Protein AF-0000000083231741 (afdb_homodimer)

pLDDT: mean 85.07, std 18.95, range [16.0, 98.44]

Radius of gyration: 37.2 Å; Cα contacts (8 Å, |Δi|>4): 1945; chains: 2; bounding box: 171×131×82 Å

Foldseek 3Di:
DPDDPDDPVVPPPPPPPPPPPVVPVVVPPPPPVDPPPDDPFLVVVLCVVVCVVQNPLLLVLQQQAEEEEPALAQLRLLLLLVSQSSNHQAYEHEAQDADDPQRCVFHPQDDPVRHRHQSQVSSQVSSQVNHSDPDRRYHGDNPDGQALCVVVPDPDCQCVLSHLEYEYELDFPRSLQNNLVSCLLNQHKYWYWADFPQKIKIWIAGAKAKFQAAPPDDLDDLCLQHDDDLVVVVLVVDDLVPDDPVQNLFPALSSLLSVLQVVLCVVVVNAAQPDPVSLVVSLCVLVVSDDDPPSCRSVVNNVCSVVSRDDAAQDPQLVVLCPDVCLVPPDLPPSQVSLLSVLQNVLLVPDPVSHAARLLDDDDTRHDPVNVVVSSVSSVVSNVVSLVVSVVSSVVVLVVVVPPPDDQPCRPSNDGGHHHDNDDDPVRSSSNSSRVSPMHMDRADGPPDDFDPCLVVVVVVCLDPPRPDCASLVVLLVVLQSVLCNVVVNWFAQQDPPCNVVSLVSSQVSSQVSQVVNVHRPPGDRPSSSVSSSSSNVSRSDDHNVSSNVSSVVVSVQSSCSSSSNHDHDHAMWMARSVVRDIDGGHD/DPDDPDDDDPPDPPPPPPPPCVVPVVVPPPPPVPPPPPPPFLVVVLCVVVCVVQNPLLVVLQQQAEEEEPALAQLRLLLLLVSQSSNHQAYEHEAQDADDPQRCVFHPQDDPVRHRHQSQVSSQVSSQVSHSDPDRRYHGDNPDGQALCVVVPDPDCQCVLSHLEYEYELDFPRSLQNNLVSCLLNQHKYWYWADFPQKIKIWIAGAKAKFQAAPPDDLDDLCLQHDDDLVVVVLVVDDLVPDDPVQNLFQALSSLLSVLQVVLCVVVVNAAQPDPVSLVVSLVVLVVSDDDPPSVRSVVNNVCSVVNRDDAAQDPQLVVLCVDVCLVPPDLPPSQVSLLSVLQNVLLVPDPVSHAARLLDDDDTRHDPVNVVVSSCSSVVSNVVSLVVSVVSSVVVLVVNVPCPDDQPCRPSNDGGHHHDNDDDPVRSSSNSNRVSPMHMDRADGPPDDFDPCLVVVVVVCLDPPRPDCASLVVLLVVLQSVLCNVVVNWFAQQDPPCNVVSLVSSQVSSQVSQVVNVHAPPGDRPSSSVSSSSSNVSRSDDHNVSSNVSSVVVSVQSSCSSSSNHDHDHAMWMARSVVRDIDGRHD

Nearest PDB structures (foldseek):
  3gzn-assembly2_C  TM=8.999E-01  e=4.628E-39  Homo sapiens
  3dbh-assembly4_E  TM=9.014E-01  e=8.195E-38  Homo sapiens
  3dbl-assembly4_A  TM=8.900E-01  e=4.191E-38  Homo sapiens
  1tt5-assembly2_C  TM=8.837E-01  e=3.954E-35  Homo sapiens
  1y8r-assembly2_D  TM=8.693E-01  e=4.645E-12  Homo sapiens

Structure (mmCIF, N/CA/C/O backbone):
data_AF-0000000083231741-model_v1
#
loop_
_entity.id
_entity.type
_entity.pdbx_description
1 polymer 'NEDD8-activating enzyme E1 regulatory subunit'
#
loop_
_atom_site.group_PDB
_atom_site.id
_atom_site.type_symbol
_atom_site.label_atom_id
_atom_site.label_alt_id
_atom_site.label_comp_id
_atom_site.label_asym_id
_atom_site.label_entity_id
_atom_site.label_seq_id
_atom_site.pdbx_PDB_ins_code
_atom_site.Cartn_x
_atom_site.Cartn_y
_atom_site.Cartn_z
_atom_site.occupancy
_atom_site.B_iso_or_equiv
_atom_site.auth_seq_id
_atom_site.auth_comp_id
_atom_site.auth_asym_id
_atom_site.auth_atom_id
_atom_site.pdbx_PDB_model_num
ATOM 1 N N . MET A 1 1 ? 86.312 63.281 3.197 1 19.62 1 MET A N 1
ATOM 2 C CA . MET A 1 1 ? 86.625 63.281 4.617 1 19.62 1 MET A CA 1
ATOM 3 C C . MET A 1 1 ? 85.562 62.531 5.434 1 19.62 1 MET A C 1
ATOM 5 O O . MET A 1 1 ? 84.438 63 5.582 1 19.62 1 MET A O 1
ATOM 9 N N . LYS A 1 2 ? 85.438 61.062 5.422 1 19.41 2 LYS A N 1
ATOM 10 C CA . LYS A 1 2 ? 84.188 60.312 5.047 1 19.41 2 LYS A CA 1
ATOM 11 C C . LYS A 1 2 ? 83.188 60.312 6.191 1 19.41 2 LYS A C 1
ATOM 13 O O . LYS A 1 2 ? 83.312 59.531 7.133 1 19.41 2 LYS A O 1
ATOM 18 N N . ARG A 1 3 ? 82.625 61.5 6.746 1 16 3 ARG A N 1
ATOM 19 C CA . ARG A 1 3 ? 82.438 61.906 8.141 1 16 3 ARG A CA 1
ATOM 20 C C . ARG A 1 3 ? 81.5 61 8.875 1 16 3 ARG A C 1
ATOM 22 O O . ARG A 1 3 ? 80.688 60.281 8.25 1 16 3 ARG A O 1
ATOM 29 N N . GLU A 1 4 ? 81.125 61.281 10.164 1 17.97 4 GLU A N 1
ATOM 30 C CA . GLU A 1 4 ? 81.062 60.812 11.555 1 17.97 4 GLU A CA 1
ATOM 31 C C . GLU A 1 4 ? 79.625 60.438 11.938 1 17.97 4 GLU A C 1
ATOM 33 O O . GLU A 1 4 ? 78.75 61.312 12.023 1 17.97 4 GLU A O 1
ATOM 38 N N . ALA A 1 5 ? 79.062 59.25 11.422 1 21.05 5 ALA A N 1
ATOM 39 C CA . ALA A 1 5 ? 77.75 58.719 10.984 1 21.05 5 ALA A CA 1
ATOM 40 C C . ALA A 1 5 ? 76.75 58.656 12.148 1 21.05 5 ALA A C 1
ATOM 42 O O . ALA A 1 5 ? 76.938 57.938 13.109 1 21.05 5 ALA A O 1
ATOM 43 N N . GLU A 1 6 ? 76.125 59.844 12.492 1 18.61 6 GLU A N 1
ATOM 44 C CA . GLU A 1 6 ? 75.562 60.344 13.719 1 18.61 6 GLU A CA 1
ATOM 45 C C . GLU A 1 6 ? 74.562 59.375 14.312 1 18.61 6 GLU A C 1
ATOM 47 O O . GLU A 1 6 ? 74 58.5 13.602 1 18.61 6 GLU A O 1
ATOM 52 N N . VAL A 1 7 ? 73.875 59.75 15.469 1 22.58 7 VAL A N 1
ATOM 53 C CA . VAL A 1 7 ? 73.625 59.281 16.844 1 22.58 7 VAL A CA 1
ATOM 54 C C . VAL A 1 7 ? 72.25 58.594 16.938 1 22.58 7 VAL A C 1
ATOM 56 O O . VAL A 1 7 ? 71.25 59.25 16.719 1 22.58 7 VAL A O 1
ATOM 59 N N . ASP A 1 8 ? 72.062 57.312 16.453 1 20.17 8 ASP A N 1
ATOM 60 C CA . ASP A 1 8 ? 71 56.5 15.953 1 20.17 8 ASP A CA 1
ATOM 61 C C . ASP A 1 8 ? 70 56.188 17.062 1 20.17 8 ASP A C 1
ATOM 63 O O . ASP A 1 8 ? 70 55.125 17.656 1 20.17 8 ASP A O 1
ATOM 67 N N . SER A 1 9 ? 69.812 57.312 17.984 1 19.77 9 SER A N 1
ATOM 68 C CA . SER A 1 9 ? 69.438 57.062 19.375 1 19.77 9 SER A CA 1
ATOM 69 C C . SER A 1 9 ? 68.062 56.406 19.438 1 19.77 9 SER A C 1
ATOM 71 O O . SER A 1 9 ? 67 57.062 19.203 1 19.77 9 SER A O 1
ATOM 73 N N . SER A 1 10 ? 67.875 55.25 18.938 1 21.23 10 SER A N 1
ATOM 74 C CA . SER A 1 10 ? 66.688 54.531 18.469 1 21.23 10 SER A CA 1
ATOM 75 C C . SER A 1 10 ? 65.75 54.219 19.609 1 21.23 10 SER A C 1
ATOM 77 O O . SER A 1 10 ? 66 53.281 20.406 1 21.23 10 SER A O 1
ATOM 79 N N . GLU A 1 11 ? 65.438 55.375 20.312 1 19.09 11 GLU A N 1
ATOM 80 C CA . GLU A 1 11 ? 64.812 55.312 21.625 1 19.09 11 GLU A CA 1
ATOM 81 C C . GLU A 1 11 ? 63.688 54.281 21.641 1 19.09 11 GLU A C 1
ATOM 83 O O . GLU A 1 11 ? 62.969 54.125 20.656 1 19.09 11 GLU A O 1
ATOM 88 N N . SER A 1 12 ? 63.875 53.438 22.562 1 20.92 12 SER A N 1
ATOM 89 C CA . SER A 1 12 ? 63.375 52.094 22.906 1 20.92 12 SER A CA 1
ATOM 90 C C . SER A 1 12 ? 61.875 52.125 23.234 1 20.92 12 SER A C 1
ATOM 92 O O . SER A 1 12 ? 61.469 52.719 24.234 1 20.92 12 SER A O 1
ATOM 94 N N . PRO A 1 13 ? 61.156 52.625 22.141 1 21.31 13 PRO A N 1
ATOM 95 C CA . PRO A 1 13 ? 59.812 53.062 22.453 1 21.31 13 PRO A CA 1
ATOM 96 C C . PRO A 1 13 ? 59.125 52.125 23.453 1 21.31 13 PRO A C 1
ATOM 98 O O . PRO A 1 13 ? 59.344 50.938 23.453 1 21.31 13 PRO A O 1
ATOM 101 N N . ASP A 1 14 ? 58.969 52.719 24.547 1 18.73 14 ASP A N 1
ATOM 102 C CA . ASP A 1 14 ? 58.438 52.25 25.828 1 18.73 14 ASP A CA 1
ATOM 103 C C . ASP A 1 14 ? 57.219 51.344 25.609 1 18.73 14 ASP A C 1
ATOM 105 O O . ASP A 1 14 ? 56.375 51.594 24.75 1 18.73 14 ASP A O 1
ATOM 109 N N . LYS A 1 15 ? 57.562 50.125 25.969 1 20.47 15 LYS A N 1
ATOM 110 C CA . LYS A 1 15 ? 56.781 48.906 25.938 1 20.47 15 LYS A CA 1
ATOM 111 C C . LYS A 1 15 ? 55.406 49.125 26.516 1 20.47 15 LYS A C 1
ATOM 113 O O . LYS A 1 15 ? 55.25 49.375 27.703 1 20.47 15 LYS A O 1
ATOM 118 N N . ILE A 1 16 ? 54.812 50.125 25.812 1 20.28 16 ILE A N 1
ATOM 119 C CA . ILE A 1 16 ? 53.562 50.469 26.484 1 20.28 16 ILE A CA 1
ATOM 120 C C . ILE A 1 16 ? 52.938 49.25 27.125 1 20.28 16 ILE A C 1
ATOM 122 O O . ILE A 1 16 ? 52.812 48.188 26.469 1 20.28 16 ILE A O 1
ATOM 126 N N . PRO A 1 17 ? 53 49.281 28.375 1 20.23 17 PRO A N 1
ATOM 127 C CA . PRO A 1 17 ? 52.656 48.156 29.234 1 20.23 17 PRO A CA 1
ATOM 128 C C . PRO A 1 17 ? 51.344 47.469 28.797 1 20.23 17 PRO A C 1
ATOM 130 O O . PRO A 1 17 ? 50.375 48.125 28.422 1 20.23 17 PRO A O 1
ATOM 133 N N . LYS A 1 18 ? 51.594 46.312 28.25 1 20.5 18 LYS A N 1
ATOM 134 C CA . LYS A 1 18 ? 50.562 45.469 27.672 1 20.5 18 LYS A CA 1
ATOM 135 C C . LYS A 1 18 ? 49.312 45.438 28.531 1 20.5 18 LYS A C 1
ATOM 137 O O . LYS A 1 18 ? 49.344 45 29.688 1 20.5 18 LYS A O 1
ATOM 142 N N . THR A 1 19 ? 48.75 46.562 28.578 1 19.41 19 THR A N 1
ATOM 143 C CA . THR A 1 19 ? 47.531 46.625 29.406 1 19.41 19 THR A CA 1
ATOM 144 C C . THR A 1 19 ? 46.844 45.281 29.469 1 19.41 19 THR A C 1
ATOM 146 O O . THR A 1 19 ? 46.688 44.594 28.453 1 19.41 19 THR A O 1
ATOM 149 N N . MET A 1 20 ? 46.875 44.688 30.594 1 21 20 MET A N 1
ATOM 150 C CA . MET A 1 20 ? 46.469 43.375 31.109 1 21 20 MET A CA 1
ATOM 151 C C . MET A 1 20 ? 45.062 43 30.656 1 21 20 MET A C 1
ATOM 153 O O . MET A 1 20 ? 44.094 43.562 31.141 1 21 20 MET A O 1
ATOM 157 N N . ALA A 1 21 ? 44.875 43.062 29.453 1 21.88 21 ALA A N 1
ATOM 158 C CA . ALA A 1 21 ? 43.625 42.844 28.734 1 21.88 21 ALA A CA 1
ATOM 159 C C . ALA A 1 21 ? 42.781 41.719 29.391 1 21.88 21 ALA A C 1
ATOM 161 O O . ALA A 1 21 ? 43.188 40.562 29.344 1 21.88 21 ALA A O 1
ATOM 162 N N . ASP A 1 22 ? 42.312 41.875 30.484 1 19.94 22 ASP A N 1
ATOM 163 C CA . ASP A 1 22 ? 41.594 40.969 31.391 1 19.94 22 ASP A CA 1
ATOM 164 C C . ASP A 1 22 ? 40.562 40.156 30.641 1 19.94 22 ASP A C 1
ATOM 166 O O . ASP A 1 22 ? 39.562 40.688 30.141 1 19.94 22 ASP A O 1
ATOM 170 N N . ASN A 1 23 ? 40.969 39.469 29.828 1 20.36 23 ASN A N 1
ATOM 171 C CA . ASN A 1 23 ? 40.281 38.719 28.766 1 20.36 23 ASN A CA 1
ATOM 172 C C . ASN A 1 23 ? 39.125 37.875 29.312 1 20.36 23 ASN A C 1
ATOM 174 O O . ASN A 1 23 ? 39.344 36.844 29.953 1 20.36 23 ASN A O 1
ATOM 178 N N . HIS A 1 24 ? 38.281 38.469 29.922 1 19.78 24 HIS A N 1
ATOM 179 C CA . HIS A 1 24 ? 37.125 37.781 30.516 1 19.78 24 HIS A CA 1
ATOM 180 C C . HIS A 1 24 ? 36.594 36.719 29.578 1 19.78 24 HIS A C 1
ATOM 182 O O . HIS A 1 24 ? 35.969 37.031 28.562 1 19.78 24 HIS A O 1
ATOM 188 N N . ARG A 1 25 ? 37.312 35.75 29.203 1 20.5 25 ARG A N 1
ATOM 189 C CA . ARG A 1 25 ? 37.031 34.531 28.5 1 20.5 25 ARG A CA 1
ATOM 190 C C . ARG A 1 25 ? 35.656 33.969 28.922 1 20.5 25 ARG A C 1
ATOM 192 O O . ARG A 1 25 ? 35.531 33.344 29.984 1 20.5 25 ARG A O 1
ATOM 199 N N . ALA A 1 26 ? 34.719 34.625 28.781 1 21.11 26 ALA A N 1
ATOM 200 C CA . ALA A 1 26 ? 33.375 34.188 29.125 1 21.11 26 ALA A CA 1
ATOM 201 C C . ALA A 1 26 ? 33.156 32.75 28.656 1 21.11 26 ALA A C 1
ATOM 203 O O . ALA A 1 26 ? 33.281 32.438 27.469 1 21.11 26 ALA A O 1
ATOM 204 N N . THR A 1 27 ? 33.531 31.812 29.375 1 21.64 27 THR A N 1
ATOM 205 C CA . THR A 1 27 ? 33.469 30.344 29.297 1 21.64 27 THR A CA 1
ATOM 206 C C . THR A 1 27 ? 32.125 29.891 28.703 1 21.64 27 THR A C 1
ATOM 208 O O . THR A 1 27 ? 31.078 30.031 29.328 1 21.64 27 THR A O 1
ATOM 211 N N . GLN A 1 28 ? 31.859 30.234 27.625 1 20.58 28 GLN A N 1
ATOM 212 C CA . GLN A 1 28 ? 30.578 29.891 27 1 20.58 28 GLN A CA 1
ATOM 213 C C . GLN A 1 28 ? 30.219 28.438 27.266 1 20.58 28 GLN A C 1
ATOM 215 O O . GLN A 1 28 ? 30.844 27.516 26.734 1 20.58 28 GLN A O 1
ATOM 220 N N . GLU A 1 29 ? 29.875 28.125 28.453 1 21.64 29 GLU A N 1
ATOM 221 C CA . GLU A 1 29 ? 29.422 26.844 28.984 1 21.64 29 GLU A CA 1
ATOM 222 C C . GLU A 1 29 ? 28.562 26.078 27.969 1 21.64 29 GLU A C 1
ATOM 224 O O . GLU A 1 29 ? 27.484 26.547 27.609 1 21.64 29 GLU A O 1
ATOM 229 N N . SER A 1 30 ? 29.062 25.625 27 1 23.11 30 SER A N 1
ATOM 230 C CA . SER A 1 30 ? 28.5 24.75 25.984 1 23.11 30 SER A CA 1
ATOM 231 C C . SER A 1 30 ? 27.469 23.797 26.562 1 23.11 30 SER A C 1
ATOM 233 O O . SER A 1 30 ? 27.766 23.062 27.516 1 23.11 30 SER A O 1
ATOM 235 N N . ALA A 1 31 ? 26.234 24.141 26.656 1 25.34 31 ALA A N 1
ATOM 236 C CA . ALA A 1 31 ? 25.188 23.391 27.344 1 25.34 31 ALA A CA 1
ATOM 237 C C . ALA A 1 31 ? 25.406 21.891 27.219 1 25.34 31 ALA A C 1
ATOM 239 O O . ALA A 1 31 ? 25.109 21.297 26.172 1 25.34 31 ALA A O 1
ATOM 240 N N . PHE A 1 32 ? 26.469 21.328 27.688 1 22.94 32 PHE A N 1
ATOM 241 C CA . PHE A 1 32 ? 26.703 19.953 28.109 1 22.94 32 PHE A CA 1
ATOM 242 C C . PHE A 1 32 ? 25.531 19.438 28.922 1 22.94 32 PHE A C 1
ATOM 244 O O . PHE A 1 32 ? 25.312 19.875 30.047 1 22.94 32 PHE A O 1
ATOM 251 N N . ILE A 1 33 ? 24.5 19.125 28.281 1 26.55 33 ILE A N 1
ATOM 252 C CA . ILE A 1 33 ? 23.484 18.547 29.141 1 26.55 33 ILE A CA 1
ATOM 253 C C . ILE A 1 33 ? 24.141 17.641 30.188 1 26.55 33 ILE A C 1
ATOM 255 O O . ILE A 1 33 ? 24.953 16.781 29.844 1 26.55 33 ILE A O 1
ATOM 259 N N . SER A 1 34 ? 24.391 18.062 31.219 1 25.33 34 SER A N 1
ATOM 260 C CA . SER A 1 34 ? 24.781 17.312 32.406 1 25.33 34 SER A CA 1
ATOM 261 C C . SER A 1 34 ? 24.188 15.914 32.406 1 25.33 34 SER A C 1
ATOM 263 O O . SER A 1 34 ? 23.047 15.719 31.984 1 25.33 34 SER A O 1
ATOM 265 N N . PRO A 1 35 ? 25.047 14.875 32.594 1 27.25 35 PRO A N 1
ATOM 266 C CA . PRO A 1 35 ? 24.875 13.438 32.781 1 27.25 35 PRO A CA 1
ATOM 267 C C . PRO A 1 35 ? 23.781 13.086 33.781 1 27.25 35 PRO A C 1
ATOM 269 O O . PRO A 1 35 ? 23.812 12.016 34.406 1 27.25 35 PRO A O 1
ATOM 272 N N . SER A 1 36 ? 23.094 14.055 34.25 1 28.91 36 SER A N 1
ATOM 273 C CA . SER A 1 36 ? 22.25 13.562 35.344 1 28.91 36 SER A CA 1
ATOM 274 C C . SER A 1 36 ? 21.625 12.219 34.969 1 28.91 36 SER A C 1
ATOM 276 O O . SER A 1 36 ? 21.297 11.977 33.812 1 28.91 36 SER A O 1
ATOM 278 N N . SER A 1 37 ? 21.797 11.172 35.75 1 29.36 37 SER A N 1
ATOM 279 C CA . SER A 1 37 ? 21.703 9.719 35.844 1 29.36 37 SER A CA 1
ATOM 280 C C . SER A 1 37 ? 20.422 9.188 35.219 1 29.36 37 SER A C 1
ATOM 282 O O . SER A 1 37 ? 20.234 7.977 35.125 1 29.36 37 SER A O 1
ATOM 284 N N . ALA A 1 38 ? 19.312 9.898 35.469 1 32.97 38 ALA A N 1
ATOM 285 C CA . ALA A 1 38 ? 18.094 9.156 35.156 1 32.97 38 ALA A CA 1
ATOM 286 C C . ALA A 1 38 ? 17.922 8.938 33.656 1 32.97 38 ALA A C 1
ATOM 288 O O . ALA A 1 38 ? 17.891 9.898 32.906 1 32.97 38 ALA A O 1
ATOM 289 N N . ARG A 1 39 ? 18.375 7.781 33 1 37.75 39 ARG A N 1
ATOM 290 C CA . ARG A 1 39 ? 18.297 7.082 31.719 1 37.75 39 ARG A CA 1
ATOM 291 C C . ARG A 1 39 ? 17 7.406 30.984 1 37.75 39 ARG A C 1
ATOM 293 O O . ARG A 1 39 ? 15.906 7.27 31.562 1 37.75 39 ARG A O 1
ATOM 300 N N . PRO A 1 40 ? 16.984 8.242 30.094 1 46.09 40 PRO A N 1
ATOM 301 C CA . PRO A 1 40 ? 15.672 8.531 29.5 1 46.09 40 PRO A CA 1
ATOM 302 C C . PRO A 1 40 ? 14.852 7.273 29.219 1 46.09 40 PRO A C 1
ATOM 304 O O . PRO A 1 40 ? 15.383 6.297 28.688 1 46.09 40 PRO A O 1
ATOM 307 N N . ASP A 1 41 ? 13.672 6.98 29.859 1 54.75 41 ASP A N 1
ATOM 308 C CA . ASP A 1 41 ? 12.664 5.93 29.797 1 54.75 41 ASP A CA 1
ATOM 309 C C . ASP A 1 41 ? 12.109 5.777 28.375 1 54.75 41 ASP A C 1
ATOM 311 O O . ASP A 1 41 ? 12.289 6.66 27.547 1 54.75 41 ASP A O 1
ATOM 315 N N . ARG A 1 42 ? 11.812 4.609 27.828 1 59.78 42 ARG A N 1
ATOM 316 C CA . ARG A 1 42 ? 11.195 4.184 26.562 1 59.78 42 ARG A CA 1
ATOM 317 C C . ARG A 1 42 ? 10.234 5.242 26.047 1 59.78 42 ARG A C 1
ATOM 319 O O . ARG A 1 42 ? 10.219 5.531 24.844 1 59.78 42 ARG A O 1
ATOM 326 N N . GLN A 1 43 ? 9.727 5.891 26.844 1 66.06 43 GLN A N 1
ATOM 327 C CA . GLN A 1 43 ? 8.703 6.875 26.516 1 66.06 43 GLN A CA 1
ATOM 328 C C . GLN A 1 43 ? 9.32 8.156 25.969 1 66.06 43 GLN A C 1
ATOM 330 O O . GLN A 1 43 ? 8.805 8.742 25.016 1 66.06 43 GLN A O 1
ATOM 335 N N . THR A 1 44 ? 10.492 8.445 26.406 1 65.56 44 THR A N 1
ATOM 336 C CA . THR A 1 44 ? 11.125 9.695 26.016 1 65.56 44 THR A CA 1
ATOM 337 C C . THR A 1 44 ? 11.633 9.609 24.578 1 65.56 44 THR A C 1
ATOM 339 O O . THR A 1 44 ? 11.484 10.555 23.812 1 65.56 44 THR A O 1
ATOM 342 N N . GLN A 1 45 ? 12.156 8.445 24.297 1 65.31 45 GLN A N 1
ATOM 343 C CA . GLN A 1 45 ? 12.703 8.297 22.938 1 65.31 45 GLN A CA 1
ATOM 344 C C . GLN A 1 45 ? 11.586 8.25 21.906 1 65.31 45 GLN A C 1
ATOM 346 O O . GLN A 1 45 ? 11.719 8.82 20.812 1 65.31 45 GLN A O 1
ATOM 351 N N . LEU A 1 46 ? 10.602 7.57 22.266 1 66.81 46 LEU A N 1
ATOM 352 C CA . LEU A 1 46 ? 9.43 7.539 21.391 1 66.81 46 LEU A CA 1
ATOM 353 C C . LEU A 1 46 ? 8.891 8.945 21.156 1 66.81 46 LEU A C 1
ATOM 355 O O . LEU A 1 46 ? 8.633 9.328 20.016 1 66.81 46 LEU A O 1
ATOM 359 N N . PHE A 1 47 ? 9.023 9.586 22.125 1 68.81 47 PHE A N 1
ATOM 360 C CA . PHE A 1 47 ? 8.445 10.922 22.094 1 68.81 47 PHE A CA 1
ATOM 361 C C . PHE A 1 47 ? 9.312 11.867 21.281 1 68.81 47 PHE A C 1
ATOM 363 O O . PHE A 1 47 ? 8.797 12.727 20.547 1 68.81 47 PHE A O 1
ATOM 370 N N . ASP A 1 48 ? 10.5 11.539 21.266 1 75.38 48 ASP A N 1
ATOM 371 C CA . ASP A 1 48 ? 11.383 12.422 20.5 1 75.38 48 ASP A CA 1
ATOM 372 C C . ASP A 1 48 ? 11.148 12.258 19 1 75.38 48 ASP A C 1
ATOM 374 O O . ASP A 1 48 ? 11.078 13.25 18.266 1 75.38 48 ASP A O 1
ATOM 378 N N . ARG A 1 49 ? 11.016 11.078 18.625 1 77.31 49 ARG A N 1
ATOM 379 C CA . ARG A 1 49 ? 10.781 10.812 17.219 1 77.31 49 ARG A CA 1
ATOM 380 C C . ARG A 1 49 ? 9.445 11.398 16.766 1 77.31 49 ARG A C 1
ATOM 382 O O . ARG A 1 49 ? 9.367 12.031 15.703 1 77.31 49 ARG A O 1
ATOM 389 N N . GLN A 1 50 ? 8.516 11.18 17.594 1 79.5 50 GLN A N 1
ATOM 390 C CA . GLN A 1 50 ? 7.168 11.609 17.25 1 79.5 50 GLN A CA 1
ATOM 391 C C . GLN A 1 50 ? 7.035 13.125 17.312 1 79.5 50 GLN A C 1
ATOM 393 O O . GLN A 1 50 ? 6.348 13.727 16.484 1 79.5 50 GLN A O 1
ATOM 398 N N . LEU A 1 51 ? 7.766 13.711 18.188 1 81.25 51 LEU A N 1
ATOM 399 C CA . LEU A 1 51 ? 7.758 15.164 18.328 1 81.25 51 LEU A CA 1
ATOM 400 C C . LEU A 1 51 ? 8.305 15.828 17.062 1 81.25 51 LEU A C 1
ATOM 402 O O . LEU A 1 51 ? 7.867 16.922 16.688 1 81.25 51 LEU A O 1
ATOM 406 N N . ARG A 1 52 ? 9.141 15.102 16.484 1 81.12 52 ARG A N 1
ATOM 407 C CA . ARG A 1 52 ? 9.703 15.625 15.25 1 81.12 52 ARG A CA 1
ATOM 408 C C . ARG A 1 52 ? 8.672 15.633 14.133 1 81.12 52 ARG A C 1
ATOM 410 O O . ARG A 1 52 ? 8.672 16.531 13.281 1 81.12 52 ARG A O 1
ATOM 417 N N . LEU A 1 53 ? 7.84 14.719 14.219 1 82.5 53 LEU A N 1
ATOM 418 C CA . LEU A 1 53 ? 6.93 14.531 13.094 1 82.5 53 LEU A CA 1
ATOM 419 C C . LEU A 1 53 ? 5.648 15.336 13.289 1 82.5 53 LEU A C 1
ATOM 421 O O . LEU A 1 53 ? 5.141 15.945 12.344 1 82.5 53 LEU A O 1
ATOM 425 N N . TRP A 1 54 ? 5.094 15.344 14.516 1 83.75 54 TRP A N 1
ATOM 426 C CA . TRP A 1 54 ? 3.826 16.047 14.68 1 83.75 54 TRP A CA 1
ATOM 427 C C . TRP A 1 54 ? 3.873 16.969 15.891 1 83.75 54 TRP A C 1
ATOM 429 O O . TRP A 1 54 ? 2.83 17.391 16.406 1 83.75 54 TRP A O 1
ATOM 439 N N . GLU A 1 55 ? 4.965 17.359 16.297 1 82.75 55 GLU A N 1
ATOM 440 C CA . GLU A 1 55 ? 5.199 18.422 17.266 1 82.75 55 GLU A CA 1
ATOM 441 C C . GLU A 1 55 ? 4.473 18.141 18.578 1 82.75 55 GLU A C 1
ATOM 443 O O . GLU A 1 55 ? 3.938 17.047 18.766 1 82.75 55 GLU A O 1
ATOM 448 N N . SER A 1 56 ? 4.566 19.016 19.5 1 83.81 56 SER A N 1
ATOM 449 C CA . SER A 1 56 ? 4.027 18.844 20.844 1 83.81 56 SER A CA 1
ATOM 450 C C . SER A 1 56 ? 2.502 18.797 20.828 1 83.81 56 SER A C 1
ATOM 452 O O . SER A 1 56 ? 1.89 18.062 21.609 1 83.81 56 SER A O 1
ATOM 454 N N . SER A 1 57 ? 1.958 19.562 19.922 1 84.44 57 SER A N 1
ATOM 455 C CA . SER A 1 57 ? 0.5 19.578 19.859 1 84.44 57 SER A CA 1
ATOM 456 C C . SER A 1 57 ? -0.049 18.234 19.406 1 84.44 57 SER A C 1
ATOM 458 O O . SER A 1 57 ? -1.01 17.719 19.984 1 84.44 57 SER A O 1
ATOM 460 N N . GLY A 1 58 ? 0.563 17.672 18.422 1 87.31 58 GLY A N 1
ATOM 461 C CA . GLY A 1 58 ? 0.156 16.359 17.953 1 87.31 58 GLY A CA 1
ATOM 462 C C . GLY A 1 58 ? 0.377 15.266 19 1 87.31 58 GLY A C 1
ATOM 463 O O . GLY A 1 58 ? -0.461 14.375 19.156 1 87.31 58 GLY A O 1
ATOM 464 N N . GLN A 1 59 ? 1.437 15.391 19.688 1 87 59 GLN A N 1
ATOM 465 C CA . GLN A 1 59 ? 1.766 14.391 20.703 1 87 59 GLN A CA 1
ATOM 466 C C . GLN A 1 59 ? 0.773 14.43 21.859 1 87 59 GLN A C 1
ATOM 468 O O . GLN A 1 59 ? 0.385 13.391 22.391 1 87 59 GLN A O 1
ATOM 473 N N . LYS A 1 60 ? 0.456 15.594 22.219 1 87.12 60 LYS A N 1
ATOM 474 C CA . LYS A 1 60 ? -0.525 15.742 23.297 1 87.12 60 LYS A CA 1
ATOM 475 C C . LYS A 1 60 ? -1.855 15.102 22.922 1 87.12 60 LYS A C 1
ATOM 477 O O . LYS A 1 60 ? -2.479 14.422 23.734 1 87.12 60 LYS A O 1
ATOM 482 N N . ARG A 1 61 ? -2.24 15.297 21.734 1 89.06 61 ARG A N 1
ATOM 483 C CA . ARG A 1 61 ? -3.48 14.688 21.25 1 89.06 61 ARG A CA 1
ATOM 484 C C . ARG A 1 61 ? -3.381 13.164 21.266 1 89.06 61 ARG A C 1
ATOM 486 O O . ARG A 1 61 ? -4.352 12.477 21.578 1 89.06 61 ARG A O 1
ATOM 493 N N . PHE A 1 62 ? -2.258 12.758 20.875 1 88.62 62 PHE A N 1
ATOM 494 C CA . PHE A 1 62 ? -2.039 11.312 20.859 1 88.62 62 PHE A CA 1
ATOM 495 C C . PHE A 1 62 ? -2.17 10.727 22.266 1 88.62 62 PHE A C 1
ATOM 497 O O . PHE A 1 62 ? -2.777 9.672 22.438 1 88.62 62 PHE A O 1
ATOM 504 N N . GLU A 1 63 ? -1.647 11.391 23.234 1 88.06 63 GLU A N 1
ATOM 505 C CA . GLU A 1 63 ? -1.651 10.93 24.609 1 88.06 63 GLU A CA 1
ATOM 506 C C . GLU A 1 63 ? -3.049 11.023 25.219 1 88.06 63 GLU A C 1
ATOM 508 O O . GLU A 1 63 ? -3.305 10.461 26.297 1 88.06 63 GLU A O 1
ATOM 513 N N . GLU A 1 64 ? -3.883 11.641 24.484 1 91.19 64 GLU A N 1
ATOM 514 C CA . GLU A 1 64 ? -5.262 11.742 24.953 1 91.19 64 GLU A CA 1
ATOM 515 C C . GLU A 1 64 ? -6.195 10.883 24.094 1 91.19 64 GLU A C 1
ATOM 517 O O . GLU A 1 64 ? -7.391 10.781 24.391 1 91.19 64 GLU A O 1
ATOM 522 N N . GLY A 1 65 ? -5.66 10.297 23.125 1 94.06 65 GLY A N 1
ATOM 523 C CA . GLY A 1 65 ? -6.469 9.562 22.172 1 94.06 65 GLY A CA 1
ATOM 524 C C . GLY A 1 65 ? -7.066 8.289 22.734 1 94.06 65 GLY A C 1
ATOM 525 O O . GLY A 1 65 ? -6.492 7.676 23.641 1 94.06 65 GLY A O 1
ATOM 526 N N . ALA A 1 66 ? -8.258 7.93 22.25 1 95.81 66 ALA A N 1
ATOM 527 C CA . ALA A 1 66 ? -8.953 6.703 22.625 1 95.81 66 ALA A CA 1
ATOM 528 C C . ALA A 1 66 ? -9.578 6.031 21.406 1 95.81 66 ALA A C 1
ATOM 530 O O . ALA A 1 66 ? -10.266 6.684 20.609 1 95.81 66 ALA A O 1
ATOM 531 N N . VAL A 1 67 ? -9.312 4.738 21.266 1 97.38 67 VAL A N 1
ATOM 532 C CA . VAL A 1 67 ? -9.82 4.008 20.109 1 97.38 67 VAL A CA 1
ATOM 533 C C . VAL A 1 67 ? -10.508 2.725 20.562 1 97.38 67 VAL A C 1
ATOM 535 O O . VAL A 1 67 ? -10.039 2.062 21.5 1 97.38 67 VAL A O 1
ATOM 538 N N . GLY A 1 68 ? -11.703 2.48 20.016 1 97.56 68 GLY A N 1
ATOM 539 C CA . GLY A 1 68 ? -12.352 1.19 20.188 1 97.56 68 GLY A CA 1
ATOM 540 C C . GLY A 1 68 ? -12.172 0.265 19 1 97.56 68 GLY A C 1
ATOM 541 O O . GLY A 1 68 ? -12.273 0.695 17.859 1 97.56 68 GLY A O 1
ATOM 542 N N . ILE A 1 69 ? -11.781 -1.021 19.297 1 98.12 69 ILE A N 1
ATOM 543 C CA . ILE A 1 69 ? -11.57 -1.986 18.219 1 98.12 69 ILE A CA 1
ATOM 544 C C . ILE A 1 69 ? -12.445 -3.215 18.453 1 98.12 69 ILE A C 1
ATOM 546 O O . ILE A 1 69 ? -12.438 -3.797 19.547 1 98.12 69 ILE A O 1
ATOM 550 N N . CYS A 1 70 ? -13.188 -3.598 17.484 1 95.75 70 CYS A N 1
ATOM 551 C CA . CYS A 1 70 ? -13.984 -4.82 17.469 1 95.75 70 CYS A CA 1
ATOM 552 C C . CYS A 1 70 ? -13.734 -5.625 16.203 1 95.75 70 CYS A C 1
ATOM 554 O O . CYS A 1 70 ? -13.859 -5.098 15.094 1 95.75 70 CYS A O 1
ATOM 556 N N . ASP A 1 71 ? -13.281 -7.012 16.203 1 89.5 71 ASP A N 1
ATOM 557 C CA . ASP A 1 71 ? -13.086 -7.887 17.359 1 89.5 71 ASP A CA 1
ATOM 558 C C . ASP A 1 71 ? -11.602 -8.031 17.688 1 89.5 71 ASP A C 1
ATOM 560 O O . ASP A 1 71 ? -10.797 -7.152 17.391 1 89.5 71 ASP A O 1
ATOM 564 N N . CYS A 1 72 ? -11.203 -9.109 18.391 1 92.69 72 CYS A N 1
ATOM 565 C CA . CYS A 1 72 ? -9.828 -9.328 18.812 1 92.69 72 CYS A CA 1
ATOM 566 C C . CYS A 1 72 ? -9.133 -10.336 17.906 1 92.69 72 CYS A C 1
ATOM 568 O O . CYS A 1 72 ? -8.492 -11.273 18.391 1 92.69 72 CYS A O 1
ATOM 570 N N . SER A 1 73 ? -9.266 -10.086 16.562 1 93.06 73 SER A N 1
ATOM 571 C CA . SER A 1 73 ? -8.57 -10.906 15.57 1 93.06 73 SER A CA 1
ATOM 572 C C . SER A 1 73 ? -7.09 -10.555 15.508 1 93.06 73 SER A C 1
ATOM 574 O O . SER A 1 73 ? -6.621 -9.68 16.234 1 93.06 73 SER A O 1
ATOM 576 N N . SER A 1 74 ? -6.355 -11.32 14.695 1 92.88 74 SER A N 1
ATOM 577 C CA . SER A 1 74 ? -4.938 -11.039 14.5 1 92.88 74 SER A CA 1
ATOM 578 C C . SER A 1 74 ? -4.727 -9.625 13.961 1 92.88 74 SER A C 1
ATOM 580 O O . SER A 1 74 ? -3.83 -8.914 14.414 1 92.88 74 SER A O 1
ATOM 582 N N . THR A 1 75 ? -5.555 -9.234 13.031 1 95.94 75 THR A N 1
ATOM 583 C CA . THR A 1 75 ? -5.477 -7.895 12.453 1 95.94 75 THR A CA 1
ATOM 584 C C . THR A 1 75 ? -5.762 -6.832 13.508 1 95.94 75 THR A C 1
ATOM 586 O O . THR A 1 75 ? -5.047 -5.832 13.602 1 95.94 75 THR A O 1
ATOM 589 N N . SER A 1 76 ? -6.742 -7.043 14.336 1 97.12 76 SER A N 1
ATOM 590 C CA . SER A 1 76 ? -7.078 -6.121 15.414 1 97.12 76 SER A CA 1
ATOM 591 C C . SER A 1 76 ? -5.906 -5.941 16.375 1 97.12 76 SER A C 1
ATOM 593 O O . SER A 1 76 ? -5.613 -4.82 16.797 1 97.12 76 SER A O 1
ATOM 595 N N . ALA A 1 77 ? -5.316 -7.051 16.656 1 94.75 77 ALA A N 1
ATOM 596 C CA . ALA A 1 77 ? -4.199 -7.031 17.594 1 94.75 77 ALA A CA 1
ATOM 597 C C . ALA A 1 77 ? -3.025 -6.234 17.047 1 94.75 77 ALA A C 1
ATOM 599 O O . ALA A 1 77 ? -2.332 -5.535 17.781 1 94.75 77 ALA A O 1
ATOM 600 N N . GLN A 1 78 ? -2.797 -6.371 15.766 1 95 78 GLN A N 1
ATOM 601 C CA . GLN A 1 78 ? -1.718 -5.617 15.141 1 95 78 GLN A CA 1
ATOM 602 C C . GLN A 1 78 ? -2.014 -4.117 15.156 1 95 78 GLN A C 1
ATOM 604 O O . GLN A 1 78 ? -1.107 -3.303 15.336 1 95 78 GLN A O 1
ATOM 609 N N . ILE A 1 79 ? -3.234 -3.713 14.922 1 97.12 79 ILE A N 1
ATOM 610 C CA . ILE A 1 79 ? -3.637 -2.314 15.016 1 97.12 79 ILE A CA 1
ATOM 611 C C . ILE A 1 79 ? -3.371 -1.796 16.422 1 97.12 79 ILE A C 1
ATOM 613 O O . ILE A 1 79 ? -2.711 -0.769 16.609 1 97.12 79 ILE A O 1
ATOM 617 N N . ALA A 1 80 ? -3.832 -2.568 17.391 1 96.19 80 ALA A N 1
ATOM 618 C CA . ALA A 1 80 ? -3.676 -2.18 18.781 1 96.19 80 ALA A CA 1
ATOM 619 C C . ALA A 1 80 ? -2.201 -2.074 19.156 1 96.19 80 ALA A C 1
ATOM 621 O O . ALA A 1 80 ? -1.793 -1.125 19.828 1 96.19 80 ALA A O 1
ATOM 622 N N . LYS A 1 81 ? -1.45 -3.076 18.734 1 92.38 81 LYS A N 1
ATOM 623 C CA . LYS A 1 81 ? -0.017 -3.098 19 1 92.38 81 LYS A CA 1
ATOM 624 C C . LYS A 1 81 ? 0.651 -1.807 18.547 1 92.38 81 LYS A C 1
ATOM 626 O O . LYS A 1 81 ? 1.408 -1.187 19.297 1 92.38 81 LYS A O 1
ATOM 631 N N . ASN A 1 82 ? 0.389 -1.411 17.375 1 93 82 ASN A N 1
ATOM 632 C CA . ASN A 1 82 ? 1.008 -0.218 16.797 1 93 82 ASN A CA 1
ATOM 633 C C . ASN A 1 82 ? 0.611 1.039 17.578 1 93 82 ASN A C 1
ATOM 635 O O . ASN A 1 82 ? 1.443 1.915 17.812 1 93 82 ASN A O 1
ATOM 639 N N . LEU A 1 83 ? -0.611 1.13 17.938 1 93.56 83 LEU A N 1
ATOM 640 C CA . LEU A 1 83 ? -1.099 2.307 18.656 1 93.56 83 LEU A CA 1
ATOM 641 C C . LEU A 1 83 ? -0.522 2.369 20.062 1 93.56 83 LEU A C 1
ATOM 643 O O . LEU A 1 83 ? -0.131 3.439 20.531 1 93.56 83 LEU A O 1
ATOM 647 N N . VAL A 1 84 ? -0.463 1.212 20.703 1 90.88 84 VAL A N 1
ATOM 648 C CA . VAL A 1 84 ? 0.091 1.138 22.047 1 90.88 84 VAL A CA 1
ATOM 649 C C . VAL A 1 84 ? 1.563 1.541 22.016 1 90.88 84 VAL A C 1
ATOM 651 O O . VAL A 1 84 ? 2.008 2.344 22.844 1 90.88 84 VAL A O 1
ATOM 654 N N . LEU A 1 85 ? 2.262 0.989 21.047 1 86.94 85 LEU A N 1
ATOM 655 C CA . LEU A 1 85 ? 3.684 1.289 20.938 1 86.94 85 LEU A CA 1
ATOM 656 C C . LEU A 1 85 ? 3.904 2.764 20.609 1 86.94 85 LEU A C 1
ATOM 658 O O . LEU A 1 85 ? 4.973 3.312 20.906 1 86.94 85 LEU A O 1
ATOM 662 N N . SER A 1 86 ? 2.908 3.383 20.016 1 87.88 86 SER A N 1
ATOM 663 C CA . SER A 1 86 ? 3.01 4.797 19.672 1 87.88 86 SER A CA 1
ATOM 664 C C . SER A 1 86 ? 2.576 5.68 20.844 1 87.88 86 SER A C 1
ATOM 666 O O . SER A 1 86 ? 2.646 6.906 20.766 1 87.88 86 SER A O 1
ATOM 668 N N . GLY A 1 87 ? 2.027 5.129 21.906 1 86 87 GLY A N 1
ATOM 669 C CA . GLY A 1 87 ? 1.769 5.863 23.141 1 86 87 GLY A CA 1
ATOM 670 C C . GLY A 1 87 ? 0.333 6.34 23.25 1 86 87 GLY A C 1
ATOM 671 O O . GLY A 1 87 ? 0.059 7.348 23.906 1 86 87 GLY A O 1
ATOM 672 N N . ILE A 1 88 ? -0.578 5.676 22.641 1 91 88 ILE A N 1
ATOM 673 C CA . ILE A 1 88 ? -1.979 6.066 22.75 1 91 88 ILE A CA 1
ATOM 674 C C . ILE A 1 88 ? -2.447 5.914 24.188 1 91 88 ILE A C 1
ATOM 676 O O . ILE A 1 88 ? -1.925 5.078 24.938 1 91 88 ILE A O 1
ATOM 680 N N . ARG A 1 89 ? -3.404 6.746 24.578 1 92.12 89 ARG A N 1
ATOM 681 C CA . ARG A 1 89 ? -3.912 6.703 25.938 1 92.12 89 ARG A CA 1
ATOM 682 C C . ARG A 1 89 ? -4.684 5.414 26.203 1 92.12 89 ARG A C 1
ATOM 684 O O . ARG A 1 89 ? -4.52 4.785 27.25 1 92.12 89 ARG A O 1
ATOM 691 N N . MET A 1 90 ? -5.531 5.125 25.203 1 94.62 90 MET A N 1
ATOM 692 C CA . MET A 1 90 ? -6.422 4.008 25.5 1 94.62 90 MET A CA 1
ATOM 693 C C . MET A 1 90 ? -6.859 3.295 24.234 1 94.62 90 MET A C 1
ATOM 695 O O . MET A 1 90 ? -7.152 3.939 23.219 1 94.62 90 MET A O 1
ATOM 699 N N . VAL A 1 91 ? -6.801 1.965 24.328 1 96.56 91 VAL A N 1
ATOM 700 C CA . VAL A 1 91 ? -7.426 1.091 23.344 1 96.56 91 VAL A CA 1
ATOM 701 C C . VAL A 1 91 ? -8.398 0.137 24.031 1 96.56 91 VAL A C 1
ATOM 703 O O . VAL A 1 91 ? -8.016 -0.588 24.953 1 96.56 91 VAL A O 1
ATOM 706 N N . GLU A 1 92 ? -9.641 0.216 23.688 1 96.5 92 GLU A N 1
ATOM 707 C CA . GLU A 1 92 ? -10.609 -0.74 24.219 1 96.5 92 GLU A CA 1
ATOM 708 C C . GLU A 1 92 ? -10.953 -1.805 23.172 1 96.5 92 GLU A C 1
ATOM 710 O O . GLU A 1 92 ? -11.375 -1.481 22.062 1 96.5 92 GLU A O 1
ATOM 715 N N . MET A 1 93 ? -10.766 -3.027 23.531 1 96.88 93 MET A N 1
ATOM 716 C CA . MET A 1 93 ? -11 -4.137 22.609 1 96.88 93 MET A CA 1
ATOM 717 C C . MET A 1 93 ? -12.281 -4.875 22.969 1 96.88 93 MET A C 1
ATOM 719 O O . MET A 1 93 ? -12.453 -5.32 24.109 1 96.88 93 MET A O 1
ATOM 723 N N . PHE A 1 94 ? -13.18 -5.023 22 1 96.62 94 PHE A N 1
ATOM 724 C CA . PHE A 1 94 ? -14.477 -5.664 22.203 1 96.62 94 PHE A CA 1
ATOM 725 C C . PHE A 1 94 ? -14.508 -7.031 21.531 1 96.62 94 PHE A C 1
ATOM 727 O O . PHE A 1 94 ? -14.227 -7.156 20.344 1 96.62 94 PHE A O 1
ATOM 734 N N . ASP A 1 95 ? -14.789 -8.055 22.25 1 96 95 ASP A N 1
ATOM 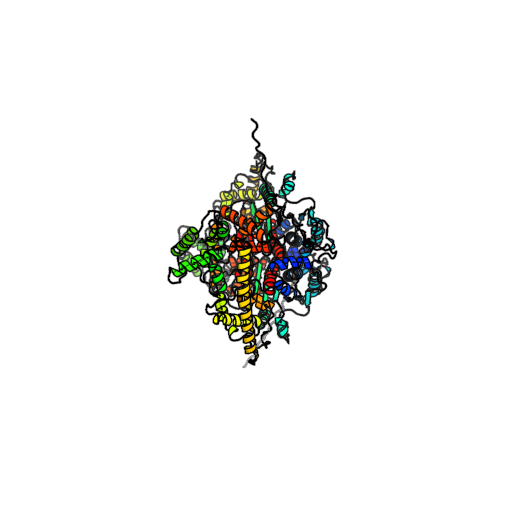735 C CA . ASP A 1 95 ? -14.883 -9.422 21.734 1 96 95 ASP A CA 1
ATOM 736 C C . ASP A 1 95 ? -15.57 -10.336 22.734 1 96 95 ASP A C 1
ATOM 738 O O . ASP A 1 95 ? -15.156 -10.422 23.891 1 96 95 ASP A O 1
ATOM 742 N N . LYS A 1 96 ? -16.562 -11.062 22.328 1 93.88 96 LYS A N 1
ATOM 743 C CA . LYS A 1 96 ? -17.281 -11.961 23.219 1 93.88 96 LYS A CA 1
ATOM 744 C C . LYS A 1 96 ? -16.781 -13.398 23.078 1 93.88 96 LYS A C 1
ATOM 746 O O . LYS A 1 96 ? -17.219 -14.289 23.812 1 93.88 96 LYS A O 1
ATOM 751 N N . GLY A 1 97 ? -15.906 -13.594 22.219 1 92.94 97 GLY A N 1
ATOM 752 C CA . GLY A 1 97 ? -15.5 -14.953 21.891 1 92.94 97 GLY A CA 1
ATOM 753 C C . GLY A 1 97 ? -14.43 -15.492 22.828 1 92.94 97 GLY A C 1
ATOM 754 O O . GLY A 1 97 ? -13.812 -14.734 23.578 1 92.94 97 GLY A O 1
ATOM 755 N N . LYS A 1 98 ? -14.312 -16.844 22.75 1 95.19 98 LYS A N 1
ATOM 756 C CA . LYS A 1 98 ? -13.242 -17.547 23.453 1 95.19 98 LYS A CA 1
ATOM 757 C C . LYS A 1 98 ? -12.102 -17.906 22.516 1 95.19 98 LYS A C 1
ATOM 759 O O . LYS A 1 98 ? -12.32 -18.094 21.312 1 95.19 98 LYS A O 1
ATOM 764 N N . VAL A 1 99 ? -10.945 -18 23.047 1 94.19 99 VAL A N 1
ATOM 765 C CA . VAL A 1 99 ? -9.773 -18.344 22.25 1 94.19 99 VAL A CA 1
ATOM 766 C C . VAL A 1 99 ? -9.898 -19.781 21.734 1 94.19 99 VAL A C 1
ATOM 768 O O . VAL A 1 99 ? -10.156 -20.703 22.5 1 94.19 99 VAL A O 1
ATOM 771 N N . ARG A 1 100 ? -9.805 -19.891 20.469 1 88.81 100 ARG A N 1
ATOM 772 C CA . ARG A 1 100 ? -9.797 -21.203 19.828 1 88.81 100 ARG A CA 1
ATOM 773 C C . ARG A 1 100 ? -8.398 -21.578 19.359 1 88.81 100 ARG A C 1
ATOM 775 O O . ARG A 1 100 ? -7.504 -20.719 19.297 1 88.81 100 ARG A O 1
ATOM 782 N N . GLN A 1 101 ? -8.234 -22.781 19 1 82.5 101 GLN A N 1
ATOM 783 C CA . GLN A 1 101 ? -6.938 -23.266 18.516 1 82.5 101 GLN A CA 1
ATOM 784 C C . GLN A 1 101 ? -6.527 -22.547 17.234 1 82.5 101 GLN A C 1
ATOM 786 O O . GLN A 1 101 ? -5.352 -22.234 17.047 1 82.5 101 GLN A O 1
ATOM 791 N N . SER A 1 102 ? -7.492 -22.266 16.469 1 78.38 102 SER A N 1
ATOM 792 C CA . SER A 1 102 ? -7.227 -21.609 15.195 1 78.38 102 SER A CA 1
ATOM 793 C C . SER A 1 102 ? -6.711 -20.188 15.414 1 78.38 102 SER A C 1
ATOM 795 O O . SER A 1 102 ? -5.949 -19.656 14.594 1 78.38 102 SER A O 1
ATOM 797 N N . ASP A 1 103 ? -7.055 -19.625 16.547 1 84.5 103 ASP A N 1
ATOM 798 C CA . ASP A 1 103 ? -6.602 -18.281 16.859 1 84.5 103 ASP A CA 1
ATOM 799 C C . ASP A 1 103 ? -5.117 -18.266 17.219 1 84.5 103 ASP A C 1
ATOM 801 O O . ASP A 1 103 ? -4.383 -17.359 16.797 1 84.5 103 ASP A O 1
ATOM 805 N N . ILE A 1 104 ? -4.801 -19.156 17.953 1 79.94 104 ILE A N 1
ATOM 806 C CA . ILE A 1 104 ? -3.439 -19.219 18.469 1 79.94 104 ILE A CA 1
ATOM 807 C C . ILE A 1 104 ? -2.453 -19.359 17.312 1 79.94 104 ILE A C 1
ATOM 809 O O . ILE A 1 104 ? -1.353 -18.812 17.344 1 79.94 104 ILE A O 1
ATOM 813 N N . GLY A 1 105 ? -2.832 -19.984 16.297 1 72.44 105 GLY A N 1
ATOM 814 C CA . GLY A 1 105 ? -1.947 -20.234 15.164 1 72.44 105 GLY A CA 1
ATOM 815 C C . GLY A 1 105 ? -1.623 -18.984 14.375 1 72.44 105 GLY A C 1
ATOM 816 O O . GLY A 1 105 ? -0.573 -18.891 13.734 1 72.44 105 GLY A O 1
ATOM 817 N N . ASN A 1 106 ? -2.418 -18.031 14.492 1 75.25 106 ASN A N 1
ATOM 818 C CA . ASN A 1 106 ? -2.199 -16.875 13.641 1 75.25 106 ASN A CA 1
ATOM 819 C C . ASN A 1 106 ? -2.152 -15.578 14.453 1 75.25 106 ASN A C 1
ATOM 821 O O . ASN A 1 106 ? -2.025 -14.492 13.891 1 75.25 106 ASN A O 1
ATOM 825 N N . HIS A 1 107 ? -2.254 -15.711 15.68 1 77.94 107 HIS A N 1
ATOM 826 C CA . HIS A 1 107 ? -2.375 -14.562 16.562 1 77.94 107 HIS A CA 1
ATOM 827 C C . HIS A 1 107 ? -1.152 -14.43 17.469 1 77.94 107 HIS A C 1
ATOM 829 O O . HIS A 1 107 ? -0.922 -15.281 18.344 1 77.94 107 HIS A O 1
ATOM 835 N N . PHE A 1 108 ? -0.462 -13.391 17.328 1 76.5 108 PHE A N 1
ATOM 836 C CA . PHE A 1 108 ? 0.796 -13.195 18.031 1 76.5 108 PHE A CA 1
ATOM 837 C C . PHE A 1 108 ? 0.55 -12.984 19.531 1 76.5 108 PHE A C 1
ATOM 839 O O . PHE A 1 108 ? 1.385 -13.352 20.359 1 76.5 108 PHE A O 1
ATOM 846 N N . PHE A 1 109 ? -0.581 -12.469 19.844 1 84.69 109 PHE A N 1
ATOM 847 C CA . PHE A 1 109 ? -0.825 -12.055 21.234 1 84.69 109 PHE A CA 1
ATOM 848 C C . PHE A 1 109 ? -1.728 -13.055 21.938 1 84.69 109 PHE A C 1
ATOM 850 O O . PHE A 1 109 ? -2.525 -12.672 22.797 1 84.69 109 PHE A O 1
ATOM 857 N N . LEU A 1 110 ? -1.722 -14.211 21.5 1 86.69 110 LEU A N 1
ATOM 858 C CA . LEU A 1 110 ? -2.338 -15.344 22.172 1 86.69 110 LEU A CA 1
ATOM 859 C C . LEU A 1 110 ? -1.345 -16.484 22.328 1 86.69 110 LEU A C 1
ATOM 861 O O . LEU A 1 110 ? -0.451 -16.656 21.5 1 86.69 110 LEU A O 1
ATOM 865 N N . GLU A 1 111 ? -1.497 -17.188 23.359 1 84.06 111 GLU A N 1
ATOM 866 C CA . GLU A 1 111 ? -0.633 -18.328 23.641 1 84.06 111 GLU A CA 1
ATOM 867 C C . GLU A 1 111 ? -1.454 -19.578 23.938 1 84.06 111 GLU A C 1
ATOM 869 O O . GLU A 1 111 ? -2.68 -19.5 24.062 1 84.06 111 GLU A O 1
ATOM 874 N N . GLN A 1 112 ? -0.736 -20.688 24.016 1 82.81 112 GLN A N 1
ATOM 875 C CA . GLN A 1 112 ? -1.422 -21.953 24.281 1 82.81 112 GLN A CA 1
ATOM 876 C C . GLN A 1 112 ? -2.193 -21.906 25.594 1 82.81 112 GLN A C 1
ATOM 878 O O . GLN A 1 112 ? -3.273 -22.484 25.703 1 82.81 112 GLN A O 1
ATOM 883 N N . ALA A 1 113 ? -1.695 -21.156 26.531 1 88.5 113 ALA A N 1
ATOM 884 C CA . ALA A 1 113 ? -2.346 -21.016 27.828 1 88.5 113 ALA A CA 1
ATOM 885 C C . ALA A 1 113 ? -3.633 -20.203 27.719 1 88.5 113 ALA A C 1
ATOM 887 O O . ALA A 1 113 ? -4.461 -20.219 28.625 1 88.5 113 ALA A O 1
ATOM 888 N N . SER A 1 114 ? -3.787 -19.547 26.609 1 92.12 114 SER A N 1
ATOM 889 C CA . SER A 1 114 ? -4.957 -18.719 26.391 1 92.12 114 SER A CA 1
ATOM 890 C C . SER A 1 114 ? -6.156 -19.531 25.938 1 92.12 114 SER A C 1
ATOM 892 O O . SER A 1 114 ? -7.289 -19.062 25.953 1 92.12 114 SER A O 1
ATOM 894 N N . LEU A 1 115 ? -5.969 -20.766 25.609 1 92.25 115 LEU A N 1
ATOM 895 C CA . LEU A 1 115 ? -7.004 -21.594 25.016 1 92.25 115 LEU A CA 1
ATOM 896 C C . LEU A 1 115 ? -8.227 -21.688 25.922 1 92.25 115 LEU A C 1
ATOM 898 O O . LEU A 1 115 ? -8.094 -21.953 27.125 1 92.25 115 LEU A O 1
ATOM 902 N N . GLY A 1 116 ? -9.367 -21.391 25.328 1 95.38 116 GLY A N 1
ATOM 903 C CA . GLY A 1 116 ? -10.617 -21.516 26.047 1 95.38 116 GLY A CA 1
ATOM 904 C C . GLY A 1 116 ? -10.961 -20.312 26.891 1 95.38 116 GLY A C 1
ATOM 905 O O . GLY A 1 116 ? -12.078 -20.188 27.391 1 95.38 116 GLY A O 1
ATOM 906 N N . LYS A 1 117 ? -10.062 -19.406 27.078 1 96.56 117 LYS A N 1
ATOM 907 C CA . LYS A 1 117 ? -10.289 -18.188 27.844 1 96.56 117 LYS A CA 1
ATOM 908 C C . LYS A 1 117 ? -10.852 -17.078 26.969 1 96.56 117 LYS A C 1
ATOM 910 O O . LYS A 1 117 ? -10.961 -17.234 25.75 1 96.56 117 LYS A O 1
ATOM 915 N N . SER A 1 118 ? -11.242 -16 27.672 1 96.5 118 SER A N 1
ATOM 916 C CA . SER A 1 118 ? -11.758 -14.859 26.922 1 96.5 118 SER A CA 1
ATOM 917 C C . SER A 1 118 ? -10.703 -14.281 26 1 96.5 118 SER A C 1
ATOM 919 O O . SER A 1 118 ? -9.617 -13.906 26.438 1 96.5 118 SER A O 1
ATOM 921 N N . ARG A 1 119 ? -11.07 -14.188 24.734 1 95.56 119 ARG A N 1
ATOM 922 C CA . ARG A 1 119 ? -10.117 -13.688 23.75 1 95.56 119 ARG A CA 1
ATOM 923 C C . ARG A 1 119 ? -9.781 -12.227 24 1 95.56 119 ARG A C 1
ATOM 925 O O . ARG A 1 119 ? -8.625 -11.82 23.891 1 95.56 119 ARG A O 1
ATOM 932 N N . ALA A 1 120 ? -10.797 -11.43 24.391 1 96.06 120 ALA A N 1
ATOM 933 C CA . ALA A 1 120 ? -10.578 -10.016 24.688 1 96.06 120 ALA A CA 1
ATOM 934 C C . ALA A 1 120 ? -9.617 -9.828 25.859 1 96.06 120 ALA A C 1
ATOM 936 O O . ALA A 1 120 ? -8.719 -8.992 25.797 1 96.06 120 ALA A O 1
ATOM 937 N N . VAL A 1 121 ? -9.781 -10.617 26.844 1 96.06 121 VAL A N 1
ATOM 938 C CA . VAL A 1 121 ? -8.984 -10.484 28.062 1 96.06 121 VAL A CA 1
ATOM 939 C C . VAL A 1 121 ? -7.551 -10.922 27.797 1 96.06 121 VAL A C 1
ATOM 941 O O . VAL A 1 121 ? -6.602 -10.219 28.156 1 96.06 121 VAL A O 1
ATOM 944 N N . GLU A 1 122 ? -7.43 -12.047 27.125 1 94.5 122 GLU A N 1
ATOM 945 C CA . GLU A 1 122 ? -6.098 -12.586 26.859 1 94.5 122 GLU A CA 1
ATOM 946 C C . GLU A 1 122 ? -5.324 -11.688 25.906 1 94.5 122 GLU A C 1
ATOM 948 O O . GLU A 1 122 ? -4.141 -11.414 26.125 1 94.5 122 GLU A O 1
ATOM 953 N N . CYS A 1 123 ? -5.992 -11.273 24.906 1 92.88 123 CYS A N 1
ATOM 954 C CA . CYS A 1 123 ? -5.367 -10.391 23.938 1 92.88 123 CYS A CA 1
ATOM 955 C C . CYS A 1 123 ? -4.926 -9.086 24.578 1 92.88 123 CYS A C 1
ATOM 957 O O . CYS A 1 123 ? -3.799 -8.633 24.375 1 92.88 123 CYS A O 1
ATOM 959 N N . SER A 1 124 ? -5.758 -8.492 25.359 1 93.12 124 SER A N 1
ATOM 960 C CA . SER A 1 124 ? -5.48 -7.211 26 1 93.12 124 SER A CA 1
ATOM 961 C C . SER A 1 124 ? -4.34 -7.332 27.016 1 93.12 124 SER A C 1
ATOM 963 O O . SER A 1 124 ? -3.527 -6.414 27.141 1 93.12 124 SER A O 1
ATOM 965 N N . ARG A 1 125 ? -4.328 -8.398 27.703 1 90.19 125 ARG A N 1
ATOM 966 C CA . ARG A 1 125 ? -3.279 -8.633 28.688 1 90.19 125 ARG A CA 1
ATOM 967 C C . ARG A 1 125 ? -1.902 -8.625 28.031 1 90.19 125 ARG A C 1
ATOM 969 O O . ARG A 1 125 ? -1.001 -7.914 28.484 1 90.19 125 ARG A O 1
ATOM 976 N N . LEU A 1 126 ? -1.776 -9.336 26.969 1 85.31 126 LEU A N 1
ATOM 977 C CA . LEU A 1 126 ? -0.486 -9.469 26.312 1 85.31 126 LEU A CA 1
ATOM 978 C C . LEU A 1 126 ? -0.114 -8.188 25.578 1 85.31 126 LEU A C 1
ATOM 980 O O . LEU A 1 126 ? 1.059 -7.805 25.531 1 85.31 126 LEU A O 1
ATOM 984 N N . LEU A 1 127 ? -1.07 -7.531 25.047 1 88.19 127 LEU A N 1
ATOM 985 C CA . LEU A 1 127 ? -0.831 -6.242 24.422 1 88.19 127 LEU A CA 1
ATOM 986 C C . LEU A 1 127 ? -0.386 -5.203 25.438 1 88.19 127 LEU A C 1
ATOM 988 O O . LEU A 1 127 ? 0.474 -4.367 25.156 1 88.19 127 LEU A O 1
ATOM 992 N N . GLY A 1 128 ? -0.962 -5.258 26.594 1 85.06 128 GLY A N 1
ATOM 993 C CA . GLY A 1 128 ? -0.646 -4.32 27.656 1 85.06 128 GLY A CA 1
ATOM 994 C C . GLY A 1 128 ? 0.8 -4.398 28.109 1 85.06 128 GLY A C 1
ATOM 995 O O . GLY A 1 128 ? 1.355 -3.414 28.594 1 85.06 128 GLY A O 1
ATOM 996 N N . GLU A 1 129 ? 1.39 -5.508 27.891 1 77.31 129 GLU A N 1
ATOM 997 C CA . GLU A 1 129 ? 2.775 -5.711 28.297 1 77.31 129 GLU A CA 1
ATOM 998 C C . GLU A 1 129 ? 3.732 -4.887 27.438 1 77.31 129 GLU A C 1
ATOM 1000 O O . GLU A 1 129 ? 4.883 -4.668 27.812 1 77.31 129 GLU A O 1
ATOM 1005 N N . LEU A 1 130 ? 3.211 -4.406 26.406 1 75.94 130 LEU A N 1
ATOM 1006 C CA . LEU A 1 130 ? 4.039 -3.635 25.484 1 75.94 130 LEU A CA 1
ATOM 1007 C C . LEU A 1 130 ? 4.199 -2.197 25.969 1 75.94 130 LEU A C 1
ATOM 1009 O O . LEU A 1 130 ? 5.09 -1.479 25.5 1 75.94 130 LEU A O 1
ATOM 1013 N N . SER A 1 131 ? 3.336 -1.803 26.812 1 75.19 131 SER A N 1
ATOM 1014 C CA . SER A 1 131 ? 3.314 -0.402 27.219 1 75.19 131 SER A CA 1
ATOM 1015 C C . SER A 1 131 ? 4.418 -0.101 28.234 1 75.19 131 SER A C 1
ATOM 1017 O O . SER A 1 131 ? 4.758 -0.947 29.062 1 75.19 131 SER A O 1
ATOM 1019 N N . THR A 1 132 ? 4.984 1.022 28 1 66.81 132 THR A N 1
ATOM 1020 C CA . THR A 1 132 ? 5.992 1.498 28.953 1 66.81 132 THR A CA 1
ATOM 1021 C C . THR A 1 132 ? 5.348 2.332 30.047 1 66.81 132 THR A C 1
ATOM 1023 O O . THR A 1 132 ? 6.016 2.717 31.016 1 66.81 132 THR A O 1
ATOM 1026 N N . SER A 1 133 ? 4.145 2.518 29.844 1 67.81 133 SER A N 1
ATOM 1027 C CA . SER A 1 133 ? 3.432 3.34 30.812 1 67.81 133 SER A CA 1
ATOM 1028 C C . SER A 1 133 ? 3.102 2.547 32.062 1 67.81 133 SER A C 1
ATOM 1030 O O . SER A 1 133 ? 3.047 1.315 32.031 1 67.81 133 SER A O 1
ATOM 1032 N N . LYS A 1 134 ? 3.027 3.264 33.094 1 70.06 134 LYS A N 1
ATOM 1033 C CA . LYS A 1 134 ? 2.643 2.67 34.375 1 70.06 134 LYS A CA 1
ATOM 1034 C C . LYS A 1 134 ? 1.245 2.061 34.312 1 70.06 134 LYS A C 1
ATOM 1036 O O . LYS A 1 134 ? 0.944 1.096 35 1 70.06 134 LYS A O 1
ATOM 1041 N N . TYR A 1 135 ? 0.5 2.629 33.375 1 79.38 135 TYR A N 1
ATOM 1042 C CA . TYR A 1 135 ? -0.865 2.137 33.219 1 79.38 135 TYR A CA 1
ATOM 1043 C C . TYR A 1 135 ? -1.021 1.325 31.953 1 79.38 135 TYR A C 1
ATOM 1045 O O . TYR A 1 135 ? -0.413 1.646 30.922 1 79.38 135 TYR A O 1
ATOM 1053 N N . ASN A 1 136 ? -1.801 0.25 32.031 1 84.69 136 ASN A N 1
ATOM 1054 C CA . ASN A 1 136 ? -2.145 -0.524 30.828 1 84.69 136 ASN A CA 1
ATOM 1055 C C . ASN A 1 136 ? -3.135 0.223 29.938 1 84.69 136 ASN A C 1
ATOM 1057 O O . ASN A 1 136 ? -4.285 0.439 30.328 1 84.69 136 ASN A O 1
ATOM 1061 N N . PRO A 1 137 ? -2.725 0.564 28.781 1 91 137 PRO A N 1
ATOM 1062 C CA . PRO A 1 137 ? -3.615 1.337 27.906 1 91 137 PRO A CA 1
ATOM 1063 C C . PRO A 1 137 ? -4.664 0.469 27.219 1 91 137 PRO A C 1
ATOM 1065 O O . PRO A 1 137 ? -5.582 0.994 26.578 1 91 137 PRO A O 1
ATOM 1068 N N . VAL A 1 138 ? -4.559 -0.81 27.344 1 94.19 138 VAL A N 1
ATOM 1069 C CA . VAL A 1 138 ? -5.457 -1.697 26.609 1 94.19 138 VAL A CA 1
ATOM 1070 C C . VAL A 1 138 ? -6.508 -2.268 27.562 1 94.19 138 VAL A C 1
ATOM 1072 O O . VAL A 1 138 ? -6.168 -2.934 28.547 1 94.19 138 VAL A O 1
ATOM 1075 N N . HIS A 1 139 ? -7.754 -2.041 27.266 1 95.25 139 HIS A N 1
ATOM 1076 C CA . HIS A 1 139 ? -8.875 -2.502 28.078 1 95.25 139 HIS A CA 1
ATOM 1077 C C . HIS A 1 139 ? -9.711 -3.535 27.344 1 95.25 139 HIS A C 1
ATOM 1079 O O . HIS A 1 139 ? -9.93 -3.41 26.125 1 95.25 139 HIS A O 1
ATOM 1085 N N . ALA A 1 140 ? -10.094 -4.547 28.109 1 96.06 140 ALA A N 1
ATOM 1086 C CA . ALA A 1 140 ? -10.883 -5.625 27.516 1 96.06 140 ALA A CA 1
ATOM 1087 C C . ALA A 1 140 ? -12.367 -5.457 27.828 1 96.06 140 ALA A C 1
ATOM 1089 O O . ALA A 1 140 ? -12.727 -5.098 28.953 1 96.06 140 ALA A O 1
ATOM 1090 N N . ASN A 1 141 ? -13.133 -5.57 26.844 1 94.56 141 ASN A N 1
ATOM 1091 C CA . ASN A 1 141 ? -14.578 -5.738 26.969 1 94.56 141 ASN A CA 1
ATOM 1092 C C . ASN A 1 141 ? -15.047 -7.066 26.375 1 94.56 141 ASN A C 1
ATOM 1094 O O . ASN A 1 141 ? -15.156 -7.203 25.156 1 94.56 141 ASN A O 1
ATOM 1098 N N . ASP A 1 142 ? -15.359 -7.996 27.234 1 94.56 142 ASP A N 1
ATOM 1099 C CA . ASP A 1 142 ? -15.688 -9.336 26.766 1 94.56 142 ASP A CA 1
ATOM 1100 C C . ASP A 1 142 ? -17.188 -9.602 26.859 1 94.56 142 ASP A C 1
ATOM 1102 O O . ASP A 1 142 ? -17.625 -10.75 26.781 1 94.56 142 ASP A O 1
ATOM 1106 N N . ASP A 1 143 ? -17.938 -8.594 27.016 1 91.38 143 ASP A N 1
ATOM 1107 C CA . ASP A 1 143 ? -19.375 -8.766 27.172 1 91.38 143 ASP A CA 1
ATOM 1108 C C . ASP A 1 143 ? -20.141 -8.164 26 1 91.38 143 ASP A C 1
ATOM 11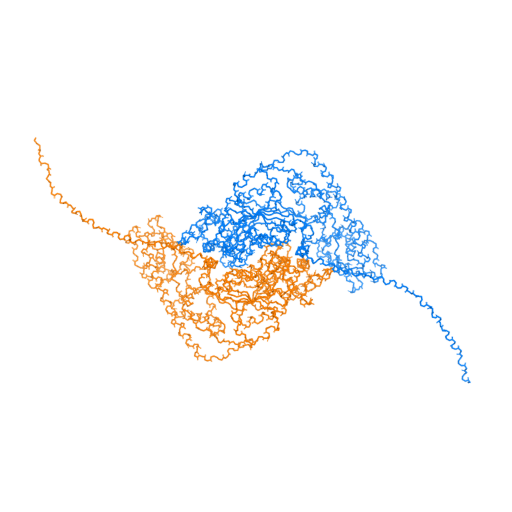10 O O . ASP A 1 143 ? -21.344 -8.375 25.859 1 91.38 143 ASP A O 1
ATOM 1114 N N . GLU A 1 144 ? -19.391 -7.418 25.219 1 90.31 144 GLU A N 1
ATOM 1115 C CA . GLU A 1 144 ? -20.078 -6.695 24.156 1 90.31 144 GLU A CA 1
ATOM 1116 C C . GLU A 1 144 ? -19.312 -6.762 22.844 1 90.31 144 GLU A C 1
ATOM 1118 O O . GLU A 1 144 ? -18.125 -7.098 22.828 1 90.31 144 GLU A O 1
ATOM 1123 N N . ILE A 1 145 ? -20.062 -6.586 21.734 1 90.12 145 ILE A N 1
ATOM 1124 C CA . ILE A 1 145 ? -19.5 -6.332 20.406 1 90.12 145 ILE A CA 1
ATOM 1125 C C . ILE A 1 145 ? -20.234 -5.16 19.766 1 90.12 145 ILE A C 1
ATOM 1127 O O . ILE A 1 145 ? -21.328 -4.773 20.219 1 90.12 145 ILE A O 1
ATOM 1131 N N . TYR A 1 146 ? -19.656 -4.574 18.734 1 90.38 146 TYR A N 1
ATOM 1132 C CA . TYR A 1 146 ? -20.266 -3.449 18.031 1 90.38 146 TYR A CA 1
ATOM 1133 C C . TYR A 1 146 ? -21.438 -3.914 17.172 1 90.38 146 TYR A C 1
ATOM 1135 O O . TYR A 1 146 ? -21.344 -3.943 15.945 1 90.38 146 TYR A O 1
ATOM 1143 N N . ASP A 1 147 ? -22.484 -4.277 17.75 1 89.75 147 ASP A N 1
ATOM 1144 C CA . ASP A 1 147 ? -23.719 -4.617 17.047 1 89.75 147 ASP A CA 1
ATOM 1145 C C . ASP A 1 147 ? -24.844 -3.666 17.422 1 89.75 147 ASP A C 1
ATOM 1147 O O . ASP A 1 147 ? -24.625 -2.68 18.125 1 89.75 147 ASP A O 1
ATOM 1151 N N . SER A 1 148 ? -25.984 -3.893 16.828 1 87.62 148 SER A N 1
ATOM 1152 C CA . SER A 1 148 ? -27.109 -3.006 17.062 1 87.62 148 SER A CA 1
ATOM 1153 C C . SER A 1 148 ? -27.484 -2.965 18.531 1 87.62 148 SER A C 1
ATOM 1155 O O . SER A 1 148 ? -27.859 -1.914 19.062 1 87.62 148 SER A O 1
ATOM 1157 N N . GLU A 1 149 ? -27.344 -4.082 19.172 1 87.56 149 GLU A N 1
ATOM 1158 C CA . GLU A 1 149 ? -27.688 -4.156 20.578 1 87.56 149 GLU A CA 1
ATOM 1159 C C . GLU A 1 149 ? -26.766 -3.279 21.422 1 87.56 149 GLU A C 1
ATOM 1161 O O . GLU A 1 149 ? -27.203 -2.611 22.359 1 87.56 149 GLU A O 1
ATOM 1166 N N . HIS A 1 150 ? -25.516 -3.311 21.125 1 89.31 150 HIS A N 1
ATOM 1167 C CA . HIS A 1 150 ? -24.531 -2.469 21.797 1 89.31 150 HIS A CA 1
ATOM 1168 C C . HIS A 1 150 ? -24.875 -0.991 21.641 1 89.31 150 HIS A C 1
ATOM 1170 O O . HIS A 1 150 ? -24.953 -0.26 22.625 1 89.31 150 HIS A O 1
ATOM 1176 N N . TRP A 1 151 ? -25.172 -0.572 20.531 1 89.12 151 TRP A N 1
ATOM 1177 C CA . TRP A 1 151 ? -25.359 0.844 20.219 1 89.12 151 TRP A CA 1
ATOM 1178 C C . TRP A 1 151 ? -26.719 1.334 20.75 1 89.12 151 TRP A C 1
ATOM 1180 O O . TRP A 1 151 ? -26.812 2.447 21.266 1 89.12 151 TRP A O 1
ATOM 1190 N N . ASP A 1 152 ? -27.719 0.481 20.609 1 83.62 152 ASP A N 1
ATOM 1191 C CA . ASP A 1 152 ? -29.047 0.828 21.094 1 83.62 152 ASP A CA 1
ATOM 1192 C C . ASP A 1 152 ? -29.078 0.885 22.625 1 83.62 152 ASP A C 1
ATOM 1194 O O . ASP A 1 152 ? -29.938 1.546 23.219 1 83.62 152 ASP A O 1
ATOM 1198 N N . GLY A 1 153 ? -28.141 0.226 23.141 1 80.5 153 GLY A N 1
ATOM 1199 C CA . GLY A 1 153 ? -28.109 0.135 24.578 1 80.5 153 GLY A CA 1
ATOM 1200 C C . GLY A 1 153 ? -27.422 1.312 25.25 1 80.5 153 GLY A C 1
ATOM 1201 O O . GLY A 1 153 ? -27.484 1.472 26.469 1 80.5 153 GLY A O 1
ATOM 1202 N N . ILE A 1 154 ? -26.828 2.09 24.469 1 80.19 154 ILE A N 1
ATOM 1203 C CA . ILE A 1 154 ? -26.125 3.246 25.031 1 80.19 154 ILE A CA 1
ATOM 1204 C C . ILE A 1 154 ? -27.141 4.305 25.453 1 80.19 154 ILE A C 1
ATOM 1206 O O . ILE A 1 154 ? -27.969 4.738 24.641 1 80.19 154 ILE A O 1
ATOM 1210 N N . GLU A 1 155 ? -27.109 4.605 26.672 1 75 155 GLU A N 1
ATOM 1211 C CA . GLU A 1 155 ? -28.078 5.562 27.219 1 75 155 GLU A CA 1
ATOM 1212 C C . GLU A 1 155 ? -27.609 7 27 1 75 155 GLU A C 1
ATOM 1214 O O . GLU A 1 155 ? -28.422 7.887 26.734 1 75 155 GLU A O 1
ATOM 1219 N N . ASP A 1 156 ? -26.312 7.141 27.188 1 75.38 156 ASP A N 1
ATOM 1220 C CA . ASP A 1 156 ? -25.703 8.469 27.047 1 75.38 156 ASP A CA 1
ATOM 1221 C C . ASP A 1 156 ? -24.578 8.453 26.016 1 75.38 156 ASP A C 1
ATOM 1223 O O . ASP A 1 156 ? -23.484 7.945 26.297 1 75.38 156 ASP A O 1
ATOM 1227 N N . TYR A 1 157 ? -24.891 9.148 24.922 1 76.12 157 TYR A N 1
ATOM 1228 C CA . TYR A 1 157 ? -23.969 9.094 23.797 1 76.12 157 TYR A CA 1
ATOM 1229 C C . TYR A 1 157 ? -22.938 10.219 23.875 1 76.12 157 TYR A C 1
ATOM 1231 O O . TYR A 1 157 ? -22.078 10.344 23 1 76.12 157 TYR A O 1
ATOM 1239 N N . SER A 1 158 ? -22.984 10.992 24.938 1 72.81 158 SER A N 1
ATOM 1240 C CA . SER A 1 158 ? -22.078 12.133 25.062 1 72.81 158 SER A CA 1
ATOM 1241 C C . SER A 1 158 ? -20.625 11.68 25.094 1 72.81 158 SER A C 1
ATOM 1243 O O . SER A 1 158 ? -19.734 12.391 24.625 1 72.81 158 SER A O 1
ATOM 1245 N N . GLY A 1 159 ? -20.391 10.477 25.578 1 79.88 159 GLY A N 1
ATOM 1246 C CA . GLY A 1 159 ? -19.047 9.961 25.688 1 79.88 159 GLY A CA 1
ATOM 1247 C C . GLY A 1 159 ? -18.453 9.547 24.344 1 79.88 159 GLY A C 1
ATOM 1248 O O . GLY A 1 159 ? -17.234 9.391 24.219 1 79.88 159 GLY A O 1
ATOM 1249 N N . LEU A 1 160 ? -19.297 9.508 23.359 1 82.62 160 LEU A N 1
ATOM 1250 C CA . LEU A 1 160 ? -18.828 9.062 22.062 1 82.62 160 LEU A CA 1
ATOM 1251 C C . LEU A 1 160 ? -17.906 10.102 21.422 1 82.62 160 LEU A C 1
ATOM 1253 O O . LEU A 1 160 ? -16.984 9.758 20.688 1 82.62 160 LEU A O 1
ATOM 1257 N N . ALA A 1 161 ? -18.203 11.305 21.781 1 77 161 ALA A N 1
ATOM 1258 C CA . ALA A 1 161 ? -17.453 12.406 21.188 1 77 161 ALA A CA 1
ATOM 1259 C C . ALA A 1 161 ? -15.984 12.367 21.641 1 77 161 ALA A C 1
ATOM 1261 O O . ALA A 1 161 ? -15.117 12.961 20.984 1 77 161 ALA A O 1
ATOM 1262 N N . GLU A 1 162 ? -15.727 11.594 22.625 1 84.12 162 GLU A N 1
ATOM 1263 C CA . GLU A 1 162 ? -14.375 11.555 23.188 1 84.12 162 GLU A CA 1
ATOM 1264 C C . GLU A 1 162 ? -13.523 10.508 22.469 1 84.12 162 GLU A C 1
ATOM 1266 O O . GLU A 1 162 ? -12.297 10.516 22.594 1 84.12 162 GLU A O 1
ATOM 1271 N N . TRP A 1 163 ? -14.172 9.719 21.703 1 92.12 163 TRP A N 1
ATOM 1272 C CA . TRP A 1 163 ? -13.43 8.672 21 1 92.12 163 TRP A CA 1
ATOM 1273 C C . TRP A 1 163 ? -12.781 9.219 19.734 1 92.12 163 TRP A C 1
ATOM 1275 O O . TRP A 1 163 ? -13.367 10.039 19.031 1 92.12 163 TRP A O 1
ATOM 1285 N N . THR A 1 164 ? -11.562 8.758 19.531 1 94.44 164 THR A N 1
ATOM 1286 C CA . THR A 1 164 ? -10.844 9.117 18.312 1 94.44 164 THR A CA 1
ATOM 1287 C C . THR A 1 164 ? -11.422 8.383 17.109 1 94.44 164 THR A C 1
ATOM 1289 O O . THR A 1 164 ? -11.547 8.961 16.031 1 94.44 164 THR A O 1
ATOM 1292 N N . ALA A 1 165 ? -11.703 7.141 17.328 1 96.88 165 ALA A N 1
ATOM 1293 C CA . ALA A 1 165 ? -12.234 6.324 16.234 1 96.88 165 ALA A CA 1
ATOM 1294 C C . ALA A 1 165 ? -12.789 5 16.766 1 96.88 165 ALA A C 1
ATOM 1296 O O . ALA A 1 165 ? -12.359 4.516 17.812 1 96.88 165 ALA A O 1
ATOM 1297 N N . LYS A 1 166 ? -13.797 4.559 16.141 1 97.75 166 LYS A N 1
ATOM 1298 C CA . LYS A 1 166 ? -14.281 3.193 16.312 1 97.75 166 LYS A CA 1
ATOM 1299 C C . LYS A 1 166 ? -13.898 2.312 15.133 1 97.75 166 LYS A C 1
ATOM 1301 O O . LYS A 1 166 ? -14.148 2.668 13.977 1 97.75 166 LYS A O 1
ATOM 1306 N N . ILE A 1 167 ? -13.289 1.133 15.414 1 98.38 167 ILE A N 1
ATOM 1307 C CA . ILE A 1 167 ? -12.75 0.284 14.352 1 98.38 167 ILE A CA 1
ATOM 1308 C C . ILE A 1 167 ? -13.469 -1.065 14.367 1 98.38 167 ILE A C 1
ATOM 1310 O O . ILE A 1 167 ? -13.508 -1.746 15.391 1 98.38 167 ILE A O 1
ATOM 1314 N N . CYS A 1 168 ? -14.047 -1.41 13.266 1 98 168 CYS A N 1
ATOM 1315 C CA . CYS A 1 168 ? -14.633 -2.729 13.055 1 98 168 CYS A CA 1
ATOM 1316 C C . CYS A 1 168 ? -13.727 -3.594 12.188 1 98 168 CYS A C 1
ATOM 1318 O O . CYS A 1 168 ? -13.383 -3.211 11.062 1 98 168 CYS A O 1
ATOM 1320 N N . VAL A 1 169 ? -13.375 -4.73 12.703 1 97.81 169 VAL A N 1
ATOM 1321 C CA . VAL A 1 169 ? -12.516 -5.633 11.945 1 97.81 169 VAL A CA 1
ATOM 1322 C C . VAL A 1 169 ? -13.25 -6.945 11.68 1 97.81 169 VAL A C 1
ATOM 1324 O O . VAL A 1 169 ? -13.648 -7.641 12.609 1 97.81 169 VAL A O 1
ATOM 1327 N N . ARG A 1 170 ? -13.461 -7.254 10.406 1 95.75 170 ARG A N 1
ATOM 1328 C CA . ARG A 1 170 ? -14.039 -8.508 9.938 1 95.75 170 ARG A CA 1
ATOM 1329 C C . ARG A 1 170 ? -15.43 -8.727 10.523 1 95.75 170 ARG A C 1
ATOM 1331 O O . ARG A 1 170 ? -15.797 -9.852 10.875 1 95.75 170 ARG A O 1
ATOM 1338 N N . MET A 1 171 ? -16.141 -7.625 10.695 1 95.81 171 MET A N 1
ATOM 1339 C CA . MET A 1 171 ? -17.5 -7.707 11.234 1 95.81 171 MET A CA 1
ATOM 1340 C C . MET A 1 171 ? -18.516 -7.891 10.117 1 95.81 171 MET A C 1
ATOM 1342 O O . MET A 1 171 ? -18.203 -7.668 8.945 1 95.81 171 MET A O 1
ATOM 1346 N N . LEU A 1 172 ? -19.672 -8.336 10.484 1 95.5 172 LEU A N 1
ATOM 1347 C CA . LEU A 1 172 ? -20.75 -8.531 9.516 1 95.5 172 LEU A CA 1
ATOM 1348 C C . LEU A 1 172 ? -21.328 -7.191 9.062 1 95.5 172 LEU A C 1
ATOM 1350 O O . LEU A 1 172 ? -21.219 -6.195 9.789 1 95.5 172 LEU A O 1
ATOM 1354 N N . HIS A 1 173 ? -21.891 -7.203 7.945 1 94 173 HIS A N 1
ATOM 1355 C CA . HIS A 1 173 ? -22.391 -5.996 7.293 1 94 173 HIS A CA 1
ATOM 1356 C C . HIS A 1 173 ? -23.328 -5.227 8.211 1 94 173 HIS A C 1
ATOM 1358 O O . HIS A 1 173 ? -23.219 -4.008 8.359 1 94 173 HIS A O 1
ATOM 1364 N N . ASP A 1 174 ? -24.234 -5.91 8.828 1 92.81 174 ASP A N 1
ATOM 1365 C CA . ASP A 1 174 ? -25.234 -5.262 9.664 1 92.81 174 ASP A CA 1
ATOM 1366 C C . ASP A 1 174 ? -24.594 -4.59 10.875 1 92.81 174 ASP A C 1
ATOM 1368 O O . ASP A 1 174 ? -25.016 -3.51 11.289 1 92.81 174 ASP A O 1
ATOM 1372 N N . ASP A 1 175 ? -23.641 -5.246 11.406 1 94.19 175 ASP A N 1
ATOM 1373 C CA . ASP A 1 175 ? -22.922 -4.684 12.539 1 94.19 175 ASP A CA 1
ATOM 1374 C C . ASP A 1 175 ? -22.109 -3.461 12.125 1 94.19 175 ASP A C 1
ATOM 1376 O O . ASP A 1 175 ? -22.078 -2.457 12.844 1 94.19 175 ASP A O 1
ATOM 1380 N N . GLU A 1 176 ? -21.453 -3.564 11.016 1 94.62 176 GLU A N 1
ATOM 1381 C CA . GLU A 1 176 ? -20.688 -2.436 10.484 1 94.62 176 GLU A CA 1
ATOM 1382 C C . GLU A 1 176 ? -21.609 -1.248 10.188 1 94.62 176 GLU A C 1
ATOM 1384 O O . GLU A 1 176 ? -21.25 -0.101 10.461 1 94.62 176 GLU A O 1
ATOM 1389 N N . GLN A 1 177 ? -22.75 -1.533 9.648 1 93.19 177 GLN A N 1
ATOM 1390 C CA . GLN A 1 177 ? -23.719 -0.485 9.336 1 93.19 177 GLN A CA 1
ATOM 1391 C C . GLN A 1 177 ? -24.203 0.218 10.602 1 93.19 177 GLN A C 1
ATOM 1393 O O . GLN A 1 177 ? -24.328 1.443 10.625 1 93.19 177 GLN A O 1
ATOM 1398 N N . ALA A 1 178 ? -24.484 -0.542 11.586 1 93.19 178 ALA A N 1
ATOM 1399 C CA . ALA A 1 178 ? -24.922 0.037 12.859 1 93.19 178 ALA A CA 1
ATOM 1400 C C . ALA A 1 178 ? -23.844 0.956 13.438 1 93.19 178 ALA A C 1
ATOM 1402 O O . ALA A 1 178 ? -24.141 2.086 13.836 1 93.19 178 ALA A O 1
ATOM 1403 N N . THR A 1 179 ? -22.625 0.436 13.469 1 94.62 179 THR A N 1
ATOM 1404 C CA . THR A 1 179 ? -21.516 1.224 13.984 1 94.62 179 THR A CA 1
ATOM 1405 C C . THR A 1 179 ? -21.328 2.502 13.172 1 94.62 179 THR A C 1
ATOM 1407 O O . THR A 1 179 ? -21.141 3.582 13.734 1 94.62 179 THR A O 1
ATOM 1410 N N . SER A 1 180 ? -21.422 2.338 11.875 1 94.44 180 SER A N 1
ATOM 1411 C CA . SER A 1 180 ? -21.234 3.471 10.977 1 94.44 180 SER A CA 1
ATOM 1412 C C . SER A 1 180 ? -22.297 4.535 11.203 1 94.44 180 SER A C 1
ATOM 1414 O O . SER A 1 180 ? -22.016 5.73 11.18 1 94.44 180 SER A O 1
ATOM 1416 N N . ARG A 1 181 ? -23.5 4.145 11.398 1 92 181 ARG A N 1
ATOM 1417 C CA . ARG A 1 181 ? -24.609 5.066 11.594 1 92 181 ARG A CA 1
ATOM 1418 C C . ARG A 1 181 ? -24.422 5.887 12.867 1 92 181 ARG A C 1
ATOM 1420 O O . ARG A 1 181 ? -24.547 7.113 12.844 1 92 181 ARG A O 1
ATOM 1427 N N . TYR A 1 182 ? -24.141 5.234 13.891 1 91.31 182 TYR A N 1
ATOM 1428 C CA . TYR A 1 182 ? -23.984 5.938 15.164 1 91.31 182 TYR A CA 1
ATOM 1429 C C . TYR A 1 182 ? -22.75 6.832 15.141 1 91.31 182 TYR A C 1
ATOM 1431 O O . TYR A 1 182 ? -22.781 7.957 15.648 1 91.31 182 TYR A O 1
ATOM 1439 N N . CYS A 1 183 ? -21.703 6.289 14.625 1 94 183 CYS A N 1
ATOM 1440 C CA . CYS A 1 183 ? -20.5 7.102 14.516 1 94 183 CYS A CA 1
ATOM 1441 C C . CYS A 1 183 ? -20.75 8.352 13.68 1 94 183 CYS A C 1
ATOM 1443 O O . CYS A 1 183 ? -20.25 9.43 13.992 1 94 183 CYS A O 1
ATOM 1445 N N . TRP A 1 184 ? -21.531 8.203 12.617 1 92.5 184 TRP A N 1
ATOM 1446 C CA . TRP A 1 184 ? -21.906 9.344 11.781 1 92.5 184 TRP A CA 1
ATOM 1447 C C . TRP A 1 184 ? -22.719 10.359 12.578 1 92.5 184 TRP A C 1
ATOM 1449 O O . TRP A 1 184 ? -22.453 11.555 12.523 1 92.5 184 TRP A O 1
ATOM 1459 N N . ASP A 1 185 ? -23.641 9.859 13.32 1 90.5 185 ASP A N 1
ATOM 1460 C CA . ASP A 1 185 ? -24.562 10.719 14.055 1 90.5 185 ASP A CA 1
ATOM 1461 C C . ASP A 1 185 ? -23.844 11.5 15.156 1 90.5 185 ASP A C 1
ATOM 1463 O O . ASP A 1 185 ? -24.281 12.578 15.547 1 90.5 185 ASP A O 1
ATOM 1467 N N . PHE A 1 186 ? -22.75 11.055 15.586 1 90.75 186 PHE A N 1
ATOM 1468 C CA . PHE A 1 186 ? -22.062 11.711 16.703 1 90.75 186 PHE A CA 1
ATOM 1469 C C . PHE A 1 186 ? -20.688 12.188 16.281 1 90.75 186 PHE A C 1
ATOM 1471 O O . PHE A 1 186 ? -19.844 12.492 17.125 1 90.75 186 PHE A O 1
ATOM 1478 N N . ASN A 1 187 ? -20.406 12.227 15.016 1 92.38 187 ASN A N 1
ATOM 1479 C CA . ASN A 1 187 ? -19.188 12.758 14.406 1 92.38 187 ASN A CA 1
ATOM 1480 C C . ASN A 1 187 ? -17.938 12.062 14.945 1 92.38 187 ASN A C 1
ATOM 1482 O O . ASN A 1 187 ? -17 12.727 15.375 1 92.38 187 ASN A O 1
ATOM 1486 N N . VAL A 1 188 ? -18.031 10.742 15.023 1 94.94 188 VAL A N 1
ATOM 1487 C CA . VAL A 1 188 ? -16.891 9.906 15.375 1 94.94 188 VAL A CA 1
ATOM 1488 C C . VAL A 1 188 ? -16.422 9.133 14.141 1 94.94 188 VAL A C 1
ATOM 1490 O O . VAL A 1 188 ? -17.219 8.461 13.484 1 94.94 188 VAL A O 1
ATOM 1493 N N . PRO A 1 189 ? -15.141 9.25 13.82 1 96.81 189 PRO A N 1
ATOM 1494 C CA . PRO A 1 189 ? -14.648 8.469 12.68 1 96.81 189 PRO A CA 1
ATOM 1495 C C . PRO A 1 189 ? -14.82 6.965 12.883 1 96.81 189 PRO A C 1
ATOM 1497 O O . PRO A 1 189 ? -14.625 6.461 13.992 1 96.81 189 PRO A O 1
ATOM 1500 N N . ALA A 1 190 ? -15.219 6.281 11.867 1 97.12 190 ALA A N 1
ATOM 1501 C CA . ALA A 1 190 ? -15.328 4.828 11.867 1 97.12 190 ALA A CA 1
ATOM 1502 C C . ALA A 1 190 ? -14.422 4.207 10.805 1 97.12 190 ALA A C 1
ATOM 1504 O O . ALA A 1 190 ? -14.336 4.719 9.688 1 97.12 190 ALA A O 1
ATOM 1505 N N . ILE A 1 191 ? -13.688 3.211 11.172 1 97.75 191 ILE A N 1
ATOM 1506 C CA . ILE A 1 191 ? -12.844 2.482 10.227 1 97.75 191 ILE A CA 1
ATOM 1507 C C . ILE A 1 191 ? -13.32 1.036 10.117 1 97.75 191 ILE A C 1
ATOM 1509 O O . ILE A 1 191 ? -13.32 0.302 11.109 1 97.75 191 ILE A O 1
ATOM 1513 N N . LEU A 1 192 ? -13.734 0.645 8.969 1 97.69 192 LEU A N 1
ATOM 1514 C CA . LEU A 1 192 ? -14.211 -0.711 8.711 1 97.69 192 LEU A CA 1
ATOM 1515 C C . LEU A 1 192 ? -13.172 -1.506 7.922 1 97.69 192 LEU A C 1
ATOM 1517 O O . LEU A 1 192 ? -12.828 -1.136 6.797 1 97.69 192 LEU A O 1
ATOM 1521 N N . VAL A 1 193 ? -12.742 -2.641 8.5 1 98.19 193 VAL A N 1
ATOM 1522 C CA . VAL A 1 193 ? -11.633 -3.396 7.934 1 98.19 193 VAL A CA 1
ATOM 1523 C C . VAL A 1 193 ? -12.086 -4.82 7.609 1 98.19 193 VAL A C 1
ATOM 1525 O O . VAL A 1 193 ? -12.641 -5.512 8.469 1 98.19 193 VAL A O 1
ATOM 1528 N N . GLN A 1 194 ? -11.883 -5.223 6.395 1 97.75 194 GLN A N 1
ATOM 1529 C CA . GLN A 1 194 ? -12.102 -6.602 5.969 1 97.75 194 GLN A CA 1
ATOM 1530 C C . GLN A 1 194 ? -10.828 -7.207 5.387 1 97.75 194 GLN A C 1
ATOM 1532 O O . GLN A 1 194 ? -10.102 -6.547 4.645 1 97.75 194 GLN A O 1
ATOM 1537 N N . THR A 1 195 ? -10.539 -8.422 5.789 1 96.62 195 THR A N 1
ATOM 1538 C CA . THR A 1 195 ? -9.398 -9.156 5.242 1 96.62 195 THR A CA 1
ATOM 1539 C C . THR A 1 195 ? -9.836 -10.531 4.742 1 96.62 195 THR A C 1
ATOM 1541 O O . THR A 1 195 ? -10.781 -11.117 5.273 1 96.62 195 THR A O 1
ATOM 1544 N N . CYS A 1 196 ? -9.195 -11.039 3.752 1 96.19 196 CYS A N 1
ATOM 1545 C CA . CYS A 1 196 ? -9.422 -12.367 3.199 1 96.19 196 CYS A CA 1
ATOM 1546 C C . CYS A 1 196 ? -8.195 -12.859 2.439 1 96.19 196 CYS A C 1
ATOM 1548 O O . CYS A 1 196 ? -8.039 -12.562 1.253 1 96.19 196 CYS A O 1
ATOM 1550 N N . GLY A 1 197 ? -7.418 -13.656 3.15 1 93.69 197 GLY A N 1
ATOM 1551 C CA . GLY A 1 197 ? -6.188 -14.109 2.525 1 93.69 197 GLY A CA 1
ATOM 1552 C C . GLY A 1 197 ? -5.191 -12.992 2.283 1 93.69 197 GLY A C 1
ATOM 1553 O O . GLY A 1 197 ? -4.789 -12.297 3.221 1 93.69 197 GLY A O 1
ATOM 1554 N N . LEU A 1 198 ? -4.938 -12.719 1.012 1 94.44 198 LEU A N 1
ATOM 1555 C CA . LEU A 1 198 ? -3.881 -11.789 0.64 1 94.44 198 LEU A CA 1
ATOM 1556 C C . LEU A 1 198 ? -4.457 -10.414 0.308 1 94.44 198 LEU A C 1
ATOM 1558 O O . LEU A 1 198 ? -3.738 -9.531 -0.163 1 94.44 198 LEU A O 1
ATOM 1562 N N . VAL A 1 199 ? -5.746 -10.219 0.553 1 96.56 199 VAL A N 1
ATOM 1563 C CA . VAL A 1 199 ? -6.371 -8.961 0.169 1 96.56 199 VAL A CA 1
ATOM 1564 C C . VAL A 1 199 ? -7.09 -8.352 1.371 1 96.56 199 VAL A C 1
ATOM 1566 O O . VAL A 1 199 ? -7.461 -9.07 2.307 1 96.56 199 VAL A O 1
ATOM 1569 N N . ALA A 1 200 ? -7.223 -7.047 1.334 1 97.81 200 ALA A N 1
ATOM 1570 C CA . ALA A 1 200 ? -7.891 -6.352 2.43 1 97.81 200 ALA A CA 1
ATOM 1571 C C . ALA A 1 200 ? -8.641 -5.125 1.92 1 97.81 200 ALA A C 1
ATOM 1573 O O . ALA A 1 200 ? -8.312 -4.578 0.864 1 97.81 200 ALA A O 1
ATOM 1574 N N . SER A 1 201 ? -9.703 -4.781 2.568 1 97.56 201 SER A N 1
ATOM 1575 C CA . SER A 1 201 ? -10.492 -3.578 2.338 1 97.56 201 SER A CA 1
ATOM 1576 C C . SER A 1 201 ? -10.586 -2.729 3.602 1 97.56 201 SER A C 1
ATOM 1578 O O . SER A 1 201 ? -10.984 -3.225 4.66 1 97.56 201 SER A O 1
ATOM 1580 N N . ILE A 1 202 ? -10.172 -1.476 3.564 1 97.19 202 ILE A N 1
ATOM 1581 C CA . ILE A 1 202 ? -10.211 -0.542 4.684 1 97.19 202 ILE A CA 1
ATOM 1582 C C . ILE A 1 202 ? -11.062 0.672 4.312 1 97.19 202 ILE A C 1
ATOM 1584 O O . ILE A 1 202 ? -10.656 1.493 3.488 1 97.19 202 ILE A O 1
ATOM 1588 N N . ARG A 1 203 ? -12.156 0.839 4.934 1 95.69 203 ARG A N 1
ATOM 1589 C CA . ARG A 1 203 ? -13.039 1.978 4.691 1 95.69 203 ARG A CA 1
ATOM 1590 C C . ARG A 1 203 ? -13 2.959 5.859 1 95.69 203 ARG A C 1
ATOM 1592 O O . ARG A 1 203 ? -13.133 2.562 7.02 1 95.69 203 ARG A O 1
ATOM 1599 N N . LEU A 1 204 ? -12.758 4.156 5.559 1 95.69 204 LEU A N 1
ATOM 1600 C CA . LEU A 1 204 ? -12.773 5.215 6.562 1 95.69 204 LEU A CA 1
ATOM 1601 C C . LEU A 1 204 ? -13.992 6.117 6.387 1 95.69 204 LEU A C 1
ATOM 1603 O O . LEU A 1 204 ? -14.219 6.652 5.297 1 95.69 204 LEU A O 1
ATOM 1607 N N . GLN A 1 205 ? -14.812 6.23 7.414 1 95.81 205 GLN A N 1
ATOM 1608 C CA . GLN A 1 205 ? -15.953 7.133 7.426 1 95.81 205 GLN A CA 1
ATOM 1609 C C . GLN A 1 205 ? -15.703 8.328 8.352 1 95.81 205 GLN A C 1
ATOM 1611 O O . GLN A 1 205 ? -15.469 8.148 9.547 1 95.81 205 GLN A O 1
ATOM 1616 N N . ILE A 1 206 ? -15.734 9.438 7.754 1 95.12 206 ILE A N 1
ATOM 1617 C CA . ILE A 1 206 ? -15.617 10.703 8.469 1 95.12 206 ILE A CA 1
ATOM 1618 C C . ILE A 1 206 ? -16.766 11.625 8.086 1 95.12 206 ILE A C 1
ATOM 1620 O O . ILE A 1 206 ? -16.984 11.898 6.902 1 95.12 206 ILE A O 1
ATOM 1624 N N . ARG A 1 207 ? -17.516 12.023 9.039 1 93.62 207 ARG A N 1
ATOM 1625 C CA . ARG A 1 207 ? -18.516 13.039 8.734 1 93.62 207 ARG A CA 1
ATOM 1626 C C . ARG A 1 207 ? -17.859 14.375 8.406 1 93.62 207 ARG A C 1
ATOM 1628 O O . ARG A 1 207 ? -18.062 14.914 7.312 1 93.62 207 ARG A O 1
ATOM 1635 N N . GLU A 1 208 ? -17.109 14.812 9.352 1 94.44 208 GLU A N 1
ATOM 1636 C CA . GLU A 1 208 ? -16.359 16.047 9.172 1 94.44 208 GLU A CA 1
ATOM 1637 C C . GLU A 1 208 ? -15.133 16.078 10.086 1 94.44 208 GLU A C 1
ATOM 1639 O O . GLU A 1 208 ? -15.203 15.672 11.242 1 94.44 208 GLU A O 1
ATOM 1644 N N . LEU A 1 209 ? -14.008 16.406 9.555 1 94.94 209 LEU A N 1
ATOM 1645 C CA . LEU A 1 209 ? -12.758 16.562 10.305 1 94.94 209 LEU A CA 1
ATOM 1646 C C . LEU A 1 209 ? -12.062 17.859 9.953 1 94.94 209 LEU A C 1
ATOM 1648 O O . LEU A 1 209 ? -11.781 18.125 8.781 1 94.94 209 LEU A O 1
ATOM 1652 N N . SER A 1 210 ? -11.852 18.688 10.922 1 95 210 SER A N 1
ATOM 1653 C CA . SER A 1 210 ? -11.133 19.938 10.703 1 95 210 SER A CA 1
ATOM 1654 C C . SER A 1 210 ? -9.633 19.766 10.93 1 95 210 SER A C 1
ATOM 1656 O O . SER A 1 210 ? -9.219 19.047 11.844 1 95 210 SER A O 1
ATOM 1658 N N . VAL A 1 211 ? -8.805 20.312 10.117 1 92.88 211 VAL A N 1
ATOM 1659 C CA . VAL A 1 211 ? -7.348 20.266 10.227 1 92.88 211 VAL A CA 1
ATOM 1660 C C . VAL A 1 211 ? -6.789 21.688 10.195 1 92.88 211 VAL A C 1
ATOM 1662 O O . VAL A 1 211 ? -6.996 22.422 9.219 1 92.88 211 VAL A O 1
ATOM 1665 N N . ILE A 1 212 ? -6.098 22.078 11.234 1 91.75 212 ILE A N 1
ATOM 1666 C CA . ILE A 1 212 ? -5.551 23.422 11.328 1 91.75 212 ILE A CA 1
ATOM 1667 C C . ILE A 1 212 ? -4.102 23.422 10.852 1 91.75 212 ILE A C 1
ATOM 1669 O O . ILE A 1 212 ? -3.701 24.297 10.07 1 91.75 212 ILE A O 1
ATOM 1673 N N . GLN A 1 213 ? -3.387 22.406 11.312 1 85.75 213 GLN A N 1
ATOM 1674 C CA . GLN A 1 213 ? -1.969 22.312 10.984 1 85.75 213 GLN A CA 1
ATOM 1675 C C . GLN A 1 213 ? -1.711 21.234 9.938 1 85.75 213 GLN A C 1
ATOM 1677 O O . GLN A 1 213 ? -1.629 20.047 10.266 1 85.75 213 GLN A O 1
ATOM 1682 N N . THR A 1 214 ? -1.563 21.734 8.633 1 77.19 214 THR A N 1
ATOM 1683 C CA . THR A 1 214 ? -1.184 20.766 7.621 1 77.19 214 THR A CA 1
ATOM 1684 C C . THR A 1 214 ? 0.322 20.797 7.375 1 77.19 214 THR A C 1
ATOM 1686 O O . THR A 1 214 ? 0.89 21.859 7.117 1 77.19 214 THR A O 1
ATOM 1689 N N . HIS A 1 215 ? 1.192 20.094 7.812 1 64.44 215 HIS A N 1
ATOM 1690 C CA . HIS A 1 215 ? 2.65 20.125 7.77 1 64.44 215 HIS A CA 1
ATOM 1691 C C . HIS A 1 215 ? 3.158 20.234 6.336 1 64.44 215 HIS A C 1
ATOM 1693 O O . HIS A 1 215 ? 4.285 20.688 6.105 1 64.44 215 HIS A O 1
ATOM 1699 N N . SER A 1 216 ? 2.557 19.953 5.434 1 59.91 216 SER A N 1
ATOM 1700 C CA . SER A 1 216 ? 3.186 19.781 4.125 1 59.91 216 SER A CA 1
ATOM 1701 C C . SER A 1 216 ? 3.289 21.109 3.379 1 59.91 216 SER A C 1
ATOM 1703 O O . SER A 1 216 ? 3.938 21.188 2.334 1 59.91 216 SER A O 1
ATOM 1705 N N . LYS A 1 217 ? 2.996 22.156 4.129 1 65.19 217 LYS A N 1
ATOM 1706 C CA . LYS A 1 217 ? 2.99 23.344 3.273 1 65.19 217 LYS A CA 1
ATOM 1707 C C . LYS A 1 217 ? 3.787 24.469 3.904 1 65.19 217 LYS A C 1
ATOM 1709 O O . LYS A 1 217 ? 3.924 24.547 5.129 1 65.19 217 LYS A O 1
ATOM 1714 N N . SER A 1 218 ? 4.449 25.156 3.051 1 71.94 218 SER A N 1
ATOM 1715 C CA . SER A 1 218 ? 5.258 26.281 3.49 1 71.94 218 SER A CA 1
ATOM 1716 C C . SER A 1 218 ? 4.391 27.391 4.094 1 71.94 218 SER A C 1
ATOM 1718 O O . SER A 1 218 ? 3.346 27.734 3.545 1 71.94 218 SER A O 1
ATOM 1720 N N . LEU A 1 219 ? 4.824 27.859 5.254 1 80 219 LEU A N 1
ATOM 1721 C CA . LEU A 1 219 ? 4.125 28.938 5.938 1 80 219 LEU A CA 1
ATOM 1722 C C . LEU A 1 219 ? 4.656 30.297 5.496 1 80 219 LEU A C 1
ATOM 1724 O O . LEU A 1 219 ? 4.18 31.344 5.957 1 80 219 LEU A O 1
ATOM 1728 N N . VAL A 1 220 ? 5.551 30.297 4.543 1 84.69 220 VAL A N 1
ATOM 1729 C CA . VAL A 1 220 ? 6.223 31.531 4.148 1 84.69 220 VAL A CA 1
ATOM 1730 C C . VAL A 1 220 ? 5.27 32.406 3.334 1 84.69 220 VAL A C 1
ATOM 1732 O O . VAL A 1 220 ? 4.719 31.953 2.324 1 84.69 220 VAL A O 1
ATOM 1735 N N . ASP A 1 221 ? 5.039 33.594 3.83 1 90.69 221 ASP A N 1
ATOM 1736 C CA . ASP A 1 221 ? 4.27 34.625 3.17 1 90.69 221 ASP A CA 1
ATOM 1737 C C . ASP A 1 221 ? 5.016 35.969 3.201 1 90.69 221 ASP A C 1
ATOM 1739 O O . ASP A 1 221 ? 4.961 36.688 4.195 1 90.69 221 ASP A O 1
ATOM 1743 N N . LEU A 1 222 ? 5.617 36.344 2.086 1 93.56 222 LEU A N 1
ATOM 1744 C CA . LEU A 1 222 ? 6.535 37.5 2.076 1 93.56 222 LEU A CA 1
ATOM 1745 C C . LEU A 1 222 ? 5.824 38.75 1.615 1 93.56 222 LEU A C 1
ATOM 1747 O O . LEU A 1 222 ? 6.371 39.844 1.734 1 93.56 222 LEU A O 1
ATOM 1751 N N . ARG A 1 223 ? 4.605 38.688 1.14 1 94.75 223 ARG A N 1
ATOM 1752 C CA . ARG A 1 223 ? 3.832 39.812 0.671 1 94.75 223 ARG A CA 1
ATOM 1753 C C . ARG A 1 223 ? 4.633 40.656 -0.325 1 94.75 223 ARG A C 1
ATOM 1755 O O . ARG A 1 223 ? 4.707 41.875 -0.201 1 94.75 223 ARG A O 1
ATOM 1762 N N . LEU A 1 224 ? 5.141 39.938 -1.29 1 94.94 224 LEU A N 1
ATOM 1763 C CA . LEU A 1 224 ? 6.008 40.594 -2.262 1 94.94 224 LEU A CA 1
ATOM 1764 C C . LEU A 1 224 ? 5.203 41.531 -3.168 1 94.94 224 LEU A C 1
ATOM 1766 O O . LEU A 1 224 ? 5.645 42.625 -3.475 1 94.94 224 LEU A O 1
ATOM 1770 N N . ASP A 1 225 ? 4.043 41.125 -3.578 1 94.25 225 ASP A N 1
ATOM 1771 C CA . ASP A 1 225 ? 3.211 41.875 -4.516 1 94.25 225 ASP A CA 1
ATOM 1772 C C . ASP A 1 225 ? 2.428 42.969 -3.801 1 94.25 225 ASP A C 1
ATOM 1774 O O . ASP A 1 225 ? 2 43.938 -4.426 1 94.25 225 ASP A O 1
ATOM 1778 N N . CYS A 1 226 ? 2.23 42.781 -2.506 1 93.44 226 CYS A N 1
ATOM 1779 C CA . CYS A 1 226 ? 1.433 43.719 -1.729 1 93.44 226 CYS A CA 1
ATOM 1780 C C . CYS A 1 226 ? 2.045 43.938 -0.352 1 93.44 226 CYS A C 1
ATOM 1782 O O . CYS A 1 226 ? 1.429 43.625 0.667 1 93.44 226 CYS A O 1
ATOM 1784 N N . PRO A 1 227 ? 3.158 44.562 -0.359 1 95.44 227 PRO A N 1
ATOM 1785 C CA . PRO A 1 227 ? 3.818 44.812 0.928 1 95.44 227 PRO A CA 1
ATOM 1786 C C . PRO A 1 227 ? 2.982 45.656 1.871 1 95.44 227 PRO A C 1
ATOM 1788 O O . PRO A 1 227 ? 2.309 46.594 1.428 1 95.44 227 PRO A O 1
ATOM 1791 N N . PHE A 1 228 ? 2.973 45.406 3.16 1 94.81 228 PHE A N 1
ATOM 1792 C CA . PHE A 1 228 ? 2.297 46.219 4.156 1 94.81 228 PHE A CA 1
ATOM 1793 C C . PHE A 1 228 ? 3.129 47.469 4.496 1 94.81 228 PHE A C 1
ATOM 1795 O O . PHE A 1 228 ? 4.32 47.531 4.188 1 94.81 228 PHE A O 1
ATOM 1802 N N . PRO A 1 229 ? 2.604 48.406 5.125 1 94.5 229 PRO A N 1
ATOM 1803 C CA . PRO A 1 229 ? 3.209 49.719 5.258 1 94.5 229 PRO A CA 1
ATOM 1804 C C . PRO A 1 229 ? 4.602 49.688 5.883 1 94.5 229 PRO A C 1
ATOM 1806 O O . PRO A 1 229 ? 5.539 50.281 5.355 1 94.5 229 PRO A O 1
ATOM 1809 N N . SER A 1 230 ? 4.797 48.938 6.969 1 96.56 230 SER A N 1
ATOM 1810 C CA . SER A 1 230 ? 6.098 48.875 7.625 1 96.56 230 SER A CA 1
ATOM 1811 C C . SER A 1 230 ? 7.141 48.219 6.723 1 96.56 230 SER A C 1
ATOM 1813 O O . SER A 1 230 ? 8.32 48.594 6.762 1 96.56 230 SER A O 1
ATOM 1815 N N . LEU A 1 231 ? 6.695 47.281 5.91 1 97.06 231 LEU A N 1
ATOM 1816 C CA . LEU A 1 231 ? 7.605 46.625 4.977 1 97.06 231 LEU A CA 1
ATOM 1817 C C . LEU A 1 231 ? 8 47.594 3.848 1 97.06 231 LEU A C 1
ATOM 1819 O O . LEU A 1 231 ? 9.164 47.625 3.449 1 97.06 231 LEU A O 1
ATOM 1823 N N . LEU A 1 232 ? 7.062 48.312 3.406 1 96.19 232 LEU A N 1
ATOM 1824 C CA . LEU A 1 232 ? 7.328 49.281 2.348 1 96.19 232 LEU A CA 1
ATOM 1825 C C . LEU A 1 232 ? 8.273 50.375 2.838 1 96.19 232 LEU A C 1
ATOM 1827 O O . LEU A 1 232 ? 9.148 50.812 2.096 1 96.19 232 LEU A O 1
ATOM 1831 N N . GLU A 1 233 ? 8.055 50.781 4.051 1 96.88 233 GLU A N 1
ATOM 1832 C CA . GLU A 1 233 ? 8.953 51.75 4.652 1 96.88 233 GLU A CA 1
ATOM 1833 C C . GLU A 1 233 ? 10.375 51.219 4.734 1 96.88 233 GLU A C 1
ATOM 1835 O O . GLU A 1 233 ? 11.336 51.969 4.48 1 96.88 233 GLU A O 1
ATOM 1840 N N . TYR A 1 234 ? 10.453 50 5.086 1 96.75 234 TYR A N 1
ATOM 1841 C CA . TYR A 1 234 ? 11.758 49.344 5.172 1 96.75 234 TYR A CA 1
ATOM 1842 C C . TYR A 1 234 ? 12.414 49.281 3.799 1 96.75 234 TYR A C 1
ATOM 1844 O O . TYR A 1 234 ? 13.602 49.562 3.65 1 96.75 234 TYR A O 1
ATOM 1852 N N . VAL A 1 235 ? 11.672 48.906 2.799 1 96.75 235 VAL A N 1
ATOM 1853 C CA . VAL A 1 235 ? 12.18 48.812 1.435 1 96.75 235 VAL A CA 1
ATOM 1854 C C . VAL A 1 235 ? 12.656 50.188 0.956 1 96.75 235 VAL A C 1
ATOM 1856 O O . VAL A 1 235 ? 13.727 50.312 0.358 1 96.75 235 VAL A O 1
ATOM 1859 N N . ASN A 1 236 ? 11.961 51.156 1.292 1 95.38 236 ASN A N 1
ATOM 1860 C CA . ASN A 1 236 ? 12.266 52.5 0.845 1 95.38 236 ASN A CA 1
ATOM 1861 C C . ASN A 1 236 ? 13.477 53.094 1.567 1 95.38 236 ASN A C 1
ATOM 1863 O O . ASN A 1 236 ? 14.055 54.062 1.125 1 95.38 236 ASN A O 1
ATOM 1867 N N . SER A 1 237 ? 13.836 52.469 2.611 1 94.88 237 SER A N 1
ATOM 1868 C CA . SER A 1 237 ? 14.977 52.938 3.379 1 94.88 237 SER A CA 1
ATOM 1869 C C . SER A 1 237 ? 16.297 52.562 2.709 1 94.88 237 SER A C 1
ATOM 1871 O O . SER A 1 237 ? 17.344 53.094 3.043 1 94.88 237 SER A O 1
ATOM 1873 N N . PHE A 1 238 ? 16.203 51.719 1.752 1 94.56 238 PHE A N 1
ATOM 1874 C CA . PHE A 1 238 ? 17.406 51.281 1.058 1 94.56 238 PHE A CA 1
ATOM 1875 C C . PHE A 1 238 ? 17.688 52.156 -0.147 1 94.56 238 PHE A C 1
ATOM 1877 O O . PHE A 1 238 ? 16.891 52.219 -1.088 1 94.56 238 PHE A O 1
ATOM 1884 N N . GLU A 1 239 ? 18.797 52.875 -0.115 1 93 239 GLU A N 1
ATOM 1885 C CA . GLU A 1 239 ? 19.281 53.656 -1.253 1 93 239 GLU A CA 1
ATOM 1886 C C . GLU A 1 239 ? 20.422 52.938 -1.978 1 93 239 GLU A C 1
ATOM 1888 O O . GLU A 1 239 ? 21.578 53.281 -1.792 1 93 239 GLU A O 1
ATOM 1893 N N . MET A 1 240 ? 20 52.188 -2.848 1 90.56 240 MET A N 1
ATOM 1894 C CA . MET A 1 240 ? 20.953 51.281 -3.465 1 90.56 240 MET A CA 1
ATOM 1895 C C . MET A 1 240 ? 22.031 52.031 -4.242 1 90.56 240 MET A C 1
ATOM 1897 O O . MET A 1 240 ? 23.172 51.594 -4.324 1 90.56 240 MET A O 1
ATOM 1901 N N . ASP A 1 241 ? 21.641 53.188 -4.738 1 88.88 241 ASP A N 1
ATOM 1902 C CA . ASP A 1 241 ? 22.562 53.969 -5.539 1 88.88 241 ASP A CA 1
ATOM 1903 C C . ASP A 1 241 ? 23.688 54.562 -4.676 1 88.88 241 ASP A C 1
ATOM 1905 O O . ASP A 1 241 ? 24.766 54.844 -5.172 1 88.88 241 ASP A O 1
ATOM 1909 N N . LYS A 1 242 ? 23.469 54.688 -3.461 1 92.62 242 LYS A N 1
ATOM 1910 C CA . LYS A 1 242 ? 24.422 55.312 -2.562 1 92.62 242 LYS A CA 1
ATOM 1911 C C . LYS A 1 242 ? 25.203 54.281 -1.764 1 92.62 242 LYS A C 1
ATOM 1913 O O . LYS A 1 242 ? 26.125 54.625 -1.011 1 92.62 242 LYS A O 1
ATOM 1918 N N . MET A 1 243 ? 25 53.031 -2.018 1 92.19 243 MET A N 1
ATOM 1919 C CA . MET A 1 243 ? 25.609 51.969 -1.218 1 92.19 243 MET A CA 1
ATOM 1920 C C . MET A 1 243 ? 26.953 51.562 -1.804 1 92.19 243 MET A C 1
ATOM 1922 O O . MET A 1 243 ? 27.156 51.656 -3.014 1 92.19 243 MET A O 1
ATOM 1926 N N . ASP A 1 244 ? 27.781 51.188 -0.864 1 91.69 244 ASP A N 1
ATOM 1927 C CA . ASP A 1 244 ? 29.016 50.562 -1.352 1 91.69 244 ASP A CA 1
ATOM 1928 C C . ASP A 1 244 ? 28.781 49.125 -1.799 1 91.69 244 ASP A C 1
ATOM 1930 O O . ASP A 1 244 ? 27.656 48.625 -1.697 1 91.69 244 ASP A O 1
ATOM 1934 N N . SER A 1 245 ? 29.781 48.562 -2.322 1 89.56 245 SER A N 1
ATOM 1935 C CA . SER A 1 245 ? 29.656 47.219 -2.92 1 89.56 245 SER A CA 1
ATOM 1936 C C . SER A 1 245 ? 29.266 46.188 -1.877 1 89.56 245 SER A C 1
ATOM 1938 O O . SER A 1 245 ? 28.484 45.281 -2.166 1 89.56 245 SER A O 1
ATOM 1940 N N . HIS A 1 246 ? 29.812 46.344 -0.753 1 88.56 246 HIS A N 1
ATOM 1941 C CA . HIS A 1 246 ? 29.531 45.406 0.32 1 88.56 246 HIS A CA 1
ATOM 1942 C C . HIS A 1 246 ? 28.078 45.531 0.781 1 88.56 246 HIS A C 1
ATOM 1944 O O . HIS A 1 246 ? 27.375 44.531 0.91 1 88.56 246 HIS A O 1
ATOM 1950 N N . GLU A 1 247 ? 27.703 46.688 0.985 1 89.94 247 GLU A N 1
ATOM 1951 C CA . GLU A 1 247 ? 26.328 46.938 1.415 1 89.94 247 GLU A CA 1
ATOM 1952 C C . GLU A 1 247 ? 25.328 46.531 0.346 1 89.94 247 GLU A C 1
ATOM 1954 O O . GLU A 1 247 ? 24.266 45.969 0.662 1 89.94 247 GLU A O 1
ATOM 1959 N N . HIS A 1 248 ? 25.656 46.812 -0.833 1 93.88 248 HIS A N 1
ATOM 1960 C CA . HIS A 1 248 ? 24.797 46.5 -1.975 1 93.88 248 HIS A CA 1
ATOM 1961 C C . HIS A 1 248 ? 24.594 45 -2.117 1 93.88 248 HIS A C 1
ATOM 1963 O O . HIS A 1 248 ? 23.5 44.531 -2.455 1 93.88 248 HIS A O 1
ATOM 1969 N N . ALA A 1 249 ? 25.609 44.281 -1.79 1 91.69 249 ALA A N 1
ATOM 1970 C CA . ALA A 1 249 ? 25.578 42.812 -1.926 1 91.69 249 ALA A CA 1
ATOM 1971 C C . ALA A 1 249 ? 24.812 42.188 -0.782 1 91.69 249 ALA A C 1
ATOM 1973 O O . ALA A 1 249 ? 24.469 41 -0.846 1 91.69 249 ALA A O 1
ATOM 1974 N N . HIS A 1 250 ? 24.406 42.938 0.166 1 91.25 250 HIS A N 1
ATOM 1975 C CA . HIS A 1 250 ? 23.766 42.344 1.34 1 91.25 250 HIS A CA 1
ATOM 1976 C C . HIS A 1 250 ? 22.328 42.875 1.497 1 91.25 250 HIS A C 1
ATOM 1978 O O . HIS A 1 250 ? 21.688 42.625 2.512 1 91.25 250 HIS A O 1
ATOM 1984 N N . VAL A 1 251 ? 21.906 43.625 0.515 1 93.5 251 VAL A N 1
ATOM 1985 C CA . VAL A 1 251 ? 20.484 43.969 0.49 1 93.5 251 VAL A CA 1
ATOM 1986 C C . VAL A 1 251 ? 19.641 42.719 0.336 1 93.5 251 VAL A C 1
ATOM 1988 O O . VAL A 1 251 ? 19.859 41.938 -0.581 1 93.5 251 VAL A O 1
ATOM 1991 N N . PRO A 1 252 ? 18.688 42.469 1.273 1 94.31 252 PRO A N 1
ATOM 1992 C CA . PRO A 1 252 ? 17.875 41.25 1.172 1 94.31 252 PRO A CA 1
ATOM 1993 C C . PRO A 1 252 ? 17.109 41.156 -0.148 1 94.31 252 PRO A C 1
ATOM 1995 O O . PRO A 1 252 ? 16.609 42.156 -0.646 1 94.31 252 PRO A O 1
ATOM 1998 N N . ALA A 1 253 ? 17 40 -0.669 1 94.19 253 ALA A N 1
ATOM 1999 C CA . ALA A 1 253 ? 16.328 39.75 -1.94 1 94.19 253 ALA A CA 1
ATOM 2000 C C . ALA A 1 253 ? 14.891 40.281 -1.911 1 94.19 253 ALA A C 1
ATOM 2002 O O . ALA A 1 253 ? 14.375 40.75 -2.92 1 94.19 253 ALA A O 1
ATOM 2003 N N . VAL A 1 254 ? 14.258 40.188 -0.767 1 95.5 254 VAL A N 1
ATOM 2004 C CA . VAL A 1 254 ? 12.875 40.656 -0.584 1 95.5 254 VAL A CA 1
ATOM 2005 C C . VAL A 1 254 ? 12.781 42.156 -0.845 1 95.5 254 VAL A C 1
ATOM 2007 O O . VAL A 1 254 ? 11.836 42.625 -1.486 1 95.5 254 VAL A O 1
ATOM 2010 N N . VAL A 1 255 ? 13.758 42.875 -0.41 1 96.12 255 VAL A N 1
ATOM 2011 C CA . VAL A 1 255 ? 13.805 44.312 -0.608 1 96.12 255 VAL A CA 1
ATOM 2012 C C . VAL A 1 255 ? 14 44.625 -2.09 1 96.12 255 VAL A C 1
ATOM 2014 O O . VAL A 1 255 ? 13.328 45.5 -2.639 1 96.12 255 VAL A O 1
ATOM 2017 N N . ILE A 1 256 ? 14.867 43.844 -2.699 1 96.19 256 ILE A N 1
ATOM 2018 C CA . ILE A 1 256 ? 15.188 44.062 -4.105 1 96.19 256 ILE A CA 1
ATOM 2019 C C . ILE A 1 256 ? 13.938 43.812 -4.957 1 96.19 256 ILE A C 1
ATOM 2021 O O . ILE A 1 256 ? 13.578 44.688 -5.773 1 96.19 256 ILE A O 1
ATOM 2025 N N . ILE A 1 257 ? 13.297 42.75 -4.734 1 96.69 257 ILE A N 1
ATOM 2026 C CA . ILE A 1 257 ? 12.18 42.375 -5.586 1 96.69 257 ILE A CA 1
ATOM 2027 C C . ILE A 1 257 ? 11.016 43.344 -5.375 1 96.69 257 ILE A C 1
ATOM 2029 O O . ILE A 1 257 ? 10.359 43.75 -6.336 1 96.69 257 ILE A O 1
ATOM 2033 N N . ILE A 1 258 ? 10.719 43.75 -4.141 1 96.94 258 ILE A N 1
ATOM 2034 C CA . ILE A 1 258 ? 9.625 44.688 -3.867 1 96.94 258 ILE A CA 1
ATOM 2035 C C . ILE A 1 258 ? 9.922 46.031 -4.488 1 96.94 258 ILE A C 1
ATOM 2037 O O . ILE A 1 258 ? 9.047 46.656 -5.09 1 96.94 258 ILE A O 1
ATOM 2041 N N . HIS A 1 259 ? 11.164 46.469 -4.352 1 96.94 259 HIS A N 1
ATOM 2042 C CA . HIS A 1 259 ? 11.586 47.75 -4.898 1 96.94 259 HIS A CA 1
ATOM 2043 C C . HIS A 1 259 ? 11.336 47.812 -6.398 1 96.94 259 HIS A C 1
ATOM 2045 O O . HIS A 1 259 ? 10.703 48.75 -6.887 1 96.94 259 HIS A O 1
ATOM 2051 N N . PHE A 1 260 ? 11.766 46.844 -7.07 1 96.81 260 PHE A N 1
ATOM 2052 C CA . PHE A 1 260 ? 11.672 46.875 -8.523 1 96.81 260 PHE A CA 1
ATOM 2053 C C . PHE A 1 260 ? 10.25 46.562 -8.984 1 96.81 260 PHE A C 1
ATOM 2055 O O . PHE A 1 260 ? 9.812 47.031 -10.031 1 96.81 260 PHE A O 1
ATOM 2062 N N . LEU A 1 261 ? 9.539 45.781 -8.203 1 96.94 261 LEU A N 1
ATOM 2063 C CA . LEU A 1 261 ? 8.133 45.531 -8.516 1 96.94 261 LEU A CA 1
ATOM 2064 C C . LEU A 1 261 ? 7.316 46.812 -8.422 1 96.94 261 LEU A C 1
ATOM 2066 O O . LEU A 1 261 ? 6.426 47.062 -9.234 1 96.94 261 LEU A O 1
ATOM 2070 N N . GLU A 1 262 ? 7.617 47.594 -7.395 1 95.19 262 GLU A N 1
ATOM 2071 C CA . GLU A 1 262 ? 6.941 48.906 -7.246 1 95.19 262 GLU A CA 1
ATOM 2072 C C . GLU A 1 262 ? 7.266 49.812 -8.406 1 95.19 262 GLU A C 1
ATOM 2074 O O . GLU A 1 262 ? 6.398 50.562 -8.875 1 95.19 262 GLU A O 1
ATOM 2079 N N . ILE A 1 263 ? 8.508 49.781 -8.875 1 95.31 263 ILE A N 1
ATOM 2080 C CA . ILE A 1 263 ? 8.906 50.594 -10.031 1 95.31 263 ILE A CA 1
ATOM 2081 C C . ILE A 1 263 ? 8.148 50.125 -11.266 1 95.31 263 ILE A C 1
ATOM 2083 O O . ILE A 1 263 ? 7.645 50.938 -12.047 1 95.31 263 ILE A O 1
ATOM 2087 N N . PHE A 1 264 ? 8.109 48.906 -11.383 1 96.88 264 PHE A N 1
ATOM 2088 C CA . PHE A 1 264 ? 7.398 48.312 -12.523 1 96.88 264 PHE A CA 1
ATOM 2089 C C . PHE A 1 264 ? 5.934 48.75 -12.508 1 96.88 264 PHE A C 1
ATOM 2091 O O . PHE A 1 264 ? 5.398 49.188 -13.531 1 96.88 264 PHE A O 1
ATOM 2098 N N . LYS A 1 265 ? 5.27 48.562 -11.336 1 95.75 265 LYS A N 1
ATOM 2099 C CA . LYS A 1 265 ? 3.863 48.938 -11.195 1 95.75 265 LYS A CA 1
ATOM 2100 C C . LYS A 1 265 ? 3.635 50.406 -11.57 1 95.75 265 LYS A C 1
ATOM 2102 O O . LYS A 1 265 ? 2.633 50.719 -12.211 1 95.75 265 LYS A O 1
ATOM 2107 N N . SER A 1 266 ? 4.562 51.188 -11.156 1 95 266 SER A N 1
ATOM 2108 C CA . SER A 1 266 ? 4.438 52.625 -11.43 1 95 266 SER A CA 1
ATOM 2109 C C . SER A 1 266 ? 4.477 52.906 -12.93 1 95 266 SER A C 1
ATOM 2111 O O . SER A 1 266 ? 3.869 53.875 -13.406 1 95 266 SER A O 1
ATOM 2113 N N . LYS A 1 267 ? 5.109 52 -13.68 1 95 267 LYS A N 1
ATOM 2114 C CA . LYS A 1 267 ? 5.258 52.156 -15.125 1 95 267 LYS A CA 1
ATOM 2115 C C . LYS A 1 267 ? 4.148 51.438 -15.883 1 95 267 LYS A C 1
ATOM 2117 O O . LYS A 1 267 ? 3.938 51.688 -17.062 1 95 267 LYS A O 1
ATOM 2122 N N . HIS A 1 268 ? 3.449 50.656 -15.242 1 96 268 HIS A N 1
ATOM 2123 C CA . HIS A 1 268 ? 2.461 49.812 -15.914 1 96 268 HIS A CA 1
ATOM 2124 C C . HIS A 1 268 ? 1.089 49.938 -15.266 1 96 268 HIS A C 1
ATOM 2126 O O . HIS A 1 268 ? 0.414 48.938 -15.016 1 96 268 HIS A O 1
ATOM 2132 N N . ASP A 1 269 ? 0.62 51.094 -14.852 1 93.56 269 ASP A N 1
ATOM 2133 C CA . ASP A 1 269 ? -0.703 51.438 -14.352 1 93.56 269 ASP A CA 1
ATOM 2134 C C . ASP A 1 269 ? -1.025 50.688 -13.07 1 93.56 269 ASP A C 1
ATOM 2136 O O . ASP A 1 269 ? -2.158 50.219 -12.875 1 93.56 269 ASP A O 1
ATOM 2140 N N . GLY A 1 270 ? -0.033 50.344 -12.297 1 91.94 270 GLY A N 1
ATOM 2141 C CA . GLY A 1 270 ? -0.242 49.75 -10.992 1 91.94 270 GLY A CA 1
ATOM 2142 C C . GLY A 1 270 ? -0.47 48.25 -11.07 1 91.94 270 GLY A C 1
ATOM 2143 O O . GLY A 1 270 ? -0.781 47.594 -10.07 1 91.94 270 GLY A O 1
ATOM 2144 N N . LYS A 1 271 ? -0.234 47.656 -12.25 1 93.81 271 LYS A N 1
ATOM 2145 C CA . LYS A 1 271 ? -0.534 46.219 -12.453 1 93.81 271 LYS A CA 1
ATOM 2146 C C . LYS A 1 271 ? 0.713 45.375 -12.273 1 93.81 271 LYS A C 1
ATOM 2148 O O . LYS A 1 271 ? 1.832 45.844 -12.5 1 93.81 271 LYS A O 1
ATOM 2153 N N . LEU A 1 272 ? 0.515 44.156 -11.805 1 94.94 272 LEU A N 1
ATOM 2154 C CA . LEU A 1 272 ? 1.588 43.156 -11.727 1 94.94 272 LEU A CA 1
ATOM 2155 C C . LEU A 1 272 ? 1.958 42.656 -13.109 1 94.94 272 LEU A C 1
ATOM 2157 O O . LEU A 1 272 ? 1.147 42.719 -14.039 1 94.94 272 LEU A O 1
ATOM 2161 N N . PRO A 1 273 ? 3.152 42.156 -13.195 1 93.94 273 PRO A N 1
ATOM 2162 C CA . PRO A 1 273 ? 3.508 41.531 -14.477 1 93.94 273 PRO A CA 1
ATOM 2163 C C . PRO A 1 273 ? 2.59 40.375 -14.852 1 93.94 273 PRO A C 1
ATOM 2165 O O . PRO A 1 273 ? 2.385 39.469 -14.039 1 93.94 273 PRO A O 1
ATOM 2168 N N . GLN A 1 274 ? 1.834 40.188 -15.961 1 87.94 274 GLN A N 1
ATOM 2169 C CA . GLN A 1 274 ? 0.84 39.188 -16.344 1 87.94 274 GLN A CA 1
ATOM 2170 C C . GLN A 1 274 ? 1.412 38.188 -17.359 1 87.94 274 GLN A C 1
ATOM 2172 O O . GLN A 1 274 ? 0.903 37.094 -17.516 1 87.94 274 GLN A O 1
ATOM 2177 N N . GLY A 1 275 ? 2.523 38.438 -18.016 1 84.06 275 GLY A N 1
ATOM 2178 C CA . GLY A 1 275 ? 3.053 37.594 -19.062 1 84.06 275 GLY A CA 1
ATOM 2179 C C . GLY A 1 275 ? 4.562 37.438 -19 1 84.06 275 GLY A C 1
ATOM 2180 O O . GLY A 1 275 ? 5.223 38.062 -18.172 1 84.06 275 GLY A O 1
ATOM 2181 N N . SER A 1 276 ? 5.016 36.531 -19.828 1 87.44 276 SER A N 1
ATOM 2182 C CA . SER A 1 276 ? 6.445 36.219 -19.875 1 87.44 276 SER A CA 1
ATOM 2183 C C . SER A 1 276 ? 7.258 37.469 -20.219 1 87.44 276 SER A C 1
ATOM 2185 O O . SER A 1 276 ? 8.352 37.688 -19.688 1 87.44 276 SER A O 1
ATOM 2187 N N . ALA A 1 277 ? 6.719 38.25 -21.062 1 90.75 277 ALA A N 1
ATOM 2188 C CA . ALA A 1 277 ? 7.438 39.438 -21.5 1 90.75 277 ALA A CA 1
ATOM 2189 C C . ALA A 1 277 ? 7.594 40.438 -20.344 1 90.75 277 ALA A C 1
ATOM 2191 O O . ALA A 1 277 ? 8.672 41 -20.156 1 90.75 277 ALA A O 1
ATOM 2192 N N . GLU A 1 278 ? 6.527 40.688 -19.672 1 93.75 278 GLU A N 1
ATOM 2193 C CA . GLU A 1 278 ? 6.559 41.625 -18.547 1 93.75 278 GLU A CA 1
ATOM 2194 C C . GLU A 1 278 ? 7.418 41.094 -17.406 1 93.75 278 GLU A C 1
ATOM 2196 O O . GLU A 1 278 ? 8.109 41.875 -16.734 1 93.75 278 GLU A O 1
ATOM 2201 N N . ARG A 1 279 ? 7.383 39.844 -17.141 1 93.5 279 ARG A N 1
ATOM 2202 C CA . ARG A 1 279 ? 8.25 39.219 -16.141 1 93.5 279 ARG A CA 1
ATOM 2203 C C . ARG A 1 279 ? 9.719 39.375 -16.531 1 93.5 279 ARG A C 1
ATOM 2205 O O . ARG A 1 279 ? 10.578 39.594 -15.664 1 93.5 279 ARG A O 1
ATOM 2212 N N . ALA A 1 280 ? 9.953 39.219 -17.828 1 93.38 280 ALA A N 1
ATOM 2213 C CA . ALA A 1 280 ? 11.312 39.406 -18.344 1 93.38 280 ALA A CA 1
ATOM 2214 C C . ALA A 1 280 ? 11.773 40.844 -18.156 1 93.38 280 ALA A C 1
ATOM 2216 O O . ALA A 1 280 ? 12.945 41.094 -17.891 1 93.38 280 ALA A O 1
ATOM 2217 N N . GLU A 1 281 ? 10.875 41.719 -18.406 1 95.31 281 GLU A N 1
ATOM 2218 C CA . GLU A 1 281 ? 11.188 43.125 -18.172 1 95.31 281 GLU A CA 1
ATOM 2219 C C . GLU A 1 281 ? 11.594 43.375 -16.734 1 95.31 281 GLU A C 1
ATOM 2221 O O . GLU A 1 281 ? 12.594 44.062 -16.469 1 95.31 281 GLU A O 1
ATOM 2226 N N . LEU A 1 282 ? 10.836 42.844 -15.82 1 96.44 282 LEU A N 1
ATOM 2227 C CA . LEU A 1 282 ? 11.156 42.969 -14.398 1 96.44 282 LEU A CA 1
ATOM 2228 C C . LEU A 1 282 ? 12.523 42.344 -14.102 1 96.44 282 LEU A C 1
ATOM 2230 O O . LEU A 1 282 ? 13.312 42.906 -13.352 1 96.44 282 LEU A O 1
ATOM 2234 N N . LYS A 1 283 ? 12.75 41.188 -14.633 1 95.5 283 LYS A N 1
ATOM 2235 C CA . LYS A 1 283 ? 14.039 40.5 -14.469 1 95.5 283 LYS A CA 1
ATOM 2236 C C . LYS A 1 283 ? 15.188 41.375 -14.953 1 95.5 283 LYS A C 1
ATOM 2238 O O . LYS A 1 283 ? 16.219 41.5 -14.281 1 95.5 283 LYS A O 1
ATOM 2243 N N . GLN A 1 284 ? 15 42 -16.078 1 95.38 284 GLN A N 1
ATOM 2244 C CA . GLN A 1 284 ? 16.031 42.875 -16.641 1 95.38 284 GLN A CA 1
ATOM 2245 C C . GLN A 1 284 ? 16.266 44.062 -15.742 1 95.38 284 GLN A C 1
ATOM 2247 O O . GLN A 1 284 ? 17.406 44.531 -15.594 1 95.38 284 GLN A O 1
ATOM 2252 N N . MET A 1 285 ? 15.234 44.594 -15.203 1 95.88 285 MET A N 1
ATOM 2253 C CA . MET A 1 285 ? 15.352 45.719 -14.289 1 95.88 285 MET A CA 1
ATOM 2254 C C . MET A 1 285 ? 16.234 45.375 -13.094 1 95.88 285 MET A C 1
ATOM 2256 O O . MET A 1 285 ? 17.078 46.156 -12.688 1 95.88 285 MET A O 1
ATOM 2260 N N . ILE A 1 286 ? 16.031 44.188 -12.547 1 96.38 286 ILE A N 1
ATOM 2261 C CA . ILE A 1 286 ? 16.766 43.75 -11.367 1 96.38 286 ILE A CA 1
ATOM 2262 C C . ILE A 1 286 ? 18.219 43.469 -11.734 1 96.38 286 ILE A C 1
ATOM 2264 O O . ILE A 1 286 ? 19.141 43.906 -11.023 1 96.38 286 ILE A O 1
ATOM 2268 N N . LEU A 1 287 ? 18.438 42.875 -12.891 1 94.94 287 LEU A N 1
ATOM 2269 C CA . LEU A 1 287 ? 19.781 42.531 -13.305 1 94.94 287 LEU A CA 1
ATOM 2270 C C . LEU A 1 287 ? 20.594 43.75 -13.688 1 94.94 287 LEU A C 1
ATOM 2272 O O . LEU A 1 287 ? 21.812 43.781 -13.547 1 94.94 287 LEU A O 1
ATOM 2276 N N . ALA A 1 288 ? 19.938 44.719 -14.227 1 93.94 288 ALA A N 1
ATOM 2277 C CA . ALA A 1 288 ? 20.594 45.969 -14.594 1 93.94 288 ALA A CA 1
ATOM 2278 C C . ALA A 1 288 ? 21.188 46.656 -13.367 1 93.94 288 ALA A C 1
ATOM 2280 O O . ALA A 1 288 ? 22.141 47.438 -13.484 1 93.94 288 ALA A O 1
ATOM 2281 N N . GLU A 1 289 ? 20.578 46.406 -12.227 1 93.69 289 GLU A N 1
ATOM 2282 C CA . GLU A 1 289 ? 21.031 47 -10.977 1 93.69 289 GLU A CA 1
ATOM 2283 C C . GLU A 1 289 ? 22.188 46.188 -10.375 1 93.69 289 GLU A C 1
ATOM 2285 O O . GLU A 1 289 ? 22.922 46.688 -9.516 1 93.69 289 GLU A O 1
ATOM 2290 N N . LYS A 1 290 ? 22.281 44.938 -10.742 1 94.19 290 LYS A N 1
ATOM 2291 C CA . LYS A 1 290 ? 23.344 44.094 -10.258 1 94.19 290 LYS A CA 1
ATOM 2292 C C . LYS A 1 290 ? 24.719 44.625 -10.672 1 94.19 290 LYS A C 1
ATOM 2294 O O . LYS A 1 290 ? 24.953 44.906 -11.844 1 94.19 290 LYS A O 1
ATOM 2299 N N . ARG A 1 291 ? 25.688 44.812 -9.773 1 92.38 291 ARG A N 1
ATOM 2300 C CA . ARG A 1 291 ? 26.984 45.406 -10.039 1 92.38 291 ARG A CA 1
ATOM 2301 C C . ARG A 1 291 ? 28.047 44.344 -10.289 1 92.38 291 ARG A C 1
ATOM 2303 O O . ARG A 1 291 ? 29.016 44.594 -11.023 1 92.38 291 ARG A O 1
ATOM 2310 N N . GLY A 1 292 ? 27.938 43.25 -9.594 1 88.5 292 GLY A N 1
ATOM 2311 C CA . GLY A 1 292 ? 28.922 42.188 -9.742 1 88.5 292 GLY A CA 1
ATOM 2312 C C . GLY A 1 292 ? 28.312 40.812 -9.852 1 88.5 292 GLY A C 1
ATOM 2313 O O . GLY A 1 292 ? 27.188 40.594 -9.422 1 88.5 292 GLY A O 1
ATOM 2314 N N . ALA A 1 293 ? 29.141 39.938 -10.383 1 83.69 293 ALA A N 1
ATOM 2315 C CA . ALA A 1 293 ? 28.703 38.562 -10.609 1 83.69 293 ALA A CA 1
ATOM 2316 C C . ALA A 1 293 ? 28.5 37.812 -9.281 1 83.69 293 ALA A C 1
ATOM 2318 O O . ALA A 1 293 ? 27.688 36.906 -9.203 1 83.69 293 ALA A O 1
ATOM 2319 N N . ASP A 1 294 ? 29.078 38.312 -8.266 1 84.38 294 ASP A N 1
ATOM 2320 C CA . ASP A 1 294 ? 29.062 37.625 -6.992 1 84.38 294 ASP A CA 1
ATOM 2321 C C . ASP A 1 294 ? 27.891 38.062 -6.121 1 84.38 294 ASP A C 1
ATOM 2323 O O . ASP A 1 294 ? 27.719 37.594 -4.996 1 84.38 294 ASP A O 1
ATOM 2327 N N . GLU A 1 295 ? 27.109 38.938 -6.648 1 90.44 295 GLU A N 1
ATOM 2328 C CA . GLU A 1 295 ? 25.969 39.406 -5.879 1 90.44 295 GLU A CA 1
ATOM 2329 C C . GLU A 1 295 ? 24.797 38.438 -5.957 1 90.44 295 GLU A C 1
ATOM 2331 O O . GLU A 1 295 ? 23.812 38.688 -6.648 1 90.44 295 GLU A O 1
ATOM 2336 N N . ASP A 1 296 ? 24.844 37.469 -5.086 1 88.88 296 ASP A N 1
ATOM 2337 C CA . ASP A 1 296 ? 23.891 36.375 -5.059 1 88.88 296 ASP A CA 1
ATOM 2338 C C . ASP A 1 296 ? 22.5 36.844 -4.648 1 88.88 296 ASP A C 1
ATOM 2340 O O . ASP A 1 296 ? 21.5 36.188 -4.949 1 88.88 296 ASP A O 1
ATOM 2344 N N . ASN A 1 297 ? 22.453 38 -3.938 1 91.19 297 ASN A N 1
ATOM 2345 C CA . ASN A 1 297 ? 21.172 38.531 -3.5 1 91.19 297 ASN A CA 1
ATOM 2346 C C . ASN A 1 297 ? 20.297 38.906 -4.688 1 91.19 297 ASN A C 1
ATOM 2348 O O . ASN A 1 297 ? 19.078 38.781 -4.641 1 91.19 297 ASN A O 1
ATOM 2352 N N . PHE A 1 298 ? 20.891 39.312 -5.762 1 93.44 298 PHE A N 1
ATOM 2353 C CA . PHE A 1 298 ? 20.141 39.688 -6.953 1 93.44 298 PHE A CA 1
ATOM 2354 C C . PHE A 1 298 ? 19.672 38.438 -7.695 1 93.44 298 PHE A C 1
ATOM 2356 O O . PHE A 1 298 ? 18.562 38.406 -8.242 1 93.44 298 PHE A O 1
ATOM 2363 N N . ASP A 1 299 ? 20.5 37.469 -7.641 1 89.31 299 ASP A N 1
ATOM 2364 C CA . ASP A 1 299 ? 20.078 36.188 -8.219 1 89.31 299 ASP A CA 1
ATOM 2365 C C . ASP A 1 299 ? 18.906 35.594 -7.453 1 89.31 299 ASP A C 1
ATOM 2367 O O . ASP A 1 299 ? 17.984 35.031 -8.055 1 89.31 299 ASP A O 1
ATOM 2371 N N . GLU A 1 300 ? 18.969 35.719 -6.195 1 88.69 300 GLU A N 1
ATOM 2372 C CA . GLU A 1 300 ? 17.875 35.25 -5.348 1 88.69 300 GLU A CA 1
ATOM 2373 C C . GLU A 1 300 ? 16.594 36.031 -5.641 1 88.69 300 GLU A C 1
ATOM 2375 O O . GLU A 1 300 ? 15.508 35.438 -5.68 1 88.69 300 GLU A O 1
ATOM 2380 N N . ALA A 1 301 ? 16.734 37.312 -5.816 1 92.75 301 ALA A N 1
ATOM 2381 C CA . ALA A 1 301 ? 15.578 38.125 -6.137 1 92.75 301 ALA A CA 1
ATOM 2382 C C . ALA A 1 301 ? 14.953 37.719 -7.461 1 92.75 301 ALA A C 1
ATOM 2384 O O . ALA A 1 301 ? 13.727 37.688 -7.586 1 92.75 301 ALA A O 1
ATOM 2385 N N . VAL A 1 302 ? 15.805 37.406 -8.406 1 91.25 302 VAL A N 1
ATOM 2386 C CA . VAL A 1 302 ? 15.32 37 -9.711 1 91.25 302 VAL A CA 1
ATOM 2387 C C . VAL A 1 302 ? 14.547 35.688 -9.57 1 91.25 302 VAL A C 1
ATOM 2389 O O . VAL A 1 302 ? 13.523 35.5 -10.234 1 91.25 302 VAL A O 1
ATOM 2392 N N . SER A 1 303 ? 14.969 34.844 -8.688 1 83.19 303 SER A N 1
ATOM 2393 C CA . SER A 1 303 ? 14.312 33.562 -8.469 1 83.19 303 SER A CA 1
ATOM 2394 C C . SER A 1 303 ? 12.945 33.75 -7.824 1 83.19 303 SER A C 1
ATOM 2396 O O . SER A 1 303 ? 12.094 32.844 -7.898 1 83.19 303 SER A O 1
ATOM 2398 N N . MET A 1 304 ? 12.68 34.875 -7.254 1 87.81 304 MET A N 1
ATOM 2399 C CA . MET A 1 304 ? 11.43 35.156 -6.551 1 87.81 304 MET A CA 1
ATOM 2400 C C . MET A 1 304 ? 10.414 35.812 -7.477 1 87.81 304 MET A C 1
ATOM 2402 O O . MET A 1 304 ? 9.258 36 -7.098 1 87.81 304 MET A O 1
ATOM 2406 N N . ILE A 1 305 ? 10.828 36.125 -8.711 1 89.81 305 ILE A N 1
ATOM 2407 C CA . ILE A 1 305 ? 10.008 36.906 -9.625 1 89.81 305 ILE A CA 1
ATOM 2408 C C . ILE A 1 305 ? 8.672 36.188 -9.852 1 89.81 305 ILE A C 1
ATOM 2410 O O . ILE A 1 305 ? 7.613 36.812 -9.82 1 89.81 305 ILE A O 1
ATOM 2414 N N . TRP A 1 306 ? 8.734 34.938 -9.992 1 81.81 306 TRP A N 1
ATOM 2415 C CA . TRP A 1 306 ? 7.508 34.219 -10.25 1 81.81 306 TRP A CA 1
ATOM 2416 C C . TRP A 1 306 ? 6.516 34.375 -9.102 1 81.81 306 TRP A C 1
ATOM 2418 O O . TRP A 1 306 ? 5.332 34.625 -9.328 1 81.81 306 TRP A O 1
ATOM 2428 N N . LYS A 1 307 ? 6.988 34.125 -7.961 1 84.81 307 LYS A N 1
ATOM 2429 C CA . LYS A 1 307 ? 6.145 34.25 -6.773 1 84.81 307 LYS A CA 1
ATOM 2430 C C . LYS A 1 307 ? 5.637 35.688 -6.617 1 84.81 307 LYS A C 1
ATOM 2432 O O . LYS A 1 307 ? 4.484 35.906 -6.23 1 84.81 307 LYS A O 1
ATOM 2437 N N . ALA A 1 308 ? 6.48 36.625 -6.902 1 91.38 308 ALA A N 1
ATOM 2438 C CA . ALA A 1 308 ? 6.152 38.031 -6.754 1 91.38 308 ALA A CA 1
ATOM 2439 C C . ALA A 1 308 ? 5.078 38.469 -7.75 1 91.38 308 ALA A C 1
ATOM 2441 O O . ALA A 1 308 ? 4.328 39.406 -7.5 1 91.38 308 ALA A O 1
ATOM 2442 N N . CYS A 1 309 ? 5.039 37.719 -8.82 1 91.69 309 CYS A N 1
ATOM 2443 C CA . CYS A 1 309 ? 4.105 38.125 -9.875 1 91.69 309 CYS A CA 1
ATOM 2444 C C . CYS A 1 309 ? 2.738 37.469 -9.648 1 91.69 309 CYS A C 1
ATOM 2446 O O . CYS A 1 309 ? 1.783 37.781 -10.367 1 91.69 309 CYS A O 1
ATOM 2448 N N . GLN A 1 310 ? 2.59 36.656 -8.648 1 87.81 310 GLN A N 1
ATOM 2449 C CA . GLN A 1 310 ? 1.306 36.062 -8.289 1 87.81 310 GLN A CA 1
ATOM 2450 C C . GLN A 1 310 ? 0.579 36.938 -7.254 1 87.81 310 GLN A C 1
ATOM 2452 O O . GLN A 1 310 ? 1.128 37.219 -6.195 1 87.81 310 GLN A O 1
ATOM 2457 N N . PRO A 1 311 ? -0.577 37.312 -7.668 1 90.69 311 PRO A N 1
ATOM 2458 C CA . PRO A 1 311 ? -1.308 38.125 -6.699 1 90.69 311 PRO A CA 1
ATOM 2459 C C . PRO A 1 311 ? -1.624 37.375 -5.41 1 90.69 311 PRO A C 1
ATOM 2461 O O . PRO A 1 311 ? -1.968 36.188 -5.449 1 90.69 311 PRO A O 1
ATOM 2464 N N . THR A 1 312 ? -1.406 38.031 -4.289 1 91.75 312 THR A N 1
ATOM 2465 C CA . THR A 1 312 ? -1.76 37.469 -2.988 1 91.75 312 THR A CA 1
ATOM 2466 C C . THR A 1 312 ? -3.273 37.469 -2.789 1 91.75 312 THR A C 1
ATOM 2468 O O . THR A 1 312 ? -3.904 38.531 -2.844 1 91.75 312 THR A O 1
ATOM 2471 N N . LYS A 1 313 ? -3.887 36.312 -2.697 1 92.44 313 LYS A N 1
ATOM 2472 C CA . LYS A 1 313 ? -5.32 36.156 -2.471 1 92.44 313 LYS A CA 1
ATOM 2473 C C . LYS A 1 313 ? -5.594 35.062 -1.433 1 92.44 313 LYS A C 1
ATOM 2475 O O . LYS A 1 313 ? -4.703 34.281 -1.095 1 92.44 313 LYS A O 1
ATOM 2480 N N . VAL A 1 314 ? -6.777 35.188 -0.823 1 95 314 VAL A N 1
ATOM 2481 C CA . VAL A 1 314 ? -7.223 34.094 0.024 1 95 314 VAL A CA 1
ATOM 2482 C C . VAL A 1 314 ? -7.336 32.812 -0.806 1 95 314 VAL A C 1
ATOM 2484 O O . VAL A 1 314 ? -7.965 32.812 -1.866 1 95 314 VAL A O 1
ATOM 2487 N N . PRO A 1 315 ? -6.629 31.766 -0.42 1 92.75 315 PRO A N 1
ATOM 2488 C CA . PRO A 1 315 ? -6.758 30.516 -1.171 1 92.75 315 PRO A CA 1
ATOM 2489 C C . PRO A 1 315 ? -8.211 30.094 -1.368 1 92.75 315 PRO A C 1
ATOM 2491 O O . PRO A 1 315 ? -9.031 30.25 -0.467 1 92.75 315 PRO A O 1
ATOM 2494 N N . THR A 1 316 ? -8.477 29.484 -2.469 1 93.56 316 THR A N 1
ATOM 2495 C CA . THR A 1 316 ? -9.828 29.109 -2.854 1 93.56 316 THR A CA 1
ATOM 2496 C C . THR A 1 316 ? -10.445 28.172 -1.817 1 93.56 316 THR A C 1
ATOM 2498 O O . THR A 1 316 ? -11.617 28.312 -1.469 1 93.56 316 THR A O 1
ATOM 2501 N N . HIS A 1 317 ? -9.688 27.25 -1.302 1 92 317 HIS A N 1
ATOM 2502 C CA . HIS A 1 317 ? -10.219 26.281 -0.354 1 92 317 HIS A CA 1
ATOM 2503 C C . HIS A 1 317 ? -10.594 26.953 0.964 1 92 317 HIS A C 1
ATOM 2505 O O . HIS A 1 317 ? -11.5 26.484 1.665 1 92 317 HIS A O 1
ATOM 2511 N N . VAL A 1 318 ? -9.945 28.047 1.288 1 95.62 318 VAL A N 1
ATOM 2512 C CA . VAL A 1 318 ? -10.273 28.781 2.496 1 95.62 318 VAL A CA 1
ATOM 2513 C C . VAL A 1 318 ? -11.523 29.625 2.256 1 95.62 318 VAL A C 1
ATOM 2515 O O . VAL A 1 318 ? -12.391 29.734 3.131 1 95.62 318 VAL A O 1
ATOM 2518 N N . GLU A 1 319 ? -11.586 30.156 1.072 1 96.06 319 GLU A N 1
ATOM 2519 C CA . GLU A 1 319 ? -12.781 30.922 0.707 1 96.06 319 GLU A CA 1
ATOM 2520 C C . GLU A 1 319 ? -14.023 30.047 0.751 1 96.06 319 GLU A C 1
ATOM 2522 O O . GLU A 1 319 ? -15.102 30.5 1.152 1 96.06 319 GLU A O 1
ATOM 2527 N N . GLU A 1 320 ? -13.852 28.859 0.341 1 96.25 320 GLU A N 1
ATOM 2528 C CA . GLU A 1 320 ? -14.961 27.906 0.381 1 96.25 320 GLU A CA 1
ATOM 2529 C C . GLU A 1 320 ? -15.438 27.688 1.812 1 96.25 320 GLU A C 1
ATOM 2531 O O . GLU A 1 320 ? -16.641 27.516 2.051 1 96.25 320 GLU A O 1
ATOM 2536 N N . LEU A 1 321 ? -14.523 27.734 2.729 1 97.06 321 LEU A N 1
ATOM 2537 C CA . LEU A 1 321 ? -14.891 27.578 4.133 1 97.06 321 LEU A CA 1
ATOM 2538 C C . LEU A 1 321 ? -15.664 28.797 4.637 1 97.06 321 LEU A C 1
ATOM 2540 O O . LEU A 1 321 ? -16.562 28.656 5.461 1 97.06 321 LEU A O 1
ATOM 2544 N N . PHE A 1 322 ? -15.344 29.953 4.133 1 97.19 322 PHE A N 1
ATOM 2545 C CA . PHE A 1 322 ? -16.047 31.172 4.523 1 97.19 322 PHE A CA 1
ATOM 2546 C C . PHE A 1 322 ? -17.516 31.094 4.152 1 97.19 322 PHE A C 1
ATOM 2548 O O . PHE A 1 322 ? -18.359 31.688 4.828 1 97.19 322 PHE A O 1
ATOM 2555 N N . ASN A 1 323 ? -17.719 30.391 3.113 1 96.5 323 ASN A N 1
ATOM 2556 C CA . ASN A 1 323 ? -19.078 30.328 2.586 1 96.5 323 ASN A CA 1
ATOM 2557 C C . ASN A 1 323 ? -19.812 29.094 3.104 1 96.5 323 ASN A C 1
ATOM 2559 O O . ASN A 1 323 ? -20.953 28.844 2.701 1 96.5 323 ASN A O 1
ATOM 2563 N N . ASP A 1 324 ? -19.219 28.391 3.955 1 96.44 324 ASP A N 1
ATOM 2564 C CA . ASP A 1 324 ? -19.844 27.203 4.516 1 96.44 324 ASP A CA 1
ATOM 2565 C C . ASP A 1 324 ? -20.984 27.562 5.461 1 96.44 324 ASP A C 1
ATOM 2567 O O . ASP A 1 324 ? -20.891 28.516 6.219 1 96.44 324 ASP A O 1
ATOM 2571 N N . PRO A 1 325 ? -22.078 26.766 5.461 1 94.62 325 PRO A N 1
ATOM 2572 C CA . PRO A 1 325 ? -23.219 27.016 6.355 1 94.62 325 PRO A CA 1
ATOM 2573 C C . PRO A 1 325 ? -22.812 27.016 7.828 1 94.62 325 PRO A C 1
ATOM 2575 O O . PRO A 1 325 ? -23.469 27.656 8.648 1 94.62 325 PRO A O 1
ATOM 2578 N N . HIS A 1 326 ? -21.734 26.453 8.172 1 94.56 326 HIS A N 1
ATOM 2579 C CA . HIS A 1 326 ? -21.281 26.359 9.555 1 94.56 326 HIS A CA 1
ATOM 2580 C C . HIS A 1 326 ? -20.766 27.719 10.047 1 94.56 326 HIS A C 1
ATOM 2582 O O . HIS A 1 326 ? -20.641 27.938 11.25 1 94.56 326 HIS A O 1
ATOM 2588 N N . CYS A 1 327 ? -20.5 28.594 9.102 1 94.38 327 CYS A N 1
ATOM 2589 C CA . CYS A 1 327 ? -20.078 29.938 9.484 1 94.38 327 CYS A CA 1
ATOM 2590 C C . CYS A 1 327 ? -21.281 30.797 9.859 1 94.38 327 CYS A C 1
ATOM 2592 O O . CYS A 1 327 ? -21.125 31.844 10.5 1 94.38 327 CYS A O 1
ATOM 2594 N N . GLU A 1 328 ? -22.438 30.375 9.453 1 91.88 328 GLU A N 1
ATOM 2595 C CA . GLU A 1 328 ? -23.656 31.078 9.836 1 91.88 328 GLU A CA 1
ATOM 2596 C C . GLU A 1 328 ? -24.203 30.531 11.156 1 91.88 328 GLU A C 1
ATOM 2598 O O . GLU A 1 328 ? -24.562 31.312 12.055 1 91.88 328 GLU A O 1
ATOM 2603 N N . LYS A 1 329 ? -24.328 29.219 11.148 1 90.19 329 LYS A N 1
ATOM 2604 C CA . LYS A 1 329 ? -24.719 28.516 12.375 1 90.19 329 LYS A CA 1
ATOM 2605 C C . LYS A 1 329 ? -23.688 27.469 12.758 1 90.19 329 LYS A C 1
ATOM 2607 O O . LYS A 1 329 ? -23.5 26.484 12.039 1 90.19 329 LYS A O 1
ATOM 2612 N N . LEU A 1 330 ? -23.125 27.703 13.938 1 92 330 LEU A N 1
ATOM 2613 C CA . LEU A 1 330 ? -22.078 26.781 14.375 1 92 330 LEU A CA 1
ATOM 2614 C C . LEU A 1 330 ? -22.656 25.391 14.625 1 92 330 LEU A C 1
ATOM 2616 O O . LEU A 1 330 ? -23.703 25.25 15.242 1 92 330 LEU A O 1
ATOM 2620 N N . PRO A 1 331 ? -22.016 24.359 14.117 1 90.06 331 PRO A N 1
ATOM 2621 C CA . PRO A 1 331 ? -22.469 23 14.398 1 90.06 331 PRO A CA 1
ATOM 2622 C C . PRO A 1 331 ? -22.172 22.562 15.836 1 90.06 331 PRO A C 1
ATOM 2624 O O . PRO A 1 331 ? -21.375 23.203 16.531 1 90.06 331 PRO A O 1
ATOM 2627 N N . TRP A 1 332 ? -22.812 21.469 16.266 1 87.19 332 TRP A N 1
ATOM 2628 C CA . TRP A 1 332 ? -22.656 20.969 17.625 1 87.19 332 TRP A CA 1
ATOM 2629 C C . TRP A 1 332 ? -21.281 20.328 17.828 1 87.19 332 TRP A C 1
ATOM 2631 O O . TRP A 1 332 ? -20.828 20.156 18.953 1 87.19 332 TRP A O 1
ATOM 2641 N N . PHE A 1 333 ? -20.656 19.969 16.75 1 89.31 333 PHE A N 1
ATOM 2642 C CA . PHE A 1 333 ? -19.312 19.422 16.828 1 89.31 333 PHE A CA 1
ATOM 2643 C C . PHE A 1 333 ? -18.297 20.422 16.266 1 89.31 333 PHE A C 1
ATOM 2645 O O . PHE A 1 333 ? -18.641 21.25 15.43 1 89.31 333 PHE A O 1
ATOM 2652 N N . ASP A 1 334 ? -17.047 20.469 16.766 1 90.56 334 ASP A N 1
ATOM 2653 C CA . ASP A 1 334 ? -15.914 21.281 16.312 1 90.56 334 ASP A CA 1
ATOM 2654 C C . ASP A 1 334 ? -16.266 22.766 16.359 1 90.56 334 ASP A C 1
ATOM 2656 O O . ASP A 1 334 ? -15.938 23.516 15.438 1 90.56 334 ASP A O 1
ATOM 2660 N N . GLY A 1 335 ? -17 23.172 17.328 1 91.06 335 GLY A N 1
ATOM 2661 C CA . GLY A 1 335 ? -17.406 24.547 17.484 1 91.06 335 GLY A CA 1
ATOM 2662 C C . GLY A 1 335 ? -16.219 25.516 17.547 1 91.06 335 GLY A C 1
ATOM 2663 O O . GLY A 1 335 ? -16.297 26.609 17 1 91.06 335 GLY A O 1
ATOM 2664 N N . ARG A 1 336 ? -15.172 25.125 18.141 1 93.69 336 ARG A N 1
ATOM 2665 C CA . ARG A 1 336 ? -13.977 25.953 18.234 1 93.69 336 ARG A CA 1
ATOM 2666 C C . ARG A 1 336 ? -13.406 26.266 16.859 1 93.69 336 ARG A C 1
ATOM 2668 O O . ARG A 1 336 ? -13.055 27.406 16.578 1 93.69 336 ARG A O 1
ATOM 2675 N N . PHE A 1 337 ? -13.367 25.312 16.062 1 95.94 337 PHE A N 1
ATOM 2676 C CA . PHE A 1 337 ? -12.828 25.484 14.711 1 95.94 337 PHE A CA 1
ATOM 2677 C C . PHE A 1 337 ? -13.688 26.438 13.898 1 95.94 337 PHE A C 1
ATOM 2679 O O . PHE A 1 337 ? -13.172 27.359 13.258 1 95.94 337 PHE A O 1
ATOM 2686 N N . TRP A 1 338 ? -14.922 26.203 13.914 1 96.12 338 TRP A N 1
ATOM 2687 C CA . TRP A 1 338 ? -15.812 27 13.078 1 96.12 338 TRP A CA 1
ATOM 2688 C C . TRP A 1 338 ? -15.938 28.422 13.609 1 96.12 338 TRP A C 1
ATOM 2690 O O . TRP A 1 338 ? -16.125 29.359 12.836 1 96.12 338 TRP A O 1
ATOM 2700 N N . LEU A 1 339 ? -15.789 28.578 14.938 1 96.56 339 LEU A N 1
ATOM 2701 C CA . LEU A 1 339 ? -15.688 29.922 15.477 1 96.56 339 LEU A CA 1
ATOM 2702 C C . LEU A 1 339 ? -14.469 30.641 14.906 1 96.56 339 LEU A C 1
ATOM 2704 O O . LEU A 1 339 ? -14.547 31.828 14.547 1 96.56 339 LEU A O 1
ATOM 2708 N N . LEU A 1 340 ? -13.414 29.938 14.828 1 98 340 LEU A N 1
ATOM 2709 C CA . LEU A 1 340 ? -12.18 30.5 14.289 1 98 340 LEU A CA 1
ATOM 2710 C C . LEU A 1 340 ? -12.336 30.828 12.805 1 98 340 LEU A C 1
ATOM 2712 O O . LEU A 1 340 ? -11.883 31.875 12.336 1 98 340 LEU A O 1
ATOM 2716 N N . VAL A 1 341 ? -12.992 29.953 12.07 1 97.94 341 VAL A N 1
ATOM 2717 C CA . VAL A 1 341 ? -13.195 30.172 10.648 1 97.94 341 VAL A CA 1
ATOM 2718 C C . VAL A 1 341 ? -14.109 31.375 10.445 1 97.94 341 VAL A C 1
ATOM 2720 O O . VAL A 1 341 ? -13.844 32.219 9.586 1 97.94 341 VAL A O 1
ATOM 2723 N N . LYS A 1 342 ? -15.148 31.453 11.195 1 97.38 342 LYS A N 1
ATOM 2724 C CA . LYS A 1 342 ? -16.047 32.594 11.148 1 97.38 342 LYS A CA 1
ATOM 2725 C C . LYS A 1 342 ? -15.305 33.906 11.461 1 97.38 342 LYS A C 1
ATOM 2727 O O . LYS A 1 342 ? -15.523 34.906 10.805 1 97.38 342 LYS A O 1
ATOM 2732 N N . SER A 1 343 ? -14.477 33.812 12.461 1 98 343 SER A N 1
ATOM 2733 C CA . SER A 1 343 ? -13.672 34.969 12.836 1 98 343 SER A CA 1
ATOM 2734 C C . SER A 1 343 ? -12.711 35.344 11.719 1 98 343 SER A C 1
ATOM 2736 O O . SER A 1 343 ? -12.477 36.531 11.477 1 98 343 SER A O 1
ATOM 2738 N N . LEU A 1 344 ? -12.133 34.375 11.117 1 98.44 344 LEU A N 1
ATOM 2739 C CA . LEU A 1 344 ? -11.211 34.625 10.016 1 98.44 344 LEU A CA 1
ATOM 2740 C C . LEU A 1 344 ? -11.93 35.312 8.852 1 98.44 344 LEU A C 1
ATOM 2742 O O . LEU A 1 344 ? -11.375 36.219 8.219 1 98.44 344 LEU A O 1
ATOM 2746 N N . ARG A 1 345 ? -13.086 34.781 8.531 1 97.88 345 ARG A N 1
ATOM 2747 C CA . ARG A 1 345 ? -13.914 35.406 7.512 1 97.88 345 ARG A CA 1
ATOM 2748 C C . ARG A 1 345 ? -14.133 36.906 7.82 1 97.88 345 ARG A C 1
ATOM 2750 O O . ARG A 1 345 ? -14.016 37.75 6.934 1 97.88 345 ARG A O 1
ATOM 2757 N N . GLU A 1 346 ? -14.469 37.219 9.023 1 97.44 346 GLU A N 1
ATOM 2758 C CA . GLU A 1 346 ? -14.672 38.594 9.453 1 97.44 346 GLU A CA 1
ATOM 2759 C C . GLU A 1 346 ? -13.383 39.406 9.359 1 97.44 346 GLU A C 1
ATOM 2761 O O . GLU A 1 346 ? -13.406 40.562 8.977 1 97.44 346 GLU A O 1
ATOM 2766 N N . PHE A 1 347 ? -12.336 38.812 9.797 1 98.06 347 PHE A N 1
ATOM 2767 C CA . PHE A 1 347 ? -11.039 39.469 9.711 1 98.06 347 PHE A CA 1
ATOM 2768 C C . PHE A 1 347 ? -10.734 39.875 8.281 1 98.06 347 PHE A C 1
ATOM 2770 O O . PHE A 1 347 ? -10.336 41.031 8.039 1 98.06 347 PHE A O 1
ATOM 2777 N N . VAL A 1 348 ? -10.922 38.969 7.363 1 97.62 348 VAL A N 1
ATOM 2778 C CA . VAL A 1 348 ? -10.648 39.219 5.953 1 97.62 348 VAL A CA 1
ATOM 2779 C C . VAL A 1 348 ? -11.609 40.25 5.418 1 97.62 348 VAL A C 1
ATOM 2781 O O . VAL A 1 348 ? -11.219 41.125 4.605 1 97.62 348 VAL A O 1
ATOM 2784 N N . ALA A 1 349 ? -12.812 40.188 5.852 1 96 349 ALA A N 1
ATOM 2785 C CA . ALA A 1 349 ? -13.82 41.156 5.41 1 96 349 ALA A CA 1
ATOM 2786 C C . ALA A 1 349 ? -13.469 42.562 5.875 1 96 349 ALA A C 1
ATOM 2788 O O . ALA A 1 349 ? -13.742 43.562 5.176 1 96 349 ALA A O 1
ATOM 2789 N N . ARG A 1 350 ? -12.859 42.688 6.977 1 93.88 350 ARG A N 1
ATOM 2790 C CA . ARG A 1 350 ? -12.523 44 7.566 1 93.88 350 ARG A CA 1
ATOM 2791 C C . ARG A 1 350 ? -11.234 44.531 6.973 1 93.88 350 ARG A C 1
ATOM 2793 O O . ARG A 1 350 ? -10.992 45.75 7.027 1 93.88 350 ARG A O 1
ATOM 2800 N N . ASP A 1 351 ? -10.438 43.625 6.547 1 88.19 351 ASP A N 1
ATOM 2801 C CA . ASP A 1 351 ? -9.188 44.062 5.934 1 88.19 351 ASP A CA 1
ATOM 2802 C C . ASP A 1 351 ? -9.438 44.688 4.555 1 88.19 351 ASP A C 1
ATOM 2804 O O . ASP A 1 351 ? -10.047 44.062 3.691 1 88.19 351 ASP A O 1
ATOM 2808 N N . PRO A 1 352 ? -9.008 45.875 4.426 1 84.94 352 PRO A N 1
ATOM 2809 C CA . PRO A 1 352 ? -9.242 46.531 3.148 1 84.94 352 PRO A CA 1
ATOM 2810 C C . PRO A 1 352 ? -8.648 45.781 1.964 1 84.94 352 PRO A C 1
ATOM 2812 O O . PRO A 1 352 ? -9.156 45.875 0.845 1 84.94 352 PRO A O 1
ATOM 2815 N N . SER A 1 353 ? -7.645 45.062 2.182 1 86.62 353 SER A N 1
ATOM 2816 C CA . SER A 1 353 ? -6.977 44.344 1.099 1 86.62 353 SER A CA 1
ATOM 2817 C C . SER A 1 353 ? -7.418 42.875 1.051 1 86.62 353 SER A C 1
ATOM 2819 O O . SER A 1 353 ? -6.918 42.094 0.233 1 86.62 353 SER A O 1
ATOM 2821 N N . HIS A 1 354 ? -8.359 42.438 1.902 1 92.44 354 HIS A N 1
ATOM 2822 C CA . HIS A 1 354 ? -8.93 41.094 1.921 1 92.44 354 HIS A CA 1
ATOM 2823 C C . HIS A 1 354 ? -7.844 40.031 2.01 1 92.44 354 HIS A C 1
ATOM 2825 O O . HIS A 1 354 ? -7.789 39.125 1.177 1 92.44 354 HIS A O 1
ATOM 2831 N N . ARG A 1 355 ? -7.004 40.281 2.998 1 94.44 355 ARG A N 1
ATOM 2832 C CA . ARG A 1 355 ? -5.859 39.375 3.141 1 94.44 355 ARG A CA 1
ATOM 2833 C C . ARG A 1 355 ? -5.969 38.562 4.414 1 94.44 355 ARG A C 1
ATOM 2835 O O . ARG A 1 355 ? -6.625 38.969 5.375 1 94.44 355 ARG A O 1
ATOM 2842 N N . LEU A 1 356 ? -5.328 37.406 4.418 1 96.94 356 LEU A N 1
ATOM 2843 C CA . LEU A 1 356 ? -5.215 36.562 5.609 1 96.94 356 LEU A CA 1
ATOM 2844 C C . LEU A 1 356 ? -4.176 37.125 6.574 1 96.94 356 LEU A C 1
ATOM 2846 O O . LEU A 1 356 ? -3.328 37.938 6.176 1 96.94 356 LEU A O 1
ATOM 2850 N N . PRO A 1 357 ? -4.312 36.812 7.836 1 96.56 357 PRO A N 1
ATOM 2851 C CA . PRO A 1 357 ? -3.248 37.219 8.75 1 96.56 357 PRO A CA 1
ATOM 2852 C C . PRO A 1 357 ? -1.887 36.625 8.375 1 96.56 357 PRO A C 1
ATOM 2854 O O . PRO A 1 357 ? -1.814 35.531 7.805 1 96.56 357 PRO A O 1
ATOM 2857 N N . LEU A 1 358 ? -0.872 37.375 8.664 1 95.62 358 LEU A N 1
ATOM 2858 C CA . LEU A 1 358 ? 0.484 36.969 8.336 1 95.62 358 LEU A CA 1
ATOM 2859 C C . LEU A 1 358 ? 0.993 35.938 9.352 1 95.62 358 LEU A C 1
ATOM 2861 O O . LEU A 1 358 ? 0.76 36.062 10.547 1 95.62 358 LEU A O 1
ATOM 2865 N N . SER A 1 359 ? 1.675 34.938 8.836 1 92.44 359 SER A N 1
ATOM 2866 C CA . SER A 1 359 ? 2.234 33.906 9.719 1 92.44 359 SER A CA 1
ATOM 2867 C C . SER A 1 359 ? 3.463 34.406 10.453 1 92.44 359 SER A C 1
ATOM 2869 O O . SER A 1 359 ? 3.787 33.938 11.547 1 92.44 359 SER A O 1
ATOM 2871 N N . GLY A 1 360 ? 4.227 35.281 9.859 1 91.56 360 GLY A N 1
ATOM 2872 C CA . GLY A 1 360 ? 5.434 35.844 10.445 1 91.56 360 GLY A CA 1
ATOM 2873 C C . GLY A 1 360 ? 6.672 35 10.172 1 91.56 360 GLY A C 1
ATOM 2874 O O . GLY A 1 360 ? 7.773 35.375 10.594 1 91.56 360 GLY A O 1
ATOM 2875 N N . VAL A 1 361 ? 6.512 33.906 9.398 1 88.56 361 VAL A N 1
ATOM 2876 C CA . VAL A 1 361 ? 7.617 33 9.133 1 88.56 361 VAL A CA 1
ATOM 2877 C C . VAL A 1 361 ? 8.414 33.469 7.926 1 88.56 361 VAL A C 1
ATOM 2879 O O . VAL A 1 361 ? 7.836 33.844 6.906 1 88.56 361 VAL A O 1
ATOM 2882 N N . LEU A 1 362 ? 9.781 33.625 8.125 1 87.5 362 LEU A N 1
ATOM 2883 C CA . LEU A 1 362 ? 10.672 34 7.039 1 87.5 362 LEU A CA 1
ATOM 2884 C C . LEU A 1 362 ? 11.578 32.812 6.652 1 87.5 362 LEU A C 1
ATOM 2886 O O . LEU A 1 362 ? 12.047 32.094 7.52 1 87.5 362 LEU A O 1
ATOM 2890 N N . PRO A 1 363 ? 11.711 32.625 5.395 1 80.75 363 PRO A N 1
ATOM 2891 C CA . PRO A 1 363 ? 12.695 31.625 4.98 1 80.75 363 PRO A CA 1
ATOM 2892 C C . PRO A 1 363 ? 14.133 32.094 5.188 1 80.75 363 PRO A C 1
ATOM 2894 O O . PRO A 1 363 ? 14.367 33.281 5.477 1 80.75 363 PRO A O 1
ATOM 2897 N N . ASP A 1 364 ? 15.039 31.172 5.016 1 73.5 364 ASP A N 1
ATOM 2898 C CA . ASP A 1 364 ? 16.438 31.547 4.973 1 73.5 364 ASP A CA 1
ATOM 2899 C C . ASP A 1 364 ? 16.75 32.344 3.703 1 73.5 364 ASP A C 1
ATOM 2901 O O . ASP A 1 364 ? 16.234 32.031 2.629 1 73.5 364 ASP A O 1
ATOM 2905 N N . MET A 1 365 ? 17.453 33.406 3.932 1 76.94 365 MET A N 1
ATOM 2906 C CA . MET A 1 365 ? 17.75 34.281 2.797 1 76.94 365 MET A CA 1
ATOM 2907 C C . MET A 1 365 ? 19.203 34.75 2.863 1 76.94 365 MET A C 1
ATOM 2909 O O . MET A 1 365 ? 19.781 34.844 3.943 1 76.94 365 MET A O 1
ATOM 2913 N N . LYS A 1 366 ? 19.719 34.938 1.769 1 76.75 366 LYS A N 1
ATOM 2914 C CA . LYS A 1 366 ? 21.062 35.5 1.667 1 76.75 366 LYS A CA 1
ATOM 2915 C C . LYS A 1 366 ? 21.062 37 2.041 1 76.75 366 LYS A C 1
ATOM 2917 O O . LYS A 1 366 ? 20.688 37.844 1.234 1 76.75 366 LYS A O 1
ATOM 2922 N N . SER A 1 367 ? 21.406 37.344 3.195 1 80.88 367 SER A N 1
ATOM 2923 C CA . SER A 1 367 ? 21.484 38.719 3.717 1 80.88 367 SER A CA 1
ATOM 2924 C C . SER A 1 367 ? 22.406 38.781 4.938 1 80.88 367 SER A C 1
ATOM 2926 O O . SER A 1 367 ? 22.797 37.75 5.484 1 80.88 367 SER A O 1
ATOM 2928 N N . ASP A 1 368 ? 22.781 39.969 5.266 1 84.94 368 ASP A N 1
ATOM 2929 C CA . ASP A 1 368 ? 23.562 4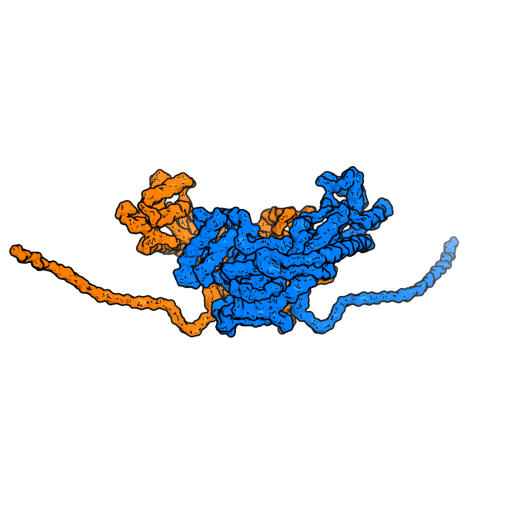0.062 6.492 1 84.94 368 ASP A CA 1
ATOM 2930 C C . ASP A 1 368 ? 22.672 39.938 7.727 1 84.94 368 ASP A C 1
ATOM 2932 O O . ASP A 1 368 ? 21.453 40.062 7.629 1 84.94 368 ASP A O 1
ATOM 2936 N N . THR A 1 369 ? 23.266 39.688 8.797 1 87 369 THR A N 1
ATOM 2937 C CA . THR A 1 369 ? 22.562 39.406 10.047 1 87 369 THR A CA 1
ATOM 2938 C C . THR A 1 369 ? 21.688 40.562 10.453 1 87 369 THR A C 1
ATOM 2940 O O . THR A 1 369 ? 20.547 40.375 10.891 1 87 369 THR A O 1
ATOM 2943 N N . LYS A 1 370 ? 22.281 41.781 10.203 1 90.62 370 LYS A N 1
ATOM 2944 C CA . LYS A 1 370 ? 21.547 42.969 10.609 1 90.62 370 LYS A CA 1
ATOM 2945 C C . LYS A 1 370 ? 20.266 43.125 9.812 1 90.62 370 LYS A C 1
ATOM 2947 O O . LYS A 1 370 ? 19.188 43.312 10.383 1 90.62 370 LYS A O 1
ATOM 2952 N N . ASN A 1 371 ? 20.375 43.094 8.562 1 92 371 ASN A N 1
ATOM 2953 C CA . ASN A 1 371 ? 19.203 43.219 7.695 1 92 371 ASN A CA 1
ATOM 2954 C C . ASN A 1 371 ? 18.203 42.094 7.898 1 92 371 ASN A C 1
ATOM 2956 O O . ASN A 1 371 ? 17 42.312 7.871 1 92 371 ASN A O 1
ATOM 2960 N N . TYR A 1 372 ? 18.719 40.938 8.109 1 91.19 372 TYR A N 1
ATOM 2961 C CA . TYR A 1 372 ? 17.844 39.781 8.312 1 91.19 372 TYR A CA 1
ATOM 2962 C C . TYR A 1 372 ? 17.016 39.938 9.586 1 91.19 372 TYR A C 1
ATOM 2964 O O . TYR A 1 372 ? 15.812 39.688 9.594 1 91.19 372 TYR A O 1
ATOM 2972 N N . ILE A 1 373 ? 17.672 40.281 10.633 1 93.12 373 ILE A N 1
ATOM 2973 C CA . ILE A 1 373 ? 17.016 40.438 11.93 1 93.12 373 ILE A CA 1
ATOM 2974 C C . ILE A 1 373 ? 15.945 41.531 11.836 1 93.12 373 ILE A C 1
ATOM 2976 O O . ILE A 1 373 ? 14.859 41.406 12.391 1 93.12 373 ILE A O 1
ATOM 2980 N N . LYS A 1 374 ? 16.328 42.594 11.172 1 94.5 374 LYS A N 1
ATOM 2981 C CA . LYS A 1 374 ? 15.375 43.688 11 1 94.5 374 LYS A CA 1
ATOM 2982 C C . LYS A 1 374 ? 14.148 43.25 10.219 1 94.5 374 LYS A C 1
ATOM 2984 O O . LYS A 1 374 ? 13.016 43.562 10.578 1 94.5 374 LYS A O 1
ATOM 2989 N N . MET A 1 375 ? 14.375 42.594 9.172 1 94.56 375 MET A N 1
ATOM 2990 C CA . MET A 1 375 ? 13.273 42.062 8.367 1 94.56 375 MET A CA 1
ATOM 2991 C C . MET A 1 375 ? 12.414 41.094 9.195 1 94.56 375 MET A C 1
ATOM 2993 O O . MET A 1 375 ? 11.18 41.156 9.133 1 94.56 375 MET A O 1
ATOM 2997 N N . GLN A 1 376 ? 13.031 40.25 9.945 1 94.19 376 GLN A N 1
ATOM 2998 C CA . GLN A 1 376 ? 12.336 39.312 10.812 1 94.19 376 GLN A CA 1
ATOM 2999 C C . GLN A 1 376 ? 11.438 40.031 11.805 1 94.19 376 GLN A C 1
ATOM 3001 O O . GLN A 1 376 ? 10.305 39.625 12.047 1 94.19 376 GLN A O 1
ATOM 3006 N N . ALA A 1 377 ? 12.023 41.094 12.336 1 95.81 377 ALA A N 1
ATOM 3007 C CA . ALA A 1 377 ? 11.273 41.875 13.305 1 95.81 377 ALA A CA 1
ATOM 3008 C C . ALA A 1 377 ? 10.039 42.531 12.672 1 95.81 377 ALA A C 1
ATOM 3010 O O . ALA A 1 377 ? 8.984 42.594 13.297 1 95.81 377 ALA A O 1
ATOM 3011 N N . ILE A 1 378 ? 10.211 42.969 11.469 1 96.81 378 ILE A N 1
ATOM 3012 C CA . ILE A 1 378 ? 9.117 43.625 10.758 1 96.81 378 ILE A CA 1
ATOM 3013 C C . ILE A 1 378 ? 7.992 42.625 10.516 1 96.81 378 ILE A C 1
ATOM 3015 O O . ILE A 1 378 ? 6.824 42.938 10.773 1 96.81 378 ILE A O 1
ATOM 3019 N N . TYR A 1 379 ? 8.281 41.5 10.055 1 96.62 379 TYR A N 1
ATOM 3020 C CA . TYR A 1 379 ? 7.277 40.469 9.781 1 96.62 379 TYR A CA 1
ATOM 3021 C C . TYR A 1 379 ? 6.648 39.969 11.078 1 96.62 379 TYR A C 1
ATOM 3023 O O . TYR A 1 379 ? 5.438 39.75 11.141 1 96.62 379 TYR A O 1
ATOM 3031 N N . ARG A 1 380 ? 7.445 39.781 12.07 1 96.19 380 ARG A N 1
ATOM 3032 C CA . ARG A 1 380 ? 6.949 39.312 13.367 1 96.19 380 ARG A CA 1
ATOM 3033 C C . ARG A 1 380 ? 5.98 40.344 13.969 1 96.19 380 ARG A C 1
ATOM 3035 O O . ARG A 1 380 ? 4.973 39.938 14.57 1 96.19 380 ARG A O 1
ATOM 3042 N N . GLN A 1 381 ? 6.438 41.562 13.836 1 96.75 381 GLN A N 1
ATOM 3043 C CA . GLN A 1 381 ? 5.582 42.625 14.367 1 96.75 381 GLN A CA 1
ATOM 3044 C C . GLN A 1 381 ? 4.238 42.656 13.648 1 96.75 381 GLN A C 1
ATOM 3046 O O . GLN A 1 381 ? 3.188 42.781 14.281 1 96.75 381 GLN A O 1
ATOM 3051 N N . LYS A 1 382 ? 4.258 42.594 12.359 1 96.75 382 LYS A N 1
ATOM 3052 C CA . LYS A 1 382 ? 3.014 42.594 11.602 1 96.75 382 LYS A CA 1
ATOM 3053 C C . LYS A 1 382 ? 2.166 41.375 11.961 1 96.75 382 LYS A C 1
ATOM 3055 O O . LYS A 1 382 ? 0.945 41.469 12.094 1 96.75 382 LYS A O 1
ATOM 3060 N N . ALA A 1 383 ? 2.729 40.219 12.117 1 97.06 383 ALA A N 1
ATOM 3061 C CA . ALA A 1 383 ? 2.027 39 12.523 1 97.06 383 ALA A CA 1
ATOM 3062 C C . ALA A 1 383 ? 1.373 39.188 13.891 1 97.06 383 ALA A C 1
ATOM 3064 O O . ALA A 1 383 ? 0.248 38.719 14.109 1 97.06 383 ALA A O 1
ATOM 3065 N N . ALA A 1 384 ? 2.148 39.812 14.773 1 97.31 384 ALA A N 1
ATOM 3066 C CA . ALA A 1 384 ? 1.629 40.062 16.125 1 97.31 384 ALA A CA 1
ATOM 3067 C C . ALA A 1 384 ? 0.422 41 16.078 1 97.31 384 ALA A C 1
ATOM 3069 O O . ALA A 1 384 ? -0.539 40.812 16.828 1 97.31 384 ALA A O 1
ATOM 3070 N N . GLU A 1 385 ? 0.543 42 15.266 1 96.81 385 GLU A N 1
ATOM 3071 C CA . GLU A 1 385 ? -0.572 42.938 15.094 1 96.81 385 GLU A CA 1
ATOM 3072 C C . GLU A 1 385 ? -1.802 42.219 14.539 1 96.81 385 GLU A C 1
ATOM 3074 O O . GLU A 1 385 ? -2.92 42.438 15 1 96.81 385 GLU A O 1
ATOM 3079 N N . ASP A 1 386 ? -1.621 41.438 13.562 1 97.12 386 ASP A N 1
ATOM 3080 C CA . ASP A 1 386 ? -2.715 40.688 12.969 1 97.12 386 ASP A CA 1
ATOM 3081 C C . ASP A 1 386 ? -3.336 39.719 13.992 1 97.12 386 ASP A C 1
ATOM 3083 O O . ASP A 1 386 ? -4.559 39.562 14.039 1 97.12 386 ASP A O 1
ATOM 3087 N N . LEU A 1 387 ? -2.49 39.031 14.758 1 97.88 387 LEU A N 1
ATOM 3088 C CA . LEU A 1 387 ? -2.959 38.094 15.789 1 97.88 387 LEU A CA 1
ATOM 3089 C C . LEU A 1 387 ? -3.814 38.844 16.812 1 97.88 387 LEU A C 1
ATOM 3091 O O . LEU A 1 387 ? -4.855 38.344 17.234 1 97.88 387 LEU A O 1
ATOM 3095 N N . LYS A 1 388 ? -3.314 40 17.219 1 97.19 388 LYS A N 1
ATOM 3096 C CA . LYS A 1 388 ? -4.066 40.812 18.172 1 97.19 388 LYS A CA 1
ATOM 3097 C C . LYS A 1 388 ? -5.438 41.188 17.625 1 97.19 388 LYS A C 1
ATOM 3099 O O . LYS A 1 388 ? -6.449 41.062 18.312 1 97.19 388 LYS A O 1
ATOM 3104 N N . ALA A 1 389 ? -5.445 41.688 16.391 1 96.88 389 ALA A N 1
ATOM 3105 C CA . ALA A 1 389 ? -6.703 42.062 15.742 1 96.88 389 ALA A CA 1
ATOM 3106 C C . ALA A 1 389 ? -7.629 40.844 15.633 1 96.88 389 ALA A C 1
ATOM 3108 O O . ALA A 1 389 ? -8.844 40.969 15.836 1 96.88 389 ALA A O 1
ATOM 3109 N N . PHE A 1 390 ? -7.098 39.719 15.312 1 97.81 390 PHE A N 1
ATOM 3110 C CA . PHE A 1 390 ? -7.875 38.5 15.172 1 97.81 390 PHE A CA 1
ATOM 3111 C C . PHE A 1 390 ? -8.484 38.094 16.5 1 97.81 390 PHE A C 1
ATOM 3113 O O . PHE A 1 390 ? -9.656 37.719 16.562 1 97.81 390 PHE A O 1
ATOM 3120 N N . LYS A 1 391 ? -7.734 38.125 17.547 1 97.44 391 LYS A N 1
ATOM 3121 C CA . LYS A 1 391 ? -8.211 37.75 18.875 1 97.44 391 LYS A CA 1
ATOM 3122 C C . LYS A 1 391 ? -9.383 38.656 19.297 1 97.44 391 LYS A C 1
ATOM 3124 O O . LYS A 1 391 ? -10.328 38.188 19.938 1 97.44 391 LYS A O 1
ATOM 3129 N N . GLU A 1 392 ? -9.266 39.875 18.969 1 96.88 392 GLU A N 1
ATOM 3130 C CA . GLU A 1 392 ? -10.359 40.781 19.266 1 96.88 392 GLU A CA 1
ATOM 3131 C C . GLU A 1 392 ? -11.641 40.375 18.547 1 96.88 392 GLU A C 1
ATOM 3133 O O . GLU A 1 392 ? -12.727 40.406 19.125 1 96.88 392 GLU A O 1
ATOM 3138 N N . ILE A 1 393 ? -11.492 40.062 17.375 1 97.25 393 ILE A N 1
ATOM 3139 C CA . ILE A 1 393 ? -12.641 39.625 16.578 1 97.25 393 ILE A CA 1
ATOM 3140 C C . ILE A 1 393 ? -13.227 38.344 17.156 1 97.25 393 ILE A C 1
ATOM 3142 O O . ILE A 1 393 ? -14.453 38.219 17.266 1 97.25 393 ILE A O 1
ATOM 3146 N N . VAL A 1 394 ? -12.383 37.344 17.5 1 97.25 394 VAL A N 1
ATOM 3147 C CA . VAL A 1 394 ? -12.828 36.094 18.094 1 97.25 394 VAL A CA 1
ATOM 3148 C C . VAL A 1 394 ? -13.656 36.375 19.344 1 97.25 394 VAL A C 1
ATOM 3150 O O . VAL A 1 394 ? -14.727 35.781 19.531 1 97.25 394 VAL A O 1
ATOM 3153 N N . ASN A 1 395 ? -13.133 37.281 20.172 1 95.06 395 ASN A N 1
ATOM 3154 C CA . ASN A 1 395 ? -13.828 37.625 21.406 1 95.06 395 ASN A CA 1
ATOM 3155 C C . ASN A 1 395 ? -15.18 38.25 21.141 1 95.06 395 ASN A C 1
ATOM 3157 O O . ASN A 1 395 ? -16.172 37.938 21.812 1 95.06 395 ASN A O 1
ATOM 3161 N N . GLN A 1 396 ? -15.211 39.094 20.234 1 94.69 396 GLN A N 1
ATOM 3162 C CA . GLN A 1 396 ? -16.453 39.75 19.875 1 94.69 396 GLN A CA 1
ATOM 3163 C C . GLN A 1 396 ? -17.484 38.75 19.359 1 94.69 396 GLN A C 1
ATOM 3165 O O . GLN A 1 396 ? -18.656 38.812 19.766 1 94.69 396 GLN A O 1
ATOM 3170 N N . LEU A 1 397 ? -17.078 37.906 18.516 1 94.12 397 LEU A N 1
ATOM 3171 C CA . LEU A 1 397 ? -18 36.969 17.906 1 94.12 397 LEU A CA 1
ATOM 3172 C C . LEU A 1 397 ? -18.438 35.906 18.922 1 94.12 397 LEU A C 1
ATOM 3174 O O . LEU A 1 397 ? -19.594 35.5 18.906 1 94.12 397 LEU A O 1
ATOM 3178 N N . ALA A 1 398 ? -17.531 35.438 19.719 1 92.31 398 ALA A N 1
ATOM 3179 C CA . ALA A 1 398 ? -17.875 34.438 20.75 1 92.31 398 ALA A CA 1
ATOM 3180 C C . ALA A 1 398 ? -18.938 35 21.688 1 92.31 398 ALA A C 1
ATOM 3182 O O . ALA A 1 398 ? -19.859 34.25 22.078 1 92.31 398 ALA A O 1
ATOM 3183 N N . GLU A 1 399 ? -18.859 36.219 22.016 1 88.88 399 GLU A N 1
ATOM 3184 C CA . GLU A 1 399 ? -19.828 36.875 22.891 1 88.88 399 GLU A CA 1
ATOM 3185 C C . GLU A 1 399 ? -21.188 37 22.219 1 88.88 399 GLU A C 1
ATOM 3187 O O . GLU A 1 399 ? -22.234 36.812 22.859 1 88.88 399 GLU A O 1
ATOM 3192 N N . SER A 1 400 ? -21.156 37.25 21.031 1 88.19 400 SER A N 1
ATOM 3193 C CA . SER A 1 400 ? -22.406 37.438 20.281 1 88.19 400 SER A CA 1
ATOM 3194 C C . SER A 1 400 ? -23.141 36.094 20.125 1 88.19 400 SER A C 1
ATOM 3196 O O . SER A 1 400 ? -24.375 36.094 20.078 1 88.19 400 SER A O 1
ATOM 3198 N N . ILE A 1 401 ? -22.516 35 19.969 1 85.38 401 ILE A N 1
ATOM 3199 C CA . ILE A 1 401 ? -23.125 33.688 19.75 1 85.38 401 ILE A CA 1
ATOM 3200 C C . ILE A 1 401 ? -23.703 33.156 21.062 1 85.38 401 ILE A C 1
ATOM 3202 O O . ILE A 1 401 ? -24.766 32.531 21.062 1 85.38 401 ILE A O 1
ATOM 3206 N N . GLU A 1 402 ? -23.016 33.25 22.109 1 69.88 402 GLU A N 1
ATOM 3207 C CA . GLU A 1 402 ? -23.469 32.781 23.422 1 69.88 402 GLU A CA 1
ATOM 3208 C C . GLU A 1 402 ? -24.797 33.438 23.797 1 69.88 402 GLU A C 1
ATOM 3210 O O . GLU A 1 402 ? -25.641 32.812 24.469 1 69.88 402 GLU A O 1
ATOM 3215 N N . ASP A 1 403 ? -25 34.562 23.406 1 60.03 403 ASP A N 1
ATOM 3216 C CA . ASP A 1 403 ? -26.188 35.344 23.734 1 60.03 403 ASP A CA 1
ATOM 3217 C C . ASP A 1 403 ? -27.422 34.812 23.016 1 60.03 403 ASP A C 1
ATOM 3219 O O . ASP A 1 403 ? -28.562 35.156 23.391 1 60.03 403 ASP A O 1
ATOM 3223 N N . VAL A 1 404 ? -27.219 34.188 21.969 1 58.03 404 VAL A N 1
ATOM 3224 C CA . VAL A 1 404 ? -28.375 33.688 21.234 1 58.03 404 VAL A CA 1
ATOM 3225 C C . VAL A 1 404 ? -28.75 32.312 21.75 1 58.03 404 VAL A C 1
ATOM 3227 O O . VAL A 1 404 ? -27.922 31.422 21.828 1 58.03 404 VAL A O 1
ATOM 3230 N N . ASP A 1 405 ? -29.578 32.281 22.859 1 52.41 405 ASP A N 1
ATOM 3231 C CA . ASP A 1 405 ? -30.156 31.109 23.516 1 52.41 405 ASP A CA 1
ATOM 3232 C C . ASP A 1 405 ? -30.562 30.047 22.469 1 52.41 405 ASP A C 1
ATOM 3234 O O . ASP A 1 405 ? -31.609 30.172 21.828 1 52.41 405 ASP A O 1
ATOM 3238 N N . ASP A 1 406 ? -29.656 29.609 21.688 1 50.59 406 ASP A N 1
ATOM 3239 C CA . ASP A 1 406 ? -30.016 28.781 20.547 1 50.59 406 ASP A CA 1
ATOM 3240 C C . ASP A 1 406 ? -30.812 27.547 21 1 50.59 406 ASP A C 1
ATOM 3242 O O . ASP A 1 406 ? -30.547 26.984 22.047 1 50.59 406 ASP A O 1
ATOM 3246 N N . ASP A 1 407 ? -31.984 27.484 20.438 1 50.38 407 ASP A N 1
ATOM 3247 C CA . ASP A 1 407 ? -32.875 26.328 20.312 1 50.38 407 ASP A CA 1
ATOM 3248 C C . ASP A 1 407 ? -32.062 25.031 20.156 1 50.38 407 ASP A C 1
ATOM 3250 O O . ASP A 1 407 ? -30.953 25.047 19.656 1 50.38 407 ASP A O 1
ATOM 3254 N N . GLU A 1 408 ? -32.438 24.078 20.938 1 51.25 408 GLU A N 1
ATOM 3255 C CA . GLU A 1 408 ? -31.938 22.703 20.906 1 51.25 408 GLU A CA 1
ATOM 3256 C C . GLU A 1 408 ? -31.531 22.297 19.5 1 51.25 408 GLU A C 1
ATOM 3258 O O . GLU A 1 408 ? -32.344 22.312 18.578 1 51.25 408 GLU A O 1
ATOM 3263 N N . PRO A 1 409 ? -30.25 22.453 19.156 1 51.81 409 PRO A N 1
ATOM 3264 C CA . PRO A 1 409 ? -29.891 22.031 17.797 1 51.81 409 PRO A CA 1
ATOM 3265 C C . PRO A 1 409 ? -30.516 20.703 17.406 1 51.81 409 PRO A C 1
ATOM 3267 O O . PRO A 1 409 ? -30.406 19.719 18.125 1 51.81 409 PRO A O 1
ATOM 3270 N N . GLN A 1 410 ? -31.719 20.734 16.812 1 50.19 410 GLN A N 1
ATOM 3271 C CA . GLN A 1 410 ? -32.312 19.516 16.281 1 50.19 410 GLN A CA 1
ATOM 3272 C C . GLN A 1 410 ? -31.391 18.812 15.305 1 50.19 410 GLN A C 1
ATOM 3274 O O . GLN A 1 410 ? -30.984 19.406 14.297 1 50.19 410 GLN A O 1
ATOM 3279 N N . SER A 1 411 ? -30.531 17.906 15.82 1 59.75 411 SER A N 1
ATOM 3280 C CA . SER A 1 411 ? -29.734 17.109 14.898 1 59.75 411 SER A CA 1
ATOM 3281 C C . SER A 1 411 ? -30.625 16.312 13.953 1 59.75 411 SER A C 1
ATOM 3283 O O . SER A 1 411 ? -31.766 15.984 14.297 1 59.75 411 SER A O 1
ATOM 3285 N N . GLU A 1 412 ? -30.297 16.219 12.734 1 63.44 412 GLU A N 1
ATOM 3286 C CA . GLU A 1 412 ? -30.969 15.406 11.734 1 63.44 412 GLU A CA 1
ATOM 3287 C C . GLU A 1 412 ? -31.156 13.969 12.227 1 63.44 412 GLU A C 1
ATOM 3289 O O . GLU A 1 412 ? -32.062 13.273 11.805 1 63.44 412 GLU A O 1
ATOM 3294 N N . SER A 1 413 ? -30.359 13.602 13.266 1 67 413 SER A N 1
ATOM 3295 C CA . SER A 1 413 ? -30.344 12.203 13.68 1 67 413 SER A CA 1
ATOM 3296 C C . SER A 1 413 ? -31.359 11.938 14.789 1 67 413 SER A C 1
ATOM 3298 O O . SER A 1 413 ? -31.625 10.781 15.133 1 67 413 SER A O 1
ATOM 3300 N N . GLY A 1 414 ? -31.969 12.922 15.305 1 72.5 414 GLY A N 1
ATOM 3301 C CA . GLY A 1 414 ? -32.938 12.758 16.391 1 72.5 414 GLY A CA 1
ATOM 3302 C C . GLY A 1 414 ? -32.281 12.625 17.75 1 72.5 414 GLY A C 1
ATOM 3303 O O . GLY A 1 414 ? -32.969 12.539 18.766 1 72.5 414 GLY A O 1
ATOM 3304 N N . HIS A 1 415 ? -30.938 12.672 17.766 1 80.12 415 HIS A N 1
ATOM 3305 C CA . HIS A 1 415 ? -30.219 12.578 19.031 1 80.12 415 HIS A CA 1
ATOM 3306 C C . HIS A 1 415 ? -29.938 13.961 19.609 1 80.12 415 HIS A C 1
ATOM 3308 O O . HIS A 1 415 ? -29.844 14.945 18.859 1 80.12 415 HIS A O 1
ATOM 3314 N N . TYR A 1 416 ? -29.938 13.969 20.859 1 79.5 416 TYR A N 1
ATOM 3315 C CA . TYR A 1 416 ? -29.5 15.195 21.516 1 79.5 416 TYR A CA 1
ATOM 3316 C C . TYR A 1 416 ? -27.984 15.367 21.406 1 79.5 416 TYR A C 1
ATOM 3318 O O . TYR A 1 416 ? -27.234 14.406 21.562 1 79.5 416 TYR A O 1
ATOM 3326 N N . HIS A 1 417 ? -27.625 16.656 21.125 1 83.19 417 HIS A N 1
ATOM 3327 C CA . HIS A 1 417 ? -26.203 16.984 21.125 1 83.19 417 HIS A CA 1
ATOM 3328 C C . HIS A 1 417 ? -25.906 18.188 22.016 1 83.19 417 HIS A C 1
ATOM 3330 O O . HIS A 1 417 ? -26.719 19.109 22.109 1 83.19 417 HIS A O 1
ATOM 3336 N N . ASP A 1 418 ? -24.781 18.125 22.656 1 79.62 418 ASP A N 1
ATOM 3337 C CA . ASP A 1 418 ? -24.328 19.281 23.422 1 79.62 418 ASP A CA 1
ATOM 3338 C C . ASP A 1 418 ? -24.047 20.484 22.5 1 79.62 418 ASP A C 1
ATOM 3340 O O . ASP A 1 418 ? -23.734 20.297 21.328 1 79.62 418 ASP A O 1
ATOM 3344 N N . PRO A 1 419 ? -24.344 21.656 23.031 1 83.31 419 PRO A N 1
ATOM 3345 C CA . PRO A 1 419 ? -23.984 22.828 22.234 1 83.31 419 PRO A CA 1
ATOM 3346 C C . PRO A 1 419 ? -22.5 22.875 21.891 1 83.31 419 PRO A C 1
ATOM 3348 O O . PRO A 1 419 ? -21.688 22.25 22.562 1 83.31 419 PRO A O 1
ATOM 3351 N N . PRO A 1 420 ? -22.188 23.609 20.891 1 86.38 420 PRO A N 1
ATOM 3352 C CA . PRO A 1 420 ? -20.781 23.672 20.484 1 86.38 420 PRO A CA 1
ATOM 3353 C C . PRO A 1 420 ? -19.891 24.266 21.578 1 86.38 420 PRO A C 1
ATOM 3355 O O . PRO A 1 420 ? -20.297 25.219 22.266 1 86.38 420 PRO A O 1
ATOM 3358 N N . GLN A 1 421 ? -18.75 23.703 21.688 1 86.06 421 GLN A N 1
ATOM 3359 C CA . GLN A 1 421 ? -17.734 24.25 22.594 1 86.06 421 GLN A CA 1
ATOM 3360 C C . GLN A 1 421 ? -17.047 25.469 21.969 1 86.06 421 GLN A C 1
ATOM 3362 O O . GLN A 1 421 ? -16.562 25.391 20.844 1 86.06 421 GLN A O 1
ATOM 3367 N N . LEU A 1 422 ? -17.031 26.578 22.719 1 89.69 422 LEU A N 1
ATOM 3368 C CA . LEU A 1 422 ? -16.484 27.797 22.156 1 89.69 422 LEU A CA 1
ATOM 3369 C C . LEU A 1 422 ? -15.281 28.281 22.953 1 89.69 422 LEU A C 1
ATOM 3371 O O . LEU A 1 422 ? -14.719 29.344 22.656 1 89.69 422 LEU A O 1
ATOM 3375 N N . ASP A 1 423 ? -14.883 27.438 23.938 1 88.94 423 ASP A N 1
ATOM 3376 C CA . ASP A 1 423 ? -13.727 27.812 24.75 1 88.94 423 ASP A CA 1
ATOM 3377 C C . ASP A 1 423 ? -12.43 27.578 23.984 1 88.94 423 ASP A C 1
ATOM 3379 O O . ASP A 1 423 ? -12.07 26.438 23.672 1 88.94 423 ASP A O 1
ATOM 3383 N N . LEU A 1 424 ? -11.781 28.656 23.656 1 91.81 424 LEU A N 1
ATOM 3384 C CA . LEU A 1 424 ? -10.547 28.578 22.891 1 91.81 424 LEU A CA 1
ATOM 3385 C C . LEU A 1 424 ? -9.328 28.766 23.781 1 91.81 424 LEU A C 1
ATOM 3387 O O . LEU A 1 424 ? -9.359 29.594 24.703 1 91.81 424 LEU A O 1
ATOM 3391 N N . TYR A 1 425 ? -8.344 27.906 23.562 1 88.56 425 TYR A N 1
ATOM 3392 C CA . TYR A 1 425 ? -7.051 28.141 24.203 1 88.56 425 TYR A CA 1
ATOM 3393 C C . TYR A 1 425 ? -6.164 29.016 23.328 1 88.56 425 TYR A C 1
ATOM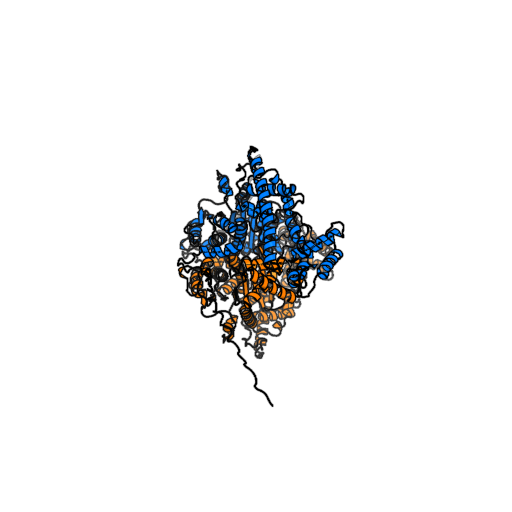 3395 O O . TYR A 1 425 ? -6.262 28.984 22.094 1 88.56 425 TYR A O 1
ATOM 3403 N N . SER A 1 426 ? -5.34 29.812 23.969 1 90.62 426 SER A N 1
ATOM 3404 C CA . SER A 1 426 ? -4.5 30.797 23.281 1 90.62 426 SER A CA 1
ATOM 3405 C C . SER A 1 426 ? -3.635 30.125 22.219 1 90.62 426 SER A C 1
ATOM 3407 O O . SER A 1 426 ? -3.453 30.672 21.125 1 90.62 426 SER A O 1
ATOM 3409 N N . GLU A 1 427 ? -3.158 29 22.578 1 89.88 427 GLU A N 1
ATOM 3410 C CA . GLU A 1 427 ? -2.277 28.297 21.656 1 89.88 427 GLU A CA 1
ATOM 3411 C C . GLU A 1 427 ? -3.02 27.891 20.391 1 89.88 427 GLU A C 1
ATOM 3413 O O . GLU A 1 427 ? -2.445 27.891 19.297 1 89.88 427 GLU A O 1
ATOM 3418 N N . MET A 1 428 ? -4.258 27.547 20.547 1 91.25 428 MET A N 1
ATOM 3419 C CA . MET A 1 428 ? -5.059 27.141 19.391 1 91.25 428 MET A CA 1
ATOM 3420 C C . MET A 1 428 ? -5.277 28.312 18.438 1 91.25 428 MET A C 1
ATOM 3422 O O . MET A 1 428 ? -5.191 28.156 17.219 1 91.25 428 MET A O 1
ATOM 3426 N N . VAL A 1 429 ? -5.527 29.484 19 1 95.81 429 VAL A N 1
ATOM 3427 C CA . VAL A 1 429 ? -5.766 30.672 18.203 1 95.81 429 VAL A CA 1
ATOM 3428 C C . VAL A 1 429 ? -4.496 31.062 17.438 1 95.81 429 VAL A C 1
ATOM 3430 O O . VAL A 1 429 ? -4.543 31.375 16.25 1 95.81 429 VAL A O 1
ATOM 3433 N N . GLU A 1 430 ? -3.428 31 18.156 1 94.81 430 GLU A N 1
ATOM 3434 C CA . GLU A 1 430 ? -2.148 31.359 17.547 1 94.81 430 GLU A CA 1
ATOM 3435 C C . GLU A 1 430 ? -1.795 30.391 16.422 1 94.81 430 GLU A C 1
ATOM 3437 O O . GLU A 1 430 ? -1.365 30.828 15.344 1 94.81 430 GLU A O 1
ATOM 3442 N N . THR A 1 431 ? -2.02 29.109 16.703 1 92.06 431 THR A N 1
ATOM 3443 C CA . THR A 1 431 ? -1.728 28.094 15.695 1 92.06 431 THR A CA 1
ATOM 3444 C C . THR A 1 431 ? -2.641 28.266 14.484 1 92.06 431 THR A C 1
ATOM 3446 O O . THR A 1 431 ? -2.205 28.094 13.344 1 92.06 431 THR A O 1
ATOM 3449 N N . PHE A 1 432 ? -3.863 28.594 14.734 1 95.56 432 PHE A N 1
ATOM 3450 C CA . PHE A 1 432 ? -4.832 28.781 13.664 1 95.56 432 PHE A CA 1
ATOM 3451 C C . PHE A 1 432 ? -4.434 29.953 12.766 1 95.56 432 PHE A C 1
ATOM 3453 O O . PHE A 1 432 ? -4.449 29.828 11.539 1 95.56 432 PHE A O 1
ATOM 3460 N N . VAL A 1 433 ? -4.043 31.031 13.359 1 96.5 433 VAL A N 1
ATOM 3461 C CA . VAL A 1 433 ? -3.682 32.219 12.609 1 96.5 433 VAL A CA 1
ATOM 3462 C C . VAL A 1 433 ? -2.426 31.953 11.781 1 96.5 433 VAL A C 1
ATOM 3464 O O . VAL A 1 433 ? -2.355 32.344 10.609 1 96.5 433 VAL A O 1
ATOM 3467 N N . LYS A 1 434 ? -1.545 31.312 12.422 1 92.88 434 LYS A N 1
ATOM 3468 C CA . LYS A 1 434 ? -0.283 31 11.758 1 92.88 434 LYS A CA 1
ATOM 3469 C C . LYS A 1 434 ? -0.511 30.094 10.539 1 92.88 434 LYS A C 1
ATOM 3471 O O . LYS A 1 434 ? 0.203 30.203 9.547 1 92.88 434 LYS A O 1
ATOM 3476 N N . ASN A 1 435 ? -1.552 29.219 10.594 1 93.06 435 ASN A N 1
ATOM 3477 C CA . ASN A 1 435 ? -1.8 28.25 9.547 1 93.06 435 ASN A CA 1
ATOM 3478 C C . ASN A 1 435 ? -3.049 28.594 8.742 1 93.06 435 ASN A C 1
ATOM 3480 O O . ASN A 1 435 ? -3.586 27.734 8.031 1 93.06 435 ASN A O 1
ATOM 3484 N N . SER A 1 436 ? -3.488 29.797 8.797 1 95.31 436 SER A N 1
ATOM 3485 C CA . SER A 1 436 ? -4.797 30.188 8.281 1 95.31 436 SER A CA 1
ATOM 3486 C C . SER A 1 436 ? -4.902 29.906 6.785 1 95.31 436 SER A C 1
ATOM 3488 O O . SER A 1 436 ? -5.992 29.625 6.273 1 95.31 436 SER A O 1
ATOM 3490 N N . ALA A 1 437 ? -3.754 29.891 6.09 1 93.12 437 ALA A N 1
ATOM 3491 C CA . ALA A 1 437 ? -3.775 29.688 4.645 1 93.12 437 ALA A CA 1
ATOM 3492 C C . ALA A 1 437 ? -3.906 28.203 4.309 1 93.12 437 ALA A C 1
ATOM 3494 O O . ALA A 1 437 ? -4.203 27.844 3.166 1 93.12 437 ALA A O 1
ATOM 3495 N N . HIS A 1 438 ? -3.773 27.344 5.289 1 91.62 438 HIS A N 1
ATOM 3496 C CA . HIS A 1 438 ? -3.656 25.906 4.992 1 91.62 438 HIS A CA 1
ATOM 3497 C C . HIS A 1 438 ? -4.707 25.109 5.746 1 91.62 438 HIS A C 1
ATOM 3499 O O . HIS A 1 438 ? -4.672 23.875 5.73 1 91.62 438 HIS A O 1
ATOM 3505 N N . ILE A 1 439 ? -5.605 25.766 6.426 1 94.31 439 ILE A N 1
ATOM 3506 C CA . ILE A 1 439 ? -6.641 25.047 7.164 1 94.31 439 ILE A CA 1
ATOM 3507 C C . ILE A 1 439 ? -7.512 24.25 6.191 1 94.31 439 ILE A C 1
ATOM 3509 O O . ILE A 1 439 ? -7.695 24.656 5.043 1 94.31 439 ILE A O 1
ATOM 3513 N N . ARG A 1 440 ? -7.973 23.062 6.664 1 92.81 440 ARG A N 1
ATOM 3514 C CA . ARG A 1 440 ? -8.773 22.188 5.816 1 92.81 440 ARG A CA 1
ATOM 3515 C C . ARG A 1 440 ? -9.922 21.562 6.602 1 92.81 440 ARG A C 1
ATOM 3517 O O . ARG A 1 440 ? -9.836 21.406 7.824 1 92.81 440 ARG A O 1
ATOM 3524 N N . VAL A 1 441 ? -11 21.375 5.906 1 95.44 441 VAL A N 1
ATOM 3525 C CA . VAL A 1 441 ? -12.086 20.531 6.398 1 95.44 441 VAL A CA 1
ATOM 3526 C C . VAL A 1 441 ? -12.273 19.328 5.473 1 95.44 441 VAL A C 1
ATOM 3528 O O . VAL A 1 441 ? -12.422 19.5 4.258 1 95.44 441 VAL A O 1
ATOM 3531 N N . ILE A 1 442 ? -12.18 18.188 6.094 1 93.19 442 ILE A N 1
ATOM 3532 C CA . ILE A 1 442 ? -12.344 16.953 5.336 1 93.19 442 ILE A CA 1
ATOM 3533 C C . ILE A 1 442 ? -13.734 16.375 5.602 1 93.19 442 ILE A C 1
ATOM 3535 O O . ILE A 1 442 ? -14.102 16.125 6.754 1 93.19 442 ILE A O 1
ATOM 3539 N N . ARG A 1 443 ? -14.461 16.234 4.57 1 93.75 443 ARG A N 1
ATOM 3540 C CA . ARG A 1 443 ? -15.781 15.617 4.68 1 93.75 443 ARG A CA 1
ATOM 3541 C C . ARG A 1 443 ? -15.859 14.328 3.865 1 93.75 443 ARG A C 1
ATOM 3543 O O . ARG A 1 443 ? -15.477 14.305 2.693 1 93.75 443 ARG A O 1
ATOM 3550 N N . GLY A 1 444 ? -16.203 13.266 4.59 1 91.56 444 GLY A N 1
ATOM 3551 C CA . GLY A 1 444 ? -16.406 11.992 3.916 1 91.56 444 GLY A CA 1
ATOM 3552 C C . GLY A 1 444 ? -17.859 11.719 3.578 1 91.56 444 GLY A C 1
ATOM 3553 O O . GLY A 1 444 ? -18.625 12.648 3.344 1 91.56 444 GLY A O 1
ATOM 3554 N N . ARG A 1 445 ? -18.141 10.422 3.381 1 89.94 445 ARG A N 1
ATOM 3555 C CA . ARG A 1 445 ? -19.5 10 3.068 1 89.94 445 ARG A CA 1
ATOM 3556 C C . ARG A 1 445 ? -19.969 8.891 4 1 89.94 445 ARG A C 1
ATOM 3558 O O . ARG A 1 445 ? -19.141 8.102 4.484 1 89.94 445 ARG A O 1
ATOM 3565 N N . ARG A 1 446 ? -21.188 8.953 4.152 1 88.81 446 ARG A N 1
ATOM 3566 C CA . ARG A 1 446 ? -21.781 7.941 5.02 1 88.81 446 ARG A CA 1
ATOM 3567 C C . ARG A 1 446 ? -21.719 6.562 4.367 1 88.81 446 ARG A C 1
ATOM 3569 O O . ARG A 1 446 ? -21.844 6.445 3.146 1 88.81 446 ARG A O 1
ATOM 3576 N N . TYR A 1 447 ? -21.531 5.617 5.223 1 84.62 447 TYR A N 1
ATOM 3577 C CA . TYR A 1 447 ? -21.547 4.23 4.762 1 84.62 447 TYR A CA 1
ATOM 3578 C C . TYR A 1 447 ? -22.844 3.922 4.008 1 84.62 447 TYR A C 1
ATOM 3580 O O . TYR A 1 447 ? -23.922 4.352 4.418 1 84.62 447 TYR A O 1
ATOM 3588 N N . GLY A 1 448 ? -22.734 3.283 2.912 1 75.69 448 GLY A N 1
ATOM 3589 C CA . GLY A 1 448 ? -23.906 2.941 2.109 1 75.69 448 GLY A CA 1
ATOM 3590 C C . GLY A 1 448 ? -24.156 3.924 0.984 1 75.69 448 GLY A C 1
ATOM 3591 O O . GLY A 1 448 ? -25.016 3.686 0.129 1 75.69 448 GLY A O 1
ATOM 3592 N N . SER A 1 449 ? -23.406 4.965 1.071 1 71.88 449 SER A N 1
ATOM 3593 C CA . SER A 1 449 ? -23.531 5.93 -0.013 1 71.88 449 SER A CA 1
ATOM 3594 C C . SER A 1 449 ? -22.969 5.379 -1.318 1 71.88 449 SER A C 1
ATOM 3596 O O . SER A 1 449 ? -22.172 4.445 -1.309 1 71.88 449 SER A O 1
ATOM 3598 N N . ASP A 1 450 ? -23.438 5.961 -2.287 1 64.75 450 ASP A N 1
ATOM 3599 C CA . ASP A 1 450 ? -23.047 5.52 -3.621 1 64.75 450 ASP A CA 1
ATOM 3600 C C . ASP A 1 450 ? -21.562 5.773 -3.867 1 64.75 450 ASP A C 1
ATOM 3602 O O . ASP A 1 450 ? -20.984 6.73 -3.336 1 64.75 450 ASP A O 1
ATOM 3606 N N . VAL A 1 451 ? -21.078 4.844 -4.562 1 70.38 451 VAL A N 1
ATOM 3607 C CA . VAL A 1 451 ? -19.703 5.02 -5.031 1 70.38 451 VAL A CA 1
ATOM 3608 C C . VAL A 1 451 ? -19.656 6.121 -6.086 1 70.38 451 VAL A C 1
ATOM 3610 O O . VAL A 1 451 ? -20.688 6.492 -6.652 1 70.38 451 VAL A O 1
ATOM 3613 N N . SER A 1 452 ? -18.484 6.512 -6.277 1 72.81 452 SER A N 1
ATOM 3614 C CA . SER A 1 452 ? -18.266 7.621 -7.199 1 72.81 452 SER A CA 1
ATOM 3615 C C . SER A 1 452 ? -18.734 7.27 -8.609 1 72.81 452 SER A C 1
ATOM 3617 O O . SER A 1 452 ? -18.828 6.094 -8.961 1 72.81 452 SER A O 1
ATOM 3619 N N . LYS A 1 453 ? -19.047 8.25 -9.25 1 73.19 453 LYS A N 1
ATOM 3620 C CA . LYS A 1 453 ? -19.5 8.117 -10.633 1 73.19 453 LYS A CA 1
ATOM 3621 C C . LYS A 1 453 ? -18.422 7.469 -11.5 1 73.19 453 LYS A C 1
ATOM 3623 O O . LYS A 1 453 ? -18.734 6.758 -12.453 1 73.19 453 LYS A O 1
ATOM 3628 N N . ASP A 1 454 ? -17.266 7.582 -10.992 1 84.81 454 ASP A N 1
ATOM 3629 C CA . ASP A 1 454 ? -16.156 7.086 -11.805 1 84.81 454 ASP A CA 1
ATOM 3630 C C . ASP A 1 454 ? -15.875 5.613 -11.516 1 84.81 454 ASP A C 1
ATOM 3632 O O . ASP A 1 454 ? -15.07 4.984 -12.203 1 84.81 454 ASP A O 1
ATOM 3636 N N . PHE A 1 455 ? -16.625 5.086 -10.68 1 88.94 455 PHE A N 1
ATOM 3637 C CA . PHE A 1 455 ? -16.375 3.709 -10.266 1 88.94 455 PHE A CA 1
ATOM 3638 C C . PHE A 1 455 ? -16.641 2.742 -11.414 1 88.94 455 PHE A C 1
ATOM 3640 O O . PHE A 1 455 ? -15.844 1.846 -11.68 1 88.94 455 PHE A O 1
ATOM 3647 N N . VAL A 1 456 ? -17.719 2.986 -12.078 1 87.31 456 VAL A N 1
ATOM 3648 C CA . VAL A 1 456 ? -18.141 2.104 -13.156 1 87.31 456 VAL A CA 1
ATOM 3649 C C . VAL A 1 456 ? -17.109 2.135 -14.281 1 87.31 456 VAL A C 1
ATOM 3651 O O . VAL A 1 456 ? -16.703 1.088 -14.797 1 87.31 456 VAL A O 1
ATOM 3654 N N . SER A 1 457 ? -16.703 3.295 -14.578 1 89.5 457 SER A N 1
ATOM 3655 C CA . SER A 1 457 ? -15.711 3.439 -15.633 1 89.5 457 SER A CA 1
ATOM 3656 C C . SER A 1 457 ? -14.383 2.803 -15.227 1 89.5 457 SER A C 1
ATOM 3658 O O . SER A 1 457 ? -13.711 2.184 -16.062 1 89.5 457 SER A O 1
ATOM 3660 N N . LYS A 1 458 ? -14.062 2.957 -14.031 1 89.88 458 LYS A N 1
ATOM 3661 C CA . LYS A 1 458 ? -12.828 2.361 -13.523 1 89.88 458 LYS A CA 1
ATOM 3662 C C . LYS A 1 458 ? -12.883 0.838 -13.609 1 89.88 458 LYS A C 1
ATOM 3664 O O . LYS A 1 458 ? -11.914 0.203 -14.023 1 89.88 458 LYS A O 1
ATOM 3669 N N . PHE A 1 459 ? -13.93 0.265 -13.227 1 91.88 459 PHE A N 1
ATOM 3670 C CA . PHE A 1 459 ? -14.086 -1.185 -13.258 1 91.88 459 PHE A CA 1
ATOM 3671 C C . PHE A 1 459 ? -14.039 -1.703 -14.695 1 91.88 459 PHE A C 1
ATOM 3673 O O . PHE A 1 459 ? -13.383 -2.711 -14.969 1 91.88 459 PHE A O 1
ATOM 3680 N N . GLN A 1 460 ? -14.711 -1.014 -15.555 1 87.12 460 GLN A N 1
ATOM 3681 C CA . GLN A 1 460 ? -14.727 -1.409 -16.953 1 87.12 460 GLN A CA 1
ATOM 3682 C C . GLN A 1 460 ? -13.32 -1.369 -17.547 1 87.12 460 GLN A C 1
ATOM 3684 O O . GLN A 1 460 ? -12.938 -2.264 -18.312 1 87.12 460 GLN A O 1
ATOM 3689 N N . ARG A 1 461 ? -12.625 -0.374 -17.188 1 88.81 461 ARG A N 1
ATOM 3690 C CA . ARG A 1 461 ? -11.242 -0.27 -17.641 1 88.81 461 ARG A CA 1
ATOM 3691 C C . ARG A 1 461 ? -10.398 -1.417 -17.109 1 88.81 461 ARG A C 1
ATOM 3693 O O . ARG A 1 461 ? -9.539 -1.948 -17.812 1 88.81 461 ARG A O 1
ATOM 3700 N N . GLU A 1 462 ? -10.617 -1.8 -15.891 1 89.94 462 GLU A N 1
ATOM 3701 C CA . GLU A 1 462 ? -9.867 -2.891 -15.273 1 89.94 462 GLU A CA 1
ATOM 3702 C C . GLU A 1 462 ? -10.141 -4.215 -15.984 1 89.94 462 GLU A C 1
ATOM 3704 O O . GLU A 1 462 ? -9.273 -5.098 -16 1 89.94 462 GLU A O 1
ATOM 3709 N N . CYS A 1 463 ? -11.312 -4.312 -16.516 1 85.38 463 CYS A N 1
ATOM 3710 C CA . CYS A 1 463 ? -11.703 -5.566 -17.141 1 85.38 463 CYS A CA 1
ATOM 3711 C C . CYS A 1 463 ? -11.164 -5.645 -18.562 1 85.38 463 CYS A C 1
ATOM 3713 O O . CYS A 1 463 ? -11.266 -6.688 -19.219 1 85.38 463 CYS A O 1
ATOM 3715 N N . GLU A 1 464 ? -10.648 -4.523 -19.016 1 80.94 464 GLU A N 1
ATOM 3716 C CA . GLU A 1 464 ? -10.023 -4.566 -20.328 1 80.94 464 GLU A CA 1
ATOM 3717 C C . GLU A 1 464 ? -8.82 -5.504 -20.344 1 80.94 464 GLU A C 1
ATOM 3719 O O . GLU A 1 464 ? -8.117 -5.633 -19.344 1 80.94 464 GLU A O 1
ATOM 3724 N N . PRO A 1 465 ? -8.703 -6.039 -21.547 1 73.62 465 PRO A N 1
ATOM 3725 C CA . PRO A 1 465 ? -7.57 -6.957 -21.672 1 73.62 465 PRO A CA 1
ATOM 3726 C C . PRO A 1 465 ? -6.234 -6.285 -21.344 1 73.62 465 PRO A C 1
ATOM 3728 O O . PRO A 1 465 ? -6.035 -5.113 -21.688 1 73.62 465 PRO A O 1
ATOM 3731 N N . GLU A 1 466 ? -5.348 -6.859 -20.656 1 74.56 466 GLU A N 1
ATOM 3732 C CA . GLU A 1 466 ? -3.969 -6.473 -20.375 1 74.56 466 GLU A CA 1
ATOM 3733 C C . GLU A 1 466 ? -3.896 -5.48 -19.219 1 74.56 466 GLU A C 1
ATOM 3735 O O . GLU A 1 466 ? -2.809 -5.129 -18.766 1 74.56 466 GLU A O 1
ATOM 3740 N N . ASN A 1 467 ? -5.148 -4.922 -18.859 1 84.56 467 ASN A N 1
ATOM 3741 C CA . ASN A 1 467 ? -5.113 -4.047 -17.703 1 84.56 467 ASN A CA 1
ATOM 3742 C C . ASN A 1 467 ? -4.852 -4.828 -16.422 1 84.56 467 ASN A C 1
ATOM 3744 O O . ASN A 1 467 ? -5.57 -5.781 -16.109 1 84.56 467 ASN A O 1
ATOM 3748 N N . GLU A 1 468 ? -3.951 -4.426 -15.695 1 82.94 468 GLU A N 1
ATOM 3749 C CA . GLU A 1 468 ? -3.529 -5.203 -14.539 1 82.94 468 GLU A CA 1
ATOM 3750 C C . GLU A 1 468 ? -4.105 -4.629 -13.242 1 82.94 468 GLU A C 1
ATOM 3752 O O . GLU A 1 468 ? -3.988 -5.238 -12.18 1 82.94 468 GLU A O 1
ATOM 3757 N N . GLU A 1 469 ? -4.77 -3.514 -13.328 1 88.62 469 GLU A N 1
ATOM 3758 C CA . GLU A 1 469 ? -5.344 -2.91 -12.125 1 88.62 469 GLU A CA 1
ATOM 3759 C C . GLU A 1 469 ? -6.5 -3.746 -11.586 1 88.62 469 GLU A C 1
ATOM 3761 O O . GLU A 1 469 ? -7.238 -4.367 -12.359 1 88.62 469 GLU A O 1
ATOM 3766 N N . THR A 1 470 ? -6.641 -3.779 -10.258 1 93.31 470 THR A N 1
ATOM 3767 C CA . THR A 1 470 ? -7.637 -4.68 -9.688 1 93.31 470 THR A CA 1
ATOM 3768 C C . THR A 1 470 ? -8.383 -3.998 -8.547 1 93.31 470 THR A C 1
ATOM 3770 O O . THR A 1 470 ? -9.078 -4.66 -7.77 1 93.31 470 THR A O 1
ATOM 3773 N N . THR A 1 471 ? -8.289 -2.705 -8.352 1 93.94 471 THR A N 1
ATOM 3774 C CA . THR A 1 471 ? -8.859 -2.012 -7.203 1 93.94 471 THR A CA 1
ATOM 3775 C C . THR A 1 471 ? -10.383 -2.135 -7.199 1 93.94 471 THR A C 1
ATOM 3777 O O . THR A 1 471 ? -10.969 -2.564 -6.207 1 93.94 471 THR A O 1
ATOM 3780 N N . ALA A 1 472 ? -11.023 -1.781 -8.305 1 94.62 472 ALA A N 1
ATOM 3781 C CA . ALA A 1 472 ? -12.484 -1.848 -8.398 1 94.62 472 ALA A CA 1
ATOM 3782 C C . ALA A 1 472 ? -12.969 -3.293 -8.359 1 94.62 472 ALA A C 1
ATOM 3784 O O . ALA A 1 472 ? -14.023 -3.58 -7.793 1 94.62 472 ALA A O 1
ATOM 3785 N N . THR A 1 473 ? -12.188 -4.176 -8.945 1 95.44 473 THR A N 1
ATOM 3786 C CA . THR A 1 473 ? -12.523 -5.598 -8.953 1 95.44 473 THR A CA 1
ATOM 3787 C C . THR A 1 473 ? -12.594 -6.145 -7.527 1 95.44 473 THR A C 1
ATOM 3789 O O . THR A 1 473 ? -13.578 -6.785 -7.152 1 95.44 473 THR A O 1
ATOM 3792 N N . TRP A 1 474 ? -11.602 -5.863 -6.762 1 97.19 474 TRP A N 1
ATOM 3793 C CA . TRP A 1 474 ? -11.57 -6.348 -5.387 1 97.19 474 TRP A CA 1
ATOM 3794 C C . TRP A 1 474 ? -12.641 -5.66 -4.539 1 97.19 474 TRP A C 1
ATOM 3796 O O . TRP A 1 474 ? -13.203 -6.266 -3.629 1 97.19 474 TRP A O 1
ATOM 3806 N N . TYR A 1 475 ? -12.891 -4.355 -4.812 1 96.06 475 TYR A N 1
ATOM 3807 C CA . TYR A 1 475 ? -13.961 -3.666 -4.105 1 96.06 475 TYR A CA 1
ATOM 3808 C C . TYR A 1 475 ? -15.281 -4.418 -4.258 1 96.06 475 TYR A C 1
ATOM 3810 O O . TYR A 1 475 ? -15.977 -4.676 -3.268 1 96.06 475 TYR A O 1
ATOM 3818 N N . LEU A 1 476 ? -15.57 -4.82 -5.488 1 95.81 476 LEU A N 1
ATOM 3819 C CA . LEU A 1 476 ? -16.797 -5.547 -5.77 1 95.81 476 LEU A CA 1
ATOM 3820 C C . LEU A 1 476 ? -16.781 -6.934 -5.129 1 95.81 476 LEU A C 1
ATOM 3822 O O . LEU A 1 476 ? -17.797 -7.414 -4.637 1 95.81 476 LEU A O 1
ATOM 3826 N N . ALA A 1 477 ? -15.641 -7.547 -5.215 1 97.62 477 ALA A N 1
ATOM 3827 C CA . ALA A 1 477 ? -15.5 -8.852 -4.582 1 97.62 477 ALA A CA 1
ATOM 3828 C C . ALA A 1 477 ? -15.789 -8.773 -3.084 1 97.62 477 ALA A C 1
ATOM 3830 O O . ALA A 1 477 ? -16.438 -9.664 -2.521 1 97.62 477 ALA A O 1
ATOM 3831 N N . PHE A 1 478 ? -15.336 -7.711 -2.418 1 97.25 478 PHE A N 1
ATOM 3832 C CA . PHE A 1 478 ? -15.578 -7.539 -0.99 1 97.25 478 PHE A CA 1
ATOM 3833 C C . PHE A 1 478 ? -17.047 -7.25 -0.72 1 97.25 478 PHE A C 1
ATOM 3835 O O . PHE A 1 478 ? -17.594 -7.66 0.308 1 97.25 478 PHE A O 1
ATOM 3842 N N . GLU A 1 479 ? -17.672 -6.508 -1.615 1 95.06 479 GLU A N 1
ATOM 3843 C CA . GLU A 1 479 ? -19.109 -6.32 -1.477 1 95.06 479 GLU A CA 1
ATOM 3844 C C . GLU A 1 479 ? -19.859 -7.656 -1.516 1 95.06 479 GLU A C 1
ATOM 3846 O O . GLU A 1 479 ? -20.766 -7.891 -0.715 1 95.06 479 GLU A O 1
ATOM 3851 N N . ALA A 1 480 ? -19.438 -8.414 -2.482 1 97.38 480 ALA A N 1
ATOM 3852 C CA . ALA A 1 480 ? -20.047 -9.734 -2.604 1 97.38 480 ALA A CA 1
ATOM 3853 C C . ALA A 1 480 ? -19.781 -10.586 -1.365 1 97.38 480 ALA A C 1
ATOM 3855 O O . ALA A 1 480 ? -20.672 -11.273 -0.865 1 97.38 480 ALA A O 1
ATOM 3856 N N . LEU A 1 481 ? -18.562 -10.57 -0.898 1 97.94 481 LEU A N 1
ATOM 3857 C CA . LEU A 1 481 ? -18.172 -11.328 0.288 1 97.94 481 LEU A CA 1
ATOM 3858 C C . LEU A 1 481 ? -19.016 -10.906 1.494 1 97.94 481 LEU A C 1
ATOM 3860 O O . LEU A 1 481 ? -19.469 -11.758 2.262 1 97.94 481 LEU A O 1
ATOM 3864 N N . SER A 1 482 ? -19.141 -9.602 1.662 1 96.19 482 SER A N 1
ATOM 3865 C CA . SER A 1 482 ? -19.938 -9.07 2.768 1 96.19 482 SER A CA 1
ATOM 3866 C C . SER A 1 482 ? -21.375 -9.594 2.725 1 96.19 482 SER A C 1
ATOM 3868 O O . SER A 1 482 ? -21.906 -10.023 3.746 1 96.19 482 SER A O 1
ATOM 3870 N N . ALA A 1 483 ? -21.953 -9.586 1.562 1 96.12 483 ALA A N 1
ATOM 3871 C CA . ALA A 1 483 ? -23.312 -10.086 1.387 1 96.12 483 ALA A CA 1
ATOM 3872 C C . ALA A 1 483 ? -23.375 -11.594 1.647 1 96.12 483 ALA A C 1
ATOM 3874 O O . ALA A 1 483 ? -24.328 -12.078 2.262 1 96.12 483 ALA A O 1
ATOM 3875 N N . TYR A 1 484 ? -22.422 -12.289 1.152 1 97.69 484 TYR A N 1
ATOM 3876 C CA . TYR A 1 484 ? -22.375 -13.734 1.376 1 97.69 484 TYR A CA 1
ATOM 3877 C C . TYR A 1 484 ? -22.359 -14.055 2.865 1 97.69 484 TYR A C 1
ATOM 3879 O O . TYR A 1 484 ? -23.125 -14.891 3.336 1 97.69 484 TYR A O 1
ATOM 3887 N N . ARG A 1 485 ? -21.516 -13.422 3.588 1 96.81 485 ARG A N 1
ATOM 3888 C CA . ARG A 1 485 ? -21.359 -13.703 5.012 1 96.81 485 ARG A CA 1
ATOM 3889 C C . ARG A 1 485 ? -22.641 -13.375 5.777 1 96.81 485 ARG A C 1
ATOM 3891 O O . ARG A 1 485 ? -23 -14.07 6.73 1 96.81 485 ARG A O 1
ATOM 3898 N N . THR A 1 486 ? -23.234 -12.352 5.348 1 95.06 486 THR A N 1
ATOM 3899 C CA . THR A 1 486 ? -24.5 -11.961 5.984 1 95.06 486 THR A CA 1
ATOM 3900 C C . THR A 1 486 ? -25.547 -13.07 5.832 1 95.06 486 THR A C 1
ATOM 3902 O O . THR A 1 486 ? -26.266 -13.367 6.777 1 95.06 486 THR A O 1
ATOM 3905 N N . THR A 1 487 ? -25.562 -13.695 4.699 1 95 487 THR A N 1
ATOM 3906 C CA . THR A 1 487 ? -26.594 -14.688 4.418 1 95 487 THR A CA 1
ATOM 3907 C C . THR A 1 487 ? -26.156 -16.078 4.875 1 95 487 THR A C 1
ATOM 3909 O O . THR A 1 487 ? -26.953 -17.016 4.887 1 95 487 THR A O 1
ATOM 3912 N N . HIS A 1 488 ? -24.969 -16.219 5.254 1 95.25 488 HIS A N 1
ATOM 3913 C CA . HIS A 1 488 ? -24.438 -17.516 5.672 1 95.25 488 HIS A CA 1
ATOM 3914 C C . HIS A 1 488 ? -23.938 -17.469 7.109 1 95.25 488 HIS A C 1
ATOM 3916 O O . HIS A 1 488 ? -22.891 -18.047 7.418 1 95.25 488 HIS A O 1
ATOM 3922 N N . GLN A 1 489 ? -24.578 -16.734 7.945 1 91.5 489 GLN A N 1
ATOM 3923 C CA . GLN A 1 489 ? -24.359 -16.672 9.383 1 91.5 489 GLN A CA 1
ATOM 3924 C C . GLN A 1 489 ? -22.906 -16.297 9.703 1 91.5 489 GLN A C 1
ATOM 3926 O O . GLN A 1 489 ? -22.297 -16.875 10.609 1 91.5 489 GLN A O 1
ATOM 3931 N N . GLY A 1 490 ? -22.312 -15.562 8.836 1 93.31 490 GLY A N 1
ATOM 3932 C CA . GLY A 1 490 ? -21 -15.008 9.125 1 93.31 490 GLY A CA 1
ATOM 3933 C C . GLY A 1 490 ? -19.859 -15.867 8.617 1 93.31 490 GLY A C 1
ATOM 3934 O O . GLY A 1 490 ? -18.688 -15.484 8.711 1 93.31 490 GLY A O 1
ATOM 3935 N N . GLU A 1 491 ? -20.172 -16.984 7.98 1 93.94 491 GLU A N 1
ATOM 3936 C CA . GLU A 1 491 ? -19.141 -17.891 7.477 1 93.94 491 GLU A CA 1
ATOM 3937 C C . GLU A 1 491 ? -18.531 -17.359 6.191 1 93.94 491 GLU A C 1
ATOM 3939 O O . GLU A 1 491 ? -19.203 -16.703 5.395 1 93.94 491 GLU A O 1
ATOM 3944 N N . TYR A 1 492 ? -17.281 -17.656 6.082 1 95.44 492 TYR A N 1
ATOM 3945 C CA . TYR A 1 492 ? -16.594 -17.312 4.832 1 95.44 492 TYR A CA 1
ATOM 3946 C C . TYR A 1 492 ? -16.812 -18.406 3.785 1 95.44 492 TYR A C 1
ATOM 3948 O O . TYR A 1 492 ? -16.922 -19.594 4.121 1 95.44 492 TYR A O 1
ATOM 3956 N N . PRO A 1 493 ? -16.922 -17.984 2.553 1 96.69 493 PRO A N 1
ATOM 3957 C CA . PRO A 1 493 ? -16.969 -19.031 1.519 1 96.69 493 PRO A CA 1
ATOM 3958 C C . PRO A 1 493 ? -15.711 -19.891 1.477 1 96.69 493 PRO A C 1
ATOM 3960 O O . PRO A 1 493 ? -14.602 -19.375 1.616 1 96.69 493 PRO A O 1
ATOM 3963 N N . GLY A 1 494 ? -15.914 -21.141 1.363 1 92.75 494 GLY A N 1
ATOM 3964 C CA . GLY A 1 494 ? -14.797 -22.062 1.266 1 92.75 494 GLY A CA 1
ATOM 3965 C C . GLY A 1 494 ? -14.375 -22.641 2.605 1 92.75 494 GLY A C 1
ATOM 3966 O O . GLY A 1 494 ? -13.484 -23.484 2.672 1 92.75 494 GLY A O 1
ATOM 3967 N N . ILE A 1 495 ? -15.031 -22.203 3.652 1 89.25 495 ILE A N 1
ATOM 3968 C CA . ILE A 1 495 ? -14.586 -22.594 4.98 1 89.25 495 ILE A CA 1
ATOM 3969 C C . ILE A 1 495 ? -14.922 -24.062 5.227 1 89.25 495 ILE A C 1
ATOM 3971 O O . ILE A 1 495 ? -14.211 -24.75 5.961 1 89.25 495 ILE A O 1
ATOM 3975 N N . ARG A 1 496 ? -15.992 -24.578 4.633 1 87.75 496 ARG A N 1
ATOM 3976 C CA . ARG A 1 496 ? -16.375 -25.984 4.773 1 87.75 496 ARG A CA 1
ATOM 3977 C C . ARG A 1 496 ? -15.773 -26.844 3.664 1 87.75 496 ARG A C 1
ATOM 3979 O O . ARG A 1 496 ? -16.062 -26.625 2.484 1 87.75 496 ARG A O 1
ATOM 3986 N N . LYS A 1 497 ? -15.023 -27.766 4.105 1 83.5 497 LYS A N 1
ATOM 3987 C CA . LYS A 1 497 ? -14.344 -28.625 3.15 1 83.5 497 LYS A CA 1
ATOM 3988 C C . LYS A 1 497 ? -15.344 -29.375 2.27 1 83.5 497 LYS A C 1
ATOM 3990 O O . LYS A 1 497 ? -16.359 -29.875 2.758 1 83.5 497 LYS A O 1
ATOM 3995 N N . GLY A 1 498 ? -15.148 -29.391 1.007 1 83.31 498 GLY A N 1
ATOM 3996 C CA . GLY A 1 498 ? -15.984 -30.125 0.065 1 83.31 498 GLY A CA 1
ATOM 3997 C C . GLY A 1 498 ? -17.078 -29.266 -0.536 1 83.31 498 GLY A C 1
ATOM 3998 O O . GLY A 1 498 ? -17.766 -29.703 -1.47 1 83.31 498 GLY A O 1
ATOM 3999 N N . GLN A 1 499 ? -17.234 -28.062 0.015 1 87.94 499 GLN A N 1
ATOM 4000 C CA . GLN A 1 499 ? -18.312 -27.203 -0.477 1 87.94 499 GLN A CA 1
ATOM 4001 C C . GLN A 1 499 ? -17.75 -26.016 -1.243 1 87.94 499 GLN A C 1
ATOM 4003 O O . GLN A 1 499 ? -18.453 -25 -1.425 1 87.94 499 GLN A O 1
ATOM 4008 N N . GLU A 1 500 ? -16.484 -26.016 -1.66 1 89.25 500 GLU A N 1
ATOM 4009 C CA . GLU A 1 500 ? -15.828 -24.859 -2.281 1 89.25 500 GLU A CA 1
ATOM 4010 C C . GLU A 1 500 ? -16.5 -24.484 -3.596 1 89.25 500 GLU A C 1
ATOM 4012 O O . GLU A 1 500 ? -16.734 -23.297 -3.861 1 89.25 500 GLU A O 1
ATOM 4017 N N . GLU A 1 501 ? -16.922 -25.5 -4.336 1 85.56 501 GLU A N 1
ATOM 4018 C CA . GLU A 1 501 ? -17.531 -25.234 -5.633 1 85.56 501 GLU A CA 1
ATOM 4019 C C . GLU A 1 501 ? -18.906 -24.594 -5.469 1 85.56 501 GLU A C 1
ATOM 4021 O O . GLU A 1 501 ? -19.25 -23.656 -6.195 1 85.56 501 GLU A O 1
ATOM 4026 N N . GLU A 1 502 ? -19.625 -25.188 -4.594 1 90.06 502 GLU A N 1
ATOM 4027 C CA . GLU A 1 502 ? -20.953 -24.641 -4.324 1 90.06 502 GLU A CA 1
ATOM 4028 C C . GLU A 1 502 ? -20.844 -23.203 -3.797 1 90.06 502 GLU A C 1
ATOM 4030 O O . GLU A 1 502 ? -21.625 -22.344 -4.188 1 90.06 502 GLU A O 1
ATOM 4035 N N . ASP A 1 503 ? -19.938 -22.922 -2.889 1 95.31 503 ASP A N 1
ATOM 4036 C CA . ASP A 1 503 ? -19.719 -21.594 -2.336 1 95.31 503 ASP A CA 1
ATOM 4037 C C . ASP A 1 503 ? -19.312 -20.609 -3.428 1 95.31 503 ASP A C 1
ATOM 4039 O O . ASP A 1 503 ? -19.719 -19.453 -3.406 1 95.31 503 ASP A O 1
ATOM 4043 N N . GLU A 1 504 ? -18.453 -21.094 -4.332 1 93.25 504 GLU A N 1
ATOM 4044 C CA . GLU A 1 504 ? -18.031 -20.234 -5.434 1 93.25 504 GLU A CA 1
ATOM 4045 C C . GLU A 1 504 ? -19.219 -19.812 -6.305 1 93.25 504 GLU A C 1
ATOM 4047 O O . GLU A 1 504 ? -19.312 -18.656 -6.711 1 93.25 504 GLU A O 1
ATOM 4052 N N . ARG A 1 505 ? -20.078 -20.781 -6.625 1 90.75 505 ARG A N 1
ATOM 4053 C CA . ARG A 1 505 ? -21.266 -20.484 -7.426 1 90.75 505 ARG A CA 1
ATOM 4054 C C . ARG A 1 505 ? -22.156 -19.469 -6.727 1 90.75 505 ARG A C 1
ATOM 4056 O O . ARG A 1 505 ? -22.656 -18.531 -7.355 1 90.75 505 ARG A O 1
ATOM 4063 N N . LYS A 1 506 ? -22.359 -19.688 -5.484 1 95.38 506 LYS A N 1
ATOM 4064 C CA . LYS A 1 506 ? -23.203 -18.781 -4.711 1 95.38 506 LYS A CA 1
ATOM 4065 C C . LYS A 1 506 ? -22.578 -17.375 -4.664 1 95.38 506 LYS A C 1
ATOM 4067 O O . LYS A 1 506 ? -23.281 -16.375 -4.863 1 95.38 506 LYS A O 1
ATOM 4072 N N . LEU A 1 507 ? -21.281 -17.328 -4.367 1 97.06 507 LEU A N 1
ATOM 4073 C CA . LEU A 1 507 ? -20.578 -16.047 -4.305 1 97.06 507 LEU A CA 1
ATOM 4074 C C . LEU A 1 507 ? -20.641 -15.336 -5.648 1 97.06 507 LEU A C 1
ATOM 4076 O O . LEU A 1 507 ? -20.812 -14.117 -5.703 1 97.06 507 LEU A O 1
ATOM 4080 N N . SER A 1 508 ? -20.484 -16.047 -6.719 1 94.62 508 SER A N 1
ATOM 4081 C CA . SER A 1 508 ? -20.547 -15.492 -8.062 1 94.62 508 SER A CA 1
ATOM 4082 C C . SER A 1 508 ? -21.922 -14.914 -8.359 1 94.62 508 SER A C 1
ATOM 4084 O O . SER A 1 508 ? -22.047 -13.859 -8.984 1 94.62 508 SER A O 1
ATOM 4086 N N . SER A 1 509 ? -22.906 -15.648 -7.941 1 93.94 509 SER A N 1
ATOM 4087 C CA . SER A 1 509 ? -24.281 -15.164 -8.125 1 93.94 509 SER A CA 1
ATOM 4088 C C . SER A 1 509 ? -24.5 -13.859 -7.379 1 93.94 509 SER A C 1
ATOM 4090 O O . SER A 1 509 ? -25.141 -12.938 -7.906 1 93.94 509 SER A O 1
ATOM 4092 N N . ILE A 1 510 ? -24.016 -13.789 -6.219 1 96.62 510 ILE A N 1
ATOM 4093 C CA . ILE A 1 510 ? -24.125 -12.578 -5.418 1 96.62 510 ILE A CA 1
ATOM 4094 C C . ILE A 1 510 ? -23.375 -11.438 -6.09 1 96.62 510 ILE A C 1
ATOM 4096 O O . ILE A 1 510 ? -23.875 -10.312 -6.168 1 96.62 510 ILE A O 1
ATOM 4100 N N . ALA A 1 511 ? -22.188 -11.742 -6.535 1 96.31 511 ALA A N 1
ATOM 4101 C CA . ALA A 1 511 ? -21.391 -10.734 -7.23 1 96.31 511 ALA A CA 1
ATOM 4102 C C . ALA A 1 511 ? -22.109 -10.211 -8.469 1 96.31 511 ALA A C 1
ATOM 4104 O O . ALA A 1 511 ? -22.062 -9.023 -8.766 1 96.31 511 ALA A O 1
ATOM 4105 N N . HIS A 1 512 ? -22.766 -11.125 -9.117 1 93.5 512 HIS A N 1
ATOM 4106 C CA . HIS A 1 512 ? -23.531 -10.734 -10.297 1 93.5 512 HIS A CA 1
ATOM 4107 C C . HIS A 1 512 ? -24.656 -9.773 -9.93 1 93.5 512 HIS A C 1
ATOM 4109 O O . HIS A 1 512 ? -24.891 -8.797 -10.648 1 93.5 512 HIS A O 1
ATOM 4115 N N . ALA A 1 513 ? -25.297 -10.062 -8.906 1 93.5 513 ALA A N 1
ATOM 4116 C CA . ALA A 1 513 ? -26.359 -9.18 -8.43 1 93.5 513 ALA A CA 1
ATOM 4117 C C . ALA A 1 513 ? -25.812 -7.797 -8.086 1 93.5 513 ALA A C 1
ATOM 4119 O O . ALA A 1 513 ? -26.453 -6.781 -8.367 1 93.5 513 ALA A O 1
ATOM 4120 N N . LYS A 1 514 ? -24.641 -7.742 -7.434 1 92.56 514 LYS A N 1
ATOM 4121 C CA . LYS A 1 514 ? -24.016 -6.477 -7.082 1 92.56 514 LYS A CA 1
ATOM 4122 C C . LYS A 1 514 ? -23.609 -5.691 -8.328 1 92.56 514 LYS A C 1
ATOM 4124 O O . LYS A 1 514 ? -23.75 -4.465 -8.367 1 92.56 514 LYS A O 1
ATOM 4129 N N . LEU A 1 515 ? -23.125 -6.383 -9.289 1 91.75 515 LEU A N 1
ATOM 4130 C CA . LEU A 1 515 ? -22.781 -5.758 -10.562 1 91.75 515 LEU A CA 1
ATOM 4131 C C . LEU A 1 515 ? -24 -5.102 -11.195 1 91.75 515 LEU A C 1
ATOM 4133 O O . LEU A 1 515 ? -23.922 -3.969 -11.672 1 91.75 515 LEU A O 1
ATOM 4137 N N . LYS A 1 516 ? -25.047 -5.777 -11.188 1 89.31 516 LYS A N 1
ATOM 4138 C CA . LYS A 1 516 ? -26.297 -5.25 -11.742 1 89.31 516 LYS A CA 1
ATOM 4139 C C . LYS A 1 516 ? -26.75 -4.004 -10.992 1 89.31 516 LYS A C 1
ATOM 4141 O O . LYS A 1 516 ? -27.234 -3.051 -11.602 1 89.31 516 LYS A O 1
ATOM 4146 N N . ALA A 1 517 ? -26.578 -4.043 -9.734 1 88.69 517 ALA A N 1
ATOM 4147 C CA . ALA A 1 517 ? -26.969 -2.91 -8.898 1 88.69 517 ALA A CA 1
ATOM 4148 C C . ALA A 1 517 ? -26.156 -1.669 -9.25 1 88.69 517 ALA A C 1
ATOM 4150 O O . ALA A 1 517 ? -26.641 -0.542 -9.109 1 88.69 517 ALA A O 1
ATOM 4151 N N . HIS A 1 518 ? -24.938 -1.866 -9.711 1 88.75 518 HIS A N 1
ATOM 4152 C CA . HIS A 1 518 ? -24.078 -0.75 -10.109 1 88.75 518 HIS A CA 1
ATOM 4153 C C . HIS A 1 518 ? -24.297 -0.393 -11.578 1 88.75 518 HIS A C 1
ATOM 4155 O O . HIS A 1 518 ? -23.578 0.451 -12.125 1 88.75 518 HIS A O 1
ATOM 4161 N N . GLY A 1 519 ? -25.203 -1.058 -12.172 1 83.38 519 GLY A N 1
ATOM 4162 C CA . GLY A 1 519 ? -25.5 -0.796 -13.57 1 83.38 519 GLY A CA 1
ATOM 4163 C C . GLY A 1 519 ? -24.578 -1.54 -14.523 1 83.38 519 GLY A C 1
ATOM 4164 O O . GLY A 1 519 ? -24.422 -1.139 -15.68 1 83.38 519 GLY A O 1
ATOM 4165 N N . LEU A 1 520 ? -23.969 -2.469 -13.867 1 80.5 520 LEU A N 1
ATOM 4166 C CA . LEU A 1 520 ? -23.078 -3.318 -14.633 1 80.5 520 LEU A CA 1
ATOM 4167 C C . LEU A 1 520 ? -23.609 -4.746 -14.719 1 80.5 520 LEU A C 1
ATOM 4169 O O . LEU A 1 520 ? -24.656 -5.055 -14.141 1 80.5 520 LEU A O 1
ATOM 4173 N N . GLY A 1 521 ? -23.219 -5.82 -15.664 1 66.12 521 GLY A N 1
ATOM 4174 C CA . GLY A 1 521 ? -23.438 -7.25 -15.492 1 66.12 521 GLY A CA 1
ATOM 4175 C C . GLY A 1 521 ? -24.312 -7.859 -16.562 1 66.12 521 GLY A C 1
ATOM 4176 O O . GLY A 1 521 ? -24.812 -8.977 -16.406 1 66.12 521 GLY A O 1
ATOM 4177 N N . GLU A 1 522 ? -24.688 -6.996 -17.406 1 64.56 522 GLU A N 1
ATOM 4178 C CA . GLU A 1 522 ? -25.531 -7.555 -18.453 1 64.56 522 GLU A CA 1
ATOM 4179 C C . GLU A 1 522 ? -24.906 -8.797 -19.062 1 64.56 522 GLU A C 1
ATOM 4181 O O . GLU A 1 522 ? -25.594 -9.781 -19.344 1 64.56 522 GLU A O 1
ATOM 4186 N N . ALA A 1 523 ? -23.625 -8.789 -19.109 1 64.75 523 ALA A N 1
ATOM 4187 C CA . ALA A 1 523 ? -22.922 -9.891 -19.766 1 64.75 523 ALA A CA 1
ATOM 4188 C C . ALA A 1 523 ? -22.438 -10.922 -18.75 1 64.75 523 ALA A C 1
ATOM 4190 O O . ALA A 1 523 ? -21.625 -11.797 -19.078 1 64.75 523 ALA A O 1
ATOM 4191 N N . GLY A 1 524 ? -22.875 -10.891 -17.5 1 79.62 524 GLY A N 1
ATOM 4192 C CA . GLY A 1 524 ? -22.406 -11.836 -16.5 1 79.62 524 GLY A CA 1
ATOM 4193 C C . GLY A 1 524 ? -21.234 -11.32 -15.68 1 79.62 524 GLY A C 1
ATOM 4194 O O . GLY A 1 524 ? -20.969 -10.117 -15.672 1 79.62 524 GLY A O 1
ATOM 4195 N N . VAL A 1 525 ? -20.672 -12.234 -14.938 1 87.5 525 VAL A N 1
ATOM 4196 C CA . VAL A 1 525 ? -19.531 -11.859 -14.109 1 87.5 525 VAL A CA 1
ATOM 4197 C C . VAL A 1 525 ? -18.25 -11.898 -14.945 1 87.5 525 VAL A C 1
ATOM 4199 O O . VAL A 1 525 ? -17.875 -12.945 -15.469 1 87.5 525 VAL A O 1
ATOM 4202 N N . PRO A 1 526 ? -17.625 -10.719 -15.086 1 85.06 526 PRO A N 1
ATOM 4203 C CA . PRO A 1 526 ? -16.391 -10.703 -15.859 1 85.06 526 PRO A CA 1
ATOM 4204 C C . PRO A 1 526 ? -15.328 -11.648 -15.289 1 85.06 526 PRO A C 1
ATOM 4206 O O . PRO A 1 526 ? -15.305 -11.906 -14.086 1 85.06 526 PRO A O 1
ATOM 4209 N N . GLU A 1 527 ? -14.453 -12.172 -16.125 1 83.62 527 GLU A N 1
ATOM 4210 C CA . GLU A 1 527 ? -13.453 -13.172 -15.766 1 83.62 527 GLU A CA 1
ATOM 4211 C C . GLU A 1 527 ? -12.57 -12.695 -14.625 1 83.62 527 GLU A C 1
ATOM 4213 O O . GLU A 1 527 ? -12.25 -13.461 -13.719 1 83.62 527 GLU A O 1
ATOM 4218 N N . LYS A 1 528 ? -12.172 -11.477 -14.734 1 87.75 528 LYS A N 1
ATOM 4219 C CA . LYS A 1 528 ? -11.297 -10.922 -13.711 1 87.75 528 LYS A CA 1
ATOM 4220 C C . LYS A 1 528 ? -11.961 -10.961 -12.336 1 87.75 528 LYS A C 1
ATOM 4222 O O . LYS A 1 528 ? -11.312 -11.281 -11.336 1 87.75 528 LYS A O 1
ATOM 4227 N N . LEU A 1 529 ? -13.188 -10.578 -12.297 1 93.5 529 LEU A N 1
ATOM 4228 C CA . LEU A 1 529 ? -13.93 -10.641 -11.039 1 93.5 529 LEU A CA 1
ATOM 4229 C C . LEU A 1 529 ? -14.141 -12.086 -10.602 1 93.5 529 LEU A C 1
ATOM 4231 O O . LEU A 1 529 ? -14.039 -12.391 -9.414 1 93.5 529 LEU A O 1
ATOM 4235 N N . GLN A 1 530 ? -14.367 -12.977 -11.516 1 90 530 GLN A N 1
ATOM 4236 C CA . GLN A 1 530 ? -14.539 -14.391 -11.195 1 90 530 GLN A CA 1
ATOM 4237 C C . GLN A 1 530 ? -13.281 -14.961 -10.562 1 90 530 GLN A C 1
ATOM 4239 O O . GLN A 1 530 ? -13.359 -15.766 -9.625 1 90 530 GLN A O 1
ATOM 4244 N N . GLN A 1 531 ? -12.219 -14.57 -11.055 1 89.12 531 GLN A N 1
ATOM 4245 C CA . GLN A 1 531 ? -10.953 -15.023 -10.5 1 89.12 531 GLN A CA 1
ATOM 4246 C C . GLN A 1 531 ? -10.766 -14.523 -9.07 1 89.12 531 GLN A C 1
ATOM 4248 O O . GLN A 1 531 ? -10.273 -15.258 -8.211 1 89.12 531 GLN A O 1
ATOM 4253 N N . ALA A 1 532 ? -11.125 -13.281 -8.891 1 94.06 532 ALA A N 1
ATOM 4254 C CA . ALA A 1 532 ? -11.039 -12.719 -7.551 1 94.06 532 ALA A CA 1
ATOM 4255 C C . ALA A 1 532 ? -11.93 -13.484 -6.57 1 94.06 532 ALA A C 1
ATOM 4257 O O . ALA A 1 532 ? -11.516 -13.773 -5.445 1 94.06 532 ALA A O 1
ATOM 4258 N N . LEU A 1 533 ? -13.094 -13.844 -7.012 1 96 533 LEU A N 1
ATOM 4259 C CA . LEU A 1 533 ? -14.031 -14.578 -6.168 1 96 533 LEU A CA 1
ATOM 4260 C C . LEU A 1 533 ? -13.492 -15.977 -5.852 1 96 533 LEU A C 1
ATOM 4262 O O . LEU A 1 533 ? -13.633 -16.453 -4.723 1 96 533 LEU A O 1
ATOM 4266 N N . LYS A 1 534 ? -12.906 -16.562 -6.785 1 91.88 534 LYS A N 1
ATOM 4267 C CA . LYS A 1 534 ? -12.312 -17.875 -6.582 1 91.88 534 LYS A CA 1
ATOM 4268 C C . LYS A 1 534 ? -11.211 -17.828 -5.527 1 91.88 534 LYS A C 1
ATOM 4270 O O . LYS A 1 534 ? -11.094 -18.734 -4.703 1 91.88 534 LYS A O 1
ATOM 4275 N N . GLU A 1 535 ? -10.453 -16.766 -5.613 1 92 535 GLU A N 1
ATOM 4276 C CA . GLU A 1 535 ? -9.383 -16.594 -4.633 1 92 535 GLU A CA 1
ATOM 4277 C C . GLU A 1 535 ? -9.953 -16.375 -3.232 1 92 535 GLU A C 1
ATOM 4279 O O . GLU A 1 535 ? -9.359 -16.828 -2.246 1 92 535 GLU A O 1
ATOM 4284 N N . MET A 1 536 ? -11.055 -15.703 -3.148 1 95.19 536 MET A N 1
ATOM 4285 C CA . MET A 1 536 ? -11.68 -15.508 -1.845 1 95.19 536 MET A CA 1
ATOM 4286 C C . MET A 1 536 ? -12.164 -16.844 -1.271 1 95.19 536 MET A C 1
ATOM 4288 O O . MET A 1 536 ? -12.023 -17.094 -0.074 1 95.19 536 MET A O 1
ATOM 4292 N N . VAL A 1 537 ? -12.688 -17.656 -2.15 1 94.12 537 VAL A N 1
ATOM 4293 C CA . VAL A 1 537 ? -13.148 -18.969 -1.713 1 94.12 537 VAL A CA 1
ATOM 4294 C C . VAL A 1 537 ? -11.953 -19.812 -1.277 1 94.12 537 VAL A C 1
ATOM 4296 O O . VAL A 1 537 ? -12.008 -20.484 -0.247 1 94.12 537 VAL A O 1
ATOM 4299 N N . ARG A 1 538 ? -10.969 -19.703 -2.059 1 90.44 538 ARG A N 1
ATOM 4300 C CA . ARG A 1 538 ? -9.758 -20.469 -1.759 1 90.44 538 ARG A CA 1
ATOM 4301 C C . ARG A 1 538 ? -9.172 -20.047 -0.414 1 90.44 538 ARG A C 1
ATOM 4303 O O . ARG A 1 538 ? -8.688 -20.891 0.344 1 90.44 538 ARG A O 1
ATOM 4310 N N . SER A 1 539 ? -9.211 -18.797 -0.112 1 91.81 539 SER A N 1
ATOM 4311 C CA . SER A 1 539 ? -8.648 -18.266 1.122 1 91.81 539 SER A CA 1
ATOM 4312 C C . SER A 1 539 ? -9.508 -18.609 2.326 1 91.81 539 SER A C 1
ATOM 4314 O O . SER A 1 539 ? -9.016 -18.672 3.455 1 91.81 539 SER A O 1
ATOM 4316 N N . ALA A 1 540 ? -10.789 -18.766 2.113 1 92.56 540 ALA A N 1
ATOM 4317 C CA . ALA A 1 540 ? -11.75 -19.141 3.15 1 92.56 540 ALA A CA 1
ATOM 4318 C C . ALA A 1 540 ? -11.617 -18.234 4.375 1 92.56 540 ALA A C 1
ATOM 4320 O O . ALA A 1 540 ? -11.641 -18.719 5.512 1 92.56 540 ALA A O 1
ATOM 4321 N N . GLY A 1 541 ? -11.281 -16.938 4.145 1 91.88 541 GLY A N 1
ATOM 4322 C CA . GLY A 1 541 ? -11.227 -15.969 5.234 1 91.88 541 GLY A CA 1
ATOM 4323 C C . GLY A 1 541 ? -9.945 -16.047 6.035 1 91.88 541 GLY A C 1
ATOM 4324 O O . GLY A 1 541 ? -9.859 -15.492 7.133 1 91.88 541 GLY A O 1
ATOM 4325 N N . SER A 1 542 ? -8.961 -16.688 5.535 1 90.38 542 SER A N 1
ATOM 4326 C CA . SER A 1 542 ? -7.699 -16.844 6.254 1 90.38 542 SER A CA 1
ATOM 4327 C C . SER A 1 542 ? -7.047 -15.492 6.531 1 90.38 542 SER A C 1
ATOM 4329 O O . SER A 1 542 ? -7.082 -14.594 5.691 1 90.38 542 SER A O 1
ATOM 4331 N N . GLU A 1 543 ? -6.488 -15.391 7.785 1 89.75 543 GLU A N 1
ATOM 4332 C CA . GLU A 1 543 ? -5.641 -14.258 8.156 1 89.75 543 GLU A CA 1
ATOM 4333 C C . GLU A 1 543 ? -4.172 -14.664 8.203 1 89.75 543 GLU A C 1
ATOM 4335 O O . GLU A 1 543 ? -3.783 -15.531 8.984 1 89.75 543 GLU A O 1
ATOM 4340 N N . LEU A 1 544 ? -3.42 -14.039 7.418 1 90.94 544 LEU A N 1
ATOM 4341 C CA . LEU A 1 544 ? -1.99 -14.32 7.379 1 90.94 544 LEU A CA 1
ATOM 4342 C C . LEU A 1 544 ? -1.209 -13.289 8.18 1 90.94 544 LEU A C 1
ATOM 4344 O O . LEU A 1 544 ? -1.543 -12.102 8.156 1 90.94 544 LEU A O 1
ATOM 4348 N N . PRO A 1 545 ? -0.176 -13.734 8.867 1 89.56 545 PRO A N 1
ATOM 4349 C CA . PRO A 1 545 ? 0.556 -12.828 9.75 1 89.56 545 PRO A CA 1
ATOM 4350 C C . PRO A 1 545 ? 1.056 -11.578 9.031 1 89.56 545 PRO A C 1
ATOM 4352 O O . PRO A 1 545 ? 0.925 -10.469 9.547 1 89.56 545 PRO A O 1
ATOM 4355 N N . HIS A 1 546 ? 1.632 -11.766 7.875 1 92.12 546 HIS A N 1
ATOM 4356 C CA . HIS A 1 546 ? 2.225 -10.617 7.191 1 92.12 546 HIS A CA 1
ATOM 4357 C C . HIS A 1 546 ? 1.149 -9.672 6.672 1 92.12 546 HIS A C 1
ATOM 4359 O O . HIS A 1 546 ? 1.368 -8.461 6.598 1 92.12 546 HIS A O 1
ATOM 4365 N N . ILE A 1 547 ? -0.015 -10.188 6.297 1 94.31 547 ILE A N 1
ATOM 4366 C CA . ILE A 1 547 ? -1.113 -9.328 5.855 1 94.31 547 ILE A CA 1
ATOM 4367 C C . ILE A 1 547 ? -1.709 -8.594 7.055 1 94.31 547 ILE A C 1
ATOM 4369 O O . ILE A 1 547 ? -2.035 -7.41 6.965 1 94.31 547 ILE A O 1
ATOM 4373 N N . SER A 1 548 ? -1.838 -9.32 8.195 1 95 548 SER A N 1
ATOM 4374 C CA . SER A 1 548 ? -2.303 -8.688 9.422 1 95 548 SER A CA 1
ATOM 4375 C C . SER A 1 548 ? -1.385 -7.543 9.836 1 95 548 SER A C 1
ATOM 4377 O O . SER A 1 548 ? -1.855 -6.48 10.242 1 95 548 SER A O 1
ATOM 4379 N N . SER A 1 549 ? -0.12 -7.797 9.727 1 94.44 549 SER A N 1
ATOM 4380 C CA . SER A 1 549 ? 0.872 -6.777 10.055 1 94.44 549 SER A CA 1
ATOM 4381 C C . SER A 1 549 ? 0.74 -5.562 9.141 1 94.44 549 SER A C 1
ATOM 4383 O O . SER A 1 549 ? 0.748 -4.426 9.609 1 94.44 549 SER A O 1
ATOM 4385 N N . LEU A 1 550 ? 0.652 -5.848 7.887 1 95.69 550 LEU A N 1
ATOM 4386 C CA . LEU A 1 550 ? 0.541 -4.801 6.875 1 95.69 550 LEU A CA 1
ATOM 4387 C C . LEU A 1 550 ? -0.724 -3.975 7.086 1 95.69 550 LEU A C 1
ATOM 4389 O O . LEU A 1 550 ? -0.665 -2.744 7.145 1 95.69 550 LEU A O 1
ATOM 4393 N N . VAL A 1 551 ? -1.861 -4.613 7.215 1 97.06 551 VAL A N 1
ATOM 4394 C CA . VAL A 1 551 ? -3.146 -3.949 7.395 1 97.06 551 VAL A CA 1
ATOM 4395 C C . VAL A 1 551 ? -3.156 -3.191 8.719 1 97.06 551 VAL A C 1
ATOM 4397 O O . VAL A 1 551 ? -3.68 -2.078 8.805 1 97.06 551 VAL A O 1
ATOM 4400 N N . GLY A 1 552 ? -2.578 -3.826 9.75 1 97 552 GLY A N 1
ATOM 4401 C CA . GLY A 1 552 ? -2.436 -3.135 11.023 1 97 552 GLY A CA 1
ATOM 4402 C C . GLY A 1 552 ? -1.699 -1.814 10.906 1 97 552 GLY A C 1
ATOM 4403 O O . GLY A 1 552 ? -2.078 -0.828 11.539 1 97 552 GLY A O 1
ATOM 4404 N N . GLY A 1 553 ? -0.659 -1.868 10.141 1 96.06 553 GLY A N 1
ATOM 4405 C CA . GLY A 1 553 ? 0.088 -0.642 9.914 1 96.06 553 GLY A CA 1
ATOM 4406 C C . GLY A 1 553 ? -0.708 0.412 9.164 1 96.06 553 GLY A C 1
ATOM 4407 O O . GLY A 1 553 ? -0.675 1.591 9.523 1 96.06 553 GLY A O 1
ATOM 4408 N N . LEU A 1 554 ? -1.405 0.028 8.109 1 96.44 554 LEU A N 1
ATOM 4409 C CA . LEU A 1 554 ? -2.195 0.952 7.305 1 96.44 554 LEU A CA 1
ATOM 4410 C C . LEU A 1 554 ? -3.287 1.608 8.141 1 96.44 554 LEU A C 1
ATOM 4412 O O . LEU A 1 554 ? -3.471 2.826 8.086 1 96.44 554 LEU A O 1
ATOM 4416 N N . VAL A 1 555 ? -3.99 0.832 8.898 1 97.75 555 VAL A N 1
ATOM 4417 C CA . VAL A 1 555 ? -5.094 1.336 9.711 1 97.75 555 VAL A CA 1
ATOM 4418 C C . VAL A 1 555 ? -4.555 2.258 10.805 1 97.75 555 VAL A C 1
ATOM 4420 O O . VAL A 1 555 ? -5.121 3.32 11.062 1 97.75 555 VAL A O 1
ATOM 4423 N N . SER A 1 556 ? -3.479 1.851 11.438 1 97.12 556 SER A N 1
ATOM 4424 C CA . SER A 1 556 ? -2.871 2.682 12.469 1 97.12 556 SER A CA 1
ATOM 4425 C C . SER A 1 556 ? -2.445 4.035 11.914 1 97.12 556 SER A C 1
ATOM 4427 O O . SER A 1 556 ? -2.562 5.059 12.594 1 97.12 556 SER A O 1
ATOM 4429 N N . GLN A 1 557 ? -1.91 3.975 10.727 1 95.31 557 GLN A N 1
ATOM 4430 C CA . GLN A 1 557 ? -1.528 5.23 10.086 1 95.31 557 GLN A CA 1
ATOM 4431 C C . GLN A 1 557 ? -2.725 6.168 9.961 1 95.31 557 GLN A C 1
ATOM 4433 O O . GLN A 1 557 ? -2.609 7.371 10.211 1 95.31 557 GLN A O 1
ATOM 4438 N N . GLU A 1 558 ? -3.857 5.676 9.547 1 96.25 558 GLU A N 1
ATOM 4439 C CA . GLU A 1 558 ? -5.059 6.496 9.422 1 96.25 558 GLU A CA 1
ATOM 4440 C C . GLU A 1 558 ? -5.527 7 10.781 1 96.25 558 GLU A C 1
ATOM 4442 O O . GLU A 1 558 ? -5.984 8.141 10.906 1 96.25 558 GLU A O 1
ATOM 4447 N N . VAL A 1 559 ? -5.398 6.195 11.805 1 97.06 559 VAL A N 1
ATOM 4448 C CA . VAL A 1 559 ? -5.766 6.609 13.156 1 97.06 559 VAL A CA 1
ATOM 4449 C C . VAL A 1 559 ? -4.855 7.746 13.617 1 97.06 559 VAL A C 1
ATOM 4451 O O . VAL A 1 559 ? -5.316 8.703 14.242 1 97.06 559 VAL A O 1
ATOM 4454 N N . ILE A 1 560 ? -3.611 7.605 13.312 1 94.12 560 ILE A N 1
ATOM 4455 C CA . ILE A 1 560 ? -2.645 8.625 13.711 1 94.12 560 ILE A CA 1
ATOM 4456 C C . ILE A 1 560 ? -2.992 9.953 13.039 1 94.12 560 ILE A C 1
ATOM 4458 O O . ILE A 1 560 ? -2.926 11.008 13.672 1 94.12 560 ILE A O 1
ATOM 4462 N N . LYS A 1 561 ? -3.361 9.883 11.805 1 93.44 561 LYS A N 1
ATOM 4463 C CA . LYS A 1 561 ? -3.793 11.102 11.109 1 93.44 561 LYS A CA 1
ATOM 4464 C C . LYS A 1 561 ? -5.02 11.711 11.789 1 93.44 561 LYS A C 1
ATOM 4466 O O . LYS A 1 561 ? -5.098 12.93 11.953 1 93.44 561 LYS A O 1
ATOM 4471 N N . LEU A 1 562 ? -5.918 10.883 12.188 1 95.06 562 LEU A N 1
ATOM 4472 C CA . LEU A 1 562 ? -7.148 11.336 12.836 1 95.06 562 LEU A CA 1
ATOM 4473 C C . LEU A 1 562 ? -6.852 11.945 14.203 1 95.06 562 LEU A C 1
ATOM 4475 O O . LEU A 1 562 ? -7.465 12.945 14.586 1 95.06 562 LEU A O 1
ATOM 4479 N N . ILE A 1 563 ? -5.91 11.359 14.867 1 94.31 563 ILE A N 1
ATOM 4480 C CA . ILE A 1 563 ? -5.625 11.758 16.25 1 94.31 563 ILE A CA 1
ATOM 4481 C C . ILE A 1 563 ? -4.844 13.078 16.25 1 94.31 563 ILE A C 1
ATOM 4483 O O . ILE A 1 563 ? -5.133 13.977 17.031 1 94.31 563 ILE A O 1
ATOM 4487 N N . THR A 1 564 ? -3.879 13.148 15.383 1 91.44 564 THR A N 1
ATOM 4488 C CA . THR A 1 564 ? -3.004 14.312 15.406 1 91.44 564 THR A CA 1
ATOM 4489 C C . THR A 1 564 ? -3.678 15.508 14.727 1 91.44 564 THR A C 1
ATOM 4491 O O . THR A 1 564 ? -3.408 16.656 15.07 1 91.44 564 THR A O 1
ATOM 4494 N N . ARG A 1 565 ? -4.531 15.25 13.742 1 90.62 565 ARG A N 1
ATOM 4495 C CA . ARG A 1 565 ? -5.207 16.266 12.945 1 90.62 565 ARG A CA 1
ATOM 4496 C C . ARG A 1 565 ? -4.199 17.188 12.258 1 90.62 565 ARG A C 1
ATOM 4498 O O . ARG A 1 565 ? -4.348 18.406 12.281 1 90.62 565 ARG A O 1
ATOM 4505 N N . GLN A 1 566 ? -3.188 16.578 11.812 1 89.44 566 GLN A N 1
ATOM 4506 C CA . GLN A 1 566 ? -2.131 17.344 11.156 1 89.44 566 GLN A CA 1
ATOM 4507 C C . GLN A 1 566 ? -1.871 16.828 9.75 1 89.44 566 GLN A C 1
ATOM 4509 O O . GLN A 1 566 ? -1.037 17.375 9.023 1 89.44 566 GLN A O 1
ATOM 4514 N N . TYR A 1 567 ? -2.547 15.75 9.484 1 88.88 567 TYR A N 1
ATOM 4515 C CA . TYR A 1 567 ? -2.453 15.102 8.18 1 88.88 567 TYR A CA 1
ATOM 4516 C C . TYR A 1 567 ? -3.836 14.906 7.574 1 88.88 567 TYR A C 1
ATOM 4518 O O . TYR A 1 567 ? -4.844 14.961 8.281 1 88.88 567 TYR A O 1
ATOM 4526 N N . ILE A 1 568 ? -3.834 14.758 6.32 1 88.75 568 ILE A N 1
ATOM 4527 C CA . ILE A 1 568 ? -5.109 14.531 5.648 1 88.75 568 ILE A CA 1
ATOM 4528 C C . ILE A 1 568 ? -5.387 13.031 5.562 1 88.75 568 ILE A C 1
ATOM 4530 O O . ILE A 1 568 ? -4.648 12.289 4.91 1 88.75 568 ILE A O 1
ATOM 4534 N N . PRO A 1 569 ? -6.418 12.555 6.227 1 93 569 PRO A N 1
ATOM 4535 C CA . PRO A 1 569 ? -6.766 11.133 6.137 1 93 569 PRO A CA 1
ATOM 4536 C C . PRO A 1 569 ? -7.281 10.742 4.754 1 93 569 PRO A C 1
ATOM 4538 O O . PRO A 1 569 ? -7.66 11.609 3.963 1 93 569 PRO A O 1
ATOM 4541 N N . MET A 1 570 ? -7.215 9.43 4.5 1 90.31 570 MET A N 1
ATOM 4542 C CA . MET A 1 570 ? -7.781 8.945 3.244 1 90.31 570 MET A CA 1
ATOM 4543 C C . MET A 1 570 ? -9.289 9.156 3.213 1 90.31 570 MET A C 1
ATOM 4545 O O . MET A 1 570 ? -9.93 9.266 4.262 1 90.31 570 MET A O 1
ATOM 4549 N N . ASN A 1 571 ? -9.805 9.359 2.061 1 88.88 571 ASN A N 1
ATOM 4550 C CA . ASN A 1 571 ? -11.242 9.555 1.878 1 88.88 571 ASN A CA 1
ATOM 4551 C C . ASN A 1 571 ? -11.828 8.523 0.919 1 88.88 571 ASN A C 1
ATOM 4553 O O . ASN A 1 571 ? -11.812 8.719 -0.298 1 88.88 571 ASN A O 1
ATOM 4557 N N . GLY A 1 572 ? -12.297 7.48 1.427 1 90.62 572 GLY A N 1
ATOM 4558 C CA . GLY A 1 572 ? -12.844 6.387 0.642 1 90.62 572 GLY A CA 1
ATOM 4559 C C . GLY A 1 572 ? -12.461 5.02 1.185 1 90.62 572 GLY A C 1
ATOM 4560 O O . GLY A 1 572 ? -12.297 4.852 2.395 1 90.62 572 GLY A O 1
ATOM 4561 N N . THR A 1 573 ? -12.492 4.074 0.296 1 93.81 573 THR A N 1
ATOM 4562 C CA . THR A 1 573 ? -12.133 2.707 0.661 1 93.81 573 THR A CA 1
ATOM 4563 C C . THR A 1 573 ? -10.797 2.316 0.042 1 93.81 573 THR A C 1
ATOM 4565 O O . THR A 1 573 ? -10.641 2.34 -1.18 1 93.81 573 THR A O 1
ATOM 4568 N N . CYS A 1 574 ? -9.898 2.014 0.876 1 95 574 CYS A N 1
ATOM 4569 C CA . CYS A 1 574 ? -8.586 1.559 0.431 1 95 574 CYS A CA 1
ATOM 4570 C C . CYS A 1 574 ? -8.57 0.046 0.245 1 95 574 CYS A C 1
ATOM 4572 O O . CYS A 1 574 ? -8.914 -0.701 1.162 1 95 574 CYS A O 1
ATOM 4574 N N . ILE A 1 575 ? -8.172 -0.388 -0.957 1 96.25 575 ILE A N 1
ATOM 4575 C CA . ILE A 1 575 ? -8.031 -1.809 -1.26 1 96.25 575 ILE A CA 1
ATOM 4576 C C . ILE A 1 575 ? -6.547 -2.176 -1.324 1 96.25 575 ILE A C 1
ATOM 4578 O O . ILE A 1 575 ? -5.766 -1.504 -1.998 1 96.25 575 ILE A O 1
ATOM 4582 N N . TYR A 1 576 ? -6.25 -3.168 -0.6 1 95.5 576 TYR A N 1
ATOM 4583 C CA . TYR A 1 576 ? -4.922 -3.752 -0.738 1 95.5 576 TYR A CA 1
ATOM 4584 C C . TYR A 1 576 ? -4.984 -5.09 -1.467 1 95.5 576 TYR A C 1
ATOM 4586 O O . TYR A 1 576 ? -5.742 -5.98 -1.078 1 95.5 576 TYR A O 1
ATOM 4594 N N . ASP A 1 577 ? -4.145 -5.199 -2.475 1 94.88 577 ASP A N 1
ATOM 4595 C CA . ASP A 1 577 ? -4.008 -6.422 -3.258 1 94.88 577 ASP A CA 1
ATOM 4596 C C . ASP A 1 577 ? -2.621 -7.039 -3.072 1 94.88 577 ASP A C 1
ATOM 4598 O O . ASP A 1 577 ? -1.649 -6.586 -3.682 1 94.88 577 ASP A O 1
ATOM 4602 N N . GLY A 1 578 ? -2.594 -8.062 -2.264 1 91.69 578 GLY A N 1
ATOM 4603 C CA . GLY A 1 578 ? -1.322 -8.703 -1.97 1 91.69 578 GLY A CA 1
ATOM 4604 C C . GLY A 1 578 ? -0.771 -9.508 -3.135 1 91.69 578 GLY A C 1
ATOM 4605 O O . GLY A 1 578 ? 0.412 -9.852 -3.154 1 91.69 578 GLY A O 1
ATOM 4606 N N . TYR A 1 579 ? -1.613 -9.859 -4.062 1 88.56 579 TYR A N 1
ATOM 4607 C CA . TYR A 1 579 ? -1.137 -10.57 -5.246 1 88.56 579 TYR A CA 1
ATOM 4608 C C . TYR A 1 579 ? -0.253 -9.664 -6.102 1 88.56 579 TYR A C 1
ATOM 4610 O O . TYR A 1 579 ? 0.756 -10.117 -6.652 1 88.56 579 TYR A O 1
ATOM 4618 N N . ARG A 1 580 ? -0.609 -8.398 -6.098 1 84.94 580 ARG A N 1
ATOM 4619 C CA . ARG A 1 580 ? 0.119 -7.438 -6.918 1 84.94 580 ARG A CA 1
ATOM 4620 C C . ARG A 1 580 ? 0.943 -6.492 -6.051 1 84.94 580 ARG A C 1
ATOM 4622 O O . ARG A 1 580 ? 1.681 -5.648 -6.566 1 84.94 580 ARG A O 1
ATOM 4629 N N . SER A 1 581 ? 0.8 -6.641 -4.789 1 83.62 581 SER A N 1
ATOM 4630 C CA . SER A 1 581 ? 1.441 -5.73 -3.844 1 83.62 581 SER A CA 1
ATOM 4631 C C . SER A 1 581 ? 1.11 -4.277 -4.164 1 83.62 581 SER A C 1
ATOM 4633 O O . SER A 1 581 ? 2.008 -3.439 -4.277 1 83.62 581 SER A O 1
ATOM 4635 N N . ALA A 1 582 ? -0.155 -4.047 -4.32 1 85.44 582 ALA A N 1
ATOM 4636 C CA . ALA A 1 582 ? -0.618 -2.717 -4.707 1 85.44 582 ALA A CA 1
ATOM 4637 C C . ALA A 1 582 ? -1.78 -2.264 -3.828 1 85.44 582 ALA A C 1
ATOM 4639 O O . ALA A 1 582 ? -2.508 -3.092 -3.275 1 85.44 582 ALA A O 1
ATOM 4640 N N . THR A 1 583 ? -1.843 -0.978 -3.709 1 88.06 583 THR A N 1
ATOM 4641 C CA . THR A 1 583 ? -2.982 -0.37 -3.033 1 88.06 583 THR A CA 1
ATOM 4642 C C . THR A 1 583 ? -3.736 0.562 -3.977 1 88.06 583 THR A C 1
ATOM 4644 O O . THR A 1 583 ? -3.164 1.071 -4.941 1 88.06 583 THR A O 1
ATOM 4647 N N . GLY A 1 584 ? -5.027 0.661 -3.783 1 89.44 584 GLY A N 1
ATOM 4648 C CA . GLY A 1 584 ? -5.871 1.614 -4.484 1 89.44 584 GLY A CA 1
ATOM 4649 C C . GLY A 1 584 ? -7.031 2.113 -3.646 1 89.44 584 GLY A C 1
ATOM 4650 O O . GLY A 1 584 ? -7.469 1.434 -2.717 1 89.44 584 GLY A O 1
ATOM 4651 N N . ILE A 1 585 ? -7.449 3.354 -3.957 1 88.94 585 ILE A N 1
ATOM 4652 C CA . ILE A 1 585 ? -8.555 3.939 -3.203 1 88.94 585 ILE A CA 1
ATOM 4653 C C . ILE A 1 585 ? -9.773 4.09 -4.105 1 88.94 585 ILE A C 1
ATOM 4655 O O . ILE A 1 585 ? -9.664 4.555 -5.242 1 88.94 585 ILE A O 1
ATOM 4659 N N . VAL A 1 586 ? -10.875 3.549 -3.701 1 89.94 586 VAL A N 1
ATOM 4660 C CA . VAL A 1 586 ? -12.172 3.842 -4.309 1 89.94 586 VAL A CA 1
ATOM 4661 C C . VAL A 1 586 ? -12.828 5.02 -3.59 1 89.94 586 VAL A C 1
ATOM 4663 O O . VAL A 1 586 ? -13.266 4.883 -2.445 1 89.94 586 VAL A O 1
ATOM 4666 N N . GLU A 1 587 ? -12.867 6.09 -4.293 1 83.44 587 GLU A N 1
ATOM 4667 C CA . GLU A 1 587 ? -13.383 7.312 -3.686 1 83.44 587 GLU A CA 1
ATOM 4668 C C . GLU A 1 587 ? -14.914 7.312 -3.668 1 83.44 587 GLU A C 1
ATOM 4670 O O . GLU A 1 587 ? -15.547 6.582 -4.43 1 83.44 587 GLU A O 1
ATOM 4675 N N . TYR A 1 588 ? -15.391 8.086 -2.852 1 76.06 588 TYR A N 1
ATOM 4676 C CA . TYR A 1 588 ? -16.844 8.219 -2.736 1 76.06 588 TYR A CA 1
ATOM 4677 C C . TYR A 1 588 ? -17.391 9.172 -3.793 1 76.06 588 TYR A C 1
ATOM 4679 O O . TYR A 1 588 ? -16.688 10.102 -4.219 1 76.06 588 TYR A O 1
ATOM 4687 N N . MET B 1 1 ? -84.875 -63.438 -13.773 1 17.38 1 MET B N 1
ATOM 4688 C CA . MET B 1 1 ? -83.938 -64.5 -13.391 1 17.38 1 MET B CA 1
ATOM 4689 C C . MET B 1 1 ? -82.5 -64.062 -13.648 1 17.38 1 MET B C 1
ATOM 4691 O O . MET B 1 1 ? -82.188 -63.406 -14.633 1 17.38 1 MET B O 1
ATOM 4695 N N . LYS B 1 2 ? -81.438 -64.125 -12.438 1 18.59 2 LYS B N 1
ATOM 4696 C CA . LYS B 1 2 ? -80.375 -63.875 -11.492 1 18.59 2 LYS B CA 1
ATOM 4697 C C . LYS B 1 2 ? -79 -64.375 -12.047 1 18.59 2 LYS B C 1
ATOM 4699 O O . LYS B 1 2 ? -78.562 -65.438 -11.75 1 18.59 2 LYS B O 1
ATOM 4704 N N . ARG B 1 3 ? -78.812 -64.062 -13.438 1 20.2 3 ARG B N 1
ATOM 4705 C CA . ARG B 1 3 ? -77.938 -64.875 -14.273 1 20.2 3 ARG B CA 1
ATOM 4706 C C . ARG B 1 3 ? -76.5 -64.75 -13.867 1 20.2 3 ARG B C 1
ATOM 4708 O O . ARG B 1 3 ? -76.062 -6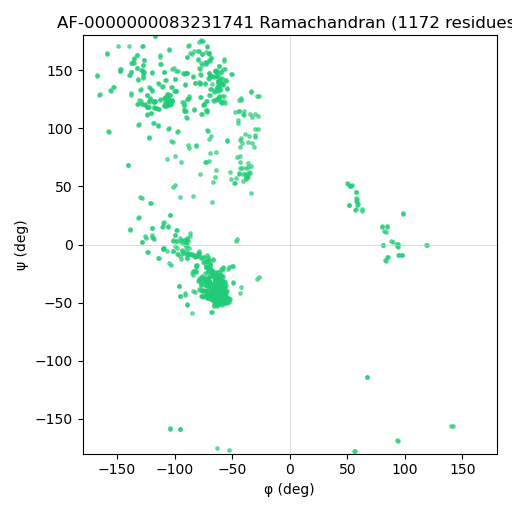3.656 -13.492 1 20.2 3 ARG B O 1
ATOM 4715 N N . GLU B 1 4 ? -75.562 -65.75 -13.766 1 19.81 4 GLU B N 1
ATOM 4716 C CA . GLU B 1 4 ? -74.5 -66.438 -13.039 1 19.81 4 GLU B CA 1
ATOM 4717 C C . GLU B 1 4 ? -73.125 -65.938 -13.445 1 19.81 4 GLU B C 1
ATOM 4719 O O . GLU B 1 4 ? -72.688 -66.188 -14.578 1 19.81 4 GLU B O 1
ATOM 4724 N N . ALA B 1 5 ? -72.625 -64.5 -13.039 1 22.86 5 ALA B N 1
ATOM 4725 C CA . ALA B 1 5 ? -71.75 -63.375 -13.375 1 22.86 5 ALA B CA 1
ATOM 4726 C C . ALA B 1 5 ? -70.25 -63.781 -13.391 1 22.86 5 ALA B C 1
ATOM 4728 O O . ALA B 1 5 ? -69.438 -63 -13.812 1 22.86 5 ALA B O 1
ATOM 4729 N N . GLU B 1 6 ? -69.438 -64.938 -12.516 1 18.12 6 GLU B N 1
ATOM 4730 C CA . GLU B 1 6 ? -68.5 -64.875 -11.414 1 18.12 6 GLU B CA 1
ATOM 4731 C C . GLU B 1 6 ? -67.062 -65.125 -11.883 1 18.12 6 GLU B C 1
ATOM 4733 O O . GLU B 1 6 ? -66.125 -65 -11.117 1 18.12 6 GLU B O 1
ATOM 4738 N N . VAL B 1 7 ? -66.688 -65.688 -13.047 1 19.28 7 VAL B N 1
ATOM 4739 C CA . VAL B 1 7 ? -65.812 -66.812 -12.867 1 19.28 7 VAL B CA 1
ATOM 4740 C C . VAL B 1 7 ? -64.375 -66.312 -12.734 1 19.28 7 VAL B C 1
ATOM 4742 O O . VAL B 1 7 ? -63.625 -66.812 -11.883 1 19.28 7 VAL B O 1
ATOM 4745 N N . ASP B 1 8 ? -63.812 -65.562 -13.766 1 19.47 8 ASP B N 1
ATOM 4746 C CA . ASP B 1 8 ? -62.688 -66.125 -14.492 1 19.47 8 ASP B CA 1
ATOM 4747 C C . ASP B 1 8 ? -61.375 -65.875 -13.734 1 19.47 8 ASP B C 1
ATOM 4749 O O . ASP B 1 8 ? -61.281 -65 -12.898 1 19.47 8 ASP B O 1
ATOM 4753 N N . SER B 1 9 ? -60.156 -66.562 -14.062 1 20.31 9 SER B N 1
ATOM 4754 C CA . SER B 1 9 ? -59.031 -67.375 -13.625 1 20.31 9 SER B CA 1
ATOM 4755 C C . SER B 1 9 ? -57.812 -66.5 -13.305 1 20.31 9 SER B C 1
ATOM 4757 O O . SER B 1 9 ? -56.656 -67 -13.414 1 20.31 9 SER B O 1
ATOM 4759 N N . SER B 1 10 ? -57.969 -65.25 -12.602 1 21.25 10 SER B N 1
ATOM 4760 C CA . SER B 1 10 ? -57.156 -64.062 -12.695 1 21.25 10 SER B CA 1
ATOM 4761 C C . SER B 1 10 ? -55.781 -64.25 -12.07 1 21.25 10 SER B C 1
ATOM 4763 O O . SER B 1 10 ? -55.656 -64.375 -10.844 1 21.25 10 SER B O 1
ATOM 4765 N N . GLU B 1 11 ? -54.938 -65.125 -12.914 1 21.2 11 GLU B N 1
ATOM 4766 C CA . GLU B 1 11 ? -53.688 -65.812 -12.516 1 21.2 11 GLU B CA 1
ATOM 4767 C C . GLU B 1 11 ? -52.75 -64.812 -11.781 1 21.2 11 GLU B C 1
ATOM 4769 O O . GLU B 1 11 ? -52.562 -63.688 -12.203 1 21.2 11 GLU B O 1
ATOM 4774 N N . SER B 1 12 ? -52.594 -65.125 -10.594 1 21.17 12 SER B N 1
ATOM 4775 C CA . SER B 1 12 ? -52.219 -64.375 -9.406 1 21.17 12 SER B CA 1
ATOM 4776 C C . SER B 1 12 ? -50.75 -63.938 -9.492 1 21.17 12 SER B C 1
ATOM 4778 O O . SER B 1 12 ? -49.844 -64.75 -9.68 1 21.17 12 SER B O 1
ATOM 4780 N N . PRO B 1 13 ? -50.562 -62.812 -10.312 1 23.17 13 PRO B N 1
ATOM 4781 C CA . PRO B 1 13 ? -49.25 -62.344 -10.773 1 23.17 13 PRO B CA 1
ATOM 4782 C C . PRO B 1 13 ? -48.188 -62.406 -9.68 1 23.17 13 PRO B C 1
ATOM 4784 O O . PRO B 1 13 ? -48.375 -61.875 -8.586 1 23.17 13 PRO B O 1
ATOM 4787 N N . ASP B 1 14 ? -47.656 -63.594 -9.688 1 19.48 14 ASP B N 1
ATOM 4788 C CA . ASP B 1 14 ? -46.781 -64.125 -8.664 1 19.48 14 ASP B CA 1
ATOM 4789 C C . ASP B 1 14 ? -45.812 -63.031 -8.172 1 19.48 14 ASP B C 1
ATOM 4791 O O . ASP B 1 14 ? -45.344 -62.219 -8.961 1 19.48 14 ASP B O 1
ATOM 4795 N N . LYS B 1 15 ? -46.031 -62.75 -6.938 1 21.23 15 LYS B N 1
ATOM 4796 C CA . LYS B 1 15 ? -45.469 -61.719 -6.074 1 21.23 15 LYS B CA 1
ATOM 4797 C C . LYS B 1 15 ? -43.938 -61.75 -6.105 1 21.23 15 LYS B C 1
ATOM 4799 O O . LYS B 1 15 ? -43.312 -62.719 -5.672 1 21.23 15 LYS B O 1
ATOM 4804 N N . ILE B 1 16 ? -43.5 -61.5 -7.332 1 20.88 16 ILE B N 1
ATOM 4805 C CA . ILE B 1 16 ? -42.094 -61.75 -7.48 1 20.88 16 ILE B CA 1
ATOM 4806 C C . ILE B 1 16 ? -41.375 -61.406 -6.176 1 20.88 16 ILE B C 1
ATOM 4808 O O . ILE B 1 16 ? -41.594 -60.375 -5.578 1 20.88 16 ILE B O 1
ATOM 4812 N N . PRO B 1 17 ? -40.906 -62.438 -5.609 1 20.5 17 PRO B N 1
ATOM 4813 C CA . PRO B 1 17 ? -40.375 -62.438 -4.242 1 20.5 17 PRO B CA 1
ATOM 4814 C C . PRO B 1 17 ? -39.469 -61.281 -3.951 1 20.5 17 PRO B C 1
ATOM 4816 O O . PRO B 1 17 ? -38.656 -60.875 -4.805 1 20.5 17 PRO B O 1
ATOM 4819 N N . LYS B 1 18 ? -40.031 -60.344 -3.203 1 21.05 18 LYS B N 1
ATOM 4820 C CA . LYS B 1 18 ? -39.375 -59.094 -2.893 1 21.05 18 LYS B CA 1
ATOM 4821 C C . LYS B 1 18 ? -37.906 -59.312 -2.506 1 21.05 18 LYS B C 1
ATOM 4823 O O . LYS B 1 18 ? -37.625 -59.875 -1.449 1 21.05 18 LYS B O 1
ATOM 4828 N N . THR B 1 19 ? -37.25 -59.844 -3.424 1 19.44 19 THR B N 1
ATOM 4829 C CA . THR B 1 19 ? -35.844 -60.219 -3.143 1 19.44 19 THR B CA 1
ATOM 4830 C C . THR B 1 19 ? -35.25 -59.25 -2.111 1 19.44 19 THR B C 1
ATOM 4832 O O . THR B 1 19 ? -35.469 -58.062 -2.166 1 19.44 19 THR B O 1
ATOM 4835 N N . MET B 1 20 ? -35 -59.75 -1.004 1 21.02 20 MET B N 1
ATOM 4836 C CA . MET B 1 20 ? -34.531 -59.312 0.311 1 21.02 20 MET B CA 1
ATOM 4837 C C . MET B 1 20 ? -33.375 -58.312 0.184 1 21.02 20 MET B C 1
ATOM 4839 O O . MET B 1 20 ? -32.312 -58.656 -0.282 1 21.02 20 MET B O 1
ATOM 4843 N N . ALA B 1 21 ? -33.719 -57.25 -0.328 1 20.72 21 ALA B N 1
ATOM 4844 C CA . ALA B 1 21 ? -32.781 -56.188 -0.704 1 20.72 21 ALA B CA 1
ATOM 4845 C C . ALA B 1 21 ? -31.688 -56 0.343 1 20.72 21 ALA B C 1
ATOM 4847 O O . ALA B 1 21 ? -31.953 -55.531 1.454 1 20.72 21 ALA B O 1
ATOM 4848 N N . ASP B 1 22 ? -31.016 -57 0.66 1 19.64 22 ASP B N 1
ATOM 4849 C CA . ASP B 1 22 ? -30 -57.062 1.7 1 19.64 22 ASP B CA 1
ATOM 4850 C C . ASP B 1 22 ? -29.188 -55.781 1.743 1 19.64 22 ASP B C 1
ATOM 4852 O O . ASP B 1 22 ? -28.422 -55.5 0.826 1 19.64 22 ASP B O 1
ATOM 4856 N N . ASN B 1 23 ? -29.875 -54.875 1.921 1 20.34 23 ASN B N 1
ATOM 4857 C CA . ASN B 1 23 ? -29.484 -53.469 1.715 1 20.34 23 ASN B CA 1
ATOM 4858 C C . ASN B 1 23 ? -28.156 -53.156 2.375 1 20.34 23 ASN B C 1
ATOM 4860 O O . ASN B 1 23 ? -28.062 -53.031 3.6 1 20.34 23 ASN B O 1
ATOM 4864 N N . HIS B 1 24 ? -27.25 -53.906 2.066 1 19.38 24 HIS B N 1
ATOM 4865 C CA . HIS B 1 24 ? -25.922 -53.75 2.664 1 19.38 24 HIS B CA 1
ATOM 4866 C C . HIS B 1 24 ? -25.578 -52.281 2.865 1 19.38 24 HIS B C 1
ATOM 4868 O O . HIS B 1 24 ? -25.297 -51.562 1.9 1 19.38 24 HIS B O 1
ATOM 4874 N N . ARG B 1 25 ? -26.312 -51.625 3.594 1 20.48 25 ARG B N 1
ATOM 4875 C CA . ARG B 1 25 ? -26.094 -50.281 4.094 1 20.48 25 ARG B CA 1
ATOM 4876 C C . ARG B 1 25 ? -24.609 -50 4.355 1 20.48 25 ARG B C 1
ATOM 4878 O O . ARG B 1 25 ? -24.078 -50.406 5.395 1 20.48 25 ARG B O 1
ATOM 4885 N N . ALA B 1 26 ? -23.891 -50.344 3.566 1 19.67 26 ALA B N 1
ATOM 4886 C CA . ALA B 1 26 ? -22.453 -50.094 3.768 1 19.67 26 ALA B CA 1
ATOM 4887 C C . ALA B 1 26 ? -22.234 -48.75 4.465 1 19.67 26 ALA B C 1
ATOM 4889 O O . ALA B 1 26 ? -22.703 -47.719 3.998 1 19.67 26 ALA B O 1
ATOM 4890 N N . THR B 1 27 ? -22.25 -48.781 5.672 1 21.36 27 THR B N 1
ATOM 4891 C CA . THR B 1 27 ? -22.109 -47.75 6.691 1 21.36 27 THR B CA 1
ATOM 4892 C C . THR B 1 27 ? -21.078 -46.688 6.266 1 21.36 27 THR B C 1
ATOM 4894 O O . THR B 1 27 ? -19.891 -46.969 6.168 1 21.36 27 THR B O 1
ATOM 4897 N N . GLN B 1 28 ? -21.281 -46.125 5.301 1 20.52 28 GLN B N 1
ATOM 4898 C CA . GLN B 1 28 ? -20.359 -45.094 4.785 1 20.52 28 GLN B CA 1
ATOM 4899 C C . GLN B 1 28 ? -19.781 -44.281 5.918 1 20.52 28 GLN B C 1
ATOM 4901 O O . GLN B 1 28 ? -20.469 -43.469 6.535 1 20.52 28 GLN B O 1
ATOM 4906 N N . GLU B 1 29 ? -19.031 -44.875 6.723 1 21.59 29 GLU B N 1
ATOM 4907 C CA . GLU B 1 29 ? -18.281 -44.312 7.84 1 21.59 29 GLU B CA 1
ATOM 4908 C C . GLU B 1 29 ? -17.812 -42.906 7.535 1 21.59 29 GLU B C 1
ATOM 4910 O O . GLU B 1 29 ? -17.016 -42.688 6.621 1 21.59 29 GLU B O 1
ATOM 4915 N N . SER B 1 30 ? -18.594 -42.062 7.438 1 23.14 30 SER B N 1
ATOM 4916 C CA . SER B 1 30 ? -18.422 -40.625 7.301 1 23.14 30 SER B CA 1
ATOM 4917 C C . SER B 1 30 ? -17.156 -40.156 8.023 1 23.14 30 SER B C 1
ATOM 4919 O O . SER B 1 30 ? -17 -40.375 9.227 1 23.14 30 SER B O 1
ATOM 4921 N N . ALA B 1 31 ? -16.047 -40.219 7.453 1 24.62 31 ALA B N 1
ATOM 4922 C CA . ALA B 1 31 ? -14.742 -40 8.078 1 24.62 31 ALA B CA 1
ATOM 4923 C C . ALA B 1 31 ? -14.836 -38.906 9.156 1 24.62 31 ALA B C 1
ATOM 4925 O O . ALA B 1 31 ? -14.875 -37.719 8.844 1 24.62 31 ALA B O 1
ATOM 4926 N N . PHE B 1 32 ? -15.57 -39.094 10.148 1 22.69 32 PHE B N 1
ATOM 4927 C CA . PHE B 1 32 ? -15.477 -38.469 11.469 1 22.69 32 PHE B CA 1
ATOM 4928 C C . PHE B 1 32 ? -14.039 -38.469 11.969 1 22.69 32 PHE B C 1
ATOM 4930 O O . PHE B 1 32 ? -13.492 -39.531 12.297 1 22.69 32 PHE B O 1
ATOM 4937 N N . ILE B 1 33 ? -13.273 -37.656 11.453 1 26.22 33 ILE B N 1
ATOM 4938 C CA . ILE B 1 33 ? -11.953 -37.688 12.078 1 26.22 33 ILE B CA 1
ATOM 4939 C C . ILE B 1 33 ? -12.102 -37.969 13.57 1 26.22 33 ILE B C 1
ATOM 4941 O O . ILE B 1 33 ? -12.883 -37.312 14.258 1 26.22 33 ILE B O 1
ATOM 4945 N N . SER B 1 34 ? -12.047 -39.062 13.977 1 25.03 34 SER B N 1
ATOM 4946 C CA . SER B 1 34 ? -11.898 -39.5 15.359 1 25.03 34 SER B CA 1
ATOM 4947 C C . SER B 1 34 ? -11.172 -38.438 16.203 1 25.03 34 SER B C 1
ATOM 4949 O O . SER B 1 34 ? -10.25 -37.781 15.711 1 25.03 34 SER B O 1
ATOM 4951 N N . PRO B 1 35 ? -11.797 -38.062 17.359 1 27.22 35 PRO B N 1
ATOM 4952 C CA . PRO B 1 35 ? -11.383 -37.188 18.453 1 27.22 35 PRO B CA 1
ATOM 4953 C C . PRO B 1 35 ? -9.961 -37.469 18.938 1 27.22 35 PRO B C 1
ATOM 4955 O O . PRO B 1 35 ? -9.633 -37.219 20.094 1 27.22 35 PRO B O 1
ATOM 4958 N N . SER B 1 36 ? -9.281 -38.375 18.297 1 28.12 36 SER B N 1
ATOM 4959 C CA . SER B 1 36 ? -8.039 -38.656 19 1 28.12 36 SER B CA 1
ATOM 4960 C C . SER B 1 36 ? -7.375 -37.375 19.516 1 28.12 36 SER B C 1
ATOM 4962 O O . SER B 1 36 ? -7.477 -36.344 18.891 1 28.12 36 SER B O 1
ATOM 4964 N N . SER B 1 37 ? -7.043 -37.25 20.797 1 28.97 37 SER B N 1
ATOM 4965 C CA . SER B 1 37 ? -6.633 -36.312 21.844 1 28.97 37 SER B CA 1
ATOM 4966 C C . SER B 1 37 ? -5.605 -35.312 21.328 1 28.97 37 SER B C 1
ATOM 4968 O O . SER B 1 37 ? -5.184 -34.438 22.062 1 28.97 37 SER B O 1
ATOM 4970 N N . ALA B 1 38 ? -4.734 -35.812 20.453 1 33.5 38 ALA B N 1
ATOM 4971 C CA . ALA B 1 38 ? -3.582 -34.938 20.266 1 33.5 38 ALA B CA 1
ATOM 4972 C C . ALA B 1 38 ? -3.975 -33.656 19.516 1 33.5 38 ALA B C 1
ATOM 4974 O O . ALA B 1 38 ? -4.48 -33.75 18.391 1 33.5 38 ALA B O 1
ATOM 4975 N N . ARG B 1 39 ? -4.391 -32.469 20.141 1 36.5 39 ARG B N 1
ATOM 4976 C CA . ARG B 1 39 ? -4.699 -31.062 19.891 1 36.5 39 ARG B CA 1
ATOM 4977 C C . ARG B 1 39 ? -3.865 -30.531 18.734 1 36.5 39 ARG B C 1
ATOM 4979 O O . ARG B 1 39 ? -2.637 -30.641 18.734 1 36.5 39 ARG B O 1
ATOM 4986 N N . PRO B 1 40 ? -4.402 -30.453 17.594 1 44.38 40 PRO B N 1
ATOM 4987 C CA . PRO B 1 40 ? -3.504 -29.969 16.531 1 44.38 40 PRO B CA 1
ATOM 4988 C C . PRO B 1 40 ? -2.664 -28.781 16.969 1 44.38 40 PRO B C 1
ATOM 4990 O O . PRO B 1 40 ? -3.191 -27.828 17.562 1 44.38 40 PRO B O 1
ATOM 4993 N N . ASP B 1 41 ? -1.297 -28.828 17.078 1 54.62 41 ASP B N 1
ATOM 4994 C CA . ASP B 1 41 ? -0.23 -27.875 17.406 1 54.62 41 ASP B CA 1
ATOM 4995 C C . ASP B 1 41 ? -0.277 -26.656 16.484 1 54.62 41 ASP B C 1
ATOM 4997 O O . ASP B 1 41 ? -0.935 -26.672 15.445 1 54.62 41 ASP B O 1
ATOM 5001 N N . ARG B 1 42 ? -0.045 -25.406 16.891 1 60.12 42 ARG B N 1
ATOM 5002 C CA . ARG B 1 42 ? 0.083 -24.109 16.234 1 60.12 42 ARG B CA 1
ATOM 5003 C C . ARG B 1 42 ? 0.552 -24.266 14.789 1 60.12 42 ARG B C 1
ATOM 5005 O O . ARG B 1 42 ? 0.035 -23.609 13.883 1 60.12 42 ARG B O 1
ATOM 5012 N N . GLN B 1 43 ? 1.19 -25.203 14.586 1 65.94 43 GLN B N 1
ATOM 5013 C CA . GLN B 1 43 ? 1.811 -25.438 13.289 1 65.94 43 GLN B CA 1
ATOM 5014 C C . GLN B 1 43 ? 0.805 -26 12.289 1 65.94 43 GLN B C 1
ATOM 5016 O O . GLN B 1 43 ? 0.792 -25.625 11.125 1 65.94 43 GLN B O 1
ATOM 5021 N N . THR B 1 44 ? -0.128 -26.734 12.797 1 65.69 44 THR B N 1
ATOM 5022 C CA . THR B 1 44 ? -1.084 -27.391 11.922 1 65.69 44 THR B CA 1
ATOM 5023 C C . THR B 1 44 ? -2.096 -26.391 11.367 1 65.69 44 THR B C 1
ATOM 5025 O O . THR B 1 44 ? -2.441 -26.438 10.188 1 65.69 44 THR B O 1
ATOM 5028 N N . GLN B 1 45 ? -2.475 -25.516 12.25 1 65.31 45 GLN B N 1
ATOM 5029 C CA . GLN B 1 45 ? -3.469 -24.531 11.812 1 65.31 45 GLN B CA 1
ATOM 5030 C C . GLN B 1 45 ? -2.869 -23.547 10.812 1 65.31 45 GLN B C 1
ATOM 5032 O O . GLN B 1 45 ? -3.521 -23.172 9.836 1 65.31 45 GLN B O 1
ATOM 5037 N N . LEU B 1 46 ? -1.718 -23.156 11.125 1 66.88 46 LEU B N 1
ATOM 5038 C CA . LEU B 1 46 ? -1 -22.297 10.195 1 66.88 46 LEU B CA 1
ATOM 5039 C C . LEU B 1 46 ? -0.868 -22.969 8.828 1 66.88 46 LEU B C 1
ATOM 5041 O O . LEU B 1 46 ? -1.154 -22.344 7.801 1 66.88 46 LEU B O 1
ATOM 5045 N N . PHE B 1 47 ? -0.718 -24.125 8.969 1 68.38 47 PHE B N 1
ATOM 5046 C CA . PHE B 1 47 ? -0.451 -24.891 7.75 1 68.38 47 PHE B CA 1
ATOM 5047 C C . PHE B 1 47 ? -1.729 -25.078 6.941 1 68.38 47 PHE B C 1
ATOM 5049 O O . PHE B 1 47 ? -1.704 -25.031 5.711 1 68.38 47 PHE B O 1
ATOM 5056 N N . ASP B 1 48 ? -2.744 -25.078 7.645 1 75.25 48 ASP B N 1
ATOM 5057 C CA . ASP B 1 48 ? -3.998 -25.266 6.922 1 75.25 48 ASP B CA 1
ATOM 5058 C C . ASP B 1 48 ? -4.352 -24.031 6.098 1 75.25 48 ASP B C 1
ATOM 5060 O O . ASP B 1 48 ? -4.758 -24.141 4.938 1 75.25 48 ASP B O 1
ATOM 5064 N N . ARG B 1 49 ? -4.164 -22.953 6.695 1 77.19 49 ARG B N 1
ATOM 5065 C CA . ARG B 1 49 ? -4.465 -21.703 5.996 1 77.19 49 ARG B CA 1
ATOM 5066 C C . ARG B 1 49 ? -3.549 -21.531 4.789 1 77.19 49 ARG B C 1
ATOM 5068 O O . ARG B 1 49 ? -4.008 -21.156 3.705 1 77.19 49 ARG B O 1
ATOM 5075 N N . GLN B 1 50 ? -2.35 -21.812 5.043 1 79.75 50 GLN B N 1
ATOM 5076 C CA . GLN B 1 50 ? -1.347 -21.594 4.004 1 79.75 50 GLN B CA 1
ATOM 5077 C C . GLN B 1 50 ? -1.479 -22.625 2.887 1 79.75 50 GLN B C 1
ATOM 5079 O O . GLN B 1 50 ? -1.295 -22.312 1.712 1 79.75 50 GLN B O 1
ATOM 5084 N N . LEU B 1 51 ? -1.894 -23.781 3.262 1 81.19 51 LEU B N 1
ATOM 5085 C CA . LEU B 1 51 ? -2.096 -24.844 2.281 1 81.19 51 LEU B CA 1
ATOM 5086 C C . LEU B 1 51 ? -3.209 -24.484 1.306 1 81.19 51 LEU B C 1
ATOM 5088 O O . LEU B 1 51 ? -3.158 -24.859 0.131 1 81.19 51 LEU B O 1
ATOM 5092 N N . ARG B 1 52 ? -4.059 -23.734 1.84 1 81.12 52 ARG B N 1
ATOM 5093 C CA . ARG B 1 52 ? -5.152 -23.297 0.984 1 81.12 52 ARG B CA 1
ATOM 5094 C C . ARG B 1 52 ? -4.664 -22.312 -0.069 1 81.12 52 ARG B C 1
ATOM 5096 O O . ARG B 1 52 ? -5.168 -22.281 -1.192 1 81.12 52 ARG B O 1
ATOM 5103 N N . LEU B 1 53 ? -3.703 -21.609 0.311 1 82.5 53 LEU B N 1
ATOM 5104 C CA . LEU B 1 53 ? -3.295 -20.5 -0.554 1 82.5 53 LEU B CA 1
ATOM 5105 C C . LEU B 1 53 ? -2.219 -20.953 -1.535 1 82.5 53 LEU B C 1
ATOM 5107 O O . LEU B 1 53 ? -2.252 -20.578 -2.711 1 82.5 53 LEU B O 1
ATOM 5111 N N . TRP B 1 54 ? -1.227 -21.734 -1.058 1 83.62 54 TRP B N 1
ATOM 5112 C CA . TRP B 1 54 ? -0.151 -22.094 -1.976 1 83.62 54 TRP B CA 1
ATOM 5113 C C . TRP B 1 54 ? 0.112 -23.594 -1.944 1 83.62 54 TRP B C 1
ATOM 5115 O O . TRP B 1 54 ? 1.18 -24.047 -2.357 1 83.62 54 TRP B O 1
ATOM 5125 N N . GLU B 1 55 ? -0.784 -24.344 -1.572 1 82.75 55 GLU B N 1
ATOM 5126 C CA . GLU B 1 55 ? -0.802 -25.797 -1.692 1 82.75 55 GLU B CA 1
ATOM 5127 C C . GLU B 1 55 ? 0.424 -26.422 -1.03 1 82.75 55 GLU B C 1
ATOM 5129 O O . GLU B 1 55 ? 1.179 -25.734 -0.339 1 82.75 55 GLU B O 1
ATOM 5134 N N . SER B 1 56 ? 0.537 -27.703 -1.111 1 83.88 56 SER B N 1
ATOM 5135 C CA . SER B 1 56 ? 1.584 -28.469 -0.435 1 83.88 56 SER B CA 1
ATOM 5136 C C . SER B 1 56 ? 2.959 -28.141 -1.01 1 83.88 56 SER B C 1
ATOM 5138 O O . SER B 1 56 ? 3.947 -28.094 -0.275 1 83.88 56 SER B O 1
ATOM 5140 N N . SER B 1 57 ? 2.959 -27.891 -2.291 1 84.62 57 SER B N 1
ATOM 5141 C CA . SER B 1 57 ? 4.242 -27.578 -2.92 1 84.62 57 SER B CA 1
ATOM 5142 C C . SER B 1 57 ? 4.805 -26.25 -2.412 1 84.62 57 SER B C 1
ATOM 5144 O O . SER B 1 57 ? 5.992 -26.156 -2.094 1 84.62 57 SER B O 1
ATOM 5146 N N . GLY B 1 58 ? 3.961 -25.281 -2.328 1 87.44 58 GLY B N 1
ATOM 5147 C CA . GLY B 1 58 ? 4.387 -24 -1.796 1 87.44 58 GLY B CA 1
ATOM 5148 C C . GLY B 1 58 ? 4.793 -24.062 -0.335 1 87.44 58 GLY B C 1
ATOM 5149 O O . GLY B 1 58 ? 5.773 -23.438 0.069 1 87.44 58 GLY B O 1
ATOM 5150 N N . GLN B 1 59 ? 4.098 -24.844 0.39 1 87.12 59 GLN B N 1
ATOM 5151 C CA . GLN B 1 59 ? 4.383 -24.969 1.815 1 87.12 59 GLN B CA 1
ATOM 5152 C C . GLN B 1 59 ? 5.723 -25.656 2.049 1 87.12 59 GLN B C 1
ATOM 5154 O O . GLN B 1 59 ? 6.473 -25.281 2.953 1 87.12 59 GLN B O 1
ATOM 5159 N N . LYS B 1 60 ? 5.941 -26.625 1.289 1 87.31 60 LYS B N 1
ATOM 5160 C CA . LYS B 1 60 ? 7.219 -27.328 1.397 1 87.31 60 LYS B CA 1
ATOM 5161 C C . LYS B 1 60 ? 8.391 -26.391 1.129 1 87.31 60 LYS B C 1
ATOM 5163 O O . LYS B 1 60 ? 9.391 -26.422 1.839 1 87.31 60 LYS B O 1
ATOM 5168 N N . ARG B 1 61 ? 8.227 -25.594 0.157 1 89.31 61 ARG B N 1
ATOM 5169 C CA . ARG B 1 61 ? 9.266 -24.625 -0.156 1 89.31 61 ARG B CA 1
ATOM 5170 C C . ARG B 1 61 ? 9.453 -23.625 0.989 1 89.31 61 ARG B C 1
ATOM 5172 O O . ARG B 1 61 ? 10.578 -23.219 1.283 1 89.31 61 ARG B O 1
ATOM 5179 N N . PHE B 1 62 ? 8.367 -23.281 1.518 1 88.75 62 PHE B N 1
ATOM 5180 C CA . PHE B 1 62 ? 8.422 -22.359 2.637 1 88.75 62 PHE B CA 1
ATOM 5181 C C . PHE B 1 62 ? 9.195 -22.953 3.805 1 88.75 62 PHE B C 1
ATOM 5183 O O . PHE B 1 62 ? 10.008 -22.266 4.438 1 88.75 62 PHE B O 1
ATOM 5190 N N . GLU B 1 63 ? 8.992 -24.172 4.082 1 88.25 63 GLU B N 1
ATOM 5191 C CA . GLU B 1 63 ? 9.625 -24.891 5.191 1 88.25 63 GLU B CA 1
ATOM 5192 C C . GLU B 1 63 ? 11.109 -25.125 4.922 1 88.25 63 GLU B C 1
ATOM 5194 O O . GLU B 1 63 ? 11.859 -25.469 5.828 1 88.25 63 GLU B O 1
ATOM 5199 N N . GLU B 1 64 ? 11.453 -24.859 3.727 1 91.31 64 GLU B N 1
ATOM 5200 C CA . GLU B 1 64 ? 12.859 -25 3.375 1 91.31 64 GLU B CA 1
ATOM 5201 C C . GLU B 1 64 ? 13.523 -23.656 3.143 1 91.31 64 GLU B C 1
ATOM 5203 O O . GLU B 1 64 ? 14.734 -23.578 2.914 1 91.31 64 GLU B O 1
ATOM 5208 N N . GLY B 1 65 ? 12.766 -22.656 3.232 1 94.12 65 GLY B N 1
ATOM 5209 C CA . GLY B 1 65 ? 13.242 -21.328 2.902 1 94.12 65 GLY B CA 1
ATOM 5210 C C . GLY B 1 65 ? 14.242 -20.781 3.91 1 94.12 65 GLY B C 1
ATOM 5211 O O . GLY B 1 65 ? 14.195 -21.141 5.09 1 94.12 65 GLY B O 1
ATOM 5212 N N . ALA B 1 66 ? 15.195 -19.969 3.414 1 95.88 66 ALA B N 1
ATOM 5213 C CA . ALA B 1 66 ? 16.203 -19.297 4.238 1 95.88 66 ALA B CA 1
ATOM 5214 C C . ALA B 1 66 ? 16.406 -17.859 3.791 1 95.88 66 ALA B C 1
ATOM 5216 O O . ALA B 1 66 ? 16.578 -17.594 2.602 1 95.88 66 ALA B O 1
ATOM 5217 N N . VAL B 1 67 ? 16.328 -16.953 4.766 1 97.5 67 VAL B N 1
ATOM 5218 C CA . VAL B 1 67 ? 16.469 -15.539 4.441 1 97.5 67 VAL B CA 1
ATOM 5219 C C . VAL B 1 67 ? 17.5 -14.891 5.359 1 97.5 67 VAL B C 1
ATOM 5221 O O . VAL B 1 67 ? 17.562 -15.203 6.551 1 97.5 67 VAL B O 1
ATOM 5224 N N . GLY B 1 68 ? 18.406 -14.109 4.754 1 97.62 68 GLY B N 1
ATOM 5225 C CA . GLY B 1 68 ? 19.297 -13.266 5.531 1 97.62 68 GLY B CA 1
ATOM 5226 C C . GLY B 1 68 ? 18.828 -11.82 5.605 1 97.62 68 GLY B C 1
ATOM 5227 O O . GLY B 1 68 ? 18.391 -11.25 4.605 1 97.62 68 GLY B O 1
ATOM 5228 N N . ILE B 1 69 ? 18.828 -11.25 6.863 1 98.19 69 ILE B N 1
ATOM 5229 C CA . ILE B 1 69 ? 18.391 -9.867 7.039 1 98.19 69 ILE B CA 1
ATOM 5230 C C . ILE B 1 69 ? 19.5 -9.062 7.715 1 98.19 69 ILE B C 1
ATOM 5232 O O . ILE B 1 69 ? 20.031 -9.469 8.75 1 98.19 69 ILE B O 1
ATOM 5236 N N . CYS B 1 70 ? 19.859 -7.945 7.152 1 95.94 70 CYS B N 1
ATOM 5237 C CA . CYS B 1 70 ? 20.812 -6.988 7.723 1 95.94 70 CYS B CA 1
ATOM 5238 C C . CYS B 1 70 ? 20.234 -5.574 7.68 1 95.94 70 CYS B C 1
ATOM 5240 O O . CYS B 1 70 ? 19.812 -5.102 6.625 1 95.94 70 CYS B O 1
ATOM 5242 N N . ASP B 1 71 ? 20.094 -4.719 8.875 1 89.75 71 ASP B N 1
ATOM 5243 C CA . ASP B 1 71 ? 20.531 -5.035 10.227 1 89.75 71 ASP B CA 1
ATOM 5244 C C . ASP B 1 71 ? 19.344 -5.426 11.102 1 89.75 71 ASP B C 1
ATOM 5246 O O . ASP B 1 71 ? 18.312 -5.875 10.594 1 89.75 71 ASP B O 1
ATOM 5250 N N . CYS B 1 72 ? 19.469 -5.328 12.445 1 92.75 72 CYS B N 1
ATOM 5251 C CA . CYS B 1 72 ? 18.422 -5.73 13.375 1 92.75 72 CYS B CA 1
ATOM 5252 C C . CYS B 1 72 ? 17.625 -4.523 13.859 1 92.75 72 CYS B C 1
ATOM 5254 O O . CYS B 1 72 ? 17.422 -4.355 15.062 1 92.75 72 CYS B O 1
ATOM 5256 N N . SER B 1 73 ? 17.156 -3.719 12.859 1 93.12 73 SER B N 1
ATOM 5257 C CA . SER B 1 73 ? 16.297 -2.58 13.172 1 93.12 73 SER B CA 1
ATOM 5258 C C . SER B 1 73 ? 14.867 -3.031 13.469 1 93.12 73 SER B C 1
ATOM 5260 O O . SER B 1 73 ? 14.57 -4.227 13.43 1 93.12 73 SER B O 1
ATOM 5262 N N . SER B 1 74 ? 14.023 -2.062 13.859 1 92.88 74 SER B N 1
ATOM 5263 C CA . SER B 1 74 ? 12.617 -2.359 14.094 1 92.88 74 SER B CA 1
ATOM 5264 C C . SER B 1 74 ? 11.953 -2.947 12.859 1 92.88 74 SER B C 1
ATOM 5266 O O . SER B 1 74 ? 11.195 -3.914 12.945 1 92.88 74 SER B O 1
ATOM 5268 N N . THR B 1 75 ? 12.258 -2.393 11.719 1 96 75 THR B N 1
ATOM 5269 C CA . THR B 1 75 ? 11.719 -2.877 10.453 1 96 75 THR B CA 1
ATOM 5270 C C . THR B 1 75 ? 12.195 -4.297 10.164 1 96 75 THR B C 1
ATOM 5272 O O . THR B 1 75 ? 11.406 -5.156 9.773 1 96 75 THR B O 1
ATOM 5275 N N . SER B 1 76 ? 13.445 -4.566 10.391 1 97.12 76 SER B N 1
ATOM 5276 C CA . SER B 1 76 ? 14 -5.902 10.203 1 97.12 76 SER B CA 1
ATOM 5277 C C . SER B 1 76 ? 13.289 -6.93 11.078 1 97.12 76 SER B C 1
ATOM 5279 O O . SER B 1 76 ? 12.992 -8.039 10.625 1 97.12 76 SER B O 1
ATOM 5281 N N . ALA B 1 77 ? 13.07 -6.508 12.281 1 94.81 77 ALA B N 1
ATOM 5282 C CA . ALA B 1 77 ? 12.438 -7.41 13.234 1 94.81 77 ALA B CA 1
ATOM 5283 C C . ALA B 1 77 ? 11.008 -7.746 12.805 1 94.81 77 ALA B C 1
ATOM 5285 O O . ALA B 1 77 ? 10.555 -8.875 12.992 1 94.81 77 ALA B O 1
ATOM 5286 N N . GLN B 1 78 ? 10.336 -6.773 12.273 1 95 78 GLN B N 1
ATOM 5287 C CA . GLN B 1 78 ? 8.977 -7.02 11.797 1 95 78 GLN B CA 1
ATOM 5288 C C . GLN B 1 78 ? 8.977 -7.969 10.602 1 95 78 GLN B C 1
ATOM 5290 O O . GLN B 1 78 ? 8.086 -8.812 10.477 1 95 78 GLN B O 1
ATOM 5295 N N . ILE B 1 79 ? 9.906 -7.844 9.695 1 97.19 79 ILE B N 1
ATOM 5296 C CA . ILE B 1 79 ? 10.047 -8.766 8.578 1 97.19 79 ILE B CA 1
ATOM 5297 C C . ILE B 1 79 ? 10.273 -10.188 9.102 1 97.19 79 ILE B C 1
ATOM 5299 O O . ILE B 1 79 ? 9.562 -11.117 8.727 1 97.19 79 ILE B O 1
ATOM 5303 N N . ALA B 1 80 ? 11.219 -10.281 10.023 1 96.25 80 ALA B N 1
ATOM 5304 C CA . ALA B 1 80 ? 11.555 -11.578 10.594 1 96.25 80 ALA B CA 1
ATOM 5305 C C . ALA B 1 80 ? 10.359 -12.188 11.32 1 96.25 80 ALA B C 1
ATOM 5307 O O . ALA B 1 80 ? 10.086 -13.383 11.172 1 96.25 80 ALA B O 1
ATOM 5308 N N . LYS B 1 81 ? 9.688 -11.352 12.102 1 92.44 81 LYS B N 1
ATOM 5309 C CA . LYS B 1 81 ? 8.508 -11.805 12.836 1 92.44 81 LYS B CA 1
ATOM 5310 C C . LYS B 1 81 ? 7.488 -12.445 11.898 1 92.44 81 LYS B C 1
ATOM 5312 O O . LYS B 1 81 ? 6.992 -13.539 12.172 1 92.44 81 LYS B O 1
ATOM 5317 N N . ASN B 1 82 ? 7.191 -11.82 10.844 1 93.12 82 ASN B N 1
ATOM 5318 C CA . ASN B 1 82 ? 6.191 -12.312 9.906 1 93.12 82 ASN B CA 1
ATOM 5319 C C . ASN B 1 82 ? 6.621 -13.633 9.273 1 93.12 82 ASN B C 1
ATOM 5321 O O . ASN B 1 82 ? 5.809 -14.547 9.102 1 93.12 82 ASN B O 1
ATOM 5325 N N . LEU B 1 83 ? 7.852 -13.734 8.93 1 93.62 83 LEU B N 1
ATOM 5326 C CA . LEU B 1 83 ? 8.352 -14.945 8.289 1 93.62 83 LEU B CA 1
ATOM 5327 C C . LEU B 1 83 ? 8.375 -16.109 9.266 1 93.62 83 LEU B C 1
ATOM 5329 O O . LEU B 1 83 ? 8.008 -17.234 8.914 1 93.62 83 LEU B O 1
ATOM 5333 N N . VAL B 1 84 ? 8.789 -15.812 10.492 1 90.94 84 VAL B N 1
ATOM 5334 C CA . VAL B 1 84 ? 8.836 -16.844 11.523 1 90.94 84 VAL B CA 1
ATOM 5335 C C . VAL B 1 84 ? 7.422 -17.359 11.797 1 90.94 84 VAL B C 1
ATOM 5337 O O . VAL B 1 84 ? 7.199 -18.578 11.859 1 90.94 84 VAL B O 1
ATOM 5340 N N . LEU B 1 85 ? 6.512 -16.422 11.922 1 86.94 85 LEU B N 1
ATOM 5341 C CA . LEU B 1 85 ? 5.129 -16.797 12.203 1 86.94 85 LEU B CA 1
ATOM 5342 C C . LEU B 1 85 ? 4.535 -17.594 11.039 1 86.94 85 LEU B C 1
ATOM 5344 O O . LEU B 1 85 ? 3.59 -18.359 11.219 1 86.94 85 LEU B O 1
ATOM 5348 N N . SER B 1 86 ? 5.082 -17.391 9.859 1 87.81 86 SER B N 1
ATOM 5349 C CA . SER B 1 86 ? 4.594 -18.094 8.68 1 87.81 86 SER B CA 1
ATOM 5350 C C . SER B 1 86 ? 5.281 -19.453 8.523 1 87.81 86 SER B C 1
ATOM 5352 O O . SER B 1 86 ? 4.961 -20.219 7.617 1 87.81 86 SER B O 1
ATOM 5354 N N . GLY B 1 87 ? 6.305 -19.766 9.32 1 86.12 87 GLY B N 1
ATOM 5355 C CA . GLY B 1 87 ? 6.887 -21.094 9.375 1 86.12 87 GLY B CA 1
ATOM 5356 C C . GLY B 1 87 ? 8.141 -21.234 8.531 1 86.12 87 GLY B C 1
ATOM 5357 O O . GLY B 1 87 ? 8.461 -22.328 8.062 1 86.12 87 GLY B O 1
ATOM 5358 N N . ILE B 1 88 ? 8.836 -20.172 8.297 1 91 88 ILE B N 1
ATOM 5359 C CA . ILE B 1 88 ? 10.07 -20.25 7.527 1 91 88 ILE B CA 1
ATOM 5360 C C . ILE B 1 88 ? 11.086 -21.109 8.266 1 91 88 ILE B C 1
ATOM 5362 O O . ILE B 1 88 ? 11.07 -21.188 9.5 1 91 88 ILE B O 1
ATOM 5366 N N . ARG B 1 89 ? 11.945 -21.781 7.504 1 92.19 89 ARG B N 1
ATOM 5367 C CA . ARG B 1 89 ? 12.945 -22.656 8.109 1 92.19 89 ARG B CA 1
ATOM 5368 C C . ARG B 1 89 ? 13.984 -21.844 8.883 1 92.19 89 ARG B C 1
ATOM 5370 O O . ARG B 1 89 ? 14.359 -22.219 9.992 1 92.19 89 ARG B O 1
ATOM 5377 N N . MET B 1 90 ? 14.406 -20.766 8.195 1 94.69 90 MET B N 1
ATOM 5378 C CA . MET B 1 90 ? 15.531 -20.078 8.828 1 94.69 90 MET B CA 1
ATOM 5379 C C . MET B 1 90 ? 15.562 -18.609 8.453 1 94.69 90 MET B C 1
ATOM 5381 O O . MET B 1 90 ? 15.305 -18.25 7.301 1 94.69 90 MET B O 1
ATOM 5385 N N . VAL B 1 91 ? 15.789 -17.797 9.5 1 96.62 91 VAL B N 1
ATOM 5386 C CA . VAL B 1 91 ? 16.125 -16.391 9.328 1 96.62 91 VAL B CA 1
ATOM 5387 C C . VAL B 1 91 ? 17.453 -16.078 10.031 1 96.62 91 VAL B C 1
ATOM 5389 O O . VAL B 1 91 ? 17.594 -16.344 11.227 1 96.62 91 VAL B O 1
ATOM 5392 N N . GLU B 1 92 ? 18.422 -15.656 9.289 1 96.62 92 GLU B N 1
ATOM 5393 C CA . GLU B 1 92 ? 19.672 -15.219 9.891 1 96.62 92 GLU B CA 1
ATOM 5394 C C . GLU B 1 92 ? 19.766 -13.695 9.945 1 96.62 92 GLU B C 1
ATOM 5396 O O . GLU B 1 92 ? 19.656 -13.031 8.914 1 96.62 92 GLU B O 1
ATOM 5401 N N . MET B 1 93 ? 19.953 -13.172 11.109 1 96.94 93 MET B N 1
ATOM 5402 C CA . MET B 1 93 ? 20 -11.727 11.297 1 96.94 93 MET B CA 1
ATOM 5403 C C . MET B 1 93 ? 21.438 -11.258 11.531 1 96.94 93 MET B C 1
ATOM 5405 O O . MET B 1 93 ? 22.109 -11.75 12.438 1 96.94 93 MET B O 1
ATOM 5409 N N . PHE B 1 94 ? 21.906 -10.312 10.742 1 96.75 94 PHE B N 1
ATOM 5410 C CA . PHE B 1 94 ? 23.266 -9.789 10.805 1 96.75 94 PHE B CA 1
ATOM 5411 C C . PHE B 1 94 ? 23.281 -8.391 11.406 1 96.75 94 PHE B C 1
ATOM 5413 O O . PHE B 1 94 ? 22.578 -7.492 10.938 1 96.75 94 PHE B O 1
ATOM 5420 N N . ASP B 1 95 ? 23.984 -8.18 12.445 1 96.12 95 ASP B N 1
ATOM 5421 C CA . ASP B 1 95 ? 24.125 -6.887 13.109 1 96.12 95 ASP B CA 1
ATOM 5422 C C . ASP B 1 95 ? 25.312 -6.887 14.07 1 96.12 95 ASP B C 1
ATOM 5424 O O . ASP B 1 95 ? 25.406 -7.758 14.938 1 96.12 95 ASP B O 1
ATOM 5428 N N . LYS B 1 96 ? 26.172 -5.922 13.984 1 93.94 96 LYS B N 1
ATOM 5429 C CA . LYS B 1 96 ? 27.344 -5.844 14.859 1 93.94 96 LYS B CA 1
ATOM 5430 C C . LYS B 1 96 ? 27.109 -4.871 16 1 93.94 96 LYS B C 1
ATOM 5432 O O . LYS B 1 96 ? 27.953 -4.723 16.891 1 93.94 96 LYS B O 1
ATOM 5437 N N . GLY B 1 97 ? 26 -4.285 16.016 1 93.12 97 GLY B N 1
ATOM 5438 C CA . GLY B 1 97 ? 25.766 -3.221 16.984 1 93.12 97 GLY B CA 1
ATOM 5439 C C . GLY B 1 97 ? 25.266 -3.729 18.328 1 93.12 97 GLY B C 1
ATOM 5440 O O . GLY B 1 97 ? 24.859 -4.891 18.438 1 93.12 97 GLY B O 1
ATOM 5441 N N . LYS B 1 98 ? 25.359 -2.799 19.297 1 95.25 98 LYS B N 1
ATOM 5442 C CA . LYS B 1 98 ? 24.812 -3.037 20.625 1 95.25 98 LYS B CA 1
ATOM 5443 C C . LYS B 1 98 ? 23.484 -2.316 20.812 1 95.25 98 LYS B C 1
ATOM 5445 O O . LYS B 1 98 ? 23.234 -1.286 20.172 1 95.25 98 LYS B O 1
ATOM 5450 N N . VAL B 1 99 ? 22.656 -2.854 21.625 1 94.31 99 VAL B N 1
ATOM 5451 C CA . VAL B 1 99 ? 21.344 -2.262 21.891 1 94.31 99 VAL B CA 1
ATOM 5452 C C . VAL B 1 99 ? 21.516 -0.913 22.594 1 94.31 99 VAL B C 1
ATOM 5454 O O . VAL B 1 99 ? 22.219 -0.813 23.594 1 94.31 99 VAL B O 1
ATOM 5457 N N . ARG B 1 100 ? 20.969 0.069 22 1 88.88 100 ARG B N 1
ATOM 5458 C CA . ARG B 1 100 ? 20.953 1.408 22.578 1 88.88 100 ARG B CA 1
ATOM 5459 C C . ARG B 1 100 ? 19.562 1.741 23.141 1 88.88 100 ARG B C 1
ATOM 5461 O O . ARG B 1 100 ? 18.594 1.048 22.844 1 88.88 100 ARG B O 1
ATOM 5468 N N . GLN B 1 101 ? 19.5 2.768 23.875 1 82.5 101 GLN B N 1
ATOM 5469 C CA . GLN B 1 101 ? 18.234 3.189 24.453 1 82.5 101 GLN B CA 1
ATOM 5470 C C . GLN B 1 101 ? 17.234 3.576 23.375 1 82.5 101 GLN B C 1
ATOM 5472 O O . GLN B 1 101 ? 16.031 3.303 23.5 1 82.5 101 GLN B O 1
ATOM 5477 N N . SER B 1 102 ? 17.75 4.133 22.359 1 78.31 102 SER B N 1
ATOM 5478 C CA . SER B 1 102 ? 16.891 4.562 21.266 1 78.31 102 SER B CA 1
ATOM 5479 C C . SER B 1 102 ? 16.25 3.367 20.562 1 78.31 102 SER B C 1
ATOM 5481 O O . SER B 1 102 ? 15.148 3.477 20.016 1 78.31 102 SER B O 1
ATOM 5483 N N . ASP B 1 103 ? 16.906 2.238 20.641 1 84.5 103 ASP B N 1
ATOM 5484 C CA . ASP B 1 103 ? 16.375 1.031 20.016 1 84.5 103 ASP B CA 1
ATOM 5485 C C . ASP B 1 103 ? 15.172 0.497 20.797 1 84.5 103 ASP B C 1
ATOM 5487 O O . ASP B 1 103 ? 14.18 0.071 20.203 1 84.5 103 ASP B O 1
ATOM 5491 N N . ILE B 1 104 ? 15.344 0.502 22 1 80 104 ILE B N 1
ATOM 5492 C CA . ILE B 1 104 ? 14.336 -0.076 22.875 1 80 104 ILE B CA 1
ATOM 5493 C C . ILE B 1 104 ? 13.016 0.679 22.719 1 80 104 ILE B C 1
ATOM 5495 O O . ILE B 1 104 ? 11.938 0.081 22.781 1 80 104 ILE B O 1
ATOM 5499 N N . GLY B 1 105 ? 13.078 1.894 22.438 1 72.31 105 GLY B N 1
ATOM 5500 C CA . GLY B 1 105 ? 11.883 2.717 22.328 1 72.31 105 GLY B CA 1
ATOM 5501 C C . GLY B 1 105 ? 11.047 2.4 21.094 1 72.31 105 GLY B C 1
ATOM 5502 O O . GLY B 1 105 ? 9.836 2.633 21.078 1 72.31 105 GLY B O 1
ATOM 5503 N N . ASN B 1 106 ? 11.633 1.821 20.172 1 75 106 ASN B N 1
ATOM 5504 C CA . ASN B 1 106 ? 10.891 1.629 18.922 1 75 106 ASN B CA 1
ATOM 5505 C C . ASN B 1 106 ? 10.922 0.173 18.469 1 75 106 ASN B C 1
ATOM 5507 O O . ASN B 1 106 ? 10.391 -0.164 17.406 1 75 106 ASN B O 1
ATOM 5511 N N . HIS B 1 107 ? 11.516 -0.594 19.219 1 77.75 107 HIS B N 1
ATOM 5512 C CA . HIS B 1 107 ? 11.766 -1.98 18.844 1 77.75 107 HIS B CA 1
ATOM 5513 C C . HIS B 1 107 ? 10.992 -2.941 19.734 1 77.75 107 HIS B C 1
ATOM 5515 O O . HIS B 1 107 ? 11.273 -3.045 20.938 1 77.75 107 HIS B O 1
ATOM 5521 N N . PHE B 1 108 ? 10.117 -3.66 19.172 1 76.38 108 PHE B N 1
ATOM 5522 C CA . PHE B 1 108 ? 9.227 -4.531 19.938 1 76.38 108 PHE B CA 1
ATOM 5523 C C . PHE B 1 108 ? 10 -5.707 20.531 1 76.38 108 PHE B C 1
ATOM 5525 O O . PHE B 1 108 ? 9.641 -6.223 21.594 1 76.38 108 PHE B O 1
ATOM 5532 N N . PHE B 1 109 ? 11.055 -6.086 19.875 1 84.62 109 PHE B N 1
ATOM 5533 C CA . PHE B 1 109 ? 11.742 -7.316 20.266 1 84.62 109 PHE B CA 1
ATOM 5534 C C . PHE B 1 109 ? 13.016 -7.004 21.031 1 84.62 109 PHE B C 1
ATOM 5536 O O . PHE B 1 109 ? 14.008 -7.727 20.922 1 84.62 109 PHE B O 1
ATOM 5543 N N . LEU B 1 110 ? 13.047 -5.914 21.625 1 86.75 110 LEU B N 1
ATOM 5544 C CA . LEU B 1 110 ? 14.078 -5.535 22.578 1 86.75 110 LEU B CA 1
ATOM 5545 C C . LEU B 1 110 ? 13.453 -5.066 23.891 1 86.75 110 LEU B C 1
ATOM 5547 O O . LEU B 1 110 ? 12.359 -4.508 23.891 1 86.75 110 LEU B O 1
ATOM 5551 N N . GLU B 1 111 ? 14.109 -5.344 24.922 1 84.31 111 GLU B N 1
ATOM 5552 C CA . GLU B 1 111 ? 13.648 -4.941 26.25 1 84.31 111 GLU B CA 1
ATOM 5553 C C . GLU B 1 111 ? 14.734 -4.184 27 1 84.31 111 GLU B C 1
ATOM 5555 O O . GLU B 1 111 ? 15.875 -4.09 26.531 1 84.31 111 GLU B O 1
ATOM 5560 N N . GLN B 1 112 ? 14.328 -3.623 28.141 1 82.81 112 GLN B N 1
ATOM 5561 C CA . GLN B 1 112 ? 15.273 -2.85 28.938 1 82.81 112 GLN B CA 1
ATOM 5562 C C . GLN B 1 112 ? 16.469 -3.701 29.344 1 82.81 112 GLN B C 1
ATOM 5564 O O . GLN B 1 112 ? 17.594 -3.201 29.406 1 82.81 112 GLN B O 1
ATOM 5569 N N . ALA B 1 113 ? 16.25 -4.965 29.516 1 88.5 113 ALA B N 1
ATOM 5570 C CA . ALA B 1 113 ? 17.328 -5.883 29.906 1 88.5 113 ALA B CA 1
ATOM 5571 C C . ALA B 1 113 ? 18.297 -6.105 28.734 1 88.5 113 ALA B C 1
ATOM 5573 O O . ALA B 1 113 ? 19.406 -6.609 28.938 1 88.5 113 ALA B O 1
ATOM 5574 N N . SER B 1 114 ? 17.875 -5.711 27.594 1 92.12 114 SER B N 1
ATOM 5575 C CA . SER B 1 114 ? 18.703 -5.898 26.391 1 92.12 114 SER B CA 1
ATOM 5576 C C . SER B 1 114 ? 19.75 -4.797 26.266 1 92.12 114 SER B C 1
ATOM 5578 O O . SER B 1 114 ? 20.688 -4.922 25.484 1 92.12 114 SER B O 1
ATOM 5580 N N . LEU B 1 115 ? 19.672 -3.777 27.031 1 92.31 115 LEU B N 1
ATOM 5581 C CA . LEU B 1 115 ? 20.531 -2.604 26.891 1 92.31 115 LEU B CA 1
ATOM 5582 C C . LEU B 1 115 ? 22 -2.986 26.984 1 92.31 115 LEU B C 1
ATOM 5584 O O . LEU B 1 115 ? 22.406 -3.701 27.906 1 92.31 115 LEU B O 1
ATOM 5588 N N . GLY B 1 116 ? 22.734 -2.553 25.984 1 95.38 116 GLY B N 1
ATOM 5589 C CA . GLY B 1 116 ? 24.188 -2.756 26 1 95.38 116 GLY B CA 1
ATOM 5590 C C . GLY B 1 116 ? 24.594 -4.109 25.469 1 95.38 116 GLY B C 1
ATOM 5591 O O . GLY B 1 116 ? 25.781 -4.344 25.219 1 95.38 116 GLY B O 1
ATOM 5592 N N . LYS B 1 117 ? 23.703 -5 25.266 1 96.62 117 LYS B N 1
ATOM 5593 C CA . LYS B 1 117 ? 23.984 -6.332 24.734 1 96.62 117 LYS B CA 1
ATOM 5594 C C . LYS B 1 117 ? 23.938 -6.332 23.203 1 96.62 117 LYS B C 1
ATOM 5596 O O . LYS B 1 117 ? 23.594 -5.32 22.594 1 96.62 117 LYS B O 1
ATOM 5601 N N . SER B 1 118 ? 24.375 -7.484 22.688 1 96.56 118 SER B N 1
ATOM 5602 C CA . SER B 1 118 ? 24.344 -7.605 21.219 1 96.56 118 SER B CA 1
ATOM 5603 C C . SER B 1 118 ? 22.922 -7.504 20.688 1 96.56 118 SER B C 1
ATOM 5605 O O . SER B 1 118 ? 22.047 -8.273 21.094 1 96.56 118 SER B O 1
ATOM 5607 N N . ARG B 1 119 ? 22.75 -6.59 19.766 1 95.62 119 ARG B N 1
ATOM 5608 C CA . ARG B 1 119 ? 21.406 -6.379 19.219 1 95.62 119 ARG B CA 1
ATOM 5609 C C . ARG B 1 119 ? 20.938 -7.598 18.438 1 95.62 119 ARG B C 1
ATOM 5611 O O . ARG B 1 119 ? 19.781 -7.996 18.531 1 95.62 119 ARG B O 1
ATOM 5618 N N . ALA B 1 120 ? 21.859 -8.227 17.672 1 96.12 120 ALA B N 1
ATOM 5619 C CA . ALA B 1 120 ? 21.516 -9.414 16.906 1 96.12 120 ALA B CA 1
ATOM 5620 C C . ALA B 1 120 ? 21.078 -10.555 17.812 1 96.12 120 ALA B C 1
ATOM 5622 O O . ALA B 1 120 ? 20.094 -11.242 17.531 1 96.12 120 ALA B O 1
ATOM 5623 N N . VAL B 1 121 ? 21.75 -10.727 18.875 1 96.06 121 VAL B N 1
ATOM 5624 C CA . VAL B 1 121 ? 21.484 -11.844 19.781 1 96.06 121 VAL B CA 1
ATOM 5625 C C . VAL B 1 121 ? 20.172 -11.617 20.516 1 96.06 121 VAL B C 1
ATOM 5627 O O . VAL B 1 121 ? 19.328 -12.508 20.578 1 96.06 121 VAL B O 1
ATOM 5630 N N . GLU B 1 122 ? 20.016 -10.406 21 1 94.62 122 GLU B N 1
ATOM 5631 C CA . GLU B 1 122 ? 18.797 -10.102 21.766 1 94.62 122 GLU B CA 1
ATOM 5632 C C . GLU B 1 122 ? 17.562 -10.148 20.875 1 94.62 122 GLU B C 1
ATOM 5634 O O . GLU B 1 122 ? 16.531 -10.695 21.266 1 94.62 122 GLU B O 1
ATOM 5639 N N . CYS B 1 123 ? 17.703 -9.578 19.75 1 93.06 123 CYS B N 1
ATOM 5640 C CA . CYS B 1 123 ? 16.594 -9.57 18.797 1 93.06 123 CYS B CA 1
ATOM 5641 C C . CYS B 1 123 ? 16.203 -10.992 18.391 1 93.06 123 CYS B C 1
ATOM 5643 O O . CYS B 1 123 ? 15.023 -11.344 18.391 1 93.06 123 CYS B O 1
ATOM 5645 N N . SER B 1 124 ? 17.156 -11.789 18.062 1 93.25 124 SER B N 1
ATOM 5646 C CA . SER B 1 124 ? 16.922 -13.156 17.609 1 93.25 124 SER B CA 1
ATOM 5647 C C . SER B 1 124 ? 16.312 -14.008 18.719 1 93.25 124 SER B C 1
ATOM 5649 O O . SER B 1 124 ? 15.469 -14.867 18.453 1 93.25 124 SER B O 1
ATOM 5651 N N . ARG B 1 125 ? 16.781 -13.805 19.906 1 90.31 125 ARG B N 1
ATOM 5652 C CA . ARG B 1 125 ? 16.266 -14.555 21.047 1 90.31 125 ARG B CA 1
ATOM 5653 C C . ARG B 1 125 ? 14.766 -14.328 21.203 1 90.31 125 ARG B C 1
ATOM 5655 O O . ARG B 1 125 ? 13.992 -15.289 21.312 1 90.31 125 ARG B O 1
ATOM 5662 N N . LEU B 1 126 ? 14.367 -13.117 21.172 1 85.5 126 LEU B N 1
ATOM 5663 C CA . LEU B 1 126 ? 12.961 -12.781 21.391 1 85.5 126 LEU B CA 1
ATOM 5664 C C . LEU B 1 126 ? 12.109 -13.18 20.203 1 85.5 126 LEU B C 1
ATOM 5666 O O . LEU B 1 126 ? 10.969 -13.617 20.359 1 85.5 126 LEU B O 1
ATOM 5670 N N . LEU B 1 127 ? 12.641 -13.055 19.047 1 88.25 127 LEU B N 1
ATOM 5671 C CA . LEU B 1 127 ? 11.938 -13.5 17.859 1 88.25 127 LEU B CA 1
ATOM 5672 C C . LEU B 1 127 ? 11.75 -15.008 17.859 1 88.25 127 LEU B C 1
ATOM 5674 O O . LEU B 1 127 ? 10.711 -15.516 17.422 1 88.25 127 LEU B O 1
ATOM 5678 N N . GLY B 1 128 ? 12.742 -15.703 18.328 1 85.12 128 GLY B N 1
ATOM 5679 C CA . GLY B 1 128 ? 12.703 -17.156 18.375 1 85.12 128 GLY B CA 1
ATOM 5680 C C . GLY B 1 128 ? 11.594 -17.688 19.25 1 85.12 128 GLY B C 1
ATOM 5681 O O . GLY B 1 128 ? 11.109 -18.812 19.031 1 85.12 128 GLY B O 1
ATOM 5682 N N . GLU B 1 129 ? 11.172 -16.906 20.156 1 77.44 129 GLU B N 1
ATOM 5683 C CA . GLU B 1 129 ? 10.117 -17.328 21.078 1 77.44 129 GLU B CA 1
ATOM 5684 C C . GLU B 1 129 ? 8.773 -17.422 20.375 1 77.44 129 GLU B C 1
ATOM 5686 O O . GLU B 1 129 ? 7.844 -18.047 20.875 1 77.44 129 GLU B O 1
ATOM 5691 N N . LEU B 1 130 ? 8.742 -16.891 19.219 1 76.06 130 LEU B N 1
ATOM 5692 C CA . LEU B 1 130 ? 7.496 -16.891 18.469 1 76.06 130 LEU B CA 1
ATOM 5693 C C . LEU B 1 130 ? 7.285 -18.219 17.766 1 76.06 130 LEU B C 1
ATOM 5695 O O . LEU B 1 130 ? 6.172 -18.531 17.328 1 76.06 130 LEU B O 1
ATOM 5699 N N . SER B 1 131 ? 8.336 -18.938 17.625 1 75.5 131 SER B N 1
ATOM 5700 C CA . SER B 1 131 ? 8.266 -20.156 16.828 1 75.5 131 SER B CA 1
ATOM 5701 C C . SER B 1 131 ? 7.605 -21.297 17.625 1 75.5 131 SER B C 1
ATOM 5703 O O . SER B 1 131 ? 7.785 -21.391 18.828 1 75.5 131 SER B O 1
ATOM 5705 N N . THR B 1 132 ? 6.789 -21.969 16.906 1 66.88 132 THR B N 1
ATOM 5706 C CA . THR B 1 132 ? 6.156 -23.156 17.484 1 66.88 132 THR B CA 1
ATOM 5707 C C . THR B 1 132 ? 7.016 -24.391 17.266 1 66.88 132 THR B C 1
ATOM 5709 O O . THR B 1 132 ? 6.723 -25.469 17.797 1 66.88 132 THR B O 1
ATOM 5712 N N . SER B 1 133 ? 7.984 -24.156 16.531 1 68 133 SER B N 1
ATOM 5713 C CA . SER B 1 133 ? 8.852 -25.266 16.203 1 68 133 SER B CA 1
ATOM 5714 C C . SER B 1 133 ? 9.797 -25.594 17.359 1 68 133 SER B C 1
ATOM 5716 O O . SER B 1 133 ? 10.055 -24.75 18.219 1 68 133 SER B O 1
ATOM 5718 N N . LYS B 1 134 ? 10.133 -26.797 17.406 1 69.44 134 LYS B N 1
ATOM 5719 C CA . LYS B 1 134 ? 11.094 -27.266 18.391 1 69.44 134 LYS B CA 1
ATOM 5720 C C . LYS B 1 134 ? 12.43 -26.547 18.234 1 69.44 134 LYS B C 1
ATOM 5722 O O . LYS B 1 134 ? 13.156 -26.359 19.219 1 69.44 134 LYS B O 1
ATOM 5727 N N . TYR B 1 135 ? 12.633 -26.109 17 1 79.38 135 TYR B N 1
ATOM 5728 C CA . TYR B 1 135 ? 13.898 -25.438 16.734 1 79.38 135 TYR B CA 1
ATOM 5729 C C . TYR B 1 135 ? 13.688 -23.938 16.531 1 79.38 135 TYR B C 1
ATOM 5731 O O . TYR B 1 135 ? 12.68 -23.531 15.961 1 79.38 135 TYR B O 1
ATOM 5739 N N . ASN B 1 136 ? 14.609 -23.141 17.047 1 84.69 136 ASN B N 1
ATOM 5740 C CA . ASN B 1 136 ? 14.594 -21.703 16.797 1 84.69 136 ASN B CA 1
ATOM 5741 C C . ASN B 1 136 ? 15 -21.375 15.367 1 84.69 136 ASN B C 1
ATOM 5743 O O . ASN B 1 136 ? 16.156 -21.594 14.977 1 84.69 136 ASN B O 1
ATOM 5747 N N . PRO B 1 137 ? 14.117 -20.828 14.625 1 91.12 137 PRO B N 1
ATOM 5748 C CA . PRO B 1 137 ? 14.438 -20.562 13.227 1 91.12 137 PRO B CA 1
ATOM 5749 C C . PRO B 1 137 ? 15.273 -19.297 13.047 1 91.12 137 PRO B C 1
ATOM 5751 O O . PRO B 1 137 ? 15.758 -19.016 11.945 1 91.12 137 PRO B O 1
ATOM 5754 N N . VAL B 1 138 ? 15.461 -18.547 14.094 1 94.19 138 VAL B N 1
ATOM 5755 C CA . VAL B 1 138 ? 16.141 -17.266 13.969 1 94.19 138 VAL B CA 1
ATOM 5756 C C . VAL B 1 138 ? 17.578 -17.391 14.5 1 94.19 138 VAL B C 1
ATOM 5758 O O . VAL B 1 138 ? 17.781 -17.719 15.672 1 94.19 138 VAL B O 1
ATOM 5761 N N . HIS B 1 139 ? 18.531 -17.094 13.68 1 95.31 139 HIS B N 1
ATOM 5762 C CA . HIS B 1 139 ? 19.953 -17.172 14.039 1 95.31 139 HIS B CA 1
ATOM 5763 C C . HIS B 1 139 ? 20.594 -15.797 14.039 1 95.31 139 HIS B C 1
ATOM 5765 O O . HIS B 1 139 ? 20.297 -14.961 13.18 1 95.31 139 HIS B O 1
ATOM 5771 N N . ALA B 1 140 ? 21.422 -15.617 15.047 1 96.12 140 ALA B N 1
ATOM 5772 C CA . ALA B 1 140 ? 22.094 -14.328 15.188 1 96.12 140 ALA B CA 1
ATOM 5773 C C . ALA B 1 140 ? 23.531 -14.398 14.664 1 96.12 140 ALA B C 1
ATOM 5775 O O . ALA B 1 140 ? 24.234 -15.391 14.898 1 96.12 140 ALA B O 1
ATOM 5776 N N . ASN B 1 141 ? 23.859 -13.461 13.883 1 94.88 141 ASN B N 1
ATOM 5777 C CA . ASN B 1 141 ? 25.25 -13.188 13.508 1 94.88 141 ASN B CA 1
ATOM 5778 C C . ASN B 1 141 ? 25.672 -11.789 13.961 1 94.88 141 ASN B C 1
ATOM 5780 O O . ASN B 1 141 ? 25.328 -10.797 13.328 1 94.88 141 ASN B O 1
ATOM 5784 N N . ASP B 1 142 ? 26.453 -11.734 15 1 94.75 142 ASP B N 1
ATOM 5785 C CA . ASP B 1 142 ? 26.812 -10.445 15.57 1 94.75 142 ASP B CA 1
ATOM 5786 C C . ASP B 1 142 ? 28.25 -10.062 15.227 1 94.75 142 ASP B C 1
ATOM 5788 O O . ASP B 1 142 ? 28.828 -9.164 15.836 1 94.75 142 ASP B O 1
ATOM 5792 N N . ASP B 1 143 ? 28.812 -10.711 14.289 1 91.56 143 ASP B N 1
ATOM 5793 C CA . ASP B 1 143 ? 30.203 -10.453 13.93 1 91.56 143 ASP B CA 1
ATOM 5794 C C . ASP B 1 143 ? 30.312 -9.859 12.531 1 91.56 143 ASP B C 1
ATOM 5796 O O . ASP B 1 143 ? 31.375 -9.398 12.125 1 91.56 143 ASP B O 1
ATOM 5800 N N . GLU B 1 144 ? 29.188 -9.922 11.852 1 90.62 144 GLU B N 1
ATOM 5801 C CA . GLU B 1 144 ? 29.25 -9.5 10.453 1 90.62 144 GLU B CA 1
ATOM 5802 C C . GLU B 1 144 ? 28.047 -8.648 10.07 1 90.62 144 GLU B C 1
ATOM 5804 O O . GLU B 1 144 ? 27.047 -8.633 10.781 1 90.62 144 GLU B O 1
ATOM 5809 N N . ILE B 1 145 ? 28.266 -7.828 9.023 1 90.56 145 ILE B N 1
ATOM 5810 C CA . ILE B 1 145 ? 27.203 -7.133 8.312 1 90.56 145 ILE B CA 1
ATOM 5811 C C . ILE B 1 145 ? 27.391 -7.301 6.805 1 90.56 145 ILE B C 1
ATOM 5813 O O . ILE B 1 145 ? 28.469 -7.691 6.348 1 90.56 145 ILE B O 1
ATOM 5817 N N . TYR B 1 146 ? 26.344 -7.043 6.023 1 90.88 146 TYR B N 1
ATOM 5818 C CA . TYR B 1 146 ? 26.406 -7.164 4.57 1 90.88 146 TYR B CA 1
ATOM 5819 C C . TYR B 1 146 ? 27.219 -6.02 3.967 1 90.88 146 TYR B C 1
ATOM 5821 O O . TYR B 1 146 ? 26.641 -5.129 3.328 1 90.88 146 TYR B O 1
ATOM 5829 N N . ASP B 1 147 ? 28.453 -6.004 4.145 1 90.12 147 ASP B N 1
ATOM 5830 C CA . ASP B 1 147 ? 29.344 -5.039 3.514 1 90.12 147 ASP B CA 1
ATOM 5831 C C . ASP B 1 147 ? 30.344 -5.738 2.592 1 90.12 147 ASP B C 1
ATOM 5833 O O . ASP B 1 147 ? 30.25 -6.945 2.359 1 90.12 147 ASP B O 1
ATOM 5837 N N . SER B 1 148 ? 31.172 -4.949 1.979 1 87.81 148 SER B N 1
ATOM 5838 C CA . SER B 1 148 ? 32.125 -5.504 1.024 1 87.81 148 SER B CA 1
ATOM 5839 C C . SER B 1 148 ? 33.031 -6.535 1.685 1 87.81 148 SER B C 1
ATOM 5841 O O . SER B 1 148 ? 33.406 -7.543 1.068 1 87.81 148 SER B O 1
ATOM 5843 N N . GLU B 1 149 ? 33.344 -6.277 2.916 1 87.75 149 GLU B N 1
ATOM 5844 C CA . GLU B 1 149 ? 34.219 -7.191 3.635 1 87.75 149 GLU B CA 1
ATOM 5845 C C . GLU B 1 149 ? 33.562 -8.555 3.83 1 87.75 149 GLU B C 1
ATOM 5847 O O . GLU B 1 149 ? 34.219 -9.594 3.697 1 87.75 149 GLU B O 1
ATOM 5852 N N . HIS B 1 150 ? 32.344 -8.547 4.168 1 89.69 150 HIS B N 1
ATOM 5853 C CA . HIS B 1 150 ? 31.562 -9.773 4.32 1 89.69 150 HIS B CA 1
ATOM 5854 C C . HIS B 1 150 ? 31.547 -10.578 3.025 1 89.69 150 HIS B C 1
ATOM 5856 O O . HIS B 1 150 ? 31.875 -11.766 3.021 1 89.69 150 HIS B O 1
ATOM 5862 N N . TRP B 1 151 ? 31.297 -9.992 1.974 1 89.44 151 TRP B N 1
ATOM 5863 C CA . TRP B 1 151 ? 31.109 -10.68 0.702 1 89.44 151 TRP B CA 1
ATOM 5864 C C . TRP B 1 151 ? 32.438 -11.133 0.113 1 89.44 151 TRP B C 1
ATOM 5866 O O . TRP B 1 151 ? 32.531 -12.227 -0.444 1 89.44 151 TRP B O 1
ATOM 5876 N N . ASP B 1 152 ? 33.438 -10.273 0.258 1 83.88 152 ASP B N 1
ATOM 5877 C CA . ASP B 1 152 ? 34.781 -10.609 -0.237 1 83.88 152 ASP B CA 1
ATOM 5878 C C . ASP B 1 152 ? 35.375 -11.75 0.577 1 83.88 152 ASP B C 1
ATOM 5880 O O . ASP B 1 152 ? 36.281 -12.453 0.095 1 83.88 152 ASP B O 1
ATOM 5884 N N . GLY B 1 153 ? 34.875 -11.859 1.708 1 80.81 153 GLY B N 1
ATOM 5885 C CA . GLY B 1 153 ? 35.438 -12.859 2.605 1 80.81 153 GLY B CA 1
ATOM 5886 C C . GLY B 1 153 ? 34.844 -14.242 2.393 1 80.81 153 GLY B C 1
ATOM 5887 O O . GLY B 1 153 ? 35.375 -15.227 2.936 1 80.81 153 GLY B O 1
ATOM 5888 N N . ILE B 1 154 ? 33.875 -14.312 1.619 1 80.5 154 ILE B N 1
ATOM 5889 C CA . ILE B 1 154 ? 33.25 -15.617 1.362 1 80.5 154 ILE B CA 1
ATOM 5890 C C . ILE B 1 154 ? 34.156 -16.422 0.424 1 80.5 154 ILE B C 1
ATOM 5892 O O . ILE B 1 154 ? 34.5 -15.969 -0.669 1 80.5 154 ILE B O 1
ATOM 5896 N N . GLU B 1 155 ? 34.562 -17.516 0.904 1 75.75 155 GLU B N 1
ATOM 5897 C CA . GLU B 1 155 ? 35.469 -18.375 0.135 1 75.75 155 GLU B CA 1
ATOM 5898 C C . GLU B 1 155 ? 34.688 -19.234 -0.858 1 75.75 155 GLU B C 1
ATOM 5900 O O . GLU B 1 155 ? 35.156 -19.469 -1.975 1 75.75 155 GLU B O 1
ATOM 5905 N N . ASP B 1 156 ? 33.562 -19.719 -0.338 1 76.25 156 ASP B N 1
ATOM 5906 C CA . ASP B 1 156 ? 32.75 -20.609 -1.139 1 76.25 156 ASP B CA 1
ATOM 5907 C C . ASP B 1 156 ? 31.312 -20.062 -1.259 1 76.25 156 ASP B C 1
ATOM 5909 O O . ASP B 1 156 ? 30.547 -20.125 -0.3 1 76.25 156 ASP B O 1
ATOM 5913 N N . TYR B 1 157 ? 31.031 -19.688 -2.512 1 76.5 157 TYR B N 1
ATOM 5914 C CA . TYR B 1 157 ? 29.766 -19 -2.742 1 76.5 157 TYR B CA 1
ATOM 5915 C C . TYR B 1 157 ? 28.672 -20 -3.098 1 76.5 157 TYR B C 1
ATOM 5917 O O . TYR B 1 157 ? 27.531 -19.609 -3.344 1 76.5 157 TYR B O 1
ATOM 5925 N N . SER B 1 158 ? 28.984 -21.281 -3.07 1 73.5 158 SER B N 1
ATOM 5926 C CA . SER B 1 158 ? 28.016 -22.297 -3.471 1 73.5 158 SER B CA 1
ATOM 5927 C C . SER B 1 158 ? 26.797 -22.281 -2.555 1 73.5 158 SER B C 1
ATOM 5929 O O . SER B 1 158 ? 25.688 -22.578 -2.992 1 73.5 158 SER B O 1
ATOM 5931 N N . GLY B 1 159 ? 26.984 -21.859 -1.319 1 80.31 159 GLY B N 1
ATOM 5932 C CA . GLY B 1 159 ? 25.906 -21.844 -0.351 1 80.31 159 GLY B CA 1
ATOM 5933 C C . GLY B 1 159 ? 24.922 -20.719 -0.581 1 80.31 159 GLY B C 1
ATOM 5934 O O . GLY B 1 159 ? 23.797 -20.734 -0.055 1 80.31 159 GLY B O 1
ATOM 5935 N N . LEU B 1 160 ? 25.281 -19.828 -1.443 1 83.31 160 LEU B N 1
ATOM 5936 C CA . LEU B 1 160 ? 24.438 -18.672 -1.681 1 83.31 160 LEU B CA 1
ATOM 5937 C C . LEU B 1 160 ? 23.172 -19.078 -2.428 1 83.31 160 LEU B C 1
ATOM 5939 O O . LEU B 1 160 ? 22.109 -18.469 -2.236 1 83.31 160 LEU B O 1
ATOM 5943 N N . ALA B 1 161 ? 23.359 -20.094 -3.217 1 77.5 161 ALA B N 1
ATOM 5944 C CA . ALA B 1 161 ? 22.234 -20.531 -4.047 1 77.5 161 ALA B CA 1
ATOM 5945 C C . ALA B 1 161 ? 21.094 -21.094 -3.193 1 77.5 161 ALA B C 1
ATOM 5947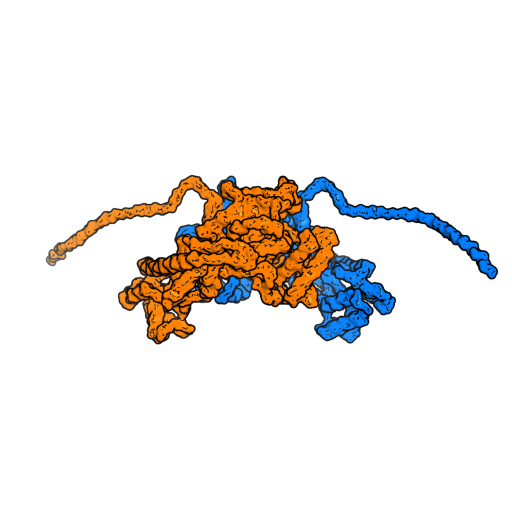 O O . ALA B 1 161 ? 19.953 -21.172 -3.646 1 77.5 161 ALA B O 1
ATOM 5948 N N . GLU B 1 162 ? 21.406 -21.328 -1.959 1 84.44 162 GLU B N 1
ATOM 5949 C CA . GLU B 1 162 ? 20.406 -21.953 -1.082 1 84.44 162 GLU B CA 1
ATOM 5950 C C . GLU B 1 162 ? 19.547 -20.891 -0.397 1 84.44 162 GLU B C 1
ATOM 5952 O O . GLU B 1 162 ? 18.5 -21.203 0.16 1 84.44 162 GLU B O 1
ATOM 5957 N N . TRP B 1 163 ? 19.984 -19.703 -0.521 1 92.31 163 TRP B N 1
ATOM 5958 C CA . TRP B 1 163 ? 19.234 -18.625 0.129 1 92.31 163 TRP B CA 1
ATOM 5959 C C . TRP B 1 163 ? 18.047 -18.188 -0.724 1 92.31 163 TRP B C 1
ATOM 5961 O O . TRP B 1 163 ? 18.141 -18.125 -1.95 1 92.31 163 TRP B O 1
ATOM 5971 N N . THR B 1 164 ? 16.953 -17.953 -0.024 1 94.62 164 THR B N 1
ATOM 5972 C CA . THR B 1 164 ? 15.75 -17.438 -0.688 1 94.62 164 THR B CA 1
ATOM 5973 C C . THR B 1 164 ? 15.922 -15.977 -1.066 1 94.62 164 THR B C 1
ATOM 5975 O O . THR B 1 164 ? 15.5 -15.555 -2.145 1 94.62 164 THR B O 1
ATOM 5978 N N . ALA B 1 165 ? 16.5 -15.258 -0.152 1 97 165 ALA B N 1
ATOM 5979 C CA . ALA B 1 165 ? 16.688 -13.828 -0.382 1 97 165 ALA B CA 1
ATOM 5980 C C . ALA B 1 165 ? 17.641 -13.227 0.655 1 97 165 ALA B C 1
ATOM 5982 O O . ALA B 1 165 ? 17.766 -13.742 1.768 1 97 165 ALA B O 1
ATOM 5983 N N . LYS B 1 166 ? 18.391 -12.297 0.225 1 97.81 166 LYS B N 1
ATOM 5984 C CA . LYS B 1 166 ? 19.156 -11.438 1.126 1 97.81 166 LYS B CA 1
ATOM 5985 C C . LYS B 1 166 ? 18.5 -10.062 1.247 1 97.81 166 LYS B C 1
ATOM 5987 O O . LYS B 1 166 ? 18.203 -9.414 0.239 1 97.81 166 LYS B O 1
ATOM 5992 N N . ILE B 1 167 ? 18.266 -9.594 2.51 1 98.38 167 ILE B N 1
ATOM 5993 C CA . ILE B 1 167 ? 17.516 -8.359 2.734 1 98.38 167 ILE B CA 1
ATOM 5994 C C . ILE B 1 167 ? 18.422 -7.34 3.436 1 98.38 167 ILE B C 1
ATOM 5996 O O . ILE B 1 167 ? 18.984 -7.625 4.496 1 98.38 167 ILE B O 1
ATOM 6000 N N . CYS B 1 168 ? 18.578 -6.211 2.834 1 98 168 CYS B N 1
ATOM 6001 C CA . CYS B 1 168 ? 19.266 -5.07 3.434 1 98 168 CYS B CA 1
ATOM 6002 C C . CYS B 1 168 ? 18.266 -4.031 3.93 1 98 168 CYS B C 1
ATOM 6004 O O . CYS B 1 168 ? 17.438 -3.535 3.154 1 98 168 CYS B O 1
ATOM 6006 N N . VAL B 1 169 ? 18.359 -3.721 5.191 1 97.81 169 VAL B N 1
ATOM 6007 C CA . VAL B 1 169 ? 17.453 -2.729 5.758 1 97.81 169 VAL B CA 1
ATOM 6008 C C . VAL B 1 169 ? 18.25 -1.528 6.266 1 97.81 169 VAL B C 1
ATOM 6010 O O . VAL B 1 169 ? 19.094 -1.668 7.145 1 97.81 169 VAL B O 1
ATOM 6013 N N . ARG B 1 170 ? 18 -0.369 5.684 1 95.81 170 ARG B N 1
ATOM 6014 C CA . ARG B 1 170 ? 18.562 0.913 6.098 1 95.81 170 ARG B CA 1
ATOM 6015 C C . ARG B 1 170 ? 20.078 0.885 6.043 1 95.81 170 ARG B C 1
ATOM 6017 O O . ARG B 1 170 ? 20.75 1.449 6.914 1 95.81 170 ARG B O 1
ATOM 6024 N N . MET B 1 171 ? 20.594 0.156 5.066 1 95.88 171 MET B N 1
ATOM 6025 C CA . MET B 1 171 ? 22.047 0.067 4.898 1 95.88 171 MET B CA 1
ATOM 6026 C C . MET B 1 171 ? 22.547 1.185 3.994 1 95.88 171 MET B C 1
ATOM 6028 O O . MET B 1 171 ? 21.766 1.826 3.289 1 95.88 171 MET B O 1
ATOM 6032 N N . LEU B 1 172 ? 23.812 1.433 4.074 1 95.56 172 LEU B N 1
ATOM 6033 C CA . LEU B 1 172 ? 24.438 2.457 3.24 1 95.56 172 LEU B CA 1
ATOM 6034 C C . LEU B 1 172 ? 24.531 1.993 1.792 1 95.56 172 LEU B C 1
ATOM 6036 O O . LEU B 1 172 ? 24.547 0.79 1.521 1 95.56 172 LEU B O 1
ATOM 6040 N N . HIS B 1 173 ? 24.594 2.92 0.938 1 94.06 173 HIS B N 1
ATOM 6041 C CA . HIS B 1 173 ? 24.578 2.678 -0.5 1 94.06 173 HIS B CA 1
ATOM 6042 C C . HIS B 1 173 ? 25.641 1.675 -0.911 1 94.06 173 HIS B C 1
ATOM 6044 O O . HIS B 1 173 ? 25.375 0.735 -1.659 1 94.06 173 HIS B O 1
ATOM 6050 N N . ASP B 1 174 ? 26.828 1.853 -0.421 1 92.81 174 ASP B N 1
ATOM 6051 C CA . ASP B 1 174 ? 27.953 0.999 -0.816 1 92.81 174 ASP B CA 1
ATOM 6052 C C . ASP B 1 174 ? 27.719 -0.443 -0.366 1 92.81 174 ASP B C 1
ATOM 6054 O O . ASP B 1 174 ? 28.078 -1.385 -1.08 1 92.81 174 ASP B O 1
ATOM 6058 N N . ASP B 1 175 ? 27.188 -0.568 0.785 1 94.19 175 ASP B N 1
ATOM 6059 C CA . ASP B 1 175 ? 26.891 -1.897 1.306 1 94.19 175 ASP B CA 1
ATOM 6060 C C . ASP B 1 175 ? 25.766 -2.559 0.507 1 94.19 175 ASP B C 1
ATOM 6062 O O . ASP B 1 175 ? 25.828 -3.75 0.197 1 94.19 175 ASP B O 1
ATOM 6066 N N . GLU B 1 176 ? 24.75 -1.803 0.208 1 94.69 176 GLU B N 1
ATOM 6067 C CA . GLU B 1 176 ? 23.656 -2.309 -0.608 1 94.69 176 GLU B CA 1
ATOM 6068 C C . GLU B 1 176 ? 24.141 -2.723 -1.994 1 94.69 176 GLU B C 1
ATOM 6070 O O . GLU B 1 176 ? 23.719 -3.748 -2.527 1 94.69 176 GLU B O 1
ATOM 6075 N N . GLN B 1 177 ? 25.016 -1.928 -2.545 1 93.12 177 GLN B N 1
ATOM 6076 C CA . GLN B 1 177 ? 25.562 -2.223 -3.863 1 93.12 177 GLN B CA 1
ATOM 6077 C C . GLN B 1 177 ? 26.375 -3.52 -3.846 1 93.12 177 GLN B C 1
ATOM 6079 O O . GLN B 1 177 ? 26.281 -4.324 -4.773 1 93.12 177 GLN B O 1
ATOM 6084 N N . ALA B 1 178 ? 27.172 -3.678 -2.85 1 93.19 178 ALA B N 1
ATOM 6085 C CA . ALA B 1 178 ? 27.953 -4.906 -2.721 1 93.19 178 ALA B CA 1
ATOM 6086 C C . ALA B 1 178 ? 27.047 -6.129 -2.637 1 93.19 178 ALA B C 1
ATOM 6088 O O . ALA B 1 178 ? 27.25 -7.117 -3.346 1 93.19 178 ALA B O 1
ATOM 6089 N N . THR B 1 179 ? 26.047 -6.027 -1.767 1 94.69 179 THR B N 1
ATOM 6090 C CA . THR B 1 179 ? 25.109 -7.125 -1.609 1 94.69 179 THR B CA 1
ATOM 6091 C C . THR B 1 179 ? 24.391 -7.418 -2.926 1 94.69 179 THR B C 1
ATOM 6093 O O . THR B 1 179 ? 24.25 -8.578 -3.318 1 94.69 179 THR B O 1
ATOM 6096 N N . SER B 1 180 ? 23.984 -6.359 -3.57 1 94.5 180 SER B N 1
ATOM 6097 C CA . SER B 1 180 ? 23.25 -6.496 -4.828 1 94.5 180 SER B CA 1
ATOM 6098 C C . SER B 1 180 ? 24.109 -7.168 -5.895 1 94.5 180 SER B C 1
ATOM 6100 O O . SER B 1 180 ? 23.609 -7.996 -6.664 1 94.5 180 SER B O 1
ATOM 6102 N N . ARG B 1 181 ? 25.344 -6.828 -5.961 1 92.06 181 ARG B N 1
ATOM 6103 C CA . ARG B 1 181 ? 26.25 -7.379 -6.957 1 92.06 181 ARG B CA 1
ATOM 6104 C C . ARG B 1 181 ? 26.438 -8.883 -6.762 1 92.06 181 ARG B C 1
ATOM 6106 O O . ARG B 1 181 ? 26.312 -9.656 -7.715 1 92.06 181 ARG B O 1
ATOM 6113 N N . TYR B 1 182 ? 26.703 -9.25 -5.598 1 91.38 182 TYR B N 1
ATOM 6114 C CA . TYR B 1 182 ? 26.922 -10.664 -5.328 1 91.38 182 TYR B CA 1
ATOM 6115 C C . TYR B 1 182 ? 25.641 -11.469 -5.504 1 91.38 182 TYR B C 1
ATOM 6117 O O . TYR B 1 182 ? 25.672 -12.578 -6.043 1 91.38 182 TYR B O 1
ATOM 6125 N N . CYS B 1 183 ? 24.594 -10.922 -4.996 1 94.06 183 CYS B N 1
ATOM 6126 C CA . CYS B 1 183 ? 23.312 -11.602 -5.172 1 94.06 183 CYS B CA 1
ATOM 6127 C C . CYS B 1 183 ? 22.984 -11.773 -6.648 1 94.06 183 CYS B C 1
ATOM 6129 O O . CYS B 1 183 ? 22.453 -12.812 -7.051 1 94.06 183 CYS B O 1
ATOM 6131 N N . TRP B 1 184 ? 23.312 -10.766 -7.453 1 92.56 184 TRP B N 1
ATOM 6132 C CA . TRP B 1 184 ? 23.109 -10.852 -8.898 1 92.56 184 TRP B CA 1
ATOM 6133 C C . TRP B 1 184 ? 23.969 -11.953 -9.5 1 92.56 184 TRP B C 1
ATOM 6135 O O . TRP B 1 184 ? 23.469 -12.766 -10.297 1 92.56 184 TRP B O 1
ATOM 6145 N N . ASP B 1 185 ? 25.172 -12 -9.07 1 90.56 185 ASP B N 1
ATOM 6146 C CA . ASP B 1 185 ? 26.141 -12.938 -9.648 1 90.56 185 ASP B CA 1
ATOM 6147 C C . ASP B 1 185 ? 25.766 -14.375 -9.305 1 90.56 185 ASP B C 1
ATOM 6149 O O . ASP B 1 185 ? 26.125 -15.305 -10.039 1 90.56 185 ASP B O 1
ATOM 6153 N N . PHE B 1 186 ? 25.047 -14.602 -8.305 1 90.81 186 PHE B N 1
ATOM 6154 C CA . PHE B 1 186 ? 24.75 -15.961 -7.891 1 90.81 186 PHE B CA 1
ATOM 6155 C C . PHE B 1 186 ? 23.25 -16.234 -7.926 1 90.81 186 PHE B C 1
ATOM 6157 O O . PHE B 1 186 ? 22.766 -17.203 -7.336 1 90.81 186 PHE B O 1
ATOM 6164 N N . ASN B 1 187 ? 22.5 -15.383 -8.555 1 92.44 187 ASN B N 1
ATOM 6165 C CA . ASN B 1 187 ? 21.062 -15.516 -8.805 1 92.44 187 ASN B CA 1
ATOM 6166 C C . ASN B 1 187 ? 20.281 -15.672 -7.504 1 92.44 187 ASN B C 1
ATOM 6168 O O . ASN B 1 187 ? 19.469 -16.594 -7.371 1 92.44 187 ASN B O 1
ATOM 6172 N N . VAL B 1 188 ? 20.641 -14.836 -6.547 1 95 188 VAL B N 1
ATOM 6173 C CA . VAL B 1 188 ? 19.891 -14.742 -5.293 1 95 188 VAL B CA 1
ATOM 6174 C C . VAL B 1 188 ? 19.125 -13.414 -5.242 1 95 188 VAL B C 1
ATOM 6176 O O . VAL B 1 188 ? 19.719 -12.352 -5.445 1 95 188 VAL B O 1
ATOM 6179 N N . PRO B 1 189 ? 17.828 -13.492 -5.008 1 96.88 189 PRO B N 1
ATOM 6180 C CA . PRO B 1 189 ? 17.078 -12.242 -4.891 1 96.88 189 PRO B CA 1
ATOM 6181 C C . PRO B 1 189 ? 17.594 -11.359 -3.752 1 96.88 189 PRO B C 1
ATOM 6183 O O . PRO B 1 189 ? 17.938 -11.859 -2.682 1 96.88 189 PRO B O 1
ATOM 6186 N N . ALA B 1 190 ? 17.672 -10.094 -3.996 1 97.19 190 ALA B N 1
ATOM 6187 C CA . ALA B 1 190 ? 18.047 -9.109 -2.982 1 97.19 190 ALA B CA 1
ATOM 6188 C C . ALA B 1 190 ? 16.922 -8.086 -2.781 1 97.19 190 ALA B C 1
ATOM 6190 O O . ALA B 1 190 ? 16.312 -7.637 -3.75 1 97.19 190 ALA B O 1
ATOM 6191 N N . ILE B 1 191 ? 16.578 -7.824 -1.556 1 97.81 191 ILE B N 1
ATOM 6192 C CA . ILE B 1 191 ? 15.586 -6.812 -1.231 1 97.81 191 ILE B CA 1
ATOM 6193 C C . ILE B 1 191 ? 16.234 -5.688 -0.428 1 97.81 191 ILE B C 1
ATOM 6195 O O . ILE B 1 191 ? 16.75 -5.918 0.665 1 97.81 191 ILE B O 1
ATOM 6199 N N . LEU B 1 192 ? 16.234 -4.52 -0.97 1 97.69 192 LEU B N 1
ATOM 6200 C CA . LEU B 1 192 ? 16.797 -3.346 -0.319 1 97.69 192 LEU B CA 1
ATOM 6201 C C . LEU B 1 192 ? 15.703 -2.434 0.219 1 97.69 192 LEU B C 1
ATOM 6203 O O . LEU B 1 192 ? 14.883 -1.929 -0.546 1 97.69 192 LEU B O 1
ATOM 6207 N N . VAL B 1 193 ? 15.75 -2.184 1.545 1 98.19 193 VAL B N 1
ATOM 6208 C CA . VAL B 1 193 ? 14.664 -1.474 2.211 1 98.19 193 VAL B CA 1
ATOM 6209 C C . VAL B 1 193 ? 15.203 -0.211 2.879 1 98.19 193 VAL B C 1
ATOM 6211 O O . VAL B 1 193 ? 16.156 -0.271 3.648 1 98.19 193 VAL B O 1
ATOM 6214 N N . GLN B 1 194 ? 14.617 0.908 2.553 1 97.75 194 GLN B N 1
ATOM 6215 C CA . GLN B 1 194 ? 14.898 2.172 3.225 1 97.75 194 GLN B CA 1
ATOM 6216 C C . GLN B 1 194 ? 13.641 2.768 3.836 1 97.75 194 GLN B C 1
ATOM 6218 O O . GLN B 1 194 ? 12.57 2.73 3.225 1 97.75 194 GLN B O 1
ATOM 6223 N N . THR B 1 195 ? 13.75 3.229 5.07 1 96.62 195 THR B N 1
ATOM 6224 C CA . THR B 1 195 ? 12.648 3.908 5.742 1 96.62 195 THR B CA 1
ATOM 6225 C C . THR B 1 195 ? 13.094 5.262 6.281 1 96.62 195 THR B C 1
ATOM 6227 O O . THR B 1 195 ? 14.258 5.441 6.633 1 96.62 195 THR B O 1
ATOM 6230 N N . CYS B 1 196 ? 12.227 6.207 6.336 1 96.19 196 CYS B N 1
ATOM 6231 C CA . CYS B 1 196 ? 12.453 7.531 6.898 1 96.19 196 CYS B CA 1
ATOM 6232 C C . CYS B 1 196 ? 11.141 8.188 7.309 1 96.19 196 CYS B C 1
ATOM 6234 O O . CYS B 1 196 ? 10.477 8.82 6.488 1 96.19 196 CYS B O 1
ATOM 6236 N N . GLY B 1 197 ? 10.859 8.055 8.594 1 93.69 197 GLY B N 1
ATOM 6237 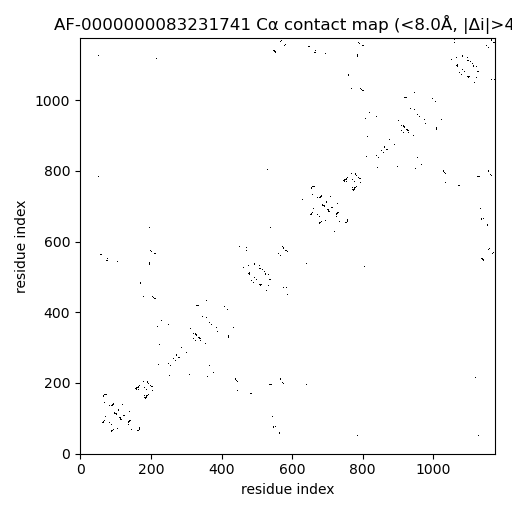C CA . GLY B 1 197 ? 9.586 8.586 9.062 1 93.69 197 GLY B CA 1
ATOM 6238 C C . GLY B 1 197 ? 8.391 7.836 8.508 1 93.69 197 GLY B C 1
ATOM 6239 O O . GLY B 1 197 ? 8.266 6.621 8.695 1 93.69 197 GLY B O 1
ATOM 6240 N N . LEU B 1 198 ? 7.613 8.531 7.691 1 94.44 198 LEU B N 1
ATOM 6241 C CA . LEU B 1 198 ? 6.344 7.988 7.223 1 94.44 198 LEU B CA 1
ATOM 6242 C C . LEU B 1 198 ? 6.48 7.422 5.812 1 94.44 198 LEU B C 1
ATOM 6244 O O . LEU B 1 198 ? 5.484 7.047 5.191 1 94.44 198 LEU B O 1
ATOM 6248 N N . VAL B 1 199 ? 7.703 7.348 5.301 1 96.5 199 VAL B N 1
ATOM 6249 C CA . VAL B 1 199 ? 7.883 6.898 3.924 1 96.5 199 VAL B CA 1
ATOM 6250 C C . VAL B 1 199 ? 8.891 5.754 3.881 1 96.5 199 VAL B C 1
ATOM 6252 O O . VAL B 1 199 ? 9.727 5.621 4.777 1 96.5 199 VAL B O 1
ATOM 6255 N N . ALA B 1 200 ? 8.758 4.941 2.865 1 97.88 200 ALA B N 1
ATOM 6256 C CA . ALA B 1 200 ? 9.664 3.807 2.715 1 97.88 200 ALA B CA 1
ATOM 6257 C C . ALA B 1 200 ? 9.914 3.496 1.241 1 97.88 200 ALA B C 1
ATOM 6259 O O . ALA B 1 200 ? 9.094 3.836 0.381 1 97.88 200 ALA B O 1
ATOM 6260 N N . SER B 1 201 ? 11.062 2.998 0.94 1 97.56 201 SER B N 1
ATOM 6261 C CA . SER B 1 201 ? 11.461 2.51 -0.375 1 97.56 201 SER B CA 1
ATOM 6262 C C . SER B 1 201 ? 11.891 1.048 -0.313 1 97.56 201 SER B C 1
ATOM 6264 O O . SER B 1 201 ? 12.75 0.682 0.492 1 97.56 201 SER B O 1
ATOM 6266 N N . ILE B 1 202 ? 11.273 0.166 -1.085 1 97.25 202 ILE B N 1
ATOM 6267 C CA . ILE B 1 202 ? 11.578 -1.259 -1.144 1 97.25 202 ILE B CA 1
ATOM 6268 C C . ILE B 1 202 ? 11.977 -1.642 -2.568 1 97.25 202 ILE B C 1
ATOM 6270 O O . ILE B 1 202 ? 11.133 -1.661 -3.471 1 97.25 202 ILE B O 1
ATOM 6274 N N . ARG B 1 203 ? 13.195 -2.002 -2.762 1 95.69 203 ARG B N 1
ATOM 6275 C CA . ARG B 1 203 ? 13.68 -2.422 -4.07 1 95.69 203 ARG B CA 1
ATOM 6276 C C . ARG B 1 203 ? 13.922 -3.926 -4.109 1 95.69 203 ARG B C 1
ATOM 6278 O O . ARG B 1 203 ? 14.586 -4.477 -3.227 1 95.69 203 ARG B O 1
ATOM 6285 N N . LEU B 1 204 ? 13.359 -4.555 -5.055 1 95.75 204 LEU B N 1
ATOM 6286 C CA . LEU B 1 204 ? 13.57 -5.984 -5.258 1 95.75 204 LEU B CA 1
ATOM 6287 C C . LEU B 1 204 ? 14.438 -6.234 -6.492 1 95.75 204 LEU B C 1
ATOM 6289 O O . LEU B 1 204 ? 14.117 -5.762 -7.582 1 95.75 204 LEU B O 1
ATOM 6293 N N . GLN B 1 205 ? 15.562 -6.898 -6.316 1 95.81 205 GLN B N 1
ATOM 6294 C CA . GLN B 1 205 ? 16.438 -7.305 -7.414 1 95.81 205 GLN B CA 1
ATOM 6295 C C . GLN B 1 205 ? 16.359 -8.805 -7.656 1 95.81 205 GLN B C 1
ATOM 6297 O O . GLN B 1 205 ? 16.641 -9.602 -6.762 1 95.81 205 GLN B O 1
ATOM 6302 N N . ILE B 1 206 ? 15.945 -9.117 -8.82 1 95.12 206 ILE B N 1
ATOM 6303 C CA . ILE B 1 206 ? 15.891 -10.492 -9.281 1 95.12 206 ILE B CA 1
ATOM 6304 C C . ILE B 1 206 ? 16.609 -10.617 -10.625 1 95.12 206 ILE B C 1
ATOM 6306 O O . ILE B 1 206 ? 16.297 -9.898 -11.578 1 95.12 206 ILE B O 1
ATOM 6310 N N . ARG B 1 207 ? 17.594 -11.438 -10.656 1 93.62 207 ARG B N 1
ATOM 6311 C CA . ARG B 1 207 ? 18.188 -11.711 -11.961 1 93.62 207 ARG B CA 1
ATOM 6312 C C . ARG B 1 207 ? 17.219 -12.484 -12.859 1 93.62 207 ARG B C 1
ATOM 6314 O O . ARG B 1 207 ? 16.859 -12.016 -13.945 1 93.62 207 ARG B O 1
ATOM 6321 N N . GLU B 1 208 ? 16.844 -13.594 -12.336 1 94.5 208 GLU B N 1
ATOM 6322 C CA . GLU B 1 208 ? 15.852 -14.414 -13.031 1 94.5 208 GLU B CA 1
ATOM 6323 C C . GLU B 1 208 ? 15.109 -15.328 -12.055 1 94.5 208 GLU B C 1
ATOM 6325 O O . GLU B 1 208 ? 15.711 -15.883 -11.141 1 94.5 208 GLU B O 1
ATOM 6330 N N . LEU B 1 209 ? 13.82 -15.367 -12.164 1 95 209 LEU B N 1
ATOM 6331 C CA . LEU B 1 209 ? 12.969 -16.234 -11.352 1 95 209 LEU B CA 1
ATOM 6332 C C . LEU B 1 209 ? 11.961 -16.969 -12.227 1 95 209 LEU B C 1
ATOM 6334 O O . LEU B 1 209 ? 11.195 -16.344 -12.961 1 95 209 LEU B O 1
ATOM 6338 N N . SER B 1 210 ? 12.016 -18.25 -12.188 1 95 210 SER B N 1
ATOM 6339 C CA . SER B 1 210 ? 11.047 -19.047 -12.938 1 95 210 SER B CA 1
ATOM 6340 C C . SER B 1 210 ? 9.82 -19.375 -12.086 1 95 210 SER B C 1
ATOM 6342 O O . SER B 1 210 ? 9.945 -19.641 -10.891 1 95 210 SER B O 1
ATOM 6344 N N . VAL B 1 211 ? 8.648 -19.297 -12.625 1 92.88 211 VAL B N 1
ATOM 6345 C CA . VAL B 1 211 ? 7.391 -19.625 -11.961 1 92.88 211 VAL B CA 1
ATOM 6346 C C . VAL B 1 211 ? 6.613 -20.641 -12.789 1 92.88 211 VAL B C 1
ATOM 6348 O O . VAL B 1 211 ? 6.281 -20.391 -13.953 1 92.88 211 VAL B O 1
ATOM 6351 N N . ILE B 1 212 ? 6.34 -21.781 -12.195 1 91.75 212 ILE B N 1
ATOM 6352 C CA . ILE B 1 212 ? 5.637 -22.844 -12.906 1 91.75 212 ILE B CA 1
ATOM 6353 C C . ILE B 1 212 ? 4.141 -22.766 -12.609 1 91.75 212 ILE B C 1
ATOM 6355 O O . ILE B 1 212 ? 3.316 -22.844 -13.523 1 91.75 212 ILE B O 1
ATOM 6359 N N . GLN B 1 213 ? 3.867 -22.562 -11.328 1 85.88 213 GLN B N 1
ATOM 6360 C CA . GLN B 1 213 ? 2.475 -22.516 -10.898 1 85.88 213 GLN B CA 1
ATOM 6361 C C . GLN B 1 213 ? 2.031 -21.094 -10.609 1 85.88 213 GLN B C 1
ATOM 6363 O O . GLN B 1 213 ? 2.334 -20.531 -9.547 1 85.88 213 GLN B O 1
ATOM 6368 N N . THR B 1 214 ? 1.283 -20.516 -11.656 1 77.12 214 THR B N 1
ATOM 6369 C CA . THR B 1 214 ? 0.727 -19.188 -11.375 1 77.12 214 THR B CA 1
ATOM 6370 C C . THR B 1 214 ? -0.733 -19.297 -10.945 1 77.12 214 THR B C 1
ATOM 6372 O O . THR B 1 214 ? -1.547 -19.906 -11.641 1 77.12 214 THR B O 1
ATOM 6375 N N . HIS B 1 215 ? -1.214 -19.312 -9.844 1 64.5 215 HIS B N 1
ATOM 6376 C CA . HIS B 1 215 ? -2.549 -19.562 -9.312 1 64.5 215 HIS B CA 1
ATOM 6377 C C . HIS B 1 215 ? -3.59 -18.688 -10 1 64.5 215 HIS B C 1
ATOM 6379 O O . HIS B 1 215 ? -4.781 -18.984 -9.977 1 64.5 215 HIS B O 1
ATOM 6385 N N . SER B 1 216 ? -3.357 -17.75 -10.578 1 59.97 216 SER B N 1
ATOM 6386 C CA . SER B 1 216 ? -4.395 -16.797 -10.953 1 59.97 216 SER B CA 1
ATOM 6387 C C . SER B 1 216 ? -5.055 -17.172 -12.273 1 59.97 216 SER B C 1
ATOM 6389 O O . SER B 1 216 ? -6.086 -16.609 -12.641 1 59.97 216 SER B O 1
ATOM 6391 N N . LYS B 1 217 ? -4.672 -18.344 -12.727 1 65.19 217 LYS B N 1
ATOM 6392 C CA . LYS B 1 217 ? -5.238 -18.5 -14.062 1 65.19 217 LYS B CA 1
ATOM 6393 C C . LYS B 1 217 ? -5.902 -19.859 -14.219 1 65.19 217 LYS B C 1
ATOM 6395 O O . LYS B 1 217 ? -5.539 -20.812 -13.531 1 65.19 217 LYS B O 1
ATOM 6400 N N . SER B 1 218 ? -6.988 -19.812 -14.906 1 71.31 218 SER B N 1
ATOM 6401 C CA . SER B 1 218 ? -7.75 -21.031 -15.156 1 71.31 218 SER B CA 1
ATOM 6402 C C . SER B 1 218 ? -6.93 -22.031 -15.961 1 71.31 218 SER B C 1
ATOM 6404 O O . SER B 1 218 ? -6.281 -21.672 -16.938 1 71.31 218 SER B O 1
ATOM 6406 N N . LEU B 1 219 ? -6.93 -23.266 -15.477 1 79.56 219 LEU B N 1
ATOM 6407 C CA . LEU B 1 219 ? -6.227 -24.344 -16.156 1 79.56 219 LEU B CA 1
ATOM 6408 C C . LEU B 1 219 ? -7.129 -25.031 -17.172 1 79.56 219 LEU B C 1
ATOM 6410 O O . LEU B 1 219 ? -6.707 -25.969 -17.859 1 79.56 219 LEU B O 1
ATOM 6414 N N . VAL B 1 220 ? -8.312 -24.5 -17.359 1 84.5 220 VAL B N 1
ATOM 6415 C CA . VAL B 1 220 ? -9.297 -25.156 -18.219 1 84.5 220 VAL B CA 1
ATOM 6416 C C . VAL B 1 220 ? -8.922 -24.969 -19.688 1 84.5 220 VAL B C 1
ATOM 6418 O O . VAL B 1 220 ? -8.75 -23.844 -20.141 1 84.5 220 VAL B O 1
ATOM 6421 N N . ASP B 1 221 ? -8.727 -26.078 -20.359 1 90.44 221 ASP B N 1
ATOM 6422 C CA . ASP B 1 221 ? -8.484 -26.141 -21.797 1 90.44 221 ASP B CA 1
ATOM 6423 C C . ASP B 1 221 ? -9.391 -27.188 -22.453 1 90.44 221 ASP B C 1
ATOM 6425 O O . ASP B 1 221 ? -9.086 -28.375 -22.438 1 90.44 221 ASP B O 1
ATOM 6429 N N . LEU B 1 222 ? -10.43 -26.734 -23.125 1 93.5 222 LEU B N 1
ATOM 6430 C CA . LEU B 1 222 ? -11.469 -27.641 -23.594 1 93.5 222 LEU B CA 1
ATOM 6431 C C . LEU B 1 222 ? -11.242 -28.016 -25.062 1 93.5 222 LEU B C 1
ATOM 6433 O O . LEU B 1 222 ? -11.898 -28.922 -25.578 1 93.5 222 LEU B O 1
ATOM 6437 N N . ARG B 1 223 ? -10.328 -27.406 -25.734 1 94.62 223 ARG B N 1
ATOM 6438 C CA . ARG B 1 223 ? -10.016 -27.672 -27.141 1 94.62 223 ARG B CA 1
ATOM 6439 C C . ARG B 1 223 ? -11.281 -27.656 -27.984 1 94.62 223 ARG B C 1
ATOM 6441 O O . ARG B 1 223 ? -11.523 -28.562 -28.781 1 94.62 223 ARG B O 1
ATOM 6448 N N . LEU B 1 224 ? -11.992 -26.578 -27.828 1 94.81 224 LEU B N 1
ATOM 6449 C CA . LEU B 1 224 ? -13.273 -26.469 -28.5 1 94.81 224 LEU B CA 1
ATOM 6450 C C . LEU B 1 224 ? -13.078 -26.266 -30 1 94.81 224 LEU B C 1
ATOM 6452 O O . LEU B 1 224 ? -13.789 -26.875 -30.812 1 94.81 224 LEU B O 1
ATOM 6456 N N . ASP B 1 225 ? -12.117 -25.484 -30.406 1 94.25 225 ASP B N 1
ATOM 6457 C CA . ASP B 1 225 ? -11.875 -25.156 -31.797 1 94.25 225 ASP B CA 1
ATOM 6458 C C . ASP B 1 225 ? -11.086 -26.25 -32.5 1 94.25 225 ASP B C 1
ATOM 6460 O O . ASP B 1 225 ? -11.125 -26.375 -33.719 1 94.25 225 ASP B O 1
ATOM 6464 N N . CYS B 1 226 ? -10.367 -27.031 -31.703 1 93.44 226 CYS B N 1
ATOM 6465 C CA . CYS B 1 226 ? -9.508 -28.062 -32.25 1 93.44 226 CYS B CA 1
ATOM 6466 C C . CYS B 1 226 ? -9.562 -29.328 -31.406 1 93.44 226 CYS B C 1
ATOM 6468 O O . CYS B 1 226 ? -8.547 -29.75 -30.844 1 93.44 226 CYS B O 1
ATOM 6470 N N . PRO B 1 227 ? -10.688 -29.953 -31.438 1 95.38 227 PRO B N 1
ATOM 6471 C CA . PRO B 1 227 ? -10.82 -31.172 -30.625 1 95.38 227 PRO B CA 1
ATOM 6472 C C . PRO B 1 227 ? -9.852 -32.281 -31.047 1 95.38 227 PRO B C 1
ATOM 6474 O O . PRO B 1 227 ? -9.586 -32.438 -32.25 1 95.38 227 PRO B O 1
ATOM 6477 N N . PHE B 1 228 ? -9.273 -33.031 -30.125 1 94.81 228 PHE B N 1
ATOM 6478 C CA . PHE B 1 228 ? -8.422 -34.156 -30.438 1 94.81 228 PHE B CA 1
ATOM 6479 C C . PHE B 1 228 ? -9.258 -35.375 -30.797 1 94.81 228 PHE B C 1
ATOM 6481 O O . PHE B 1 228 ? -10.469 -35.406 -30.547 1 94.81 228 PHE B O 1
ATOM 6488 N N . PRO B 1 229 ? -8.703 -36.375 -31.344 1 94.5 229 PRO B N 1
ATOM 6489 C CA . PRO B 1 229 ? -9.438 -37.469 -32 1 94.5 229 PRO B CA 1
ATOM 6490 C C . PRO B 1 229 ? -10.438 -38.125 -31.062 1 94.5 229 PRO B C 1
ATOM 6492 O O . PRO B 1 229 ? -11.594 -38.312 -31.438 1 94.5 229 PRO B O 1
ATOM 6495 N N . SER B 1 230 ? -10.047 -38.469 -29.828 1 96.56 230 SER B N 1
ATOM 6496 C CA . SER B 1 230 ? -10.953 -39.125 -28.906 1 96.56 230 SER B CA 1
ATOM 6497 C C . SER B 1 230 ? -12.133 -38.25 -28.531 1 96.56 230 SER B C 1
ATOM 6499 O O . SER B 1 230 ? -13.242 -38.719 -28.312 1 96.56 230 SER B O 1
ATOM 6501 N N . LEU B 1 231 ? -11.883 -36.938 -28.484 1 97 231 LEU B N 1
ATOM 6502 C CA . LEU B 1 231 ? -12.953 -36 -28.172 1 97 231 LEU B CA 1
ATOM 6503 C C . LEU B 1 231 ? -13.93 -35.875 -29.344 1 97 231 LEU B C 1
ATOM 6505 O O . LEU B 1 231 ? -15.141 -35.844 -29.141 1 97 231 LEU B O 1
ATOM 6509 N N . LEU B 1 232 ? -13.383 -35.875 -30.484 1 96.12 232 LEU B N 1
ATOM 6510 C CA . LEU B 1 232 ? -14.219 -35.781 -31.688 1 96.12 232 LEU B CA 1
ATOM 6511 C C . LEU B 1 232 ? -15.078 -37.062 -31.828 1 96.12 232 LEU B C 1
ATOM 6513 O O . LEU B 1 232 ? -16.234 -36.969 -32.219 1 96.12 232 LEU B O 1
ATOM 6517 N N . GLU B 1 233 ? -14.469 -38.156 -31.531 1 96.88 233 GLU B N 1
ATOM 6518 C CA . GLU B 1 233 ? -15.219 -39.406 -31.547 1 96.88 233 GLU B CA 1
ATOM 6519 C C . GLU B 1 233 ? -16.375 -39.375 -30.562 1 96.88 233 GLU B C 1
ATOM 6521 O O . GLU B 1 233 ? -17.469 -39.875 -30.859 1 96.88 233 GLU B O 1
ATOM 6526 N N . TYR B 1 234 ? -16.078 -38.844 -29.438 1 96.75 234 TYR B N 1
ATOM 6527 C CA . TYR B 1 234 ? -17.109 -38.719 -28.406 1 96.75 234 TYR B CA 1
ATOM 6528 C C . TYR B 1 234 ? -18.219 -37.781 -28.859 1 96.75 234 TYR B C 1
ATOM 6530 O O . TYR B 1 234 ? -19.406 -38.094 -28.703 1 96.75 234 TYR B O 1
ATOM 6538 N N . VAL B 1 235 ? -17.891 -36.688 -29.469 1 96.75 235 VAL B N 1
ATOM 6539 C CA . VAL B 1 235 ? -18.859 -35.719 -29.953 1 96.75 235 VAL B CA 1
ATOM 6540 C C . VAL B 1 235 ? -19.734 -36.375 -31.031 1 96.75 235 VAL B C 1
ATOM 6542 O O . VAL B 1 235 ? -20.953 -36.219 -31.031 1 96.75 235 VAL B O 1
ATOM 6545 N N . ASN B 1 236 ? -19.141 -37.125 -31.828 1 95.25 236 ASN B N 1
ATOM 6546 C CA . ASN B 1 236 ? -19.828 -37.75 -32.938 1 95.25 236 ASN B CA 1
ATOM 6547 C C . ASN B 1 236 ? -20.75 -38.875 -32.469 1 95.25 236 ASN B C 1
ATOM 6549 O O . ASN B 1 236 ? -21.625 -39.312 -33.219 1 95.25 236 ASN B O 1
ATOM 6553 N N . SER B 1 237 ? -20.547 -39.281 -31.281 1 94.81 237 SER B N 1
ATOM 6554 C CA . SER B 1 237 ? -21.375 -40.375 -30.75 1 94.81 237 SER B CA 1
ATOM 6555 C C . SER B 1 237 ? -22.75 -39.875 -30.328 1 94.81 237 SER B C 1
ATOM 6557 O O . SER B 1 237 ? -23.656 -40.656 -30.125 1 94.81 237 SER B O 1
ATOM 6559 N N . PHE B 1 238 ? -22.891 -38.594 -30.297 1 94.44 238 PHE B N 1
ATOM 6560 C CA . PHE B 1 238 ? -24.172 -38.031 -29.906 1 94.44 238 PHE B CA 1
ATOM 6561 C C . PHE B 1 238 ? -25.062 -37.781 -31.109 1 94.44 238 PHE B C 1
ATOM 6563 O O . PHE B 1 238 ? -24.734 -37 -32 1 94.44 238 PHE B O 1
ATOM 6570 N N . GLU B 1 239 ? -26.172 -38.469 -31.156 1 92.94 239 GLU B N 1
ATOM 6571 C CA . GLU B 1 239 ? -27.203 -38.25 -32.188 1 92.94 239 GLU B CA 1
ATOM 6572 C C . GLU B 1 239 ? -28.375 -37.469 -31.625 1 92.94 239 GLU B C 1
ATOM 6574 O O . GLU B 1 239 ? -29.422 -38.062 -31.297 1 92.94 239 GLU B O 1
ATOM 6579 N N . MET B 1 240 ? -28.219 -36.281 -31.734 1 90.5 240 MET B N 1
ATOM 6580 C CA . MET B 1 240 ? -29.156 -35.406 -31.047 1 90.5 240 MET B CA 1
ATOM 6581 C C . MET B 1 240 ? -30.562 -35.531 -31.609 1 90.5 240 MET B C 1
ATOM 6583 O O . MET B 1 240 ? -31.547 -35.406 -30.891 1 90.5 240 MET B O 1
ATOM 6587 N N . ASP B 1 241 ? -30.625 -35.844 -32.875 1 88.56 241 ASP B N 1
ATOM 6588 C CA . ASP B 1 241 ? -31.906 -35.969 -33.562 1 88.56 241 ASP B CA 1
ATOM 6589 C C . ASP B 1 241 ? -32.688 -37.188 -33.062 1 88.56 241 ASP B C 1
ATOM 6591 O O . ASP B 1 241 ? -33.906 -37.219 -33.125 1 88.56 241 ASP B O 1
ATOM 6595 N N . LYS B 1 242 ? -32.031 -38.125 -32.531 1 92.62 242 LYS B N 1
ATOM 6596 C CA . LYS B 1 242 ? -32.656 -39.375 -32.094 1 92.62 242 LYS B CA 1
ATOM 6597 C C . LYS B 1 242 ? -32.875 -39.406 -30.594 1 92.62 242 LYS B C 1
ATOM 6599 O O . LYS B 1 242 ? -33.469 -40.344 -30.062 1 92.62 242 LYS B O 1
ATOM 6604 N N . MET B 1 243 ? -32.562 -38.344 -29.906 1 92.12 243 MET B N 1
ATOM 6605 C CA . MET B 1 243 ? -32.594 -38.312 -28.453 1 92.12 243 MET B CA 1
ATOM 6606 C C . MET B 1 243 ? -33.969 -37.875 -27.953 1 92.12 243 MET B C 1
ATOM 6608 O O . MET B 1 243 ? -34.656 -37.094 -28.609 1 92.12 243 MET B O 1
ATOM 6612 N N . ASP B 1 244 ? -34.281 -38.438 -26.812 1 91.62 244 ASP B N 1
ATOM 6613 C CA . ASP B 1 244 ? -35.469 -37.906 -26.156 1 91.62 244 ASP B CA 1
ATOM 6614 C C . ASP B 1 244 ? -35.156 -36.594 -25.453 1 91.62 244 ASP B C 1
ATOM 6616 O O . ASP B 1 244 ? -34 -36.125 -25.453 1 91.62 244 ASP B O 1
ATOM 6620 N N . SER B 1 245 ? -36.188 -36.031 -24.953 1 89.56 245 SER B N 1
ATOM 6621 C CA . SER B 1 245 ? -36.062 -34.688 -24.375 1 89.56 245 SER B CA 1
ATOM 6622 C C . SER B 1 245 ? -35.094 -34.688 -23.188 1 89.56 245 SER B C 1
ATOM 6624 O O . SER B 1 245 ? -34.344 -33.719 -23 1 89.56 245 SER B O 1
ATOM 6626 N N . HIS B 1 246 ? -35.188 -35.719 -22.469 1 88.56 246 HIS B N 1
ATOM 6627 C CA . HIS B 1 246 ? -34.312 -35.812 -21.297 1 88.56 246 HIS B CA 1
ATOM 6628 C C . HIS B 1 246 ? -32.844 -35.969 -21.688 1 88.56 246 HIS B C 1
ATOM 6630 O O . HIS B 1 246 ? -31.984 -35.281 -21.172 1 88.56 246 HIS B O 1
ATOM 6636 N N . GLU B 1 247 ? -32.625 -36.812 -22.562 1 89.88 247 GLU B N 1
ATOM 6637 C CA . GLU B 1 247 ? -31.281 -37.062 -23.047 1 89.88 247 GLU B CA 1
ATOM 6638 C C . GLU B 1 247 ? -30.719 -35.812 -23.734 1 89.88 247 GLU B C 1
ATOM 6640 O O . GLU B 1 247 ? -29.547 -35.469 -23.547 1 89.88 247 GLU B O 1
ATOM 6645 N N . HIS B 1 248 ? -31.531 -35.219 -24.469 1 93.81 248 HIS B N 1
ATOM 6646 C CA . HIS B 1 248 ? -31.156 -34 -25.219 1 93.81 248 HIS B CA 1
ATOM 6647 C C . HIS B 1 248 ? -30.766 -32.875 -24.297 1 93.81 248 HIS B C 1
ATOM 6649 O O . HIS B 1 248 ? -29.828 -32.125 -24.578 1 93.81 248 HIS B O 1
ATOM 6655 N N . ALA B 1 249 ? -31.391 -32.812 -23.203 1 91.62 249 ALA B N 1
ATOM 6656 C CA . ALA B 1 249 ? -31.172 -31.75 -22.234 1 91.62 249 ALA B CA 1
ATOM 6657 C C . ALA B 1 249 ? -29.906 -32 -21.422 1 91.62 249 ALA B C 1
ATOM 6659 O O . ALA B 1 249 ? -29.406 -31.109 -20.734 1 91.62 249 ALA B O 1
ATOM 6660 N N . HIS B 1 250 ? -29.297 -33.125 -21.578 1 91.19 250 HIS B N 1
ATOM 6661 C CA . HIS B 1 250 ? -28.156 -33.469 -20.75 1 91.19 250 HIS B CA 1
ATOM 6662 C C . HIS B 1 250 ? -26.906 -33.688 -21.609 1 91.19 250 HIS B C 1
ATOM 6664 O O . HIS B 1 250 ? -25.875 -34.125 -21.109 1 91.19 250 HIS B O 1
ATOM 6670 N N . VAL B 1 251 ? -27.031 -33.375 -22.875 1 93.38 251 VAL B N 1
ATOM 6671 C CA . VAL B 1 251 ? -25.844 -33.344 -23.703 1 93.38 251 VAL B CA 1
ATOM 6672 C C . VAL B 1 251 ? -24.906 -32.25 -23.203 1 93.38 251 VAL B C 1
ATOM 6674 O O . VAL B 1 251 ? -25.312 -31.078 -23.062 1 93.38 251 VAL B O 1
ATOM 6677 N N . PRO B 1 252 ? -23.641 -32.594 -22.891 1 94.19 252 PRO B N 1
ATOM 6678 C CA . PRO B 1 252 ? -22.719 -31.547 -22.375 1 94.19 252 PRO B CA 1
ATOM 6679 C C . PRO B 1 252 ? -22.531 -30.391 -23.359 1 94.19 252 PRO B C 1
ATOM 6681 O O . PRO B 1 252 ? -22.469 -30.609 -24.562 1 94.19 252 PRO B O 1
ATOM 6684 N N . ALA B 1 253 ? -22.422 -29.234 -22.859 1 94.12 253 ALA B N 1
ATOM 6685 C CA . ALA B 1 253 ? -22.281 -28.016 -23.656 1 94.12 253 ALA B CA 1
ATOM 6686 C C . ALA B 1 253 ? -21.062 -28.125 -24.578 1 94.12 253 ALA B C 1
ATOM 6688 O O . ALA B 1 253 ? -21.094 -27.625 -25.703 1 94.12 253 ALA B O 1
ATOM 6689 N N . VAL B 1 254 ? -20.031 -28.797 -24.125 1 95.44 254 VAL B N 1
ATOM 6690 C CA . VAL B 1 254 ? -18.797 -28.969 -24.891 1 95.44 254 VAL B CA 1
ATOM 6691 C C . VAL B 1 254 ? -19.094 -29.75 -26.156 1 95.44 254 VAL B C 1
ATOM 6693 O O . VAL B 1 254 ? -18.578 -29.422 -27.234 1 95.44 254 VAL B O 1
ATOM 6696 N N . VAL B 1 255 ? -19.938 -30.719 -26.062 1 96.06 255 VAL B N 1
ATOM 6697 C CA . VAL B 1 255 ? -20.312 -31.547 -27.203 1 96.06 255 VAL B CA 1
ATOM 6698 C C . VAL B 1 255 ? -21.141 -30.719 -28.188 1 96.06 255 VAL B C 1
ATOM 6700 O O . VAL B 1 255 ? -20.906 -30.766 -29.391 1 96.06 255 VAL B O 1
ATOM 6703 N N . ILE B 1 256 ? -22.016 -29.906 -27.609 1 96.12 256 ILE B N 1
ATOM 6704 C CA . ILE B 1 256 ? -22.906 -29.094 -28.438 1 96.12 256 ILE B CA 1
ATOM 6705 C C . ILE B 1 256 ? -22.078 -28.094 -29.25 1 96.12 256 ILE B C 1
ATOM 6707 O O . ILE B 1 256 ? -22.219 -28 -30.469 1 96.12 256 ILE B O 1
ATOM 6711 N N . ILE B 1 257 ? -21.203 -27.438 -28.609 1 96.69 257 ILE B N 1
ATOM 6712 C CA . ILE B 1 257 ? -20.469 -26.359 -29.25 1 96.69 257 ILE B CA 1
ATOM 6713 C C . ILE B 1 257 ? -19.516 -26.938 -30.297 1 96.69 257 ILE B C 1
ATOM 6715 O O . ILE B 1 257 ? -19.375 -26.391 -31.391 1 96.69 257 ILE B O 1
ATOM 6719 N N . ILE B 1 258 ? -18.844 -28.047 -30.016 1 96.88 258 ILE B N 1
ATOM 6720 C CA . ILE B 1 258 ? -17.906 -28.656 -30.969 1 96.88 258 ILE B CA 1
ATOM 6721 C C . ILE B 1 258 ? -18.672 -29.156 -32.188 1 96.88 258 ILE B C 1
ATOM 6723 O O . ILE B 1 258 ? -18.234 -28.969 -33.312 1 96.88 258 ILE B O 1
ATOM 6727 N N . HIS B 1 259 ? -19.812 -29.781 -31.922 1 96.88 259 HIS B N 1
ATOM 6728 C CA . HIS B 1 259 ? -20.641 -30.312 -33 1 96.88 259 HIS B CA 1
ATOM 6729 C C . HIS B 1 259 ? -21.016 -29.219 -34 1 96.88 259 HIS B C 1
ATOM 6731 O O . HIS B 1 259 ? -20.812 -29.375 -35.188 1 96.88 259 HIS B O 1
ATOM 6737 N N . PHE B 1 260 ? -21.484 -28.156 -33.5 1 96.75 260 PHE B N 1
ATOM 6738 C CA . PHE B 1 260 ? -21.984 -27.109 -34.375 1 96.75 260 PHE B CA 1
ATOM 6739 C C . PHE B 1 260 ? -20.828 -26.312 -34.969 1 96.75 260 PHE B C 1
ATOM 6741 O O . PHE B 1 260 ? -20.938 -25.781 -36.062 1 96.75 260 PHE B O 1
ATOM 6748 N N . LEU B 1 261 ? -19.734 -26.234 -34.25 1 96.94 261 LEU B N 1
ATOM 6749 C CA . LEU B 1 261 ? -18.547 -25.578 -34.781 1 96.94 261 LEU B CA 1
ATOM 6750 C C . LEU B 1 261 ? -18.016 -26.359 -35.969 1 96.94 261 LEU B C 1
ATOM 6752 O O . LEU B 1 261 ? -17.562 -25.75 -36.969 1 96.94 261 LEU B O 1
ATOM 6756 N N . GLU B 1 262 ? -18.016 -27.672 -35.875 1 95.12 262 GLU B N 1
ATOM 6757 C CA . GLU B 1 262 ? -17.594 -28.516 -36.969 1 95.12 262 GLU B CA 1
ATOM 6758 C C . GLU B 1 262 ? -18.5 -28.344 -38.188 1 95.12 262 GLU B C 1
ATOM 6760 O O . GLU B 1 262 ? -18.047 -28.328 -39.312 1 95.12 262 GLU B O 1
ATOM 6765 N N . ILE B 1 263 ? -19.797 -28.219 -37.938 1 95.31 263 ILE B N 1
ATOM 6766 C CA . ILE B 1 263 ? -20.766 -27.969 -39 1 95.31 263 ILE B CA 1
ATOM 6767 C C . ILE B 1 263 ? -20.484 -26.625 -39.656 1 95.31 263 ILE B C 1
ATOM 6769 O O . ILE B 1 263 ? -20.469 -26.5 -40.875 1 95.31 263 ILE B O 1
ATOM 6773 N N . PHE B 1 264 ? -20.281 -25.719 -38.875 1 96.88 264 PHE B N 1
ATOM 6774 C CA . PHE B 1 264 ? -19.984 -24.375 -39.375 1 96.88 264 PHE B CA 1
ATOM 6775 C C . PHE B 1 264 ? -18.734 -24.406 -40.25 1 96.88 264 PHE B C 1
ATOM 6777 O O . PHE B 1 264 ? -18.734 -23.844 -41.344 1 96.88 264 PHE B O 1
ATOM 6784 N N . LYS B 1 265 ? -17.641 -25.016 -39.719 1 95.69 265 LYS B N 1
ATOM 6785 C CA . LYS B 1 265 ? -16.391 -25.109 -40.469 1 95.69 265 LYS B CA 1
ATOM 6786 C C . LYS B 1 265 ? -16.594 -25.766 -41.812 1 95.69 265 LYS B C 1
ATOM 6788 O O . LYS B 1 265 ? -16 -25.344 -42.812 1 95.69 265 LYS B O 1
ATOM 6793 N N . SER B 1 266 ? -17.406 -26.766 -41.781 1 95 266 SER B N 1
ATOM 6794 C CA . SER B 1 266 ? -17.672 -27.484 -43.031 1 95 266 SER B CA 1
ATOM 6795 C C . SER B 1 266 ? -18.344 -26.594 -44.062 1 95 266 SER B C 1
ATOM 6797 O O . SER B 1 266 ? -18.156 -26.766 -45.281 1 95 266 SER B O 1
ATOM 6799 N N . LYS B 1 267 ? -19.062 -25.562 -43.594 1 95 267 LYS B N 1
ATOM 6800 C CA . LYS B 1 267 ? -19.781 -24.656 -44.469 1 95 267 LYS B CA 1
ATOM 6801 C C . LYS B 1 267 ? -18.953 -23.422 -44.781 1 95 267 LYS B C 1
ATOM 6803 O O . LYS B 1 267 ? -19.281 -22.688 -45.719 1 95 267 LYS B O 1
ATOM 6808 N N . HIS B 1 268 ? -17.922 -23.234 -44.156 1 95.94 268 HIS B N 1
ATOM 6809 C CA . HIS B 1 268 ? -17.156 -22.016 -44.312 1 95.94 268 HIS B CA 1
ATOM 6810 C C . HIS B 1 268 ? -15.68 -22.328 -44.562 1 95.94 268 HIS B C 1
ATOM 6812 O O . HIS B 1 268 ? -14.797 -21.719 -43.969 1 95.94 268 HIS B O 1
ATOM 6818 N N . ASP B 1 269 ? -15.305 -23.312 -45.344 1 93.5 269 ASP B N 1
ATOM 6819 C CA . ASP B 1 269 ? -13.977 -23.672 -45.844 1 93.5 269 ASP B CA 1
ATOM 6820 C C . ASP B 1 269 ? -13.047 -24.031 -44.688 1 93.5 269 ASP B C 1
ATOM 6822 O O . ASP B 1 269 ? -11.867 -23.656 -44.719 1 93.5 269 ASP B O 1
ATOM 6826 N N . GLY B 1 270 ? -13.562 -24.562 -43.625 1 91.94 270 GLY B N 1
ATOM 6827 C CA . GLY B 1 270 ? -12.75 -25.047 -42.531 1 91.94 270 GLY B CA 1
ATOM 6828 C C . GLY B 1 270 ? -12.305 -23.953 -41.594 1 91.94 270 GLY B C 1
ATOM 6829 O O . GLY B 1 270 ? -11.5 -24.203 -40.688 1 91.94 270 GLY B O 1
ATOM 6830 N N . LYS B 1 271 ? -12.875 -22.766 -41.719 1 93.81 271 LYS B N 1
ATOM 6831 C CA . LYS B 1 271 ? -12.43 -21.625 -40.938 1 93.81 271 LYS B CA 1
ATOM 6832 C C . LYS B 1 271 ? -13.328 -21.406 -39.719 1 93.81 271 LYS B C 1
ATOM 6834 O O . LYS B 1 271 ? -14.508 -21.766 -39.719 1 93.81 271 LYS B O 1
ATOM 6839 N N . LEU B 1 272 ? -12.742 -20.891 -38.656 1 94.88 272 LEU B N 1
ATOM 6840 C CA . LEU B 1 272 ? -13.5 -20.5 -37.469 1 94.88 272 LEU B CA 1
ATOM 6841 C C . LEU B 1 272 ? -14.281 -19.219 -37.719 1 94.88 272 LEU B C 1
ATOM 6843 O O . LEU B 1 272 ? -13.93 -18.438 -38.594 1 94.88 272 LEU B O 1
ATOM 6847 N N . PRO B 1 273 ? -15.289 -19.031 -36.969 1 93.88 273 PRO B N 1
ATOM 6848 C CA . PRO B 1 273 ? -16 -17.75 -37.094 1 93.88 273 PRO B CA 1
ATOM 6849 C C . PRO B 1 273 ? -15.109 -16.547 -36.812 1 93.88 273 PRO B C 1
ATOM 6851 O O . PRO B 1 273 ? -14.445 -16.484 -35.781 1 93.88 273 PRO B O 1
ATOM 6854 N N . GLN B 1 274 ? -14.797 -15.469 -37.594 1 87.31 274 GLN B N 1
ATOM 6855 C CA . GLN B 1 274 ? -13.867 -14.352 -37.5 1 87.31 274 GLN B CA 1
ATOM 6856 C C . GLN B 1 274 ? -14.609 -13.055 -37.188 1 87.31 274 GLN B C 1
ATOM 6858 O O . GLN B 1 274 ? -14.008 -12.086 -36.688 1 87.31 274 GLN B O 1
ATOM 6863 N N . GLY B 1 275 ? -15.898 -12.945 -37.125 1 84.19 275 GLY B N 1
ATOM 6864 C CA . GLY B 1 275 ? -16.656 -11.719 -36.938 1 84.19 275 GLY B CA 1
ATOM 6865 C C . GLY B 1 275 ? -17.969 -11.945 -36.188 1 84.19 275 GLY B C 1
ATOM 6866 O O . GLY B 1 275 ? -18.344 -13.078 -35.906 1 84.19 275 GLY B O 1
ATOM 6867 N N . SER B 1 276 ? -18.562 -10.828 -35.844 1 87.44 276 SER B N 1
ATOM 6868 C CA . SER B 1 276 ? -19.812 -10.859 -35.094 1 87.44 276 SER B CA 1
ATOM 6869 C C . SER B 1 276 ? -20.906 -11.578 -35.875 1 87.44 276 SER B C 1
ATOM 6871 O O . SER B 1 276 ? -21.719 -12.297 -35.281 1 87.44 276 SER B O 1
ATOM 6873 N N . ALA B 1 277 ? -20.906 -11.391 -37.125 1 90.69 277 ALA B N 1
ATOM 6874 C CA . ALA B 1 277 ? -21.938 -12 -37.969 1 90.69 277 ALA B CA 1
ATOM 6875 C C . ALA B 1 277 ? -21.812 -13.523 -37.969 1 90.69 277 ALA B C 1
ATOM 6877 O O . ALA B 1 277 ? -22.812 -14.242 -37.844 1 90.69 277 ALA B O 1
ATOM 6878 N N . GLU B 1 278 ? -20.625 -13.984 -38.219 1 93.75 278 GLU B N 1
ATOM 6879 C CA . GLU B 1 278 ? -20.391 -15.422 -38.25 1 93.75 278 GLU B CA 1
ATOM 6880 C C . GLU B 1 278 ? -20.609 -16.047 -36.875 1 93.75 278 GLU B C 1
ATOM 6882 O O . GLU B 1 278 ? -21.109 -17.172 -36.75 1 93.75 278 GLU B O 1
ATOM 6887 N N . ARG B 1 279 ? -20.234 -15.406 -35.812 1 93.44 279 ARG B N 1
ATOM 6888 C CA . ARG B 1 279 ? -20.516 -15.891 -34.469 1 93.44 279 ARG B CA 1
ATOM 6889 C C . ARG B 1 279 ? -22.016 -15.969 -34.219 1 93.44 279 ARG B C 1
ATOM 6891 O O . ARG B 1 279 ? -22.484 -16.891 -33.531 1 93.44 279 ARG B O 1
ATOM 6898 N N . ALA B 1 280 ? -22.719 -14.961 -34.75 1 93.31 280 ALA B N 1
ATOM 6899 C CA . ALA B 1 280 ? -24.172 -14.969 -34.625 1 93.31 280 ALA B CA 1
ATOM 6900 C C . ALA B 1 280 ? -24.781 -16.141 -35.375 1 93.31 280 ALA B C 1
ATOM 6902 O O . ALA B 1 280 ? -25.766 -16.719 -34.969 1 93.31 280 ALA B O 1
ATOM 6903 N N . GLU B 1 281 ? -24.234 -16.375 -36.531 1 95.19 281 GLU B N 1
ATOM 6904 C CA . GLU B 1 281 ? -24.688 -17.531 -37.281 1 95.19 281 GLU B CA 1
ATOM 6905 C C . GLU B 1 281 ? -24.531 -18.812 -36.5 1 95.19 281 GLU B C 1
ATOM 6907 O O . GLU B 1 281 ? -25.438 -19.641 -36.438 1 95.19 281 GLU B O 1
ATOM 6912 N N . LEU B 1 282 ? -23.375 -18.969 -35.875 1 96.44 282 LEU B N 1
ATOM 6913 C CA . LEU B 1 282 ? -23.141 -20.141 -35.031 1 96.44 282 LEU B CA 1
ATOM 6914 C C . LEU B 1 282 ? -24.125 -20.188 -33.875 1 96.44 282 LEU B C 1
ATOM 6916 O O . LEU B 1 282 ? -24.656 -21.266 -33.562 1 96.44 282 LEU B O 1
ATOM 6920 N N . LYS B 1 283 ? -24.344 -19.094 -33.25 1 95.44 283 LYS B N 1
ATOM 6921 C CA . LYS B 1 283 ? -25.312 -19 -32.156 1 95.44 283 LYS B CA 1
ATOM 6922 C C . LYS B 1 283 ? -26.688 -19.438 -32.625 1 95.44 283 LYS B C 1
ATOM 6924 O O . LYS B 1 283 ? -27.375 -20.203 -31.922 1 95.44 283 LYS B O 1
ATOM 6929 N N . GLN B 1 284 ? -27.078 -18.984 -33.781 1 95.31 284 GLN B N 1
ATOM 6930 C CA . GLN B 1 284 ? -28.375 -19.344 -34.312 1 95.31 284 GLN B CA 1
ATOM 6931 C C . GLN B 1 284 ? -28.469 -20.844 -34.594 1 95.31 284 GLN B C 1
ATOM 6933 O O . GLN B 1 284 ? -29.516 -21.453 -34.375 1 95.31 284 GLN B O 1
ATOM 6938 N N . MET B 1 285 ? -27.422 -21.391 -35.094 1 95.88 285 MET B N 1
ATOM 6939 C CA . MET B 1 285 ? -27.375 -22.828 -35.344 1 95.88 285 MET B CA 1
ATOM 6940 C C . MET B 1 285 ? -27.625 -23.625 -34.062 1 95.88 285 MET B C 1
ATOM 6942 O O . MET B 1 285 ? -28.375 -24.609 -34.062 1 95.88 285 MET B O 1
ATOM 6946 N N . ILE B 1 286 ? -27.016 -23.203 -32.969 1 96.31 286 ILE B N 1
ATOM 6947 C CA . ILE B 1 286 ? -27.125 -23.891 -31.688 1 96.31 286 ILE B CA 1
ATOM 6948 C C . ILE B 1 286 ? -28.547 -23.703 -31.125 1 96.31 286 ILE B C 1
ATOM 6950 O O . ILE B 1 286 ? -29.156 -24.672 -30.672 1 96.31 286 ILE B O 1
ATOM 6954 N N . LEU B 1 287 ? -29.062 -22.516 -31.266 1 94.88 287 LEU B N 1
ATOM 6955 C CA . LEU B 1 287 ? -30.375 -22.219 -30.719 1 94.88 287 LEU B CA 1
ATOM 6956 C C . LEU B 1 287 ? -31.484 -22.906 -31.516 1 94.88 287 LEU B C 1
ATOM 6958 O O . LEU B 1 287 ? -32.531 -23.25 -30.969 1 94.88 287 LEU B O 1
ATOM 6962 N N . ALA B 1 288 ? -31.281 -23.031 -32.75 1 93.81 288 ALA B N 1
ATOM 6963 C CA . ALA B 1 288 ? -32.25 -23.719 -33.625 1 93.81 288 ALA B CA 1
ATOM 6964 C C . ALA B 1 288 ? -32.406 -25.172 -33.188 1 93.81 288 ALA B C 1
ATOM 6966 O O . ALA B 1 288 ? -33.469 -25.766 -33.438 1 93.81 288 ALA B O 1
ATOM 6967 N N . GLU B 1 289 ? -31.375 -25.719 -32.594 1 93.62 289 GLU B N 1
ATOM 6968 C CA . GLU B 1 289 ? -31.406 -27.109 -32.156 1 93.62 289 GLU B CA 1
ATOM 6969 C C . GLU B 1 289 ? -32.062 -27.234 -30.781 1 93.62 289 GLU B C 1
ATOM 6971 O O . GLU B 1 289 ? -32.469 -28.312 -30.375 1 93.62 289 GLU B O 1
ATOM 6976 N N . LYS B 1 290 ? -32.062 -26.156 -30.047 1 94 290 LYS B N 1
ATOM 6977 C CA . LYS B 1 290 ? -32.688 -26.125 -28.719 1 94 290 LYS B CA 1
ATOM 6978 C C . LYS B 1 290 ? -34.188 -26.422 -28.797 1 94 290 LYS B C 1
ATOM 6980 O O . LYS B 1 290 ? -34.906 -25.797 -29.562 1 94 290 LYS B O 1
ATOM 6985 N N . ARG B 1 291 ? -34.719 -27.375 -28.047 1 92.31 291 ARG B N 1
ATOM 6986 C CA . ARG B 1 291 ? -36.094 -27.828 -28.125 1 92.31 291 ARG B CA 1
ATOM 6987 C C . ARG B 1 291 ? -36.969 -27.125 -27.078 1 92.31 291 ARG B C 1
ATOM 6989 O O . ARG B 1 291 ? -38.156 -26.922 -27.297 1 92.31 291 ARG B O 1
ATOM 6996 N N . GLY B 1 292 ? -36.406 -26.875 -25.938 1 88.5 292 GLY B N 1
ATOM 6997 C CA . GLY B 1 292 ? -37.156 -26.25 -24.859 1 88.5 292 GLY B CA 1
ATOM 6998 C C . GLY B 1 292 ? -36.406 -25.141 -24.156 1 88.5 292 GLY B C 1
ATOM 6999 O O . GLY B 1 292 ? -35.156 -25.094 -24.203 1 88.5 292 GLY B O 1
ATOM 7000 N N . ALA B 1 293 ? -37.188 -24.328 -23.5 1 83.75 293 ALA B N 1
ATOM 7001 C CA . ALA B 1 293 ? -36.625 -23.172 -22.797 1 83.75 293 ALA B CA 1
ATOM 7002 C C . ALA B 1 293 ? -35.812 -23.609 -21.594 1 83.75 293 ALA B C 1
ATOM 7004 O O . ALA B 1 293 ? -34.875 -22.906 -21.188 1 83.75 293 ALA B O 1
ATOM 7005 N N . ASP B 1 294 ? -36 -24.781 -21.156 1 84.44 294 ASP B N 1
ATOM 7006 C CA . ASP B 1 294 ? -35.375 -25.234 -19.922 1 84.44 294 ASP B CA 1
ATOM 7007 C C . ASP B 1 294 ? -34.062 -25.953 -20.234 1 84.44 294 ASP B C 1
ATOM 7009 O O . ASP B 1 294 ? -33.375 -26.422 -19.312 1 84.44 294 ASP B O 1
ATOM 7013 N N . GLU B 1 295 ? -33.688 -26.016 -21.453 1 90.38 295 GLU B N 1
ATOM 7014 C CA . GLU B 1 295 ? -32.469 -26.672 -21.828 1 90.38 295 GLU B CA 1
ATOM 7015 C C . GLU B 1 295 ? -31.25 -25.75 -21.609 1 90.38 295 GLU B C 1
ATOM 7017 O O . GLU B 1 295 ? -30.688 -25.234 -22.578 1 90.38 295 GLU B O 1
ATOM 7022 N N . ASP B 1 296 ? -30.781 -25.766 -20.406 1 88.75 296 ASP B N 1
ATOM 7023 C CA . ASP B 1 296 ? -29.703 -24.875 -19.953 1 88.75 296 ASP B CA 1
ATOM 7024 C C . ASP B 1 296 ? -28.391 -25.25 -20.625 1 88.75 296 ASP B C 1
ATOM 7026 O O . ASP B 1 296 ? -27.484 -24.406 -20.719 1 88.75 296 ASP B O 1
ATOM 7030 N N . ASN B 1 297 ? -28.266 -26.516 -21.062 1 90.88 297 ASN B N 1
ATOM 7031 C CA . ASN B 1 297 ? -27.031 -26.953 -21.719 1 90.88 297 ASN B CA 1
ATOM 7032 C C . ASN B 1 297 ? -26.797 -26.188 -23.016 1 90.88 297 ASN B C 1
ATOM 7034 O O . ASN B 1 297 ? -25.641 -25.906 -23.359 1 90.88 297 ASN B O 1
ATOM 7038 N N . PHE B 1 298 ? -27.828 -25.781 -23.688 1 93.44 298 PHE B N 1
ATOM 7039 C CA . PHE B 1 298 ? -27.688 -25.031 -24.922 1 93.44 298 PHE B CA 1
ATOM 7040 C C . PHE B 1 298 ? -27.328 -23.578 -24.625 1 93.44 298 PHE B C 1
ATOM 7042 O O . PHE B 1 298 ? -26.547 -22.969 -25.359 1 93.44 298 PHE B O 1
ATOM 7049 N N . ASP B 1 299 ? -27.875 -23.125 -23.562 1 89.19 299 ASP B N 1
ATOM 7050 C CA . ASP B 1 299 ? -27.5 -21.781 -23.141 1 89.19 299 ASP B CA 1
ATOM 7051 C C . ASP B 1 299 ? -26.031 -21.734 -22.734 1 89.19 299 ASP B C 1
ATOM 7053 O O . ASP B 1 299 ? -25.328 -20.766 -23.016 1 89.19 299 ASP B O 1
ATOM 7057 N N . GLU B 1 300 ? -25.609 -22.719 -22.062 1 88.56 300 GLU B N 1
ATOM 7058 C CA . GLU B 1 300 ? -24.219 -22.844 -21.688 1 88.56 300 GLU B CA 1
ATOM 7059 C C . GLU B 1 300 ? -23.312 -22.906 -22.922 1 88.56 300 GLU B C 1
ATOM 7061 O O . GLU B 1 300 ? -22.234 -22.297 -22.953 1 88.56 300 GLU B O 1
ATOM 7066 N N . ALA B 1 301 ? -23.734 -23.641 -23.891 1 92.69 301 ALA B N 1
ATOM 7067 C CA . ALA B 1 301 ? -22.969 -23.75 -25.125 1 92.69 301 ALA B CA 1
ATOM 7068 C C . ALA B 1 301 ? -22.844 -22.406 -25.828 1 92.69 301 ALA B C 1
ATOM 7070 O O . ALA B 1 301 ? -21.781 -22.062 -26.344 1 92.69 301 ALA B O 1
ATOM 7071 N N . VAL B 1 302 ? -23.938 -21.672 -25.797 1 91.25 302 VAL B N 1
ATOM 7072 C CA . VAL B 1 302 ? -23.938 -20.359 -26.422 1 91.25 302 VAL B CA 1
ATOM 7073 C C . VAL B 1 302 ? -22.938 -19.453 -25.688 1 91.25 302 VAL B C 1
ATOM 7075 O O . VAL B 1 302 ? -22.25 -18.656 -26.328 1 91.25 302 VAL B O 1
ATOM 7078 N N . SER B 1 303 ? -22.828 -19.609 -24.422 1 83.12 303 SER B N 1
ATOM 7079 C CA . SER B 1 303 ? -21.906 -18.797 -23.641 1 83.12 303 SER B CA 1
ATOM 7080 C C . SER B 1 303 ? -20.453 -19.141 -23.938 1 83.12 303 SER B C 1
ATOM 7082 O O . SER B 1 303 ? -19.547 -18.344 -23.672 1 83.12 303 SER B O 1
ATOM 7084 N N . MET B 1 304 ? -20.219 -20.266 -24.547 1 87.69 304 MET B N 1
ATOM 7085 C CA . MET B 1 304 ? -18.859 -20.719 -24.844 1 87.69 304 MET B CA 1
ATOM 7086 C C . MET B 1 304 ? -18.422 -20.297 -26.234 1 87.69 304 MET B C 1
ATOM 7088 O O . MET B 1 304 ? -17.266 -20.5 -26.625 1 87.69 304 MET B O 1
ATOM 7092 N N . ILE B 1 305 ? -19.328 -19.688 -27 1 89.69 305 ILE B N 1
ATOM 7093 C CA . ILE B 1 305 ? -19.094 -19.391 -28.406 1 89.69 305 ILE B CA 1
ATOM 7094 C C . ILE B 1 305 ? -17.844 -18.5 -28.531 1 89.69 305 ILE B C 1
ATOM 7096 O O . ILE B 1 305 ? -17 -18.766 -29.391 1 89.69 305 ILE B O 1
ATOM 7100 N N . TRP B 1 306 ? -17.734 -17.609 -27.688 1 81.81 306 TRP B N 1
ATOM 7101 C CA . TRP B 1 306 ? -16.594 -16.703 -27.781 1 81.81 306 TRP B CA 1
ATOM 7102 C C . TRP B 1 306 ? -15.281 -17.453 -27.625 1 81.81 306 TRP B C 1
ATOM 7104 O O . TRP B 1 306 ? -14.352 -17.234 -28.406 1 81.81 306 TRP B O 1
ATOM 7114 N N . LYS B 1 307 ? -15.219 -18.203 -26.641 1 84.69 307 LYS B N 1
ATOM 7115 C CA . LYS B 1 307 ? -14.016 -19 -26.406 1 84.69 307 LYS B CA 1
ATOM 7116 C C . LYS B 1 307 ? -13.758 -19.969 -27.547 1 84.69 307 LYS B C 1
ATOM 7118 O O . LYS B 1 307 ? -12.609 -20.172 -27.938 1 84.69 307 LYS B O 1
ATOM 7123 N N . ALA B 1 308 ? -14.797 -20.547 -28.047 1 91.38 308 ALA B N 1
ATOM 7124 C CA . ALA B 1 308 ? -14.703 -21.531 -29.125 1 91.38 308 ALA B CA 1
ATOM 7125 C C . ALA B 1 308 ? -14.203 -20.891 -30.422 1 91.38 308 ALA B C 1
ATOM 7127 O O . ALA B 1 308 ? -13.609 -21.562 -31.266 1 91.38 308 ALA B O 1
ATOM 7128 N N . CYS B 1 309 ? -14.461 -19.625 -30.5 1 91.62 309 CYS B N 1
ATOM 7129 C CA . CYS B 1 309 ? -14.102 -18.938 -31.75 1 91.62 309 CYS B CA 1
ATOM 7130 C C . CYS B 1 309 ? -12.664 -18.438 -31.688 1 91.62 309 CYS B C 1
ATOM 7132 O O . CYS B 1 309 ? -12.141 -17.938 -32.688 1 91.62 309 CYS B O 1
ATOM 7134 N N . GLN B 1 310 ? -11.992 -18.609 -30.609 1 87.69 310 GLN B N 1
ATOM 7135 C CA . GLN B 1 310 ? -10.586 -18.234 -30.484 1 87.69 310 GLN B CA 1
ATOM 7136 C C . GLN B 1 310 ? -9.68 -19.422 -30.797 1 87.69 310 GLN B C 1
ATOM 7138 O O . GLN B 1 310 ? -9.812 -20.5 -30.203 1 87.69 310 GLN B O 1
ATOM 7143 N N . PRO B 1 311 ? -8.867 -19.156 -31.766 1 90.5 311 PRO B N 1
ATOM 7144 C CA . PRO B 1 311 ? -7.98 -20.281 -32.094 1 90.5 311 PRO B CA 1
ATOM 7145 C C . PRO B 1 311 ? -7.051 -20.656 -30.953 1 90.5 311 PRO B C 1
ATOM 7147 O O . PRO B 1 311 ? -6.543 -19.781 -30.25 1 90.5 311 PRO B O 1
ATOM 7150 N N . THR B 1 312 ? -6.918 -21.938 -30.688 1 91.62 312 THR B N 1
ATOM 7151 C CA . THR B 1 312 ? -5.988 -22.438 -29.688 1 91.62 312 THR B CA 1
ATOM 7152 C C . THR B 1 312 ? -4.547 -22.312 -30.172 1 91.62 312 THR B C 1
ATOM 7154 O O . THR B 1 312 ? -4.188 -22.859 -31.219 1 91.62 312 THR B O 1
ATOM 7157 N N . LYS B 1 313 ? -3.746 -21.484 -29.531 1 92.38 313 LYS B N 1
ATOM 7158 C CA . LYS B 1 313 ? -2.336 -21.281 -29.844 1 92.38 313 LYS B CA 1
ATOM 7159 C C . LYS B 1 313 ? -1.486 -21.266 -28.578 1 92.38 313 LYS B C 1
ATOM 7161 O O . LYS B 1 313 ? -2.016 -21.156 -27.469 1 92.38 313 LYS B O 1
ATOM 7166 N N . VAL B 1 314 ? -0.21 -21.578 -28.781 1 94.94 314 VAL B N 1
ATOM 7167 C CA . VAL B 1 314 ? 0.721 -21.375 -27.672 1 94.94 314 VAL B CA 1
ATOM 7168 C C . VAL B 1 314 ? 0.729 -19.906 -27.266 1 94.94 314 VAL B C 1
ATOM 7170 O O . VAL B 1 314 ? 0.877 -19.016 -28.109 1 94.94 314 VAL B O 1
ATOM 7173 N N . PRO B 1 315 ? 0.436 -19.641 -26.016 1 92.69 315 PRO B N 1
ATOM 7174 C CA . PRO B 1 315 ? 0.482 -18.234 -25.578 1 92.69 315 PRO B CA 1
ATOM 7175 C C . PRO B 1 315 ? 1.792 -17.547 -25.953 1 92.69 315 PRO B C 1
ATOM 7177 O O . PRO B 1 315 ? 2.857 -18.172 -25.906 1 92.69 315 PRO B O 1
ATOM 7180 N N . THR B 1 316 ? 1.707 -16.297 -26.234 1 93.5 316 THR B N 1
ATOM 7181 C CA . THR B 1 316 ? 2.846 -15.523 -26.719 1 93.5 316 THR B CA 1
ATOM 7182 C C . THR B 1 316 ? 3.982 -15.547 -25.688 1 93.5 316 THR B C 1
ATOM 7184 O O . THR B 1 316 ? 5.152 -15.672 -26.062 1 93.5 316 THR B O 1
ATOM 7187 N N . HIS B 1 317 ? 3.67 -15.461 -24.438 1 91.88 317 HIS B N 1
ATOM 7188 C CA . HIS B 1 317 ? 4.703 -15.406 -23.406 1 91.88 317 HIS B CA 1
ATOM 7189 C C . HIS B 1 317 ? 5.441 -16.734 -23.297 1 91.88 317 HIS B C 1
ATOM 7191 O O . HIS B 1 317 ? 6.613 -16.766 -22.922 1 91.88 317 HIS B O 1
ATOM 7197 N N . VAL B 1 318 ? 4.781 -17.797 -23.656 1 95.56 318 VAL B N 1
ATOM 7198 C CA . VAL B 1 318 ? 5.418 -19.109 -23.656 1 95.56 318 VAL B CA 1
ATOM 7199 C C . VAL B 1 318 ? 6.301 -19.266 -24.891 1 95.56 318 VAL B C 1
ATOM 7201 O O . VAL B 1 318 ? 7.402 -19.812 -24.812 1 95.56 318 VAL B O 1
ATOM 7204 N N . GLU B 1 319 ? 5.793 -18.75 -25.953 1 96.06 319 GLU B N 1
ATOM 7205 C CA . GLU B 1 319 ? 6.586 -18.766 -27.188 1 96.06 319 GLU B CA 1
ATOM 7206 C C . GLU B 1 319 ? 7.887 -17.984 -27.016 1 96.06 319 GLU B C 1
ATOM 7208 O O . GLU B 1 319 ? 8.93 -18.375 -27.547 1 96.06 319 GLU B O 1
ATOM 7213 N N . GLU B 1 320 ? 7.777 -16.953 -26.328 1 96.19 320 GLU B N 1
ATOM 7214 C CA . GLU B 1 320 ? 8.969 -16.141 -26.047 1 96.19 320 GLU B CA 1
ATOM 7215 C C . GLU B 1 320 ? 10 -16.953 -25.266 1 96.19 320 GLU B C 1
ATOM 7217 O O . GLU B 1 320 ? 11.203 -16.797 -25.469 1 96.19 320 GLU B O 1
ATOM 7222 N N . LEU B 1 321 ? 9.523 -17.812 -24.422 1 97 321 LEU B N 1
ATOM 7223 C CA . LEU B 1 321 ? 10.43 -18.656 -23.656 1 97 321 LEU B CA 1
ATOM 7224 C C . LEU B 1 321 ? 11.109 -19.688 -24.562 1 97 321 LEU B C 1
ATOM 7226 O O . LEU B 1 321 ? 12.273 -20.031 -24.359 1 97 321 LEU B O 1
ATOM 7230 N N . PHE B 1 322 ? 10.414 -20.156 -25.562 1 97.19 322 PHE B N 1
ATOM 7231 C CA . PHE B 1 322 ? 10.969 -21.109 -26.516 1 97.19 322 PHE B CA 1
ATOM 7232 C C . PHE B 1 322 ? 12.172 -20.516 -27.25 1 97.19 322 PHE B C 1
ATOM 7234 O O . PHE B 1 322 ? 13.094 -21.25 -27.625 1 97.19 322 PHE B O 1
ATOM 7241 N N . ASN B 1 323 ? 12.062 -19.281 -27.391 1 96.5 323 ASN B N 1
ATOM 7242 C CA . ASN B 1 323 ? 13.094 -18.594 -28.172 1 96.5 323 ASN B CA 1
ATOM 7243 C C . ASN B 1 323 ? 14.188 -18.031 -27.281 1 96.5 323 ASN B C 1
ATOM 7245 O O . ASN B 1 323 ? 15.109 -17.359 -27.766 1 96.5 323 ASN B O 1
ATOM 7249 N N . ASP B 1 324 ? 14.109 -18.281 -26.062 1 96.5 324 ASP B N 1
ATOM 7250 C CA . ASP B 1 324 ? 15.102 -17.781 -25.109 1 96.5 324 ASP B CA 1
ATOM 7251 C C . ASP B 1 324 ? 16.438 -18.5 -25.297 1 96.5 324 ASP B C 1
ATOM 7253 O O . ASP B 1 324 ? 16.484 -19.703 -25.531 1 96.5 324 ASP B O 1
ATOM 7257 N N . PRO B 1 325 ? 17.578 -17.766 -25.156 1 94.62 325 PRO B N 1
ATOM 7258 C CA . PRO B 1 325 ? 18.906 -18.375 -25.281 1 94.62 325 PRO B CA 1
ATOM 7259 C C . PRO B 1 325 ? 19.125 -19.516 -24.281 1 94.62 325 PRO B C 1
ATOM 7261 O O . PRO B 1 325 ? 19.922 -20.422 -24.547 1 94.62 325 PRO B O 1
ATOM 7264 N N . HIS B 1 326 ? 18.391 -19.594 -23.266 1 94.56 326 HIS B N 1
ATOM 7265 C CA . HIS B 1 326 ? 18.547 -20.625 -22.25 1 94.56 326 HIS B CA 1
ATOM 7266 C C . HIS B 1 326 ? 18.016 -21.969 -22.734 1 94.56 326 HIS B C 1
ATOM 7268 O O . HIS B 1 326 ? 18.328 -23.016 -22.156 1 94.56 326 HIS B O 1
ATOM 7274 N N . CYS B 1 327 ? 17.25 -21.922 -23.797 1 94.38 327 CYS B N 1
ATOM 7275 C CA . CYS B 1 327 ? 16.781 -23.172 -24.391 1 94.38 327 CYS B CA 1
ATOM 7276 C C . CYS B 1 327 ? 17.844 -23.797 -25.281 1 94.38 327 CYS B C 1
ATOM 7278 O O . CYS B 1 327 ? 17.766 -24.984 -25.609 1 94.38 327 CYS B O 1
ATOM 7280 N N . GLU B 1 328 ? 18.797 -23 -25.656 1 91.81 328 GLU B N 1
ATOM 7281 C CA . GLU B 1 328 ? 19.922 -23.531 -26.438 1 91.81 328 GLU B CA 1
ATOM 7282 C C . GLU B 1 328 ? 21.031 -24.031 -25.516 1 91.81 328 GLU B C 1
ATOM 7284 O O . GLU B 1 328 ? 21.547 -25.141 -25.703 1 91.81 328 GLU B O 1
ATOM 7289 N N . LYS B 1 329 ? 21.391 -23.125 -24.625 1 90.06 329 LYS B N 1
ATOM 7290 C CA . LYS B 1 329 ? 22.344 -23.484 -23.578 1 90.06 329 LYS B CA 1
ATOM 7291 C C . LYS B 1 329 ? 21.766 -23.25 -22.188 1 90.06 329 LYS B C 1
ATOM 7293 O O . LYS B 1 329 ? 21.5 -22.109 -21.812 1 90.06 329 LYS B O 1
ATOM 7298 N N . LEU B 1 330 ? 21.672 -24.375 -21.469 1 92 330 LEU B N 1
ATOM 7299 C CA . LEU B 1 330 ? 21.078 -24.266 -20.141 1 92 330 LEU B CA 1
ATOM 7300 C C . LEU B 1 330 ? 21.938 -23.422 -19.203 1 92 330 LEU B C 1
ATOM 7302 O O . LEU B 1 330 ? 23.156 -23.578 -19.188 1 92 330 LEU B O 1
ATOM 7306 N N . PRO B 1 331 ? 21.359 -22.484 -18.516 1 90.06 331 PRO B N 1
ATOM 7307 C CA . PRO B 1 331 ? 22.125 -21.703 -17.531 1 90.06 331 PRO B CA 1
ATOM 7308 C C . PRO B 1 331 ? 22.516 -22.516 -16.297 1 90.06 331 PRO B C 1
ATOM 7310 O O . PRO B 1 331 ? 21.953 -23.578 -16.047 1 90.06 331 PRO B O 1
ATOM 7313 N N . TRP B 1 332 ? 23.469 -21.969 -15.508 1 87.19 332 TRP B N 1
ATOM 7314 C CA . TRP B 1 332 ? 23.953 -22.656 -14.312 1 87.19 332 TRP B CA 1
ATOM 7315 C C . TRP B 1 332 ? 22.906 -22.625 -13.203 1 87.19 332 TRP B C 1
ATOM 7317 O O . TRP B 1 332 ? 22.984 -23.422 -12.258 1 87.19 332 TRP B O 1
ATOM 7327 N N . PHE B 1 333 ? 21.984 -21.734 -13.305 1 89.25 333 PHE B N 1
ATOM 7328 C CA . PHE B 1 333 ? 20.891 -21.672 -12.344 1 89.25 333 PHE B CA 1
ATOM 7329 C C . PHE B 1 333 ? 19.578 -22.109 -12.977 1 89.25 333 PHE B C 1
ATOM 7331 O O . PHE B 1 333 ? 19.406 -22 -14.195 1 89.25 333 PHE B O 1
ATOM 7338 N N . ASP B 1 334 ? 18.641 -22.719 -12.242 1 90.62 334 ASP B N 1
ATOM 7339 C CA . ASP B 1 334 ? 17.297 -23.141 -12.648 1 90.62 334 ASP B CA 1
ATOM 7340 C C . ASP B 1 334 ? 17.359 -24.094 -13.844 1 90.62 334 ASP B C 1
ATOM 7342 O O . ASP B 1 334 ? 16.562 -23.984 -14.773 1 90.62 334 ASP B O 1
ATOM 7346 N N . GLY B 1 335 ? 18.344 -24.938 -13.859 1 91 335 GLY B N 1
ATOM 7347 C CA . GLY B 1 335 ? 18.5 -25.891 -14.93 1 91 335 GLY B CA 1
ATOM 7348 C C . GLY B 1 335 ? 17.297 -26.781 -15.133 1 91 335 GLY B C 1
ATOM 7349 O O . GLY B 1 335 ? 16.938 -27.109 -16.266 1 91 335 GLY B O 1
ATOM 7350 N N . ARG B 1 336 ? 16.656 -27.156 -14.102 1 93.69 336 ARG B N 1
ATOM 7351 C CA . ARG B 1 336 ? 15.461 -28 -14.172 1 93.69 336 ARG B CA 1
ATOM 7352 C C . ARG B 1 336 ? 14.352 -27.312 -14.953 1 93.69 336 ARG B C 1
ATOM 7354 O O . ARG B 1 336 ? 13.719 -27.922 -15.812 1 93.69 336 ARG B O 1
ATOM 7361 N N . PHE B 1 337 ? 14.164 -26.094 -14.703 1 95.94 337 PHE B N 1
ATOM 7362 C CA . PHE B 1 337 ? 13.117 -25.344 -15.375 1 95.94 337 PHE B CA 1
ATOM 7363 C C . PHE B 1 337 ? 13.406 -25.219 -16.859 1 95.94 337 PHE B C 1
ATOM 7365 O O . PHE B 1 337 ? 12.516 -25.453 -17.688 1 95.94 337 PHE B O 1
ATOM 7372 N N . TRP B 1 338 ? 14.562 -24.859 -17.172 1 96.12 338 TRP B N 1
ATOM 7373 C CA . TRP B 1 338 ? 14.891 -24.609 -18.578 1 96.12 338 TRP B CA 1
ATOM 7374 C C . TRP B 1 338 ? 14.953 -25.906 -19.359 1 96.12 338 TRP B C 1
ATOM 7376 O O . TRP B 1 338 ? 14.648 -25.938 -20.547 1 96.12 338 TRP B O 1
ATOM 7386 N N . LEU B 1 339 ? 15.32 -27 -18.641 1 96.5 339 LEU B N 1
ATOM 7387 C CA . LEU B 1 339 ? 15.188 -28.312 -19.281 1 96.5 339 LEU B CA 1
ATOM 7388 C C . LEU B 1 339 ? 13.734 -28.594 -19.656 1 96.5 339 LEU B C 1
ATOM 7390 O O . LEU B 1 339 ? 13.453 -29.094 -20.734 1 96.5 339 LEU B O 1
ATOM 7394 N N . LEU B 1 340 ? 12.891 -28.266 -18.766 1 98 340 LEU B N 1
ATOM 7395 C CA . LEU B 1 340 ? 11.469 -28.469 -19 1 98 340 LEU B CA 1
ATOM 7396 C C . LEU B 1 340 ? 10.961 -27.578 -20.125 1 98 340 LEU B C 1
ATOM 7398 O O . LEU B 1 340 ? 10.18 -28.016 -20.969 1 98 340 LEU B O 1
ATOM 7402 N N . VAL B 1 341 ? 11.414 -26.359 -20.156 1 97.94 341 VAL B N 1
ATOM 7403 C CA . VAL B 1 341 ? 11 -25.422 -21.203 1 97.94 341 VAL B CA 1
ATOM 7404 C C . VAL B 1 341 ? 11.516 -25.906 -22.562 1 97.94 341 VAL B C 1
ATOM 7406 O O . VAL B 1 341 ? 10.781 -25.906 -23.547 1 97.94 341 VAL B O 1
ATOM 7409 N N . LYS B 1 342 ? 12.742 -26.312 -22.594 1 97.38 342 LYS B N 1
ATOM 7410 C CA . LYS B 1 342 ? 13.328 -26.875 -23.812 1 97.38 342 LYS B CA 1
ATOM 7411 C C . LYS B 1 342 ? 12.539 -28.094 -24.281 1 97.38 342 LYS B C 1
ATOM 7413 O O . LYS B 1 342 ? 12.289 -28.25 -25.469 1 97.38 342 LYS B O 1
ATOM 7418 N N . SER B 1 343 ? 12.203 -28.906 -23.328 1 98 343 SER B N 1
ATOM 7419 C CA . SER B 1 343 ? 11.414 -30.094 -23.625 1 98 343 SER B CA 1
ATOM 7420 C C . SER B 1 343 ? 10.031 -29.719 -24.172 1 98 343 SER B C 1
ATOM 7422 O O . SER B 1 343 ? 9.516 -30.375 -25.078 1 98 343 SER B O 1
ATOM 7424 N N . LEU B 1 344 ? 9.453 -28.734 -23.578 1 98.38 344 LEU B N 1
ATOM 7425 C CA . LEU B 1 344 ? 8.148 -28.266 -24.016 1 98.38 344 LEU B CA 1
ATOM 7426 C C . LEU B 1 344 ? 8.211 -27.75 -25.453 1 98.38 344 LEU B C 1
ATOM 7428 O O . LEU B 1 344 ? 7.297 -27.984 -26.25 1 98.38 344 LEU B O 1
ATOM 7432 N N . ARG B 1 345 ? 9.227 -26.969 -25.719 1 97.88 345 ARG B N 1
ATOM 7433 C CA . ARG B 1 345 ? 9.453 -26.484 -27.078 1 97.88 345 ARG B CA 1
ATOM 7434 C C . ARG B 1 345 ? 9.508 -27.656 -28.062 1 97.88 345 ARG B C 1
ATOM 7436 O O . ARG B 1 345 ? 8.898 -27.594 -29.125 1 97.88 345 ARG B O 1
ATOM 7443 N N . GLU B 1 346 ? 10.219 -28.672 -27.734 1 97.38 346 GLU B N 1
ATOM 7444 C CA . GLU B 1 346 ? 10.32 -29.859 -28.562 1 97.38 346 GLU B CA 1
ATOM 7445 C C . GLU B 1 346 ? 8.977 -30.562 -28.703 1 97.38 346 GLU B C 1
ATOM 7447 O O . GLU B 1 346 ? 8.633 -31.062 -29.781 1 97.38 346 GLU B O 1
ATOM 7452 N N . PHE B 1 347 ? 8.32 -30.672 -27.625 1 98.06 347 PHE B N 1
ATOM 7453 C CA . PHE B 1 347 ? 6.992 -31.281 -27.625 1 98.06 347 PHE B CA 1
ATOM 7454 C C . PHE B 1 347 ? 6.082 -30.578 -28.641 1 98.06 347 PHE B C 1
ATOM 7456 O O . PHE B 1 347 ? 5.414 -31.234 -29.438 1 98.06 347 PHE B O 1
ATOM 7463 N N . VAL B 1 348 ? 6.051 -29.281 -28.547 1 97.62 348 VAL B N 1
ATOM 7464 C CA . VAL B 1 348 ? 5.207 -28.469 -29.422 1 97.62 348 VAL B CA 1
ATOM 7465 C C . VAL B 1 348 ? 5.668 -28.609 -30.859 1 97.62 348 VAL B C 1
ATOM 7467 O O . VAL B 1 348 ? 4.848 -28.656 -31.781 1 97.62 348 VAL B O 1
ATOM 7470 N N . ALA B 1 349 ? 6.949 -28.641 -31.047 1 95.94 349 ALA B N 1
ATOM 7471 C CA . ALA B 1 349 ? 7.508 -28.766 -32.375 1 95.94 349 ALA B CA 1
ATOM 7472 C C . ALA B 1 349 ? 7.125 -30.109 -33 1 95.94 349 ALA B C 1
ATOM 7474 O O . ALA B 1 349 ? 6.922 -30.203 -34.219 1 95.94 349 ALA B O 1
ATOM 7475 N N . ARG B 1 350 ? 6.973 -31.109 -32.219 1 93.94 350 ARG B N 1
ATOM 7476 C CA . ARG B 1 350 ? 6.672 -32.438 -32.719 1 93.94 350 ARG B CA 1
ATOM 7477 C C . ARG B 1 350 ? 5.176 -32.625 -32.938 1 93.94 350 ARG B C 1
ATOM 7479 O O . ARG B 1 350 ? 4.758 -33.5 -33.688 1 93.94 350 ARG B O 1
ATOM 7486 N N . ASP B 1 351 ? 4.453 -31.859 -32.219 1 88.31 351 ASP B N 1
ATOM 7487 C CA . ASP B 1 351 ? 3.004 -31.922 -32.375 1 88.31 351 ASP B CA 1
ATOM 7488 C C . ASP B 1 351 ? 2.574 -31.281 -33.688 1 88.31 351 ASP B C 1
ATOM 7490 O O . ASP B 1 351 ? 2.904 -30.125 -33.969 1 88.31 351 ASP B O 1
ATOM 7494 N N . PRO B 1 352 ? 1.92 -32.031 -34.438 1 84.81 352 PRO B N 1
ATOM 7495 C CA . PRO B 1 352 ? 1.505 -31.516 -35.75 1 84.81 352 PRO B CA 1
ATOM 7496 C C . PRO B 1 352 ? 0.64 -30.266 -35.625 1 84.81 352 PRO B C 1
ATOM 7498 O O . PRO B 1 352 ? 0.642 -29.422 -36.531 1 84.81 352 PRO B O 1
ATOM 7501 N N . SER B 1 353 ? -0.042 -30.141 -34.594 1 86.69 353 SER B N 1
ATOM 7502 C CA . SER B 1 353 ? -0.938 -29 -34.406 1 86.69 353 SER B CA 1
ATOM 7503 C C . SER B 1 353 ? -0.294 -27.906 -33.562 1 86.69 353 SER B C 1
ATOM 7505 O O . SER B 1 353 ? -0.924 -26.891 -33.25 1 86.69 353 SER B O 1
ATOM 7507 N N . HIS B 1 354 ? 0.972 -28.078 -33.156 1 92.5 354 HIS B N 1
ATOM 7508 C CA . HIS B 1 354 ? 1.739 -27.094 -32.375 1 92.5 354 HIS B CA 1
ATOM 7509 C C . HIS B 1 354 ? 0.99 -26.656 -31.125 1 92.5 354 HIS B C 1
ATOM 7511 O O . HIS B 1 354 ? 0.777 -25.453 -30.922 1 92.5 354 HIS B O 1
ATOM 7517 N N . ARG B 1 355 ? 0.577 -27.688 -30.438 1 94.44 355 ARG B N 1
ATOM 7518 C CA . ARG B 1 355 ? -0.234 -27.406 -29.25 1 94.44 355 ARG B CA 1
ATOM 7519 C C . ARG B 1 355 ? 0.516 -27.766 -27.969 1 94.44 355 ARG B C 1
ATOM 7521 O O . ARG B 1 355 ? 1.413 -28.609 -27.984 1 94.44 355 ARG B O 1
ATOM 7528 N N . LEU B 1 356 ? 0.147 -27.125 -26.875 1 96.88 356 LEU B N 1
ATOM 7529 C CA . LEU B 1 356 ? 0.667 -27.453 -25.562 1 96.88 356 LEU B CA 1
ATOM 7530 C C . LEU B 1 356 ? 0.005 -28.719 -25.016 1 96.88 356 LEU B C 1
ATOM 7532 O O . LEU B 1 356 ? -1.062 -29.125 -25.484 1 96.88 356 LEU B O 1
ATOM 7536 N N . PRO B 1 357 ? 0.685 -29.391 -24.109 1 96.5 357 PRO B N 1
ATOM 7537 C CA . PRO B 1 357 ? 0.008 -30.531 -23.469 1 96.5 357 PRO B CA 1
ATOM 7538 C C . PRO B 1 357 ? -1.26 -30.109 -22.734 1 96.5 357 PRO B C 1
ATOM 7540 O O . PRO B 1 357 ? -1.349 -28.984 -22.234 1 96.5 357 PRO B O 1
ATOM 7543 N N . LEU B 1 358 ? -2.189 -31.016 -22.719 1 95.56 358 LEU B N 1
ATOM 7544 C CA . LEU B 1 358 ? -3.461 -30.734 -22.047 1 95.56 358 LEU B CA 1
ATOM 7545 C C . LEU B 1 358 ? -3.33 -30.875 -20.547 1 95.56 358 LEU B C 1
ATOM 7547 O O . LEU B 1 358 ? -2.674 -31.797 -20.047 1 95.56 358 LEU B O 1
ATOM 7551 N N . SER B 1 359 ? -3.961 -29.969 -19.828 1 92.38 359 SER B N 1
ATOM 7552 C CA . SER B 1 359 ? -3.93 -30.016 -18.359 1 92.38 359 SER B CA 1
ATOM 7553 C C . SER B 1 359 ? -4.84 -31.125 -17.844 1 92.38 359 SER B C 1
ATOM 7555 O O . SER B 1 359 ? -4.613 -31.656 -16.75 1 92.38 359 SER B O 1
ATOM 7557 N N . GLY B 1 360 ? -5.918 -31.406 -18.5 1 91.38 360 GLY B N 1
ATOM 7558 C CA . GLY B 1 360 ? -6.871 -32.438 -18.094 1 91.38 360 GLY B CA 1
ATOM 7559 C C . GLY B 1 360 ? -7.941 -31.906 -17.172 1 91.38 360 GLY B C 1
ATOM 7560 O O . GLY B 1 360 ? -8.836 -32.656 -16.75 1 91.38 360 GLY B O 1
ATOM 7561 N N . VAL B 1 361 ? -7.918 -30.578 -16.875 1 88.38 361 VAL B N 1
ATOM 7562 C CA . VAL B 1 361 ? -8.852 -29.984 -15.93 1 88.38 361 VAL B CA 1
ATOM 7563 C C . VAL B 1 361 ? -10.141 -29.578 -16.656 1 88.38 361 VAL B C 1
ATOM 7565 O O . VAL B 1 361 ? -10.086 -29 -17.734 1 88.38 361 VAL B O 1
ATOM 7568 N N . LEU B 1 362 ? -11.297 -30.062 -16.094 1 87.44 362 LEU B N 1
ATOM 7569 C CA . LEU B 1 362 ? -12.602 -29.688 -16.625 1 87.44 362 LEU B CA 1
ATOM 7570 C C . LEU B 1 362 ? -13.359 -28.797 -15.641 1 87.44 362 LEU B C 1
ATOM 7572 O O . LEU B 1 362 ? -13.305 -29.031 -14.43 1 87.44 362 LEU B O 1
ATOM 7576 N N . PRO B 1 363 ? -13.93 -27.781 -16.156 1 80.38 363 PRO B N 1
ATOM 7577 C CA . PRO B 1 363 ? -14.805 -27 -15.273 1 80.38 363 PRO B CA 1
ATOM 7578 C C . PRO B 1 363 ? -16.109 -27.734 -14.945 1 80.38 363 PRO B C 1
ATOM 7580 O O . PRO B 1 363 ? -16.406 -28.766 -15.539 1 80.38 363 PRO B O 1
ATOM 7583 N N . ASP B 1 364 ? -16.812 -27.156 -13.992 1 73.38 364 ASP B N 1
ATOM 7584 C CA . ASP B 1 364 ? -18.172 -27.641 -13.75 1 73.38 364 ASP B CA 1
ATOM 7585 C C . ASP B 1 364 ? -19.094 -27.297 -14.914 1 73.38 364 ASP B C 1
ATOM 7587 O O . ASP B 1 364 ? -19 -26.219 -15.5 1 73.38 364 ASP B O 1
ATOM 7591 N N . MET B 1 365 ? -19.828 -28.281 -15.289 1 76.5 365 MET B N 1
ATOM 7592 C CA . MET B 1 365 ? -20.719 -28.094 -16.438 1 76.5 365 MET B CA 1
ATOM 7593 C C . MET B 1 365 ? -22.078 -28.719 -16.188 1 76.5 365 MET B C 1
ATOM 7595 O O . MET B 1 365 ? -22.203 -29.656 -15.391 1 76.5 365 MET B O 1
ATOM 7599 N N . LYS B 1 366 ? -23.016 -28.141 -16.734 1 76.31 366 LYS B N 1
ATOM 7600 C CA . LYS B 1 366 ? -24.375 -28.688 -16.672 1 76.31 366 LYS B CA 1
ATOM 7601 C C . LYS B 1 366 ? -24.5 -29.938 -17.531 1 76.31 366 LYS B C 1
ATOM 7603 O O . LYS B 1 366 ? -24.625 -29.859 -18.75 1 76.31 366 LYS B O 1
ATOM 7608 N N . SER B 1 367 ? -24.406 -31.094 -17 1 80.81 367 SER B N 1
ATOM 7609 C CA . SER B 1 367 ? -24.516 -32.375 -17.672 1 80.81 367 SER B CA 1
ATOM 7610 C C . SER B 1 367 ? -24.875 -33.469 -16.672 1 80.81 367 SER B C 1
ATOM 7612 O O . SER B 1 367 ? -24.812 -33.281 -15.453 1 80.81 367 SER B O 1
ATOM 7614 N N . ASP B 1 368 ? -25.312 -34.562 -17.188 1 84.75 368 ASP B N 1
ATOM 7615 C CA . ASP B 1 368 ? -25.547 -35.656 -16.266 1 84.75 368 ASP B CA 1
ATOM 7616 C C . ASP B 1 368 ? -24.234 -36.312 -15.828 1 84.75 368 ASP B C 1
ATOM 7618 O O . ASP B 1 368 ? -23.203 -36.094 -16.453 1 84.75 368 ASP B O 1
ATOM 7622 N N . THR B 1 369 ? -24.312 -37.031 -14.828 1 86.69 369 THR B N 1
ATOM 7623 C CA . THR B 1 369 ? -23.125 -37.625 -14.195 1 86.69 369 THR B CA 1
ATOM 7624 C C . THR B 1 369 ? -22.391 -38.531 -15.164 1 86.69 369 THR B C 1
ATOM 7626 O O . THR B 1 369 ? -21.156 -38.531 -15.234 1 86.69 369 THR B O 1
ATOM 7629 N N . LYS B 1 370 ? -23.25 -39.25 -15.93 1 90.56 370 LYS B N 1
ATOM 7630 C CA . LYS B 1 370 ? -22.641 -40.219 -16.859 1 90.56 370 LYS B CA 1
ATOM 7631 C C . LYS B 1 370 ? -21.828 -39.5 -17.938 1 90.56 370 LYS B C 1
ATOM 7633 O O . LYS B 1 370 ? -20.672 -39.875 -18.172 1 90.56 370 LYS B O 1
ATOM 7638 N N . ASN B 1 371 ? -22.406 -38.594 -18.562 1 91.81 371 ASN B N 1
ATOM 7639 C CA . ASN B 1 371 ? -21.734 -37.844 -19.609 1 91.81 371 ASN B CA 1
ATOM 7640 C C . ASN B 1 371 ? -20.547 -37.062 -19.078 1 91.81 371 ASN B C 1
ATOM 7642 O O . ASN B 1 371 ? -19.5 -36.969 -19.719 1 91.81 371 ASN B O 1
ATOM 7646 N N . TYR B 1 372 ? -20.703 -36.562 -17.906 1 91.31 372 TYR B N 1
ATOM 7647 C CA . TYR B 1 372 ? -19.625 -35.781 -17.312 1 91.31 372 TYR B CA 1
ATOM 7648 C C . TYR B 1 372 ? -18.422 -36.656 -17.016 1 91.31 372 TYR B C 1
ATOM 7650 O O . TYR B 1 372 ? -17.281 -36.281 -17.312 1 91.31 372 TYR B O 1
ATOM 7658 N N . ILE B 1 373 ? -18.641 -37.75 -16.438 1 93 373 ILE B N 1
ATOM 7659 C CA . ILE B 1 373 ? -17.562 -38.688 -16.078 1 93 373 ILE B CA 1
ATOM 7660 C C . ILE B 1 373 ? -16.844 -39.156 -17.328 1 93 373 ILE B C 1
ATOM 7662 O O . ILE B 1 373 ? -15.609 -39.25 -17.344 1 93 373 ILE B O 1
ATOM 7666 N N . LYS B 1 374 ? -17.641 -39.438 -18.328 1 94.38 374 LYS B N 1
ATOM 7667 C CA . LYS B 1 374 ? -17.047 -39.875 -19.594 1 94.38 374 LYS B CA 1
ATOM 7668 C C . LYS B 1 374 ? -16.172 -38.75 -20.188 1 94.38 374 LYS B C 1
ATOM 7670 O O . LYS B 1 374 ? -15.062 -39.031 -20.656 1 94.38 374 LYS B O 1
ATOM 7675 N N . MET B 1 375 ? -16.672 -37.625 -20.219 1 94.44 375 MET B N 1
ATOM 7676 C CA . MET B 1 375 ? -15.898 -36.5 -20.719 1 94.44 375 MET B CA 1
ATOM 7677 C C . MET B 1 375 ? -14.625 -36.281 -19.906 1 94.44 375 MET B C 1
ATOM 7679 O O . MET B 1 375 ? -13.555 -36.062 -20.469 1 94.44 375 MET B O 1
ATOM 7683 N N . GLN B 1 376 ? -14.727 -36.375 -18.609 1 94.12 376 GLN B N 1
ATOM 7684 C CA . GLN B 1 376 ? -13.586 -36.25 -17.719 1 94.12 376 GLN B CA 1
ATOM 7685 C C . GLN B 1 376 ? -12.516 -37.281 -18.031 1 94.12 376 GLN B C 1
ATOM 7687 O O . GLN B 1 376 ? -11.32 -36.969 -18.047 1 94.12 376 GLN B O 1
ATOM 7692 N N . ALA B 1 377 ? -13.023 -38.5 -18.281 1 95.69 377 ALA B N 1
ATOM 7693 C CA . ALA B 1 377 ? -12.109 -39.594 -18.594 1 95.69 377 ALA B CA 1
ATOM 7694 C C . ALA B 1 377 ? -11.367 -39.312 -19.891 1 95.69 377 ALA B C 1
ATOM 7696 O O . ALA B 1 377 ? -10.172 -39.625 -20.016 1 95.69 377 ALA B O 1
ATOM 7697 N N . ILE B 1 378 ? -12.078 -38.781 -20.844 1 96.81 378 ILE B N 1
ATOM 7698 C CA . ILE B 1 378 ? -11.484 -38.5 -22.141 1 96.81 378 ILE B CA 1
ATOM 7699 C C . ILE B 1 378 ? -10.383 -37.469 -22 1 96.81 378 ILE B C 1
ATOM 7701 O O . ILE B 1 378 ? -9.281 -37.625 -22.516 1 96.81 378 ILE B O 1
ATOM 7705 N N . TYR B 1 379 ? -10.625 -36.406 -21.312 1 96.56 379 TYR B N 1
ATOM 7706 C CA . TYR B 1 379 ? -9.641 -35.344 -21.125 1 96.56 379 TYR B CA 1
ATOM 7707 C C . TYR B 1 379 ? -8.477 -35.844 -20.266 1 96.56 379 TYR B C 1
ATOM 7709 O O . TYR B 1 379 ? -7.32 -35.531 -20.547 1 96.56 379 TYR B O 1
ATOM 7717 N N . ARG B 1 380 ? -8.766 -36.594 -19.266 1 96.19 380 ARG B N 1
ATOM 7718 C CA . ARG B 1 380 ? -7.727 -37.125 -18.391 1 96.19 380 ARG B CA 1
ATOM 7719 C C . ARG B 1 380 ? -6.801 -38.062 -19.172 1 96.19 380 ARG B C 1
ATOM 7721 O O . ARG B 1 380 ? -5.586 -38.062 -18.953 1 96.19 380 ARG B O 1
ATOM 7728 N N . GLN B 1 381 ? -7.492 -38.875 -19.953 1 96.69 381 GLN B N 1
ATOM 7729 C CA . GLN B 1 381 ? -6.703 -39.812 -20.75 1 96.69 381 GLN B CA 1
ATOM 7730 C C . GLN B 1 381 ? -5.781 -39.062 -21.719 1 96.69 381 GLN B C 1
ATOM 7732 O O . GLN B 1 381 ? -4.613 -39.406 -21.875 1 96.69 381 GLN B O 1
ATOM 7737 N N . LYS B 1 382 ? -6.301 -38.094 -22.391 1 96.69 382 LYS B N 1
ATOM 7738 C CA . LYS B 1 382 ? -5.477 -37.312 -23.297 1 96.69 382 LYS B CA 1
ATOM 7739 C C . LYS B 1 382 ? -4.348 -36.625 -22.547 1 96.69 382 LYS B C 1
ATOM 7741 O O . LYS B 1 382 ? -3.217 -36.562 -23.031 1 96.69 382 LYS B O 1
ATOM 7746 N N . ALA B 1 383 ? -4.594 -36.062 -21.422 1 97 383 ALA B N 1
ATOM 7747 C CA . ALA B 1 383 ? -3.586 -35.438 -20.578 1 97 383 ALA B CA 1
ATOM 7748 C C . ALA B 1 383 ? -2.486 -36.406 -20.188 1 97 383 ALA B C 1
ATOM 7750 O O . ALA B 1 383 ? -1.304 -36.062 -20.188 1 97 383 ALA B O 1
ATOM 7751 N N . ALA B 1 384 ? -2.949 -37.594 -19.844 1 97.25 384 ALA B N 1
ATOM 7752 C CA . ALA B 1 384 ? -1.995 -38.625 -19.469 1 97.25 384 ALA B CA 1
ATOM 7753 C C . ALA B 1 384 ? -1.095 -39 -20.641 1 97.25 384 ALA B C 1
ATOM 7755 O O . ALA B 1 384 ? 0.102 -39.25 -20.453 1 97.25 384 ALA B O 1
ATOM 7756 N N . GLU B 1 385 ? -1.702 -39.125 -21.781 1 96.81 385 GLU B N 1
ATOM 7757 C CA . GLU B 1 385 ? -0.935 -39.406 -22.984 1 96.81 385 GLU B CA 1
ATOM 7758 C C . GLU B 1 385 ? 0.084 -38.312 -23.266 1 96.81 385 GLU B C 1
ATOM 7760 O O . GLU B 1 385 ? 1.233 -38.594 -23.609 1 96.81 385 GLU B O 1
ATOM 7765 N N . ASP B 1 386 ? -0.329 -37.125 -23.188 1 97.06 386 ASP B N 1
ATOM 7766 C CA . ASP B 1 386 ? 0.563 -35.969 -23.391 1 97.06 386 ASP B CA 1
ATOM 7767 C C . ASP B 1 386 ? 1.697 -35.969 -22.375 1 97.06 386 ASP B C 1
ATOM 7769 O O . ASP B 1 386 ? 2.846 -35.688 -22.719 1 97.06 386 ASP B O 1
ATOM 7773 N N . LEU B 1 387 ? 1.366 -36.219 -21.109 1 97.81 387 LEU B N 1
ATOM 7774 C CA . LEU B 1 387 ? 2.361 -36.281 -20.047 1 97.81 387 LEU B CA 1
ATOM 7775 C C . LEU B 1 387 ? 3.404 -37.344 -20.328 1 97.81 387 LEU B C 1
ATOM 7777 O O . LEU B 1 387 ? 4.602 -37.125 -20.141 1 97.81 387 LEU B O 1
ATOM 7781 N N . LYS B 1 388 ? 2.896 -38.5 -20.75 1 97.12 388 LYS B N 1
ATOM 7782 C CA . LYS B 1 388 ? 3.805 -39.594 -21.078 1 97.12 388 LYS B CA 1
ATOM 7783 C C . LYS B 1 388 ? 4.754 -39.188 -22.219 1 97.12 388 LYS B C 1
ATOM 7785 O O . LYS B 1 388 ? 5.961 -39.406 -22.125 1 97.12 388 LYS B O 1
ATOM 7790 N N . ALA B 1 389 ? 4.18 -38.625 -23.266 1 96.88 389 ALA B N 1
ATOM 7791 C CA . ALA B 1 389 ? 4.992 -38.188 -24.391 1 96.88 389 ALA B CA 1
ATOM 7792 C C . ALA B 1 389 ? 6.008 -37.125 -23.938 1 96.88 389 ALA B C 1
ATOM 7794 O O . ALA B 1 389 ? 7.156 -37.125 -24.391 1 96.88 389 ALA B O 1
ATOM 7795 N N . PHE B 1 390 ? 5.598 -36.25 -23.109 1 97.81 390 PHE B N 1
ATOM 7796 C CA . PHE B 1 390 ? 6.465 -35.188 -22.594 1 97.81 390 PHE B CA 1
ATOM 7797 C C . PHE B 1 390 ? 7.617 -35.781 -21.797 1 97.81 390 PHE B C 1
ATOM 7799 O O . PHE B 1 390 ? 8.766 -35.375 -21.953 1 97.81 390 PHE B O 1
ATOM 7806 N N . LYS B 1 391 ? 7.336 -36.688 -20.938 1 97.44 391 LYS B N 1
ATOM 7807 C CA . LYS B 1 391 ? 8.359 -37.344 -20.109 1 97.44 391 LYS B CA 1
ATOM 7808 C C . LYS B 1 391 ? 9.414 -38.031 -20.984 1 97.44 391 LYS B C 1
ATOM 7810 O O . LYS B 1 391 ? 10.602 -38 -20.656 1 97.44 391 LYS B O 1
ATOM 7815 N N . GLU B 1 392 ? 8.961 -38.594 -22.016 1 96.88 392 GLU B N 1
ATOM 7816 C CA . GLU B 1 392 ? 9.898 -39.219 -22.938 1 96.88 392 GLU B CA 1
ATOM 7817 C C . GLU B 1 392 ? 10.836 -38.188 -23.562 1 96.88 392 GLU B C 1
ATOM 7819 O O . GLU B 1 392 ? 12.039 -38.438 -23.672 1 96.88 392 GLU B O 1
ATOM 7824 N N . ILE B 1 393 ? 10.305 -37.156 -23.906 1 97.25 393 ILE B N 1
ATOM 7825 C CA . ILE B 1 393 ? 11.102 -36.094 -24.5 1 97.25 393 ILE B CA 1
ATOM 7826 C C . ILE B 1 393 ? 12.102 -35.562 -23.484 1 97.25 393 ILE B C 1
ATOM 7828 O O . ILE B 1 393 ? 13.266 -35.312 -23.797 1 97.25 393 ILE B O 1
ATOM 7832 N N . VAL B 1 394 ? 11.656 -35.312 -22.234 1 97.19 394 VAL B N 1
ATOM 7833 C CA . VAL B 1 394 ? 12.516 -34.812 -21.172 1 97.19 394 VAL B CA 1
ATOM 7834 C C . VAL B 1 394 ? 13.711 -35.75 -21 1 97.19 394 VAL B C 1
ATOM 7836 O O . VAL B 1 394 ? 14.852 -35.312 -20.891 1 97.19 394 VAL B O 1
ATOM 7839 N N . ASN B 1 395 ? 13.398 -37.031 -20.969 1 95 395 ASN B N 1
ATOM 7840 C CA . ASN B 1 395 ? 14.453 -38.031 -20.781 1 95 395 ASN B CA 1
ATOM 7841 C C . ASN B 1 395 ? 15.445 -38.031 -21.938 1 95 395 ASN B C 1
ATOM 7843 O O . ASN B 1 395 ? 16.656 -38.125 -21.719 1 95 395 ASN B O 1
ATOM 7847 N N . GLN B 1 396 ? 14.961 -37.906 -23.062 1 94.62 396 GLN B N 1
ATOM 7848 C CA . GLN B 1 396 ? 15.812 -37.875 -24.25 1 94.62 396 GLN B CA 1
ATOM 7849 C C . GLN B 1 396 ? 16.734 -36.656 -24.219 1 94.62 396 GLN B C 1
ATOM 7851 O O . GLN B 1 396 ? 17.922 -36.75 -24.484 1 94.62 396 GLN B O 1
ATOM 7856 N N . LEU B 1 397 ? 16.172 -35.562 -23.922 1 94 397 LEU B N 1
ATOM 7857 C CA . LEU B 1 397 ? 16.938 -34.312 -23.938 1 94 397 LEU B CA 1
ATOM 7858 C C . LEU B 1 397 ? 17.922 -34.281 -22.781 1 94 397 LEU B C 1
ATOM 7860 O O . LEU B 1 397 ? 19.047 -33.781 -22.938 1 94 397 LEU B O 1
ATOM 7864 N N . ALA B 1 398 ? 17.516 -34.688 -21.609 1 92.25 398 ALA B N 1
ATOM 7865 C CA . ALA B 1 398 ? 18.406 -34.719 -20.453 1 92.25 398 ALA B CA 1
ATOM 7866 C C . ALA B 1 398 ? 19.641 -35.562 -20.75 1 92.25 398 ALA B C 1
ATOM 7868 O O . ALA B 1 398 ? 20.75 -35.219 -20.359 1 92.25 398 ALA B O 1
ATOM 7869 N N . GLU B 1 399 ? 19.484 -36.656 -21.422 1 88.81 399 GLU B N 1
ATOM 7870 C CA . GLU B 1 399 ? 20.578 -37.531 -21.781 1 88.81 399 GLU B CA 1
ATOM 7871 C C . GLU B 1 399 ? 21.516 -36.875 -22.797 1 88.81 399 GLU B C 1
ATOM 7873 O O . GLU B 1 399 ? 22.734 -37.031 -22.719 1 88.81 399 GLU B O 1
ATOM 7878 N N . SER B 1 400 ? 20.969 -36.188 -23.625 1 88.12 400 SER B N 1
ATOM 7879 C CA . SER B 1 400 ? 21.75 -35.531 -24.672 1 88.12 400 SER B CA 1
ATOM 7880 C C . SER B 1 400 ? 22.594 -34.406 -24.094 1 88.12 400 SER B C 1
ATOM 7882 O O . SER B 1 400 ? 23.688 -34.125 -24.594 1 88.12 400 SER B O 1
ATOM 7884 N N . ILE B 1 401 ? 22.172 -33.688 -23.125 1 85.25 401 ILE B N 1
ATOM 7885 C CA . ILE B 1 401 ? 22.875 -32.531 -22.531 1 85.25 401 ILE B CA 1
ATOM 7886 C C . ILE B 1 401 ? 24.016 -33.031 -21.641 1 85.25 401 ILE B C 1
ATOM 7888 O O . ILE B 1 401 ? 25.094 -32.438 -21.594 1 85.25 401 ILE B O 1
ATOM 7892 N N . GLU B 1 402 ? 23.797 -34 -20.844 1 70 402 GLU B N 1
ATOM 7893 C CA . GLU B 1 402 ? 24.812 -34.562 -19.953 1 70 402 GLU B CA 1
ATOM 7894 C C . GLU B 1 402 ? 26.031 -35.031 -20.75 1 70 402 GLU B C 1
ATOM 7896 O O . GLU B 1 402 ? 27.156 -34.938 -20.25 1 70 402 GLU B O 1
ATOM 7901 N N . ASP B 1 403 ? 25.859 -35.438 -21.859 1 60.09 403 ASP B N 1
ATOM 7902 C CA . ASP B 1 403 ? 26.906 -36 -22.719 1 60.09 403 ASP B CA 1
ATOM 7903 C C . ASP B 1 403 ? 27.828 -34.875 -23.234 1 60.09 403 ASP B C 1
ATOM 7905 O O . ASP B 1 403 ? 28.938 -35.156 -23.703 1 60.09 403 ASP B O 1
ATOM 7909 N N . VAL B 1 404 ? 27.344 -33.75 -23.281 1 58.06 404 VAL B N 1
ATOM 7910 C CA . VAL B 1 404 ? 28.172 -32.656 -23.797 1 58.06 404 VAL B CA 1
ATOM 7911 C C . VAL B 1 404 ? 28.984 -32.062 -22.672 1 58.06 404 VAL B C 1
ATOM 7913 O O . VAL B 1 404 ? 28.422 -31.672 -21.625 1 58.06 404 VAL B O 1
ATOM 7916 N N . ASP B 1 405 ? 30.156 -32.688 -22.344 1 52.44 405 ASP B N 1
ATOM 7917 C CA . ASP B 1 405 ? 31.141 -32.25 -21.359 1 52.44 405 ASP B CA 1
ATOM 7918 C C . ASP B 1 405 ? 31.312 -30.734 -21.359 1 52.44 405 ASP B C 1
ATOM 7920 O O . ASP B 1 405 ? 32 -30.188 -22.219 1 52.44 405 ASP B O 1
ATOM 7924 N N . ASP B 1 406 ? 30.25 -30.031 -21.172 1 50.88 406 ASP B N 1
ATOM 7925 C CA . ASP B 1 406 ? 30.328 -28.594 -21.391 1 50.88 406 ASP B CA 1
ATOM 7926 C C . ASP B 1 406 ? 31.406 -27.969 -20.531 1 50.88 406 ASP B C 1
ATOM 7928 O O . ASP B 1 406 ? 31.641 -28.375 -19.391 1 50.88 406 ASP B O 1
ATOM 7932 N N . ASP B 1 407 ? 32.312 -27.297 -21.219 1 50.69 407 ASP B N 1
ATOM 7933 C CA . ASP B 1 407 ? 33.281 -26.297 -20.766 1 50.69 407 ASP B CA 1
ATOM 7934 C C . ASP B 1 407 ? 32.719 -25.453 -19.625 1 50.69 407 ASP B C 1
ATOM 7936 O O . ASP B 1 407 ? 31.5 -25.297 -19.516 1 50.69 407 ASP B O 1
ATOM 7940 N N . GLU B 1 408 ? 33.5 -25.312 -18.609 1 51.34 408 GLU B N 1
ATOM 7941 C CA . GLU B 1 408 ? 33.281 -24.484 -17.438 1 51.34 408 GLU B CA 1
ATOM 7942 C C . GLU B 1 408 ? 32.438 -23.25 -17.781 1 51.34 408 GLU B C 1
ATOM 7944 O O . GLU B 1 408 ? 32.812 -22.453 -18.641 1 51.34 408 GLU B O 1
ATOM 7949 N N . PRO B 1 409 ? 31.109 -23.344 -17.625 1 51.56 409 PRO B N 1
ATOM 7950 C CA . PRO B 1 409 ? 30.344 -22.141 -17.953 1 51.56 409 PRO B CA 1
ATOM 7951 C C . PRO B 1 409 ? 31 -20.859 -17.438 1 51.56 409 PRO B C 1
ATOM 7953 O O . PRO B 1 409 ? 31.344 -20.766 -16.266 1 51.56 409 PRO B O 1
ATOM 7956 N N . GLN B 1 410 ? 31.844 -20.219 -18.25 1 50.09 410 GLN B N 1
ATOM 7957 C CA . GLN B 1 410 ? 32.406 -18.922 -17.891 1 50.09 410 GLN B CA 1
ATOM 7958 C C . GLN B 1 410 ? 31.297 -17.922 -17.547 1 50.09 410 GLN B C 1
ATOM 7960 O O . GLN B 1 410 ? 30.422 -17.656 -18.375 1 50.09 410 GLN B O 1
ATOM 7965 N N . SER B 1 411 ? 30.891 -17.859 -16.266 1 59.66 411 SER B N 1
ATOM 7966 C CA . SER B 1 411 ? 29.969 -16.812 -15.875 1 59.66 411 SER B CA 1
ATOM 7967 C C . SER B 1 411 ? 30.531 -15.43 -16.172 1 59.66 411 SER B C 1
ATOM 7969 O O . SER B 1 411 ? 31.75 -15.25 -16.203 1 59.66 411 SER B O 1
ATOM 7971 N N . GLU B 1 412 ? 29.766 -14.555 -16.672 1 63.41 412 GLU B N 1
ATOM 7972 C CA . GLU B 1 412 ? 30.125 -13.156 -16.891 1 63.41 412 GLU B CA 1
ATOM 7973 C C . GLU B 1 412 ? 30.75 -12.539 -15.641 1 63.41 412 GLU B C 1
ATOM 7975 O O . GLU B 1 412 ? 31.547 -11.602 -15.742 1 63.41 412 GLU B O 1
ATOM 7980 N N . SER B 1 413 ? 30.516 -13.195 -14.469 1 67.19 413 SER B N 1
ATOM 7981 C CA . SER B 1 413 ? 30.922 -12.578 -13.219 1 67.19 413 SER B CA 1
ATOM 7982 C C . SER B 1 413 ? 32.312 -13.023 -12.805 1 67.19 413 SER B C 1
ATOM 7984 O O . SER B 1 413 ? 32.906 -12.469 -11.875 1 67.19 413 SER B O 1
ATOM 7986 N N . GLY B 1 414 ? 32.906 -13.938 -13.453 1 72.56 414 GLY B N 1
ATOM 7987 C CA . GLY B 1 414 ? 34.219 -14.445 -13.109 1 72.56 414 GLY B CA 1
ATOM 7988 C C . GLY B 1 414 ? 34.188 -15.469 -11.992 1 72.56 414 GLY B C 1
ATOM 7989 O O . GLY B 1 414 ? 35.219 -16.031 -11.625 1 72.56 414 GLY B O 1
ATOM 7990 N N . HIS B 1 415 ? 33 -15.75 -11.477 1 80.12 415 HIS B N 1
ATOM 7991 C CA . HIS B 1 415 ? 32.844 -16.734 -10.422 1 80.12 415 HIS B CA 1
ATOM 7992 C C . HIS B 1 415 ? 32.562 -18.125 -10.992 1 80.12 415 HIS B C 1
ATOM 7994 O O . HIS B 1 415 ? 32.031 -18.25 -12.086 1 80.12 415 HIS B O 1
ATOM 8000 N N . TYR B 1 416 ? 33.062 -19.047 -10.297 1 79.62 416 TYR B N 1
ATOM 8001 C CA . TYR B 1 416 ? 32.688 -20.406 -10.648 1 79.62 416 TYR B CA 1
ATOM 8002 C C . TYR B 1 416 ? 31.266 -20.719 -10.234 1 79.62 416 TYR B C 1
ATOM 8004 O O . TYR B 1 416 ? 30.828 -20.328 -9.148 1 79.62 416 TYR B O 1
ATOM 8012 N N . HIS B 1 417 ? 30.594 -21.438 -11.188 1 83.12 417 HIS B N 1
ATOM 8013 C CA . HIS B 1 417 ? 29.25 -21.906 -10.875 1 83.12 417 HIS B CA 1
ATOM 8014 C C . HIS B 1 417 ? 29.109 -23.406 -11.125 1 83.12 417 HIS B C 1
ATOM 8016 O O . HIS B 1 417 ? 29.703 -23.938 -12.062 1 83.12 417 HIS B O 1
ATOM 8022 N N . ASP B 1 418 ? 28.359 -24.031 -10.273 1 79.44 418 ASP B N 1
ATOM 8023 C CA . ASP B 1 418 ? 28.031 -25.438 -10.5 1 79.44 418 ASP B CA 1
ATOM 8024 C C . ASP B 1 418 ? 27.219 -25.609 -11.773 1 79.44 418 ASP B C 1
ATOM 8026 O O . ASP B 1 418 ? 26.484 -24.703 -12.18 1 79.44 418 ASP B O 1
ATOM 8030 N N . PRO B 1 419 ? 27.469 -26.719 -12.445 1 83.19 419 PRO B N 1
ATOM 8031 C CA . PRO B 1 419 ? 26.625 -27 -13.602 1 83.19 419 PRO B CA 1
ATOM 8032 C C . PRO B 1 419 ? 25.141 -27.062 -13.242 1 83.19 419 PRO B C 1
ATOM 8034 O O . PRO B 1 419 ? 24.797 -27.281 -12.086 1 83.19 419 PRO B O 1
ATOM 8037 N N . PRO B 1 420 ? 24.328 -26.859 -14.211 1 86.44 420 PRO B N 1
ATOM 8038 C CA . PRO B 1 420 ? 22.906 -26.875 -13.93 1 86.44 420 PRO B CA 1
ATOM 8039 C C . PRO B 1 420 ? 22.406 -28.234 -13.406 1 86.44 420 PRO B C 1
ATOM 8041 O O . PRO B 1 420 ? 22.875 -29.281 -13.859 1 86.44 420 PRO B O 1
ATOM 8044 N N . GLN B 1 421 ? 21.547 -28.141 -12.469 1 85.94 421 GLN B N 1
ATOM 8045 C CA . GLN B 1 421 ? 20.891 -29.328 -11.961 1 85.94 421 GLN B CA 1
ATOM 8046 C C . GLN B 1 421 ? 19.797 -29.812 -12.922 1 85.94 421 GLN B C 1
ATOM 8048 O O . GLN B 1 421 ? 18.922 -29.047 -13.312 1 85.94 421 GLN B O 1
ATOM 8053 N N . LEU B 1 422 ? 19.875 -31.109 -13.297 1 89.62 422 LEU B N 1
ATOM 8054 C CA . LEU B 1 422 ? 18.938 -31.609 -14.297 1 89.62 422 LEU B CA 1
ATOM 8055 C C . LEU B 1 422 ? 18.062 -32.719 -13.719 1 89.62 422 LEU B C 1
ATOM 8057 O O . LEU B 1 422 ? 17.25 -33.312 -14.43 1 89.62 422 LEU B O 1
ATOM 8061 N N . ASP B 1 423 ? 18.266 -32.938 -12.391 1 88.81 423 ASP B N 1
ATOM 8062 C CA . ASP B 1 423 ? 17.484 -34 -11.75 1 88.81 423 ASP B CA 1
ATOM 8063 C C . ASP B 1 423 ? 16.047 -33.531 -11.5 1 88.81 423 ASP B C 1
ATOM 8065 O O . ASP B 1 423 ? 15.812 -32.625 -10.711 1 88.81 423 ASP B O 1
ATOM 8069 N N . LEU B 1 424 ? 15.141 -34.125 -12.203 1 91.75 424 LEU B N 1
ATOM 8070 C CA . LEU B 1 424 ? 13.734 -33.719 -12.102 1 91.75 424 LEU B CA 1
ATOM 8071 C C . LEU B 1 424 ? 12.961 -34.75 -11.25 1 91.75 424 LEU B C 1
ATOM 8073 O O . LEU B 1 424 ? 13.203 -35.938 -11.328 1 91.75 424 LEU B O 1
ATOM 8077 N N . TYR B 1 425 ? 12.148 -34.188 -10.375 1 88.44 425 TYR B N 1
ATOM 8078 C CA . TYR B 1 425 ? 11.188 -35.031 -9.672 1 88.44 425 TYR B CA 1
ATOM 8079 C C . TYR B 1 425 ? 9.883 -35.125 -10.453 1 88.44 425 TYR B C 1
ATOM 8081 O O . TYR B 1 425 ? 9.492 -34.188 -11.156 1 88.44 425 TYR B O 1
ATOM 8089 N N . SER B 1 426 ? 9.25 -36.281 -10.336 1 90.62 426 SER B N 1
ATOM 8090 C CA . SER B 1 426 ? 8.047 -36.594 -11.109 1 90.62 426 SER B CA 1
ATOM 8091 C C . SER B 1 426 ? 6.969 -35.531 -10.883 1 90.62 426 SER B C 1
ATOM 8093 O O . SER B 1 426 ? 6.273 -35.156 -11.82 1 90.62 426 SER B O 1
ATOM 8095 N N . GLU B 1 427 ? 6.895 -35.125 -9.672 1 89.88 427 GLU B N 1
ATOM 8096 C CA . GLU B 1 427 ? 5.863 -34.156 -9.336 1 89.88 427 GLU B CA 1
ATOM 8097 C C . GLU B 1 427 ? 6.105 -32.844 -10.055 1 89.88 427 GLU B C 1
ATOM 8099 O O . GLU B 1 427 ? 5.156 -32.156 -10.445 1 89.88 427 GLU B O 1
ATOM 8104 N N . MET B 1 428 ? 7.352 -32.5 -10.211 1 91.31 428 MET B N 1
ATOM 8105 C CA . MET B 1 428 ? 7.691 -31.25 -10.883 1 91.31 428 MET B CA 1
ATOM 8106 C C . MET B 1 428 ? 7.297 -31.297 -12.359 1 91.31 428 MET B C 1
ATOM 8108 O O . MET B 1 428 ? 6.77 -30.312 -12.898 1 91.31 428 MET B O 1
ATOM 8112 N N . VAL B 1 429 ? 7.52 -32.438 -12.977 1 95.81 429 VAL B N 1
ATOM 8113 C CA . VAL B 1 429 ? 7.203 -32.594 -14.391 1 95.81 429 VAL B CA 1
ATOM 8114 C C . VAL B 1 429 ? 5.691 -32.531 -14.594 1 95.81 429 VAL B C 1
ATOM 8116 O O . VAL B 1 429 ? 5.207 -31.859 -15.508 1 95.81 429 VAL B O 1
ATOM 8119 N N . GLU B 1 430 ? 5.023 -33.219 -13.734 1 94.75 430 GLU B N 1
ATOM 8120 C CA . GLU B 1 430 ? 3.568 -33.219 -13.828 1 94.75 430 GLU B CA 1
ATOM 8121 C C . GLU B 1 430 ? 2.979 -31.844 -13.633 1 94.75 430 GLU B C 1
ATOM 8123 O O . GLU B 1 430 ? 2.088 -31.422 -14.375 1 94.75 430 GLU B O 1
ATOM 8128 N N . THR B 1 431 ? 3.535 -31.156 -12.625 1 91.94 431 THR B N 1
ATOM 8129 C CA . THR B 1 431 ? 3.061 -29.797 -12.344 1 91.94 431 THR B CA 1
ATOM 8130 C C . THR B 1 431 ? 3.375 -28.859 -13.5 1 91.94 431 THR B C 1
ATOM 8132 O O . THR B 1 431 ? 2.562 -28 -13.852 1 91.94 431 THR B O 1
ATOM 8135 N N . PHE B 1 432 ? 4.508 -29.062 -14.094 1 95.5 432 PHE B N 1
ATOM 8136 C CA . PHE B 1 432 ? 4.922 -28.219 -15.211 1 95.5 432 PHE B CA 1
ATOM 8137 C C . PHE B 1 432 ? 3.998 -28.422 -16.406 1 95.5 432 PHE B C 1
ATOM 8139 O O . PHE B 1 432 ? 3.549 -27.438 -17.016 1 95.5 432 PHE B O 1
ATOM 8146 N N . VAL B 1 433 ? 3.684 -29.641 -16.688 1 96.44 433 VAL B N 1
ATOM 8147 C CA . VAL B 1 433 ? 2.842 -29.953 -17.844 1 96.44 433 VAL B CA 1
ATOM 8148 C C . VAL B 1 433 ? 1.435 -29.406 -17.625 1 96.44 433 VAL B C 1
ATOM 8150 O O . VAL B 1 433 ? 0.839 -28.812 -18.516 1 96.44 433 VAL B O 1
ATOM 8153 N N . LYS B 1 434 ? 1.009 -29.594 -16.453 1 92.81 434 LYS B N 1
ATOM 8154 C CA . LYS B 1 434 ? -0.331 -29.141 -16.094 1 92.81 434 LYS B CA 1
ATOM 8155 C C . LYS B 1 434 ? -0.442 -27.625 -16.219 1 92.81 434 LYS B C 1
ATOM 8157 O O . LYS B 1 434 ? -1.499 -27.094 -16.578 1 92.81 434 LYS B O 1
ATOM 8162 N N . ASN B 1 435 ? 0.675 -26.891 -15.969 1 92.94 435 ASN B N 1
ATOM 8163 C CA . ASN B 1 435 ? 0.664 -25.422 -15.945 1 92.94 435 ASN B CA 1
ATOM 8164 C C . ASN B 1 435 ? 1.407 -24.844 -17.141 1 92.94 435 ASN B C 1
ATOM 8166 O O . ASN B 1 435 ? 1.767 -23.656 -17.141 1 92.94 435 ASN B O 1
ATOM 8170 N N . SER B 1 436 ? 1.606 -25.594 -18.156 1 95.19 436 SER B N 1
ATOM 8171 C CA . SER B 1 436 ? 2.508 -25.25 -19.25 1 95.19 436 SER B CA 1
ATOM 8172 C C . SER B 1 436 ? 2.068 -23.953 -19.922 1 95.19 436 SER B C 1
ATOM 8174 O O . SER B 1 436 ? 2.9 -23.203 -20.438 1 95.19 436 SER B O 1
ATOM 8176 N N . ALA B 1 437 ? 0.763 -23.656 -19.859 1 93.06 437 ALA B N 1
ATOM 8177 C CA . ALA B 1 437 ? 0.254 -22.453 -20.531 1 93.06 437 ALA B CA 1
ATOM 8178 C C . ALA B 1 437 ? 0.509 -21.203 -19.703 1 93.06 437 ALA B C 1
ATOM 8180 O O . ALA B 1 437 ? 0.394 -20.078 -20.203 1 93.06 437 ALA B O 1
ATOM 8181 N N . HIS B 1 438 ? 0.934 -21.375 -18.469 1 91.44 438 HIS B N 1
ATOM 8182 C CA . HIS B 1 438 ? 0.967 -20.234 -17.562 1 91.44 438 HIS B CA 1
ATOM 8183 C C . HIS B 1 438 ? 2.355 -20.062 -16.953 1 91.44 438 HIS B C 1
ATOM 8185 O O . HIS B 1 438 ? 2.543 -19.234 -16.062 1 91.44 438 HIS B O 1
ATOM 8191 N N . ILE B 1 439 ? 3.32 -20.812 -17.406 1 94.19 439 ILE B N 1
ATOM 8192 C CA . ILE B 1 439 ? 4.672 -20.688 -16.875 1 94.19 439 ILE B CA 1
ATOM 8193 C C . ILE B 1 439 ? 5.219 -19.297 -17.188 1 94.19 439 ILE B C 1
ATOM 8195 O O . ILE B 1 439 ? 4.859 -18.688 -18.203 1 94.19 439 ILE B O 1
ATOM 8199 N N . ARG B 1 440 ? 6.031 -18.766 -16.234 1 92.75 440 ARG B N 1
ATOM 8200 C CA . ARG B 1 440 ? 6.578 -17.422 -16.391 1 92.75 440 ARG B CA 1
ATOM 8201 C C . ARG B 1 440 ? 8.039 -17.375 -15.953 1 92.75 440 ARG B C 1
ATOM 8203 O O . ARG B 1 440 ? 8.461 -18.172 -15.109 1 92.75 440 ARG B O 1
ATOM 8210 N N . VAL B 1 441 ? 8.773 -16.547 -16.641 1 95.44 441 VAL B N 1
ATOM 8211 C CA . VAL B 1 441 ? 10.102 -16.156 -16.172 1 95.44 441 VAL B CA 1
ATOM 8212 C C . VAL B 1 441 ? 10.125 -14.648 -15.906 1 95.44 441 VAL B C 1
ATOM 8214 O O . VAL B 1 441 ? 9.75 -13.852 -16.766 1 95.44 441 VAL B O 1
ATOM 8217 N N . ILE B 1 442 ? 10.484 -14.367 -14.688 1 93.19 442 ILE B N 1
ATOM 8218 C CA . ILE B 1 442 ? 10.562 -12.961 -14.289 1 93.19 442 ILE B CA 1
ATOM 8219 C C . ILE B 1 442 ? 12.023 -12.516 -14.258 1 93.19 442 ILE B C 1
ATOM 8221 O O . ILE B 1 442 ? 12.852 -13.133 -13.57 1 93.19 442 ILE B O 1
ATOM 8225 N N . ARG B 1 443 ? 12.305 -11.547 -15.023 1 93.69 443 ARG B N 1
ATOM 8226 C CA . ARG B 1 443 ? 13.648 -10.977 -15.039 1 93.69 443 ARG B CA 1
ATOM 8227 C C . ARG B 1 443 ? 13.633 -9.516 -14.602 1 93.69 443 ARG B C 1
ATOM 8229 O O . ARG B 1 443 ? 12.836 -8.727 -15.094 1 93.69 443 ARG B O 1
ATOM 8236 N N . GLY B 1 444 ? 14.414 -9.273 -13.562 1 91.5 444 GLY B N 1
ATOM 8237 C CA . GLY B 1 444 ? 14.57 -7.906 -13.102 1 91.5 444 GLY B CA 1
ATOM 8238 C C . GLY B 1 444 ? 15.789 -7.215 -13.672 1 91.5 444 GLY B C 1
ATOM 8239 O O . GLY B 1 444 ? 16.219 -7.527 -14.789 1 91.5 444 GLY B O 1
ATOM 8240 N N . ARG B 1 445 ? 16.219 -6.156 -12.953 1 89.88 445 ARG B N 1
ATOM 8241 C CA . ARG B 1 445 ? 17.391 -5.406 -13.367 1 89.88 445 ARG B CA 1
ATOM 8242 C C . ARG B 1 445 ? 18.375 -5.258 -12.211 1 89.88 445 ARG B C 1
ATOM 8244 O O . ARG B 1 445 ? 17.984 -5.234 -11.047 1 89.88 445 ARG B O 1
ATOM 8251 N N . ARG B 1 446 ? 19.531 -5.191 -12.656 1 88.81 446 ARG B N 1
ATOM 8252 C CA . ARG B 1 446 ? 20.594 -5.039 -11.664 1 88.81 446 ARG B CA 1
ATOM 8253 C C . ARG B 1 446 ? 20.531 -3.662 -11.008 1 88.81 446 ARG B C 1
ATOM 8255 O O . ARG B 1 446 ? 20.188 -2.674 -11.664 1 88.81 446 ARG B O 1
ATOM 8262 N N . TYR B 1 447 ? 20.875 -3.688 -9.781 1 84.44 447 TYR B N 1
ATOM 8263 C CA . TYR B 1 447 ? 20.969 -2.432 -9.039 1 84.44 447 TYR B CA 1
ATOM 8264 C C . TYR B 1 447 ? 21.891 -1.447 -9.75 1 84.44 447 TYR B C 1
ATOM 8266 O O . TYR B 1 447 ? 22.938 -1.83 -10.266 1 84.44 447 TYR B O 1
ATOM 8274 N N . GLY B 1 448 ? 21.469 -0.243 -9.867 1 75.56 448 GLY B N 1
ATOM 8275 C CA . GLY B 1 448 ? 22.266 0.777 -10.531 1 75.56 448 GLY B CA 1
ATOM 8276 C C . GLY B 1 448 ? 21.875 0.992 -11.984 1 75.56 448 GLY B C 1
ATOM 8277 O O . GLY B 1 448 ? 22.328 1.938 -12.625 1 75.56 448 GLY B O 1
ATOM 8278 N N . SER B 1 449 ? 21.031 0.084 -12.391 1 72 449 SER B N 1
ATOM 8279 C CA . SER B 1 449 ? 20.547 0.255 -13.758 1 72 449 SER B CA 1
ATOM 8280 C C . SER B 1 449 ? 19.625 1.463 -13.867 1 72 449 SER B C 1
ATOM 8282 O O . SER B 1 449 ? 19.078 1.927 -12.867 1 72 449 SER B O 1
ATOM 8284 N N . ASP B 1 450 ? 19.547 1.869 -15.016 1 64.75 450 ASP B N 1
ATOM 8285 C CA . ASP B 1 450 ? 18.75 3.061 -15.281 1 64.75 450 ASP B CA 1
ATOM 8286 C C . ASP B 1 450 ? 17.266 2.801 -15.023 1 64.75 450 ASP B C 1
ATOM 8288 O O . ASP B 1 450 ? 16.797 1.678 -15.195 1 64.75 450 ASP B O 1
ATOM 8292 N N . VAL B 1 451 ? 16.75 3.838 -14.555 1 70 451 VAL B N 1
ATOM 8293 C CA . VAL B 1 451 ? 15.297 3.816 -14.406 1 70 451 VAL B CA 1
ATOM 8294 C C . VAL B 1 451 ? 14.641 3.846 -15.789 1 70 451 VAL B C 1
ATOM 8296 O O . VAL B 1 451 ? 15.281 4.203 -16.781 1 70 451 VAL B O 1
ATOM 8299 N N . SER B 1 452 ? 13.43 3.504 -15.719 1 72.44 452 SER B N 1
ATOM 8300 C CA . SER B 1 452 ? 12.672 3.4 -16.969 1 72.44 452 SER B CA 1
ATOM 8301 C C . SER B 1 452 ? 12.602 4.742 -17.688 1 72.44 452 SER B C 1
ATOM 8303 O O . SER B 1 452 ? 12.758 5.797 -17.062 1 72.44 452 SER B O 1
ATOM 8305 N N . LYS B 1 453 ? 12.461 4.617 -18.875 1 73.06 453 LYS B N 1
ATOM 8306 C CA . LYS B 1 453 ? 12.336 5.793 -19.734 1 73.06 453 LYS B CA 1
ATOM 8307 C C . LYS B 1 453 ? 11.141 6.648 -19.328 1 73.06 453 LYS B C 1
ATOM 8309 O O . LYS B 1 453 ? 11.172 7.871 -19.453 1 73.06 453 LYS B O 1
ATOM 8314 N N . ASP B 1 454 ? 10.266 5.98 -18.672 1 84.94 454 ASP B N 1
ATOM 8315 C CA . ASP B 1 454 ? 9.031 6.688 -18.328 1 84.94 454 ASP B CA 1
ATOM 8316 C C . ASP B 1 454 ? 9.164 7.406 -16.984 1 84.94 454 ASP B C 1
ATOM 8318 O O . ASP B 1 454 ? 8.281 8.172 -16.594 1 84.94 454 ASP B O 1
ATOM 8322 N N . PHE B 1 455 ? 10.25 7.277 -16.422 1 88.56 455 PHE B N 1
ATOM 8323 C CA . PHE B 1 455 ? 10.438 7.848 -15.094 1 88.56 455 PHE B CA 1
ATOM 8324 C C . PHE B 1 455 ? 10.414 9.375 -15.156 1 88.56 455 PHE B C 1
ATOM 8326 O O . PHE B 1 455 ? 9.75 10.016 -14.336 1 88.56 455 PHE B O 1
ATOM 8333 N N . VAL B 1 456 ? 11.086 9.898 -16.141 1 87.62 456 VAL B N 1
ATOM 8334 C CA . VAL B 1 456 ? 11.203 11.344 -16.281 1 87.62 456 VAL B CA 1
ATOM 8335 C C . VAL B 1 456 ? 9.828 11.953 -16.531 1 87.62 456 VAL B C 1
ATOM 8337 O O . VAL B 1 456 ? 9.461 12.945 -15.906 1 87.62 456 VAL B O 1
ATOM 8340 N N . SER B 1 457 ? 9.141 11.328 -17.375 1 89.5 457 SER B N 1
ATOM 8341 C CA . SER B 1 457 ? 7.801 11.812 -17.672 1 89.5 457 SER B CA 1
ATOM 8342 C C . SER B 1 457 ? 6.879 11.703 -16.469 1 89.5 457 SER B C 1
ATOM 8344 O O . SER B 1 457 ? 6.059 12.586 -16.219 1 89.5 457 SER B O 1
ATOM 8346 N N . LYS B 1 458 ? 7.035 10.664 -15.781 1 89.75 458 LYS B N 1
ATOM 8347 C CA . LYS B 1 458 ? 6.234 10.469 -14.578 1 89.75 458 LYS B CA 1
ATOM 8348 C C . LYS B 1 458 ? 6.523 11.547 -13.539 1 89.75 458 LYS B C 1
ATOM 8350 O O . LYS B 1 458 ? 5.598 12.094 -12.93 1 89.75 458 LYS B O 1
ATOM 8355 N N . PHE B 1 459 ? 7.738 11.852 -13.32 1 91.75 459 PHE B N 1
ATOM 8356 C CA . PHE B 1 459 ? 8.125 12.867 -12.352 1 91.75 459 PHE B CA 1
ATOM 8357 C C . PHE B 1 459 ? 7.617 14.242 -12.766 1 91.75 459 PHE B C 1
ATOM 8359 O O . PHE B 1 459 ? 7.105 15 -11.938 1 91.75 459 PHE B O 1
ATOM 8366 N N . GLN B 1 460 ? 7.754 14.531 -14.031 1 87.06 460 GLN B N 1
ATOM 8367 C CA . GLN B 1 460 ? 7.285 15.812 -14.539 1 87.06 460 GLN B CA 1
ATOM 8368 C C . GLN B 1 460 ? 5.777 15.961 -14.352 1 87.06 460 GLN B C 1
ATOM 8370 O O . GLN B 1 460 ? 5.297 17.031 -13.984 1 87.06 460 GLN B O 1
ATOM 8375 N N . ARG B 1 461 ? 5.109 14.906 -14.594 1 88.69 461 ARG B N 1
ATOM 8376 C CA . ARG B 1 461 ? 3.666 14.922 -14.383 1 88.69 461 ARG B CA 1
ATOM 8377 C C . ARG B 1 461 ? 3.324 15.141 -12.914 1 88.69 461 ARG B C 1
ATOM 8379 O O . ARG B 1 461 ? 2.365 15.852 -12.594 1 88.69 461 ARG B O 1
ATOM 8386 N N . GLU B 1 462 ? 4.059 14.555 -12.039 1 89.88 462 GLU B N 1
ATOM 8387 C CA . GLU B 1 462 ? 3.83 14.695 -10.602 1 89.88 462 GLU B CA 1
ATOM 8388 C C . GLU B 1 462 ? 4.035 16.141 -10.148 1 89.88 462 GLU B C 1
ATOM 8390 O O . GLU B 1 462 ? 3.408 16.594 -9.188 1 89.88 462 GLU B O 1
ATOM 8395 N N . CYS B 1 463 ? 4.914 16.797 -10.852 1 85.38 463 CYS B N 1
ATOM 8396 C CA . CYS B 1 463 ? 5.246 18.156 -10.453 1 85.38 463 CYS B CA 1
ATOM 8397 C C . CYS B 1 463 ? 4.215 19.141 -11 1 85.38 463 CYS B C 1
ATOM 8399 O O . CYS B 1 463 ? 4.23 20.328 -10.641 1 85.38 463 CYS B O 1
ATOM 8401 N N . GLU B 1 464 ? 3.367 18.625 -11.844 1 81.19 464 GLU B N 1
ATOM 8402 C CA . GLU B 1 464 ? 2.297 19.5 -12.32 1 81.19 464 GLU B CA 1
ATOM 8403 C C . GLU B 1 464 ? 1.372 19.906 -11.18 1 81.19 464 GLU B C 1
ATOM 8405 O O . GLU B 1 464 ? 1.162 19.141 -10.234 1 81.19 464 GLU B O 1
ATOM 8410 N N . PRO B 1 465 ? 0.892 21.109 -11.438 1 73.56 465 PRO B N 1
ATOM 8411 C CA . PRO B 1 465 ? -0.013 21.594 -10.391 1 73.56 465 PRO B CA 1
ATOM 8412 C C . PRO B 1 465 ? -1.214 20.672 -10.18 1 73.56 465 PRO B C 1
ATOM 8414 O O . PRO B 1 465 ? -1.732 20.094 -11.133 1 73.56 465 PRO B O 1
ATOM 8417 N N . GLU B 1 466 ? -1.642 20.391 -9.008 1 74.38 466 GLU B N 1
ATOM 8418 C CA . GLU B 1 466 ? -2.848 19.688 -8.594 1 74.38 466 GLU B CA 1
ATOM 8419 C C . GLU B 1 466 ? -2.635 18.172 -8.625 1 74.38 466 GLU B C 1
ATOM 8421 O O . GLU B 1 466 ? -3.498 17.406 -8.188 1 74.38 466 GLU B O 1
ATOM 8426 N N . ASN B 1 467 ? -1.483 17.781 -9.32 1 84.5 467 ASN B N 1
ATOM 8427 C CA . ASN B 1 467 ? -1.21 16.344 -9.281 1 84.5 467 ASN B CA 1
ATOM 8428 C C . ASN B 1 467 ? -0.795 15.898 -7.883 1 84.5 467 ASN B C 1
ATOM 8430 O O . ASN B 1 467 ? 0.157 16.438 -7.309 1 84.5 467 ASN B O 1
ATOM 8434 N N . GLU B 1 468 ? -1.395 14.945 -7.395 1 82.94 468 GLU B N 1
ATOM 8435 C CA . GLU B 1 468 ? -1.17 14.555 -6.008 1 82.94 468 GLU B CA 1
ATOM 8436 C C . GLU B 1 468 ? -0.245 13.344 -5.922 1 82.94 468 GLU B C 1
ATOM 8438 O O . GLU B 1 468 ? 0.184 12.953 -4.832 1 82.94 468 GLU B O 1
ATOM 8443 N N . GLU B 1 469 ? 0.122 12.773 -7.035 1 88.62 469 GLU B N 1
ATOM 8444 C CA . GLU B 1 469 ? 1.001 11.609 -7.023 1 88.62 469 GLU B CA 1
ATOM 8445 C C . GLU B 1 469 ? 2.408 11.984 -6.566 1 88.62 469 GLU B C 1
ATOM 8447 O O . GLU B 1 469 ? 2.883 13.086 -6.844 1 88.62 469 GLU B O 1
ATOM 8452 N N . THR B 1 470 ? 3.064 11.078 -5.844 1 93.25 470 THR B N 1
ATOM 8453 C CA . THR B 1 470 ? 4.352 11.445 -5.266 1 93.25 470 THR B CA 1
ATOM 8454 C C . THR B 1 470 ? 5.352 10.297 -5.402 1 93.25 470 THR B C 1
ATOM 8456 O O . THR B 1 470 ? 6.406 10.305 -4.77 1 93.25 470 THR B O 1
ATOM 8459 N N . THR B 1 471 ? 5.094 9.273 -6.195 1 93.94 471 THR B N 1
ATOM 8460 C CA . THR B 1 471 ? 5.934 8.086 -6.266 1 93.94 471 THR B CA 1
ATOM 8461 C C . THR B 1 471 ? 7.328 8.438 -6.777 1 93.94 471 THR B C 1
ATOM 8463 O O . THR B 1 471 ? 8.328 8.109 -6.137 1 93.94 471 THR B O 1
ATOM 8466 N N . ALA B 1 472 ? 7.418 9.125 -7.918 1 94.56 472 ALA B N 1
ATOM 8467 C CA . ALA B 1 472 ? 8.703 9.5 -8.5 1 94.56 472 ALA B CA 1
ATOM 8468 C C . ALA B 1 472 ? 9.43 10.508 -7.617 1 94.56 472 ALA B C 1
ATOM 8470 O O . ALA B 1 472 ? 10.656 10.484 -7.508 1 94.56 472 ALA B O 1
ATOM 8471 N N . THR B 1 473 ? 8.648 11.383 -7.004 1 95.44 473 THR B N 1
ATOM 8472 C CA . THR B 1 473 ? 9.211 12.391 -6.109 1 95.44 473 THR B CA 1
ATOM 8473 C C . THR B 1 473 ? 9.93 11.742 -4.938 1 95.44 473 THR B C 1
ATOM 8475 O O . THR B 1 473 ? 11.086 12.07 -4.645 1 95.44 473 THR B O 1
ATOM 8478 N N . TRP B 1 474 ? 9.289 10.82 -4.316 1 97.19 474 TRP B N 1
ATOM 8479 C CA . TRP B 1 474 ? 9.891 10.141 -3.174 1 97.19 474 TRP B CA 1
ATOM 8480 C C . TRP B 1 474 ? 11.055 9.266 -3.615 1 97.19 474 TRP B C 1
ATOM 8482 O O . TRP B 1 474 ? 12.039 9.109 -2.885 1 97.19 474 TRP B O 1
ATOM 8492 N N . TYR B 1 475 ? 10.945 8.641 -4.809 1 96.06 475 TYR B N 1
ATOM 8493 C CA . TYR B 1 475 ? 12.062 7.863 -5.332 1 96.06 475 TYR B CA 1
ATOM 8494 C C . TYR B 1 475 ? 13.328 8.711 -5.395 1 96.06 475 TYR B C 1
ATOM 8496 O O . TYR B 1 475 ? 14.391 8.289 -4.922 1 96.06 475 TYR B O 1
ATOM 8504 N N . LEU B 1 476 ? 13.18 9.922 -5.914 1 95.81 476 LEU B N 1
ATOM 8505 C CA . LEU B 1 476 ? 14.312 10.828 -6.031 1 95.81 476 LEU B CA 1
ATOM 8506 C C . LEU B 1 476 ? 14.797 11.281 -4.656 1 95.81 476 LEU B C 1
ATOM 8508 O O . LEU B 1 476 ? 16 11.43 -4.438 1 95.81 476 LEU B O 1
ATOM 8512 N N . ALA B 1 477 ? 13.852 11.539 -3.809 1 97.62 477 ALA B N 1
ATOM 8513 C CA . ALA B 1 477 ? 14.211 11.922 -2.447 1 97.62 477 ALA B CA 1
ATOM 8514 C C . ALA B 1 477 ? 15.047 10.844 -1.771 1 97.62 477 ALA B C 1
ATOM 8516 O O . ALA B 1 477 ? 16.016 11.141 -1.064 1 97.62 477 ALA B O 1
ATOM 8517 N N . PHE B 1 478 ? 14.703 9.57 -1.991 1 97.25 478 PHE B N 1
ATOM 8518 C CA . PHE B 1 478 ? 15.453 8.469 -1.404 1 97.25 478 PHE B CA 1
ATOM 8519 C C . PHE B 1 478 ? 16.828 8.344 -2.041 1 97.25 478 PHE B C 1
ATOM 8521 O O . PHE B 1 478 ? 17.797 7.973 -1.375 1 97.25 478 PHE B O 1
ATOM 8528 N N . GLU B 1 479 ? 16.906 8.609 -3.328 1 95 479 GLU B N 1
ATOM 8529 C CA . GLU B 1 479 ? 18.234 8.648 -3.955 1 95 479 GLU B CA 1
ATOM 8530 C C . GLU B 1 479 ? 19.125 9.695 -3.303 1 95 479 GLU B C 1
ATOM 8532 O O . GLU B 1 479 ? 20.297 9.438 -3.035 1 95 479 GLU B O 1
ATOM 8537 N N . ALA B 1 480 ? 18.516 10.836 -3.133 1 97.31 480 ALA B N 1
ATOM 8538 C CA . ALA B 1 480 ? 19.266 11.906 -2.49 1 97.31 480 ALA B CA 1
ATOM 8539 C C . ALA B 1 480 ? 19.656 11.531 -1.065 1 97.31 480 ALA B C 1
ATOM 8541 O O . ALA B 1 480 ? 20.781 11.781 -0.637 1 97.31 480 ALA B O 1
ATOM 8542 N N . LEU B 1 481 ? 18.734 10.961 -0.334 1 97.94 481 LEU B N 1
ATOM 8543 C CA . LEU B 1 481 ? 18.984 10.531 1.037 1 97.94 481 LEU B CA 1
ATOM 8544 C C . LEU B 1 481 ? 20.141 9.531 1.09 1 97.94 481 LEU B C 1
ATOM 8546 O O . LEU B 1 481 ? 21.016 9.625 1.963 1 97.94 481 LEU B O 1
ATOM 8550 N N . SER B 1 482 ? 20.094 8.57 0.18 1 96.19 482 SER B N 1
ATOM 8551 C CA . SER B 1 482 ? 21.156 7.559 0.11 1 96.19 482 SER B CA 1
ATOM 8552 C C . SER B 1 482 ? 22.516 8.195 -0.096 1 96.19 482 SER B C 1
ATOM 8554 O O . SER B 1 482 ? 23.484 7.84 0.578 1 96.19 482 SER B O 1
ATOM 8556 N N . ALA B 1 483 ? 22.578 9.133 -0.981 1 96.12 483 ALA B N 1
ATOM 8557 C CA . ALA B 1 483 ? 23.828 9.844 -1.252 1 96.12 483 ALA B CA 1
ATOM 8558 C C . ALA B 1 483 ? 24.266 10.664 -0.043 1 96.12 483 ALA B C 1
ATOM 8560 O O . ALA B 1 483 ? 25.453 10.719 0.283 1 96.12 483 ALA B O 1
ATOM 8561 N N . TYR B 1 484 ? 23.344 11.32 0.552 1 97.69 484 TYR B N 1
ATOM 8562 C CA . TYR B 1 484 ? 23.641 12.109 1.742 1 97.69 484 TYR B CA 1
ATOM 8563 C C . TYR B 1 484 ? 24.281 11.234 2.824 1 97.69 484 TYR B C 1
ATOM 8565 O O . TYR B 1 484 ? 25.312 11.594 3.395 1 97.69 484 TYR B O 1
ATOM 8573 N N . ARG B 1 485 ? 23.688 10.148 3.109 1 96.81 485 ARG B N 1
ATOM 8574 C CA . ARG B 1 485 ? 24.156 9.273 4.18 1 96.81 485 ARG B CA 1
ATOM 8575 C C . ARG B 1 485 ? 25.547 8.727 3.871 1 96.81 485 ARG B C 1
ATOM 8577 O O . ARG B 1 485 ? 26.375 8.562 4.777 1 96.81 485 ARG B O 1
ATOM 8584 N N . THR B 1 486 ? 25.75 8.461 2.65 1 95.12 486 THR B N 1
ATOM 8585 C CA . THR B 1 486 ? 27.062 7.977 2.238 1 95.12 486 THR B CA 1
ATOM 8586 C C . THR B 1 486 ? 28.141 9.008 2.543 1 95.12 486 THR B C 1
ATOM 8588 O O . THR B 1 486 ? 29.219 8.664 3.01 1 95.12 486 THR B O 1
ATOM 8591 N N . THR B 1 487 ? 27.828 10.25 2.346 1 95 487 THR B N 1
ATOM 8592 C CA . THR B 1 487 ? 28.828 11.305 2.494 1 95 487 THR B CA 1
ATOM 8593 C C . THR B 1 487 ? 28.859 11.812 3.934 1 95 487 THR B C 1
ATOM 8595 O O . THR B 1 487 ? 29.766 12.562 4.305 1 95 487 THR B O 1
ATOM 8598 N N . HIS B 1 488 ? 27.969 11.422 4.727 1 95.25 488 HIS B N 1
ATOM 8599 C CA . HIS B 1 488 ? 27.906 11.883 6.109 1 95.25 488 HIS B CA 1
ATOM 8600 C C . HIS B 1 488 ? 28 10.719 7.086 1 95.25 488 HIS B C 1
ATOM 8602 O O . HIS B 1 488 ? 27.281 10.68 8.086 1 95.25 488 HIS B O 1
ATOM 8608 N N . GLN B 1 489 ? 28.766 9.734 6.77 1 91.5 489 GLN B N 1
ATOM 8609 C CA . GLN B 1 489 ? 29.125 8.609 7.625 1 91.5 489 GLN B CA 1
ATOM 8610 C C . GLN B 1 489 ? 27.875 7.875 8.109 1 91.5 489 GLN B C 1
ATOM 8612 O O . GLN B 1 489 ? 27.797 7.492 9.281 1 91.5 489 GLN B O 1
ATOM 8617 N N . GLY B 1 490 ? 26.875 7.898 7.316 1 93.25 490 GLY B N 1
ATOM 8618 C CA . GLY B 1 490 ? 25.703 7.082 7.59 1 93.25 490 GLY B CA 1
ATOM 8619 C C . GLY B 1 490 ? 24.625 7.82 8.375 1 93.25 490 GLY B C 1
ATOM 8620 O O . GLY B 1 490 ? 23.547 7.289 8.602 1 93.25 490 GLY B O 1
ATOM 8621 N N . GLU B 1 491 ? 24.859 9.078 8.711 1 93.94 491 GLU B N 1
ATOM 8622 C CA . GLU B 1 491 ? 23.906 9.859 9.484 1 93.94 491 GLU B CA 1
ATOM 8623 C C . GLU B 1 491 ? 22.734 10.328 8.617 1 93.94 491 GLU B C 1
ATOM 8625 O O . GLU B 1 491 ? 22.922 10.594 7.422 1 93.94 491 GLU B O 1
ATOM 8630 N N . TYR B 1 492 ? 21.625 10.383 9.258 1 95.44 492 TYR B N 1
ATOM 8631 C CA . TYR B 1 492 ? 20.453 10.938 8.578 1 95.44 492 TYR B CA 1
ATOM 8632 C C . TYR B 1 492 ? 20.438 12.461 8.68 1 95.44 492 TYR B C 1
ATOM 8634 O O . TYR B 1 492 ? 20.891 13.023 9.68 1 95.44 492 TYR B O 1
ATOM 8642 N N . PRO B 1 493 ? 19.969 13.094 7.648 1 96.69 493 PRO B N 1
ATOM 8643 C CA . PRO B 1 493 ? 19.797 14.547 7.793 1 96.69 493 PRO B CA 1
ATOM 8644 C C . PRO B 1 493 ? 18.812 14.922 8.891 1 96.69 493 PRO B C 1
ATOM 8646 O O . PRO B 1 493 ? 17.766 14.281 9.023 1 96.69 493 PRO B O 1
ATOM 8649 N N . GLY B 1 494 ? 19.172 15.867 9.656 1 92.69 494 GLY B N 1
ATOM 8650 C CA . GLY B 1 494 ? 18.297 16.359 10.711 1 92.69 494 GLY B CA 1
ATOM 8651 C C . GLY B 1 494 ? 18.547 15.688 12.047 1 92.69 494 GLY B C 1
ATOM 8652 O O . GLY B 1 494 ? 17.922 16.047 13.055 1 92.69 494 GLY B O 1
ATOM 8653 N N . ILE B 1 495 ? 19.484 14.758 12.07 1 89.25 495 ILE B N 1
ATOM 8654 C CA . ILE B 1 495 ? 19.672 13.977 13.281 1 89.25 495 ILE B CA 1
ATOM 8655 C C . ILE B 1 495 ? 20.344 14.844 14.352 1 89.25 495 ILE B C 1
ATOM 8657 O O . ILE B 1 495 ? 20.109 14.648 15.547 1 89.25 495 ILE B O 1
ATOM 8661 N N . ARG B 1 496 ? 21.172 15.805 13.961 1 87.5 496 ARG B N 1
ATOM 8662 C CA . ARG B 1 496 ? 21.844 16.703 14.891 1 87.5 496 ARG B CA 1
ATOM 8663 C C . ARG B 1 496 ? 21.016 17.969 15.125 1 87.5 496 ARG B C 1
ATOM 8665 O O . ARG B 1 496 ? 20.766 18.734 14.188 1 87.5 496 ARG B O 1
ATOM 8672 N N . LYS B 1 497 ? 20.688 18.125 16.344 1 83.56 497 LYS B N 1
ATOM 8673 C CA . LYS B 1 497 ? 19.844 19.281 16.703 1 83.56 497 LYS B CA 1
ATOM 8674 C C . LYS B 1 497 ? 20.547 20.594 16.344 1 83.56 497 LYS B C 1
ATOM 8676 O O . LYS B 1 497 ? 21.734 20.75 16.578 1 83.56 497 LYS B O 1
ATOM 8681 N N . GLY B 1 498 ? 19.875 21.484 15.734 1 83.19 498 GLY B N 1
ATOM 8682 C CA . GLY B 1 498 ? 20.391 22.812 15.398 1 83.19 498 GLY B CA 1
ATOM 8683 C C . GLY B 1 498 ? 20.984 22.875 14 1 83.19 498 GLY B C 1
ATOM 8684 O O . GLY B 1 498 ? 21.312 23.953 13.516 1 83.19 498 GLY B O 1
ATOM 8685 N N . GLN B 1 499 ? 21.109 21.703 13.383 1 87.81 499 GLN B N 1
ATOM 8686 C CA . GLN B 1 499 ? 21.719 21.672 12.062 1 87.81 499 GLN B CA 1
ATOM 8687 C C . GLN B 1 499 ? 20.703 21.328 10.984 1 87.81 499 GLN B C 1
ATOM 8689 O O . GLN B 1 499 ? 21.062 20.922 9.875 1 87.81 499 GLN B O 1
ATOM 8694 N N . GLU B 1 500 ? 19.391 21.391 11.25 1 89.31 500 GLU B N 1
ATOM 8695 C CA . GLU B 1 500 ? 18.344 20.969 10.328 1 89.31 500 GLU B CA 1
ATOM 8696 C C . GLU B 1 500 ? 18.375 21.797 9.047 1 89.31 500 GLU B C 1
ATOM 8698 O O . GLU B 1 500 ? 18.266 21.234 7.945 1 89.31 500 GLU B O 1
ATOM 8703 N N . GLU B 1 501 ? 18.641 23.078 9.188 1 85.5 501 GLU B N 1
ATOM 8704 C CA . GLU B 1 501 ? 18.641 23.953 8.023 1 85.5 501 GLU B CA 1
ATOM 8705 C C . GLU B 1 501 ? 19.812 23.656 7.109 1 85.5 501 GLU B C 1
ATOM 8707 O O . GLU B 1 501 ? 19.672 23.625 5.887 1 85.5 501 GLU B O 1
ATOM 8712 N N . GLU B 1 502 ? 20.922 23.547 7.75 1 90 502 GLU B N 1
ATOM 8713 C CA . GLU B 1 502 ? 22.109 23.219 6.977 1 90 502 GLU B CA 1
ATOM 8714 C C . GLU B 1 502 ? 21.969 21.875 6.281 1 90 502 GLU B C 1
ATOM 8716 O O . GLU B 1 502 ? 22.375 21.719 5.125 1 90 502 GLU B O 1
ATOM 8721 N N . ASP B 1 503 ? 21.453 20.875 6.957 1 95.25 503 ASP B N 1
ATOM 8722 C CA . ASP B 1 503 ? 21.234 19.547 6.391 1 95.25 503 ASP B CA 1
ATOM 8723 C C . ASP B 1 503 ? 20.25 19.609 5.223 1 95.25 503 ASP B C 1
ATOM 8725 O O . ASP B 1 503 ? 20.422 18.891 4.23 1 95.25 503 ASP B O 1
ATOM 8729 N N . GLU B 1 504 ? 19.219 20.422 5.395 1 93.25 504 GLU B N 1
ATOM 8730 C CA . GLU B 1 504 ? 18.234 20.578 4.32 1 93.25 504 GLU B CA 1
ATOM 8731 C C . GLU B 1 504 ? 18.891 21.141 3.061 1 93.25 504 GLU B C 1
ATOM 8733 O O . GLU B 1 504 ? 18.594 20.688 1.95 1 93.25 504 GLU B O 1
ATOM 8738 N N . ARG B 1 505 ? 19.734 22.172 3.229 1 90.75 505 ARG B N 1
ATOM 8739 C CA . ARG B 1 505 ? 20.438 22.781 2.1 1 90.75 505 ARG B CA 1
ATOM 8740 C C . ARG B 1 505 ? 21.328 21.75 1.405 1 90.75 505 ARG B C 1
ATOM 8742 O O . ARG B 1 505 ? 21.344 21.672 0.175 1 90.75 505 ARG B O 1
ATOM 8749 N N . LYS B 1 506 ? 22.031 21.031 2.186 1 95.31 506 LYS B N 1
ATOM 8750 C CA . LYS B 1 506 ? 22.922 20.016 1.631 1 95.31 506 LYS B CA 1
ATOM 8751 C C . LYS B 1 506 ? 22.125 18.938 0.89 1 95.31 506 LYS B C 1
ATOM 8753 O O . LYS B 1 506 ? 22.5 18.547 -0.218 1 95.31 506 LYS B O 1
ATOM 8758 N N . LEU B 1 507 ? 21.062 18.453 1.532 1 97.06 507 LEU B N 1
ATOM 8759 C CA . LEU B 1 507 ? 20.234 17.438 0.919 1 97.06 507 LEU B CA 1
ATOM 8760 C C . LEU B 1 507 ? 19.609 17.938 -0.381 1 97.06 507 LEU B C 1
ATOM 8762 O O . LEU B 1 507 ? 19.531 17.203 -1.364 1 97.06 507 LEU B O 1
ATOM 8766 N N . SER B 1 508 ? 19.188 19.172 -0.401 1 94.62 508 SER B N 1
ATOM 8767 C CA . SER B 1 508 ? 18.609 19.797 -1.592 1 94.62 508 SER B CA 1
ATOM 8768 C C . SER B 1 508 ? 19.625 19.859 -2.723 1 94.62 508 SER B C 1
ATOM 8770 O O . SER B 1 508 ? 19.297 19.641 -3.887 1 94.62 508 SER B O 1
ATOM 8772 N N . SER B 1 509 ? 20.812 20.219 -2.35 1 93.88 509 SER B N 1
ATOM 8773 C CA . SER B 1 509 ? 21.891 20.281 -3.342 1 93.88 509 SER B CA 1
ATOM 8774 C C . SER B 1 509 ? 22.141 18.922 -3.957 1 93.88 509 SER B C 1
ATOM 8776 O O . SER B 1 509 ? 22.328 18.797 -5.172 1 93.88 509 SER B O 1
ATOM 8778 N N . ILE B 1 510 ? 22.141 17.938 -3.152 1 96.62 510 ILE B N 1
ATOM 8779 C CA . ILE B 1 510 ? 22.344 16.578 -3.627 1 96.62 510 ILE B CA 1
ATOM 8780 C C . ILE B 1 510 ? 21.188 16.172 -4.531 1 96.62 510 ILE B C 1
ATOM 8782 O O . ILE B 1 510 ? 21.391 15.562 -5.586 1 96.62 510 ILE B O 1
ATOM 8786 N N . ALA B 1 511 ? 20 16.469 -4.086 1 96.31 511 ALA B N 1
ATOM 8787 C CA . ALA B 1 511 ? 18.812 16.156 -4.891 1 96.31 511 ALA B CA 1
ATOM 8788 C C . ALA B 1 511 ? 18.891 16.844 -6.254 1 96.31 511 ALA B C 1
ATOM 8790 O O . ALA B 1 511 ? 18.516 16.25 -7.27 1 96.31 511 ALA B O 1
ATOM 8791 N N . HIS B 1 512 ? 19.391 18.047 -6.223 1 93.5 512 HIS B N 1
ATOM 8792 C CA . HIS B 1 512 ? 19.547 18.781 -7.473 1 93.5 512 HIS B CA 1
ATOM 8793 C C . HIS B 1 512 ? 20.516 18.078 -8.406 1 93.5 512 HIS B C 1
ATOM 8795 O O . HIS B 1 512 ? 20.281 17.984 -9.609 1 93.5 512 HIS B O 1
ATOM 8801 N N . ALA B 1 513 ? 21.578 17.641 -7.875 1 93.38 513 ALA B N 1
ATOM 8802 C CA . ALA B 1 513 ? 22.562 16.906 -8.664 1 93.38 513 ALA B CA 1
ATOM 8803 C C . ALA B 1 513 ? 21.953 15.633 -9.25 1 93.38 513 ALA B C 1
ATOM 8805 O O . ALA B 1 513 ? 22.219 15.273 -10.398 1 93.38 513 ALA B O 1
ATOM 8806 N N . LYS B 1 514 ? 21.125 14.906 -8.461 1 92.44 514 LYS B N 1
ATOM 8807 C CA . LYS B 1 514 ? 20.469 13.695 -8.93 1 92.44 514 LYS B CA 1
ATOM 8808 C C . LYS B 1 514 ? 19.469 14.008 -10.047 1 92.44 514 LYS B C 1
ATOM 8810 O O . LYS B 1 514 ? 19.359 13.242 -11.008 1 92.44 514 LYS B O 1
ATOM 8815 N N . LEU B 1 515 ? 18.781 15.07 -9.891 1 91.62 515 LEU B N 1
ATOM 8816 C CA . LEU B 1 515 ? 17.859 15.516 -10.93 1 91.62 515 LEU B CA 1
ATOM 8817 C C . LEU B 1 515 ? 18.578 15.758 -12.242 1 91.62 515 LEU B C 1
ATOM 8819 O O . LEU B 1 515 ? 18.125 15.336 -13.305 1 91.62 515 LEU B O 1
ATOM 8823 N N . LYS B 1 516 ? 19.656 16.391 -12.172 1 89.25 516 LYS B N 1
ATOM 8824 C CA . LYS B 1 516 ? 20.453 16.672 -13.359 1 89.25 516 LYS B CA 1
ATOM 8825 C C . LYS B 1 516 ? 20.938 15.383 -14.016 1 89.25 516 LYS B C 1
ATOM 8827 O O . LYS B 1 516 ? 20.969 15.281 -15.242 1 89.25 516 LYS B O 1
ATOM 8832 N N . ALA B 1 517 ? 21.281 14.469 -13.203 1 88.62 517 ALA B N 1
ATOM 8833 C CA . ALA B 1 517 ? 21.75 13.18 -13.703 1 88.62 517 ALA B CA 1
ATOM 8834 C C . ALA B 1 517 ? 20.656 12.461 -14.477 1 88.62 517 ALA B C 1
ATOM 8836 O O . ALA B 1 517 ? 20.938 11.703 -15.406 1 88.62 517 ALA B O 1
ATOM 8837 N N . HIS B 1 518 ? 19.422 12.703 -14.117 1 88.62 518 HIS B N 1
ATOM 8838 C CA . HIS B 1 518 ? 18.297 12.086 -14.812 1 88.62 518 HIS B CA 1
ATOM 8839 C C . HIS B 1 518 ? 17.844 12.953 -15.984 1 88.62 518 HIS B C 1
ATOM 8841 O O . HIS B 1 518 ? 16.828 12.656 -16.625 1 88.62 518 HIS B O 1
ATOM 8847 N N . GLY B 1 519 ? 18.547 14 -16.203 1 83.12 519 GLY B N 1
ATOM 8848 C CA . GLY B 1 519 ? 18.219 14.891 -17.297 1 83.12 519 GLY B CA 1
ATOM 8849 C C . GLY B 1 519 ? 17.141 15.914 -16.938 1 83.12 519 GLY B C 1
ATOM 8850 O O . GLY B 1 519 ? 16.469 16.453 -17.828 1 83.12 519 GLY B O 1
ATOM 8851 N N . LEU B 1 520 ? 17.031 15.938 -15.648 1 80.56 520 LEU B N 1
ATOM 8852 C CA . LEU B 1 520 ? 16.062 16.891 -15.109 1 80.56 520 LEU B CA 1
ATOM 8853 C C . LEU B 1 520 ? 16.781 18 -14.344 1 80.56 520 LEU B C 1
ATOM 8855 O O . LEU B 1 520 ? 18 17.984 -14.203 1 80.56 520 LEU B O 1
ATOM 8859 N N . GLY B 1 521 ? 16.25 19.344 -13.961 1 66.06 521 GLY B N 1
ATOM 8860 C CA . GLY B 1 521 ? 16.766 20.203 -12.906 1 66.06 521 GLY B CA 1
ATOM 8861 C C . GLY B 1 521 ? 17.25 21.547 -13.43 1 66.06 521 GLY B C 1
ATOM 8862 O O . GLY B 1 521 ? 17.969 22.266 -12.727 1 66.06 521 GLY B O 1
ATOM 8863 N N . GLU B 1 522 ? 17.109 21.641 -14.672 1 64.56 522 GLU B N 1
ATOM 8864 C CA . GLU B 1 522 ? 17.562 22.938 -15.195 1 64.56 522 GLU B CA 1
ATOM 8865 C C . GLU B 1 522 ? 16.969 24.094 -14.391 1 64.56 522 GLU B C 1
ATOM 8867 O O . GLU B 1 522 ? 17.672 25.062 -14.109 1 64.56 522 GLU B O 1
ATOM 8872 N N . ALA B 1 523 ? 15.797 23.891 -13.906 1 64.88 523 ALA B N 1
ATOM 8873 C CA . ALA B 1 523 ? 15.109 24.969 -13.211 1 64.88 523 ALA B CA 1
ATOM 8874 C C . ALA B 1 523 ? 15.266 24.828 -11.695 1 64.88 523 ALA B C 1
ATOM 8876 O O . ALA B 1 523 ? 14.562 25.484 -10.93 1 64.88 523 ALA B O 1
ATOM 8877 N N . GLY B 1 524 ? 16.156 23.969 -11.195 1 79.75 524 GLY B N 1
ATOM 8878 C CA . GLY B 1 524 ? 16.312 23.781 -9.758 1 79.75 524 GLY B CA 1
ATOM 8879 C C . GLY B 1 524 ? 15.484 22.641 -9.211 1 79.75 524 GLY B C 1
ATOM 8880 O O . GLY B 1 524 ? 15.008 21.797 -9.969 1 79.75 524 GLY B O 1
ATOM 8881 N N . VAL B 1 525 ? 15.422 22.609 -7.895 1 87.5 525 VAL B N 1
ATOM 8882 C CA . VAL B 1 525 ? 14.656 21.562 -7.242 1 87.5 525 VAL B CA 1
ATOM 8883 C C . VAL B 1 525 ? 13.18 21.953 -7.188 1 87.5 525 VAL B C 1
ATOM 8885 O O . VAL B 1 525 ? 12.828 22.969 -6.578 1 87.5 525 VAL B O 1
ATOM 8888 N N . PRO B 1 526 ? 12.352 21.172 -7.875 1 85.25 526 PRO B N 1
ATOM 8889 C CA . PRO B 1 526 ? 10.922 21.484 -7.832 1 85.25 526 PRO B CA 1
ATOM 8890 C C . PRO B 1 526 ? 10.367 21.516 -6.41 1 85.25 526 PRO B C 1
ATOM 8892 O O . PRO B 1 526 ? 10.859 20.797 -5.535 1 85.25 526 PRO B O 1
ATOM 8895 N N . GLU B 1 527 ? 9.336 22.297 -6.164 1 83.56 527 GLU B N 1
ATOM 8896 C CA . GLU B 1 527 ? 8.758 22.531 -4.844 1 83.56 527 GLU B CA 1
ATOM 8897 C C . GLU B 1 527 ? 8.32 21.219 -4.195 1 83.56 527 GLU B C 1
ATOM 8899 O O . GLU B 1 527 ? 8.531 21.016 -2.998 1 83.56 527 GLU B O 1
ATOM 8904 N N . LYS B 1 528 ? 7.707 20.422 -4.98 1 87.88 528 LYS B N 1
ATOM 8905 C CA . LYS B 1 528 ? 7.219 19.156 -4.461 1 87.88 528 LYS B CA 1
ATOM 8906 C C . LYS B 1 528 ? 8.359 18.297 -3.91 1 87.88 528 LYS B C 1
ATOM 8908 O O . LYS B 1 528 ? 8.227 17.672 -2.857 1 87.88 528 LYS B O 1
ATOM 8913 N N . LEU B 1 529 ? 9.414 18.25 -4.648 1 93.5 529 LEU B N 1
ATOM 8914 C CA . LEU B 1 529 ? 10.586 17.5 -4.188 1 93.5 529 LEU B CA 1
ATOM 8915 C C . LEU B 1 529 ? 11.211 18.188 -2.975 1 93.5 529 LEU B C 1
ATOM 8917 O O . LEU B 1 529 ? 11.648 17.516 -2.037 1 93.5 529 LEU B O 1
ATOM 8921 N N . GLN B 1 530 ? 11.227 19.5 -2.943 1 90.06 530 GLN B N 1
ATOM 8922 C CA . GLN B 1 530 ? 11.758 20.234 -1.807 1 90.06 530 GLN B CA 1
ATOM 8923 C C . GLN B 1 530 ? 10.977 19.922 -0.532 1 90.06 530 GLN B C 1
ATOM 8925 O O . GLN B 1 530 ? 11.562 19.797 0.545 1 90.06 530 GLN B O 1
ATOM 8930 N N . GLN B 1 531 ? 9.75 19.828 -0.681 1 89.06 531 GLN B N 1
ATOM 8931 C CA . GLN B 1 531 ? 8.906 19.5 0.463 1 89.06 531 GLN B CA 1
ATOM 8932 C C . GLN B 1 531 ? 9.203 18.094 0.985 1 89.06 531 GLN B C 1
ATOM 8934 O O . GLN B 1 531 ? 9.234 17.875 2.197 1 89.06 531 GLN B O 1
ATOM 8939 N N . ALA B 1 532 ? 9.383 17.203 0.047 1 94.06 532 ALA B N 1
ATOM 8940 C CA . ALA B 1 532 ? 9.727 15.844 0.434 1 94.06 532 ALA B CA 1
ATOM 8941 C C . ALA B 1 532 ? 11.055 15.805 1.19 1 94.06 532 ALA B C 1
ATOM 8943 O O . ALA B 1 532 ? 11.18 15.109 2.199 1 94.06 532 ALA B O 1
ATOM 8944 N N . LEU B 1 533 ? 12 16.578 0.738 1 96 533 LEU B N 1
ATOM 8945 C CA . LEU B 1 533 ? 13.312 16.625 1.38 1 96 533 LEU B CA 1
ATOM 8946 C C . LEU B 1 533 ? 13.211 17.219 2.779 1 96 533 LEU B C 1
ATOM 8948 O O . LEU B 1 533 ? 13.867 16.734 3.711 1 96 533 LEU B O 1
ATOM 8952 N N . LYS B 1 534 ? 12.422 18.188 2.91 1 91.94 534 LYS B N 1
ATOM 8953 C CA . LYS B 1 534 ? 12.203 18.797 4.215 1 91.94 534 LYS B CA 1
ATOM 8954 C C . LYS B 1 534 ? 11.617 17.797 5.207 1 91.94 534 LYS B C 1
ATOM 8956 O O . LYS B 1 534 ? 12 17.797 6.383 1 91.94 534 LYS B O 1
ATOM 8961 N N . GLU B 1 535 ? 10.703 17.031 4.691 1 92 535 GLU B N 1
ATOM 8962 C CA . GLU B 1 535 ? 10.094 16 5.539 1 92 535 GLU B CA 1
ATOM 8963 C C . GLU B 1 535 ? 11.117 14.953 5.957 1 92 535 GLU B C 1
ATOM 8965 O O . GLU B 1 535 ? 11.055 14.43 7.074 1 92 535 GLU B O 1
ATOM 8970 N N . MET B 1 536 ? 12.023 14.641 5.078 1 95.19 536 MET B N 1
ATOM 8971 C CA . MET B 1 536 ? 13.062 13.68 5.43 1 95.19 536 MET B CA 1
ATOM 8972 C C . MET B 1 536 ? 13.969 14.234 6.527 1 95.19 536 MET B C 1
ATOM 8974 O O . MET B 1 536 ? 14.352 13.508 7.449 1 95.19 536 MET B O 1
ATOM 8978 N N . VAL B 1 537 ? 14.242 15.516 6.41 1 94.19 537 VAL B N 1
ATOM 8979 C CA . VAL B 1 537 ? 15.07 16.156 7.426 1 94.19 537 VAL B CA 1
ATOM 8980 C C . VAL B 1 537 ? 14.32 16.188 8.758 1 94.19 537 VAL B C 1
ATOM 8982 O O . VAL B 1 537 ? 14.898 15.898 9.812 1 94.19 537 VAL B O 1
ATOM 8985 N N . ARG B 1 538 ? 13.102 16.5 8.633 1 90.44 538 ARG B N 1
ATOM 8986 C CA . ARG B 1 538 ? 12.266 16.562 9.828 1 90.44 538 ARG B CA 1
ATOM 8987 C C . ARG B 1 538 ? 12.195 15.203 10.523 1 90.44 538 ARG B C 1
ATOM 8989 O O . ARG B 1 538 ? 12.211 15.125 11.75 1 90.44 538 ARG B O 1
ATOM 8996 N N . SER B 1 539 ? 12.125 14.164 9.766 1 91.94 539 SER B N 1
ATOM 8997 C CA . SER B 1 539 ? 12.008 12.812 10.305 1 91.94 539 SER B CA 1
ATOM 8998 C C . SER B 1 539 ? 13.328 12.336 10.898 1 91.94 539 SER B C 1
ATOM 9000 O O . SER B 1 539 ? 13.336 11.469 11.781 1 91.94 539 SER B O 1
ATOM 9002 N N . ALA B 1 540 ? 14.422 12.82 10.383 1 92.56 540 ALA B N 1
ATOM 9003 C CA . ALA B 1 540 ? 15.766 12.492 10.867 1 92.56 540 ALA B CA 1
ATOM 9004 C C . ALA B 1 540 ? 15.961 10.984 10.961 1 92.56 540 ALA B C 1
ATOM 9006 O O . ALA B 1 540 ? 16.516 10.484 11.938 1 92.56 540 ALA B O 1
ATOM 9007 N N . GLY B 1 541 ? 15.328 10.227 10.016 1 92 541 GLY B N 1
ATOM 9008 C CA . GLY B 1 541 ? 15.523 8.781 9.953 1 92 541 GLY B CA 1
ATOM 9009 C C . GLY B 1 541 ? 14.703 8.023 10.969 1 92 541 GLY B C 1
ATOM 9010 O O . GLY B 1 541 ? 14.945 6.84 11.219 1 92 541 GLY B O 1
ATOM 9011 N N . SER B 1 542 ? 13.734 8.625 11.531 1 90.38 542 SER B N 1
ATOM 9012 C CA . SER B 1 542 ? 12.914 7.98 12.555 1 90.38 542 SER B CA 1
ATOM 9013 C C . SER B 1 542 ? 12.188 6.762 11.992 1 90.38 542 SER B C 1
ATOM 9015 O O . SER B 1 542 ? 11.727 6.781 10.852 1 90.38 542 SER B O 1
ATOM 9017 N N . GLU B 1 543 ? 12.164 5.68 12.844 1 89.81 543 GLU B N 1
ATOM 9018 C CA . GLU B 1 543 ? 11.344 4.504 12.562 1 89.81 543 GLU B CA 1
ATOM 9019 C C . GLU B 1 543 ? 10.109 4.469 13.461 1 89.81 543 GLU B C 1
ATOM 9021 O O . GLU B 1 543 ? 10.234 4.395 14.688 1 89.81 543 GLU B O 1
ATOM 9026 N N . LEU B 1 544 ? 9.008 4.484 12.867 1 90.94 544 LEU B N 1
ATOM 9027 C CA . LEU B 1 544 ? 7.758 4.441 13.617 1 90.94 544 LEU B CA 1
ATOM 9028 C C . LEU B 1 544 ? 7.18 3.029 13.625 1 90.94 544 LEU B C 1
ATOM 9030 O O . LEU B 1 544 ? 7.254 2.316 12.617 1 90.94 544 LEU B O 1
ATOM 9034 N N . PRO B 1 545 ? 6.598 2.643 14.75 1 89.5 545 PRO B N 1
ATOM 9035 C CA . PRO B 1 545 ? 6.121 1.264 14.875 1 89.5 545 PRO B CA 1
ATOM 9036 C C . PRO B 1 545 ? 5.156 0.867 13.758 1 89.5 545 PRO B C 1
ATOM 9038 O O . PRO B 1 545 ? 5.277 -0.223 13.195 1 89.5 545 PRO B O 1
ATOM 9041 N N . HIS B 1 546 ? 4.219 1.72 13.469 1 92.19 546 HIS B N 1
ATOM 9042 C CA . HIS B 1 546 ? 3.209 1.348 12.492 1 92.19 546 HIS B CA 1
ATOM 9043 C C . HIS B 1 546 ? 3.799 1.29 11.086 1 92.19 546 HIS B C 1
ATOM 9045 O O . HIS B 1 546 ? 3.354 0.498 10.25 1 92.19 546 HIS B O 1
ATOM 9051 N N . ILE B 1 547 ? 4.797 2.117 10.781 1 94.38 547 ILE B N 1
ATOM 9052 C CA . ILE B 1 547 ? 5.457 2.07 9.477 1 94.38 547 ILE B CA 1
ATOM 9053 C C . ILE B 1 547 ? 6.332 0.821 9.391 1 94.38 547 ILE B C 1
ATOM 9055 O O . ILE B 1 547 ? 6.375 0.158 8.352 1 94.38 547 ILE B O 1
ATOM 9059 N N . SER B 1 548 ? 7.023 0.507 10.516 1 94.94 548 SER B N 1
ATOM 9060 C CA . SER B 1 548 ? 7.812 -0.721 10.562 1 94.94 548 SER B CA 1
ATOM 9061 C C . SER B 1 548 ? 6.938 -1.948 10.32 1 94.94 548 SER B C 1
ATOM 9063 O O . SER B 1 548 ? 7.332 -2.865 9.602 1 94.94 548 SER B O 1
ATOM 9065 N N . SER B 1 549 ? 5.801 -1.931 10.945 1 94.44 549 SER B N 1
ATOM 9066 C CA . SER B 1 549 ? 4.852 -3.027 10.781 1 94.44 549 SER B CA 1
ATOM 9067 C C . SER B 1 549 ? 4.391 -3.148 9.336 1 94.44 549 SER B C 1
ATOM 9069 O O . SER B 1 549 ? 4.355 -4.246 8.773 1 94.44 549 SER B O 1
ATOM 9071 N N . LEU B 1 550 ? 4.027 -2.035 8.797 1 95.75 550 LEU B N 1
ATOM 9072 C CA . LEU B 1 550 ? 3.539 -1.979 7.426 1 95.75 550 LEU B CA 1
ATOM 9073 C C . LEU B 1 550 ? 4.609 -2.449 6.445 1 95.75 550 LEU B C 1
ATOM 9075 O O . LEU B 1 550 ? 4.355 -3.322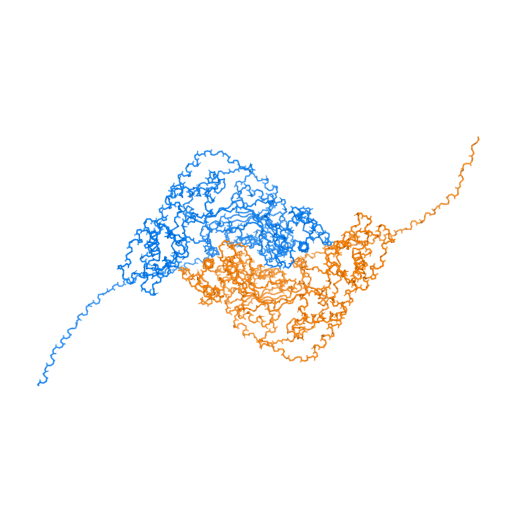 5.613 1 95.75 550 LEU B O 1
ATOM 9079 N N . VAL B 1 551 ? 5.797 -1.9 6.535 1 97.06 551 VAL B N 1
ATOM 9080 C CA . VAL B 1 551 ? 6.906 -2.24 5.648 1 97.06 551 VAL B CA 1
ATOM 9081 C C . VAL B 1 551 ? 7.297 -3.703 5.844 1 97.06 551 VAL B C 1
ATOM 9083 O O . VAL B 1 551 ? 7.598 -4.406 4.879 1 97.06 551 VAL B O 1
ATOM 9086 N N . GLY B 1 552 ? 7.293 -4.141 7.121 1 97.06 552 GLY B N 1
ATOM 9087 C CA . GLY B 1 552 ? 7.543 -5.547 7.395 1 97.06 552 GLY B CA 1
ATOM 9088 C C . GLY B 1 552 ? 6.59 -6.477 6.664 1 97.06 552 GLY B C 1
ATOM 9089 O O . GLY B 1 552 ? 7 -7.523 6.156 1 97.06 552 GLY B O 1
ATOM 9090 N N . GLY B 1 553 ? 5.363 -6.074 6.668 1 96.12 553 GLY B N 1
ATOM 9091 C CA . GLY B 1 553 ? 4.379 -6.859 5.945 1 96.12 553 GLY B CA 1
ATOM 9092 C C . GLY B 1 553 ? 4.609 -6.875 4.445 1 96.12 553 GLY B C 1
ATOM 9093 O O . GLY B 1 553 ? 4.508 -7.926 3.809 1 96.12 553 GLY B O 1
ATOM 9094 N N . LEU B 1 554 ? 4.891 -5.734 3.85 1 96.44 554 LEU B N 1
ATOM 9095 C CA . LEU B 1 554 ? 5.117 -5.621 2.412 1 96.44 554 LEU B CA 1
ATOM 9096 C C . LEU B 1 554 ? 6.312 -6.465 1.982 1 96.44 554 LEU B C 1
ATOM 9098 O O . LEU B 1 554 ? 6.234 -7.199 0.994 1 96.44 554 LEU B O 1
ATOM 9102 N N . VAL B 1 555 ? 7.383 -6.355 2.699 1 97.75 555 VAL B N 1
ATOM 9103 C CA . VAL B 1 555 ? 8.602 -7.078 2.357 1 97.75 555 VAL B CA 1
ATOM 9104 C C . VAL B 1 555 ? 8.383 -8.578 2.521 1 97.75 555 VAL B C 1
ATOM 9106 O O . VAL B 1 555 ? 8.805 -9.375 1.677 1 97.75 555 VAL B O 1
ATOM 9109 N N . SER B 1 556 ? 7.73 -8.969 3.596 1 97.19 556 SER B N 1
ATOM 9110 C CA . SER B 1 556 ? 7.441 -10.383 3.816 1 97.19 556 SER B CA 1
ATOM 9111 C C . SER B 1 556 ? 6.59 -10.953 2.688 1 97.19 556 SER B C 1
ATOM 9113 O O . SER B 1 556 ? 6.773 -12.109 2.287 1 97.19 556 SER B O 1
ATOM 9115 N N . GLN B 1 557 ? 5.656 -10.156 2.266 1 95.31 557 GLN B N 1
ATOM 9116 C CA . GLN B 1 557 ? 4.832 -10.602 1.145 1 95.31 557 GLN B CA 1
ATOM 9117 C C . GLN B 1 557 ? 5.691 -10.914 -0.077 1 95.31 557 GLN B C 1
ATOM 9119 O O . GLN B 1 557 ? 5.469 -11.922 -0.756 1 95.31 557 GLN B O 1
ATOM 9124 N N . GLU B 1 558 ? 6.641 -10.078 -0.394 1 96.25 558 GLU B N 1
ATOM 9125 C CA . GLU B 1 558 ? 7.523 -10.312 -1.533 1 96.25 558 GLU B CA 1
ATOM 9126 C C . GLU B 1 558 ? 8.391 -11.555 -1.312 1 96.25 558 GLU B C 1
ATOM 9128 O O . GLU B 1 558 ? 8.648 -12.312 -2.246 1 96.25 558 GLU B O 1
ATOM 9133 N N . VAL B 1 559 ? 8.82 -11.773 -0.097 1 97.12 559 VAL B N 1
ATOM 9134 C CA . VAL B 1 559 ? 9.609 -12.961 0.221 1 97.12 559 VAL B CA 1
ATOM 9135 C C . VAL B 1 559 ? 8.758 -14.219 0.01 1 97.12 559 VAL B C 1
ATOM 9137 O O . VAL B 1 559 ? 9.25 -15.227 -0.509 1 97.12 559 VAL B O 1
ATOM 9140 N N . ILE B 1 560 ? 7.547 -14.133 0.434 1 94.19 560 ILE B N 1
ATOM 9141 C CA . ILE B 1 560 ? 6.645 -15.273 0.297 1 94.19 560 ILE B CA 1
ATOM 9142 C C . ILE B 1 560 ? 6.449 -15.602 -1.182 1 94.19 560 ILE B C 1
ATOM 9144 O O . ILE B 1 560 ? 6.449 -16.781 -1.566 1 94.19 560 ILE B O 1
ATOM 9148 N N . LYS B 1 561 ? 6.305 -14.594 -1.976 1 93.56 561 LYS B N 1
ATOM 9149 C CA . LYS B 1 561 ? 6.203 -14.828 -3.414 1 93.56 561 LYS B CA 1
ATOM 9150 C C . LYS B 1 561 ? 7.461 -15.5 -3.955 1 93.56 561 LYS B C 1
ATOM 9152 O O . LYS B 1 561 ? 7.375 -16.422 -4.777 1 93.56 561 LYS B O 1
ATOM 9157 N N . LEU B 1 562 ? 8.586 -15.078 -3.492 1 95.19 562 LEU B N 1
ATOM 9158 C CA . LEU B 1 562 ? 9.867 -15.617 -3.936 1 95.19 562 LEU B CA 1
ATOM 9159 C C . LEU B 1 562 ? 10.031 -17.062 -3.486 1 95.19 562 LEU B C 1
ATOM 9161 O O . LEU B 1 562 ? 10.547 -17.906 -4.234 1 95.19 562 LEU B O 1
ATOM 9165 N N . ILE B 1 563 ? 9.547 -17.328 -2.312 1 94.5 563 ILE B N 1
ATOM 9166 C CA . ILE B 1 563 ? 9.75 -18.641 -1.714 1 94.5 563 ILE B CA 1
ATOM 9167 C C . ILE B 1 563 ? 8.812 -19.656 -2.357 1 94.5 563 ILE B C 1
ATOM 9169 O O . ILE B 1 563 ? 9.219 -20.781 -2.668 1 94.5 563 ILE B O 1
ATOM 9173 N N . THR B 1 564 ? 7.59 -19.266 -2.518 1 91.56 564 THR B N 1
ATOM 9174 C CA . THR B 1 564 ? 6.598 -20.203 -3.01 1 91.56 564 THR B CA 1
ATOM 9175 C C . THR B 1 564 ? 6.727 -20.391 -4.52 1 91.56 564 THR B C 1
ATOM 9177 O O . THR B 1 564 ? 6.406 -21.453 -5.051 1 91.56 564 THR B O 1
ATOM 9180 N N . ARG B 1 565 ? 7.148 -19.344 -5.23 1 90.75 565 ARG B N 1
ATOM 9181 C CA . ARG B 1 565 ? 7.258 -19.328 -6.688 1 90.75 565 ARG B CA 1
ATOM 9182 C C . ARG B 1 565 ? 5.91 -19.625 -7.34 1 90.75 565 ARG B C 1
ATOM 9184 O O . ARG B 1 565 ? 5.828 -20.438 -8.266 1 90.75 565 ARG B O 1
ATOM 9191 N N . GLN B 1 566 ? 4.945 -19.094 -6.754 1 89.5 566 GLN B N 1
ATOM 9192 C CA . GLN B 1 566 ? 3.596 -19.312 -7.258 1 89.5 566 GLN B CA 1
ATOM 9193 C C . GLN B 1 566 ? 2.898 -17.984 -7.578 1 89.5 566 GLN B C 1
ATOM 9195 O O . GLN B 1 566 ? 1.76 -17.984 -8.047 1 89.5 566 GLN B O 1
ATOM 9200 N N . TYR B 1 567 ? 3.592 -16.969 -7.215 1 88.88 567 TYR B N 1
ATOM 9201 C CA . TYR B 1 567 ? 3.109 -15.609 -7.449 1 88.88 567 TYR B CA 1
ATOM 9202 C C . TYR B 1 567 ? 4.148 -14.781 -8.195 1 88.88 567 TYR B C 1
ATOM 9204 O O . TYR B 1 567 ? 5.328 -15.148 -8.242 1 88.88 567 TYR B O 1
ATOM 9212 N N . ILE B 1 568 ? 3.682 -13.781 -8.797 1 88.75 568 ILE B N 1
ATOM 9213 C CA . ILE B 1 568 ? 4.605 -12.906 -9.508 1 88.75 568 ILE B CA 1
ATOM 9214 C C . ILE B 1 568 ? 5.094 -11.797 -8.586 1 88.75 568 ILE B C 1
ATOM 9216 O O . ILE B 1 568 ? 4.305 -10.969 -8.125 1 88.75 568 ILE B O 1
ATOM 9220 N N . PRO B 1 569 ? 6.375 -11.773 -8.266 1 93 569 PRO B N 1
ATOM 9221 C CA . PRO B 1 569 ? 6.906 -10.695 -7.426 1 93 569 PRO B CA 1
ATOM 9222 C C . PRO B 1 569 ? 6.902 -9.344 -8.125 1 93 569 PRO B C 1
ATOM 9224 O O . PRO B 1 569 ? 6.773 -9.273 -9.352 1 93 569 PRO B O 1
ATOM 9227 N N . MET B 1 570 ? 6.98 -8.305 -7.293 1 90.25 570 MET B N 1
ATOM 9228 C CA . MET B 1 570 ? 7.09 -6.969 -7.879 1 90.25 570 MET B CA 1
ATOM 9229 C C . MET B 1 570 ? 8.398 -6.812 -8.641 1 90.25 570 MET B C 1
ATOM 9231 O O . MET B 1 570 ? 9.367 -7.531 -8.375 1 90.25 570 MET B O 1
ATOM 9235 N N . ASN B 1 571 ? 8.391 -6.02 -9.648 1 88.81 571 ASN B N 1
ATOM 9236 C CA . ASN B 1 571 ? 9.578 -5.762 -10.453 1 88.81 571 ASN B CA 1
ATOM 9237 C C . ASN B 1 571 ? 9.922 -4.273 -10.492 1 88.81 571 ASN B C 1
ATOM 9239 O O . ASN B 1 571 ? 9.398 -3.531 -11.32 1 88.81 571 ASN B O 1
ATOM 9243 N N . GLY B 1 572 ? 10.719 -3.863 -9.602 1 90.62 572 GLY B N 1
ATOM 9244 C CA . GLY B 1 572 ? 11.094 -2.467 -9.469 1 90.62 572 GLY B CA 1
ATOM 9245 C C . GLY B 1 572 ? 11.219 -2.016 -8.031 1 90.62 572 GLY B C 1
ATOM 9246 O O . GLY B 1 572 ? 11.578 -2.809 -7.152 1 90.62 572 GLY B O 1
ATOM 9247 N N . THR B 1 573 ? 11.062 -0.741 -7.867 1 93.81 573 THR B N 1
ATOM 9248 C CA . THR B 1 573 ? 11.133 -0.159 -6.531 1 93.81 573 THR B CA 1
ATOM 9249 C C . THR B 1 573 ? 9.758 0.304 -6.07 1 93.81 573 THR B C 1
ATOM 9251 O O . THR B 1 573 ? 9.133 1.143 -6.719 1 93.81 573 THR B O 1
ATOM 9254 N N . CYS B 1 574 ? 9.344 -0.257 -5.016 1 95.06 574 CYS B N 1
ATOM 9255 C CA . CYS B 1 574 ? 8.07 0.128 -4.422 1 95.06 574 CYS B CA 1
ATOM 9256 C C . CYS B 1 574 ? 8.258 1.266 -3.424 1 95.06 574 CYS B C 1
ATOM 9258 O O . CYS B 1 574 ? 9.07 1.164 -2.502 1 95.06 574 CYS B O 1
ATOM 9260 N N . ILE B 1 575 ? 7.5 2.35 -3.641 1 96.25 575 ILE B N 1
ATOM 9261 C CA . ILE B 1 575 ? 7.516 3.49 -2.729 1 96.25 575 ILE B CA 1
ATOM 9262 C C . ILE B 1 575 ? 6.223 3.514 -1.915 1 96.25 575 ILE B C 1
ATOM 9264 O O . ILE B 1 575 ? 5.129 3.426 -2.475 1 96.25 575 ILE B O 1
ATOM 9268 N N . TYR B 1 576 ? 6.418 3.588 -0.663 1 95.5 576 TYR B N 1
ATOM 9269 C CA . TYR B 1 576 ? 5.273 3.834 0.207 1 95.5 576 TYR B CA 1
ATOM 9270 C C . TYR B 1 576 ? 5.285 5.262 0.738 1 95.5 576 TYR B C 1
ATOM 9272 O O . TYR B 1 576 ? 6.285 5.711 1.304 1 95.5 576 TYR B O 1
ATOM 9280 N N . ASP B 1 577 ? 4.148 5.914 0.58 1 94.88 577 ASP B N 1
ATOM 9281 C CA . ASP B 1 577 ? 3.941 7.27 1.079 1 94.88 577 ASP B CA 1
ATOM 9282 C C . ASP B 1 577 ? 2.879 7.293 2.176 1 94.88 577 ASP B C 1
ATOM 9284 O O . ASP B 1 577 ? 1.68 7.258 1.888 1 94.88 577 ASP B O 1
ATOM 9288 N N . GLY B 1 578 ? 3.359 7.387 3.385 1 91.75 578 GLY B N 1
ATOM 9289 C CA . GLY B 1 578 ? 2.445 7.363 4.516 1 91.75 578 GLY B CA 1
ATOM 9290 C C . GLY B 1 578 ? 1.636 8.641 4.656 1 91.75 578 GLY B C 1
ATOM 9291 O O . GLY B 1 578 ? 0.627 8.664 5.363 1 91.75 578 GLY B O 1
ATOM 9292 N N . TYR B 1 579 ? 2.092 9.703 4.055 1 88.62 579 TYR B N 1
ATOM 9293 C CA . TYR B 1 579 ? 1.323 10.938 4.086 1 88.62 579 TYR B CA 1
ATOM 9294 C C . TYR B 1 579 ? 0.027 10.797 3.297 1 88.62 579 TYR B C 1
ATOM 9296 O O . TYR B 1 579 ? -1.017 11.312 3.707 1 88.62 579 TYR B O 1
ATOM 9304 N N . ARG B 1 580 ? 0.116 10.016 2.242 1 85 580 ARG B N 1
ATOM 9305 C CA . ARG B 1 580 ? -1.039 9.844 1.368 1 85 580 ARG B CA 1
ATOM 9306 C C . ARG B 1 580 ? -1.613 8.43 1.498 1 85 580 ARG B C 1
ATOM 9308 O O . ARG B 1 580 ? -2.641 8.117 0.893 1 85 580 ARG B O 1
ATOM 9315 N N . SER B 1 581 ? -0.963 7.645 2.262 1 83.56 581 SER B N 1
ATOM 9316 C CA . SER B 1 581 ? -1.337 6.238 2.385 1 83.56 581 SER B CA 1
ATOM 9317 C C . SER B 1 581 ? -1.43 5.57 1.019 1 83.56 581 SER B C 1
ATOM 9319 O O . SER B 1 581 ? -2.438 4.934 0.7 1 83.56 581 SER B O 1
ATOM 9321 N N . ALA B 1 582 ? -0.396 5.762 0.268 1 85.5 582 ALA B N 1
ATOM 9322 C CA . ALA B 1 582 ? -0.372 5.246 -1.098 1 85.5 582 ALA B CA 1
ATOM 9323 C C . ALA B 1 582 ? 0.937 4.516 -1.385 1 85.5 582 ALA B C 1
ATOM 9325 O O . ALA B 1 582 ? 1.961 4.793 -0.757 1 85.5 582 ALA B O 1
ATOM 9326 N N . THR B 1 583 ? 0.804 3.594 -2.275 1 88.19 583 THR B N 1
ATOM 9327 C CA . THR B 1 583 ? 1.985 2.902 -2.779 1 88.19 583 THR B CA 1
ATOM 9328 C C . THR B 1 583 ? 2.125 3.1 -4.285 1 88.19 583 THR B C 1
ATOM 9330 O O . THR B 1 583 ? 1.138 3.348 -4.98 1 88.19 583 THR B O 1
ATOM 9333 N N . GLY B 1 584 ? 3.35 3.135 -4.754 1 89.44 584 GLY B N 1
ATOM 9334 C CA . GLY B 1 584 ? 3.662 3.158 -6.176 1 89.44 584 GLY B CA 1
ATOM 9335 C C . GLY B 1 584 ? 4.945 2.424 -6.516 1 89.44 584 GLY B C 1
ATOM 9336 O O . GLY B 1 584 ? 5.828 2.281 -5.668 1 89.44 584 GLY B O 1
ATOM 9337 N N . ILE B 1 585 ? 4.977 1.897 -7.758 1 88.88 585 ILE B N 1
ATOM 9338 C CA . ILE B 1 585 ? 6.16 1.16 -8.188 1 88.88 585 ILE B CA 1
ATOM 9339 C C . ILE B 1 585 ? 6.879 1.935 -9.297 1 88.88 585 ILE B C 1
ATOM 9341 O O . ILE B 1 585 ? 6.242 2.418 -10.234 1 88.88 585 ILE B O 1
ATOM 9345 N N . VAL B 1 586 ? 8.117 2.215 -9.109 1 89.88 586 VAL B N 1
ATOM 9346 C CA . VAL B 1 586 ? 8.992 2.695 -10.18 1 89.88 586 VAL B CA 1
ATOM 9347 C C . VAL B 1 586 ? 9.648 1.509 -10.883 1 89.88 586 VAL B C 1
ATOM 9349 O O . VAL B 1 586 ? 10.531 0.855 -10.312 1 89.88 586 VAL B O 1
ATOM 9352 N N . GLU B 1 587 ? 9.211 1.307 -12.055 1 83.38 587 GLU B N 1
ATOM 9353 C CA . GLU B 1 587 ? 9.688 0.146 -12.797 1 83.38 587 GLU B CA 1
ATOM 9354 C C . GLU B 1 587 ? 11.07 0.406 -13.398 1 83.38 587 GLU B C 1
ATOM 9356 O O . GLU B 1 587 ? 11.477 1.56 -13.555 1 83.38 587 GLU B O 1
ATOM 9361 N N . TYR B 1 588 ? 11.688 -0.605 -13.656 1 75.62 588 TYR B N 1
ATOM 9362 C CA . TYR B 1 588 ? 13.008 -0.52 -14.266 1 75.62 588 TYR B CA 1
ATOM 9363 C C . TYR B 1 588 ? 12.906 -0.266 -15.766 1 75.62 588 TYR B C 1
ATOM 9365 O O . TYR B 1 588 ? 11.938 -0.684 -16.406 1 75.62 588 TYR B O 1
#

Secondary structure (DSSP, 8-state):
------------------------------------S----HHHHHHHHHHHHHHHHHHHHHHH-EEEEE---HHHHHHHHHHHHTT-SEEEEE--PBP-HHHHHH-TT--GGGTTSBHHHHHHHHHHTT--SSS--EEEE-S--SSHHHHHT-S-GGGGGG-SEEEEES--HHHHHHHHHHHHHTT--EEEEEEEBTEEEEEEE-S-EEES--TTS------SSS--HHHHHHHHT--GGG--HHHHHTS-HHHHHHHHHHHHHHHTTTPPP-SHHHHHHHHHHHHHH---TT-HHHHHHHHTHHHHTS-----HHHHHHHTSGGGTS--SSSHHHHHHHHHHHHHHHHSTT--PPP-------SS-HHHHHHHHHHHHHHHHHHHHHHHHHHHHHHHHHHTS-------TTS---PPPP----HHHHHHHHHTTTT-EEE----TTPPPPTHHHHHHHHHTSTT----HHHHHHHHHHHHHHHHHTTTPPTT-STT-HHHHHHHHHHHHHHHHHHTT--TT-S-HHHHHHHHHHHHHTT-B-HHHHHHHHHHHHHHHHHHHH-SS----EEEEEETTTTEEEEE--/------------------------------------S----HHHHHHHHHHHHHHHHHHHHHHH-EEEEE---HHHHHHHHHHHHTT-SEEEEE--PBP-HHHHHH-TT--GGGTTSBHHHHHHHHHHTT--SSS--EEEE-S--SSHHHHHT-S-GGGGGG-SEEEEES--HHHHHHHHHHHHHTT--EEEEEEEBTEEEEEEE-S-EEES--TTS------SSS--HHHHHHHHT--GGG--HHHHHTS-HHHHHHHHHHHHHHHTTTPPP-SHHHHHHHHHHHHHH---TT-HHHHHHHHTHHHHTS-----HHHHHHHTSGGGTS--SSSHHHHHHHHHHHHHHHHSTT--PPP-------SS-HHHHHHHHHHHHHHHHHHHHHHHHHHHHHHHHHHTS-------TTS---PPPP----HHHHHHHHHTTTT-EEE----TTPPPPTHHHHHHHHHTSTT----HHHHHHHHHHHHHHHHHTTTPPTT-STT-HHHHHHHHHHHHHHHHHHTT--TT-S-HHHHHHHHHHHHHTT-B-HHHHHHHHHHHHHHHHHHHHTSS----EEEEEETTTTEEEEE--

InterPro domains:
  IPR030667 NEDD8-activating enzyme E1 regulatory subunit APP-BP1 [PIRSF039099] (39-586)
  IPR035985 Ubiquitin-activating enzyme-like [SSF69572] (44-582)
  IPR045886 ThiF/MoeB/HesA family [PTHR10953] (43-570)

Solvent-accessible surface area (backbone atoms only — not comparable to full-atom values): 63184 Å² total; per-residue (Å²): 126,94,71,85,84,72,84,77,76,72,69,73,72,70,71,67,68,73,67,78,69,75,68,76,71,72,72,73,72,65,85,63,76,70,76,71,76,78,68,81,54,50,62,52,47,42,44,50,50,46,35,48,68,47,32,67,71,21,48,55,34,31,50,61,28,27,35,40,35,27,35,70,46,46,41,43,47,34,26,48,48,28,39,45,64,70,47,40,42,34,37,39,33,22,17,65,49,58,31,44,70,66,45,41,26,45,18,88,51,46,47,83,87,38,56,68,34,52,31,14,51,45,35,24,54,52,52,27,68,65,40,82,53,95,57,66,33,40,39,57,34,56,84,43,51,68,32,58,68,50,62,70,61,55,85,68,67,74,65,50,60,64,36,54,31,42,34,37,43,68,62,51,51,68,25,49,47,40,48,42,51,53,25,50,69,52,59,21,33,30,36,44,35,40,64,37,34,60,32,36,40,41,33,45,32,32,56,64,45,72,28,44,48,49,74,85,55,84,57,65,67,82,44,54,64,63,56,51,70,72,55,46,54,53,39,66,68,59,54,67,88,77,45,51,73,70,58,54,43,32,44,41,25,69,42,54,42,34,51,52,47,53,53,45,14,71,73,49,84,67,42,69,49,87,44,74,64,47,46,47,50,54,45,49,57,54,54,70,66,54,85,53,92,79,34,56,19,54,56,51,21,54,71,40,44,67,65,39,43,43,79,87,65,66,47,66,72,49,52,52,52,54,69,32,69,44,48,78,49,70,44,57,63,67,19,44,56,37,48,49,48,37,30,47,43,49,49,23,69,69,32,92,78,44,48,72,62,51,46,40,47,75,73,91,70,65,44,40,69,67,58,45,52,52,51,48,49,52,38,38,48,52,16,50,52,39,49,52,55,46,51,51,44,39,54,53,50,54,55,58,53,67,68,50,77,68,68,78,67,77,45,95,73,74,50,88,64,62,74,44,53,70,82,74,53,70,66,56,54,53,50,36,42,44,25,55,87,52,42,45,74,48,66,49,56,62,84,87,55,69,65,28,83,59,46,60,58,50,36,56,51,32,68,35,87,90,44,81,60,52,50,55,44,50,53,48,45,49,53,21,49,42,54,46,16,59,76,47,82,64,44,47,46,33,60,52,84,91,39,43,66,60,35,41,53,53,44,49,54,44,33,33,52,52,30,43,74,68,74,40,42,88,88,46,70,52,66,70,45,50,46,52,44,48,50,41,25,47,26,28,51,28,72,39,52,29,48,22,29,22,50,10,12,56,53,36,50,44,48,50,22,64,43,38,29,38,50,67,59,76,67,30,34,38,29,39,35,52,71,68,70,43,55,35,71,50,46,88,142,89,76,91,90,80,77,80,83,79,72,70,75,69,70,68,69,75,68,73,69,72,65,74,67,68,71,71,71,65,83,61,76,69,79,69,78,78,70,81,54,52,60,52,48,41,44,51,50,46,36,50,68,46,34,68,69,22,48,54,36,32,48,63,28,28,37,40,35,25,36,70,45,47,40,42,47,33,26,49,47,30,39,44,63,70,47,39,42,32,38,37,33,22,16,66,49,57,30,45,71,66,45,41,26,46,19,88,51,44,48,82,86,37,56,70,34,53,32,14,51,45,37,24,55,54,52,26,69,64,40,82,53,96,57,66,33,41,39,56,34,57,84,43,51,69,31,56,67,49,60,70,62,54,85,68,69,74,64,49,61,64,37,53,30,42,34,37,43,69,62,50,51,69,26,50,50,40,49,43,51,54,25,50,69,53,58,20,34,28,37,42,35,40,66,37,33,60,32,37,40,42,33,46,33,32,56,64,45,73,27,44,49,49,74,84,55,84,59,65,66,81,44,53,64,62,56,52,71,73,54,46,53,56,40,67,67,58,57,67,90,79,45,51,74,70,58,52,43,31,44,40,25,70,42,52,43,35,52,52,48,51,52,46,14,70,74,48,84,66,42,70,52,87,45,72,66,49,45,46,51,53,45,48,58,54,54,70,67,54,86,54,94,80,35,56,19,54,55,51,19,55,70,41,45,65,64,38,42,43,79,86,65,64,47,68,72,48,52,52,53,54,68,33,70,46,47,78,50,70,43,57,63,67,20,44,58,37,49,50,46,37,31,48,43,50,47,23,68,68,32,91,78,44,47,73,62,51,46,41,46,76,72,93,67,65,45,40,69,67,57,46,52,52,50,47,49,53,38,39,49,51,17,50,50,38,50,53,55,45,52,52,43,39,54,54,51,54,56,56,53,68,68,50,78,68,69,76,69,79,44,95,73,76,50,89,64,61,74,46,53,70,83,74,52,71,66,57,54,52,49,37,42,44,24,56,86,52,42,45,75,48,66,49,58,62,84,87,56,68,66,28,82,58,47,59,58,50,36,55,52,32,67,34,87,90,42,80,60,52,47,55,44,50,52,47,45,49,52,22,49,43,53,46,17,59,76,48,83,63,43,47,46,32,61,52,84,91,39,43,66,62,33,42,53,52,44,48,50,44,33,34,54,53,30,43,72,72,74,40,42,90,88,47,69,52,68,70,47,48,46,52,44,48,50,42,25,47,28,28,51,28,74,41,52,29,50,22,29,23,51,11,12,55,53,35,50,45,50,49,23,63,42,38,29,38,50,67,60,77,64,29,32,38,30,39,37,52,74,69,71,42,54,36,71,51,46,88

Sequence (1176 aa):
MKREAEVDSSESPDKIPKTMADNHRATQESAFISPSSARPDRQTQLFDRQLRLWESSGQKRFEEGAVGICDCSSTSAQIAKNLVLSGIRMVEMFDKGKVRQSDIGNHFFLEQASLGKSRAVECSRLLGELSTSKYNPVHANDDEIYDSEHWDGIEDYSGLAEWTAKICVRMLHDDEQATSRYCWDFNVPAILVQTCGLVASIRLQIRELSVIQTHSKSLVDLRLDCPFPSLLEYVNSFEMDKMDSHEHAHVPAVVIIIHFLEIFKSKHDGKLPQGSAERAELKQMILAEKRGADEDNFDEAVSMIWKACQPTKVPTHVEELFNDPHCEKLPWFDGRFWLLVKSLREFVARDPSHRLPLSGVLPDMKSDTKNYIKMQAIYRQKAAEDLKAFKEIVNQLAESIEDVDDDEPQSESGHYHDPPQLDLYSEMVETFVKNSAHIRVIRGRRYGSDVSKDFVSKFQRECEPENEETTATWYLAFEALSAYRTTHQGEYPGIRKGQEEEDERKLSSIAHAKLKAHGLGEAGVPEKLQQALKEMVRSAGSELPHISSLVGGLVSQEVIKLITRQYIPMNGTCIYDGYRSATGIVEYMKREAEVDSSESPDKIPKTMADNHRATQESAFISPSSARPDRQTQLFDRQLRLWESSGQKRFEEGAVGICDCSSTSAQIAKNLVLSGIRMVEMFDKGKVRQSDIGNHFFLEQASLGKSRAVECSRLLGELSTSKYNPVHANDDEIYDSEHWDGIEDYSGLAEWTAKICVRMLHDDEQATSRYCWDFNVPAILVQTCGLVASIRLQIRELSVIQTHSKSLVDLRLDCPFPSLLEYVNSFEMDKMDSHEHAHVPAVVIIIHFLEIFKSKHDGKLPQGSAERAELKQMILAEKRGADEDNFDEAVSMIWKACQPTKVPTHVEELFNDPHCEKLPWFDGRFWLLVKSLREFVARDPSHRLPLSGVLPDMKSDTKNYIKMQAIYRQKAAEDLKAFKEIVNQLAESIEDVDDDEPQSESGHYHDPPQLDLYSEMVETFVKNSAHIRVIRGRRYGSDVSKDFVSKFQRECEPENEETTATWYLAFEALSAYRTTHQGEYPGIRKGQEEEDERKLSSIAHAKLKAHGLGEAGVPEKLQQALKEMVRSAGSELPHISSLVGGLVSQEVIKLITRQYIPMNGTCIYDGYRSATGIVEY

Organism: NCBI:txid56615